Protein 2LQT (pdb70)

Foldseek 3Di:
DFDVVLVVVLVVVCVVPVRPCVVVVVSVVVRVLVVVVLVVQLVVVCVVPDDPSNDDPVRVVVVCVVVVHDSD

Nearest PDB structures (foldseek):
  2lqt-assembly1_A  TM=9.578E-01  e=5.337E-11  Homo sapiens
  8oip-assembly1_Ac  TM=4.099E-01  e=1.011E+00  Sus scrofa
  2lqt-assembly1_A  TM=9.333E-01  e=1.273E-10  Homo sapiens
  8oip-assembly1_Ac  TM=4.308E-01  e=1.292E+00  Sus scrofa
  2lqt-assembly1_A  TM=9.142E-01  e=9.156E-11  Homo sapiens

InterPro domains:
  IPR009069 Cysteine alpha-hairpin motif superfamily [SSF47072] (11-74)
  IPR048280 Cytochrome oxidase c subunit VIb-like [PF02297] (14-53)
  IPR051040 Cytochrome c oxidase-assembly factor COX23 [PTHR46811] (3-80)

GO terms:
  GO:0005739 mitochondrion (C, HTP)

Organism: Homo sapiens (NCBI:txid9606)

Structure (mmCIF, N/CA/C/O backbone):
data_2LQT
#
_entry.id   2LQT
#
loop_
_atom_site.group_PDB
_atom_site.id
_atom_site.type_symbol
_atom_site.label_atom_id
_atom_site.label_alt_id
_atom_site.label_comp_id
_atom_site.label_asym_id
_atom_site.label_entity_id
_atom_site.label_seq_id
_atom_site.pdbx_PDB_ins_code
_atom_site.Cartn_x
_atom_site.Cartn_y
_atom_site.Cartn_z
_atom_site.occupancy
_atom_site.B_iso_or_equiv
_atom_site.auth_seq_id
_atom_site.auth_comp_id
_atom_site.auth_asym_id
_atom_site.auth_atom_id
_atom_site.pdbx_PDB_model_num
ATOM 1 N N . ASN A 1 14 ? -1.827 -7.228 -2.579 0.49 5.62 14 ASN A N 1
ATOM 2 C CA . ASN A 1 14 ? -2.004 -6.092 -3.508 0.49 4.52 14 ASN A CA 1
ATOM 3 C C . ASN A 1 14 ? -0.834 -5.124 -3.344 0.49 3.46 14 ASN A C 1
ATOM 4 O O . ASN A 1 14 ? -0.518 -4.790 -2.204 0.49 3.59 14 ASN A O 1
ATOM 15 N N . PRO A 1 15 ? -0.155 -4.707 -4.429 0.49 2.56 15 PRO A N 1
ATOM 16 C CA . PRO A 1 15 ? 1.073 -3.913 -4.354 0.49 2.01 15 PRO A CA 1
ATOM 17 C C . PRO A 1 15 ? 0.820 -2.437 -3.999 0.49 2.07 15 PRO A C 1
ATOM 18 O O . PRO A 1 15 ? -0.315 -1.960 -4.030 0.49 2.68 15 PRO A O 1
ATOM 29 N N . CYS A 1 16 ? 1.893 -1.699 -3.689 1.00 1.71 16 CYS A N 1
ATOM 30 C CA . CYS A 1 16 ? 1.859 -0.257 -3.444 1.00 1.86 16 CYS A CA 1
ATOM 31 C C . CYS A 1 16 ? 2.745 0.501 -4.452 1.00 1.69 16 CYS A C 1
ATOM 32 O O . CYS A 1 16 ? 3.928 0.761 -4.200 1.00 1.55 16 CYS A O 1
ATOM 39 N N . LEU A 1 17 ? 2.181 0.837 -5.619 1.00 1.82 17 LEU A N 1
ATOM 40 C CA . LEU A 1 17 ? 2.938 1.332 -6.783 1.00 1.84 17 LEU A CA 1
ATOM 41 C C . LEU A 1 17 ? 3.677 2.661 -6.529 1.00 1.99 17 LEU A C 1
ATOM 42 O O . LEU A 1 17 ? 4.646 2.980 -7.222 1.00 1.97 17 LEU A O 1
ATOM 58 N N . SER A 1 18 ? 3.260 3.430 -5.524 1.00 2.25 18 SER A N 1
ATOM 59 C CA . SER A 1 18 ? 3.937 4.653 -5.071 1.00 2.51 18 SER A CA 1
ATOM 60 C C . SER A 1 18 ? 5.323 4.383 -4.493 1.00 2.11 18 SER A C 1
ATOM 61 O O . SER A 1 18 ? 6.285 5.081 -4.816 1.00 2.10 18 SER A O 1
ATOM 69 N N . GLU A 1 19 ? 5.431 3.364 -3.641 1.00 1.92 19 GLU A N 1
ATOM 70 C CA . GLU A 1 19 ? 6.709 2.935 -3.074 1.00 1.68 19 GLU A CA 1
ATOM 71 C C . GLU A 1 19 ? 7.474 2.061 -4.081 1.00 1.37 19 GLU A C 1
ATOM 72 O O . GLU A 1 19 ? 8.706 2.081 -4.087 1.00 1.31 19 GLU A O 1
ATOM 84 N N . SER A 1 20 ? 6.775 1.359 -4.988 1.00 1.30 20 SER A N 1
ATOM 85 C CA . SER A 1 20 ? 7.437 0.613 -6.079 1.00 1.25 20 SER A CA 1
ATOM 86 C C . SER A 1 20 ? 8.206 1.538 -7.034 1.00 1.31 20 SER A C 1
ATOM 87 O O . SER A 1 20 ? 9.408 1.350 -7.216 1.00 1.27 20 SER A O 1
ATOM 95 N N . ASP A 1 21 ? 7.568 2.577 -7.590 1.00 1.49 21 ASP A N 1
ATOM 96 C CA . ASP A 1 21 ? 8.239 3.498 -8.523 1.00 1.62 21 ASP A CA 1
ATOM 97 C C . ASP A 1 21 ? 9.392 4.246 -7.837 1.00 1.53 21 ASP A C 1
ATOM 98 O O . ASP A 1 21 ? 10.512 4.268 -8.348 1.00 1.56 21 ASP A O 1
ATOM 107 N N . ALA A 1 22 ? 9.153 4.799 -6.644 1.00 1.45 22 ALA A N 1
ATOM 108 C CA . ALA A 1 22 ? 10.158 5.580 -5.929 1.00 1.41 22 ALA A CA 1
ATOM 109 C C . ALA A 1 22 ? 11.340 4.722 -5.421 1.00 1.27 22 ALA A C 1
ATOM 110 O O . ALA A 1 22 ? 12.487 5.172 -5.471 1.00 1.32 22 ALA A O 1
ATOM 117 N N . SER A 1 23 ? 11.107 3.465 -5.010 1.00 1.11 23 SER A N 1
ATOM 118 C CA . SER A 1 23 ? 12.200 2.524 -4.705 1.00 0.96 23 SER A CA 1
ATOM 119 C C . SER A 1 23 ? 13.013 2.176 -5.950 1.00 1.06 23 SER A C 1
ATOM 120 O O . SER A 1 23 ? 14.240 2.221 -5.888 1.00 1.09 23 SER A O 1
ATOM 128 N N . THR A 1 24 ? 12.375 1.920 -7.099 1.00 1.17 24 THR A N 1
ATOM 129 C CA . THR A 1 24 ? 13.096 1.682 -8.363 1.00 1.31 24 THR A CA 1
ATOM 130 C C . THR A 1 24 ? 13.944 2.894 -8.758 1.00 1.49 24 THR A C 1
ATOM 131 O O . THR A 1 24 ? 15.117 2.734 -9.091 1.00 1.55 24 THR A O 1
ATOM 142 N N . ARG A 1 25 ? 13.407 4.117 -8.628 1.00 1.61 25 ARG A N 1
ATOM 143 C CA . ARG A 1 25 ? 14.145 5.377 -8.839 1.00 1.80 25 ARG A CA 1
ATOM 144 C C . ARG A 1 25 ? 15.350 5.496 -7.893 1.00 1.70 25 ARG A C 1
ATOM 145 O O . ARG A 1 25 ? 16.443 5.850 -8.356 1.00 1.82 25 ARG A O 1
ATOM 166 N N . CYS A 1 26 ? 15.191 5.186 -6.599 1.00 1.52 26 CYS A N 1
ATOM 167 C CA . CYS A 1 26 ? 16.297 5.163 -5.630 1.00 1.47 26 CYS A CA 1
ATOM 168 C C . CYS A 1 26 ? 17.393 4.175 -6.056 1.00 1.45 26 CYS A C 1
ATOM 169 O O . CYS A 1 26 ? 18.569 4.522 -6.139 1.00 1.62 26 CYS A O 1
ATOM 176 N N . LEU A 1 27 ? 17.010 2.935 -6.335 1.00 1.31 27 LEU A N 1
ATOM 177 C CA . LEU A 1 27 ? 17.934 1.829 -6.596 1.00 1.29 27 LEU A CA 1
ATOM 178 C C . LEU A 1 27 ? 18.726 2.017 -7.891 1.00 1.47 27 LEU A C 1
ATOM 179 O O . LEU A 1 27 ? 19.933 1.772 -7.930 1.00 1.59 27 LEU A O 1
ATOM 195 N N . ASP A 1 28 ? 18.041 2.528 -8.905 1.00 1.57 28 ASP A N 1
ATOM 196 C CA . ASP A 1 28 ? 18.628 3.060 -10.134 1.00 1.82 28 ASP A CA 1
ATOM 197 C C . ASP A 1 28 ? 19.633 4.199 -9.863 1.00 1.89 28 ASP A C 1
ATOM 198 O O . ASP A 1 28 ? 20.727 4.165 -10.426 1.00 1.97 28 ASP A O 1
ATOM 207 N N . GLU A 1 29 ? 19.318 5.174 -8.995 1.00 1.91 29 GLU A N 1
ATOM 208 C CA . GLU A 1 29 ? 20.266 6.240 -8.609 1.00 2.03 29 GLU A CA 1
ATOM 209 C C . GLU A 1 29 ? 21.541 5.711 -7.932 1.00 2.01 29 GLU A C 1
ATOM 210 O O . GLU A 1 29 ? 22.627 6.236 -8.196 1.00 2.15 29 GLU A O 1
ATOM 222 N N . ASN A 1 30 ? 21.425 4.708 -7.053 1.00 1.86 30 ASN A N 1
ATOM 223 C CA . ASN A 1 30 ? 22.507 4.264 -6.176 1.00 1.86 30 ASN A CA 1
ATOM 224 C C . ASN A 1 30 ? 22.689 2.728 -6.122 1.00 1.76 30 ASN A C 1
ATOM 225 O O . ASN A 1 30 ? 22.083 2.054 -5.290 1.00 1.98 30 ASN A O 1
ATOM 236 N N . ASN A 1 31 ? 23.582 2.189 -6.959 1.00 1.52 31 ASN A N 1
ATOM 237 C CA . ASN A 1 31 ? 24.222 0.856 -6.873 1.00 1.47 31 ASN A CA 1
ATOM 238 C C . ASN A 1 31 ? 23.285 -0.362 -6.669 1.00 1.50 31 ASN A C 1
ATOM 239 O O . ASN A 1 31 ? 23.717 -1.389 -6.125 1.00 1.59 31 ASN A O 1
ATOM 250 N N . TYR A 1 32 ? 22.003 -0.261 -7.049 1.00 1.53 32 TYR A N 1
ATOM 251 C CA . TYR A 1 32 ? 20.948 -1.200 -6.664 1.00 1.53 32 TYR A CA 1
ATOM 252 C C . TYR A 1 32 ? 20.948 -1.478 -5.144 1.00 1.42 32 TYR A C 1
ATOM 253 O O . TYR A 1 32 ? 20.870 -2.622 -4.694 1.00 1.53 32 TYR A O 1
ATOM 271 N N . ASP A 1 33 ? 21.060 -0.423 -4.330 1.00 1.30 33 ASP A N 1
ATOM 272 C CA . ASP A 1 33 ? 21.200 -0.498 -2.869 1.00 1.24 33 ASP A CA 1
ATOM 273 C C . ASP A 1 33 ? 19.841 -0.683 -2.152 1.00 1.05 33 ASP A C 1
ATOM 274 O O . ASP A 1 33 ? 19.383 0.113 -1.322 1.00 0.92 33 ASP A O 1
ATOM 283 N N . ARG A 1 34 ? 19.186 -1.784 -2.531 1.00 1.14 34 ARG A N 1
ATOM 284 C CA . ARG A 1 34 ? 17.902 -2.312 -2.038 1.00 1.10 34 ARG A CA 1
ATOM 285 C C . ARG A 1 34 ? 17.793 -2.444 -0.515 1.00 1.15 34 ARG A C 1
ATOM 286 O O . ARG A 1 34 ? 16.682 -2.412 0.005 1.00 1.22 34 ARG A O 1
ATOM 307 N N . GLU A 1 35 ? 18.916 -2.531 0.196 1.00 1.21 35 GLU A N 1
ATOM 308 C CA . GLU A 1 35 ? 18.963 -2.488 1.666 1.00 1.32 35 GLU A CA 1
ATOM 309 C C . GLU A 1 35 ? 19.038 -1.050 2.222 1.00 1.28 35 GLU A C 1
ATOM 310 O O . GLU A 1 35 ? 18.435 -0.754 3.253 1.00 1.33 35 GLU A O 1
ATOM 322 N N . ARG A 1 36 ? 19.707 -0.107 1.543 1.00 1.29 36 ARG A N 1
ATOM 323 C CA . ARG A 1 36 ? 19.720 1.316 1.954 1.00 1.29 36 ARG A CA 1
ATOM 324 C C . ARG A 1 36 ? 18.451 2.073 1.557 1.00 1.24 36 ARG A C 1
ATOM 325 O O . ARG A 1 36 ? 18.217 3.155 2.100 1.00 1.71 36 ARG A O 1
ATOM 346 N N . CYS A 1 37 ? 17.623 1.502 0.679 1.00 0.87 37 CYS A N 1
ATOM 347 C CA . CYS A 1 37 ? 16.218 1.902 0.477 1.00 0.72 37 CYS A CA 1
ATOM 348 C C . CYS A 1 37 ? 15.176 0.868 0.996 1.00 0.69 37 CYS A C 1
ATOM 349 O O . CYS A 1 37 ? 14.024 0.876 0.559 1.00 0.78 37 CYS A O 1
ATOM 356 N N . SER A 1 38 ? 15.531 0.022 1.980 1.00 0.76 38 SER A N 1
ATOM 357 C CA . SER A 1 38 ? 14.613 -0.910 2.677 1.00 0.83 38 SER A CA 1
ATOM 358 C C . SER A 1 38 ? 13.329 -0.277 3.232 1.00 0.80 38 SER A C 1
ATOM 359 O O . SER A 1 38 ? 12.298 -0.952 3.302 1.00 0.80 38 SER A O 1
ATOM 367 N N . THR A 1 39 ? 13.369 1.005 3.610 1.00 0.85 39 THR A N 1
ATOM 368 C CA . THR A 1 39 ? 12.228 1.751 4.174 1.00 0.89 39 THR A CA 1
ATOM 369 C C . THR A 1 39 ? 11.032 1.794 3.212 1.00 0.80 39 THR A C 1
ATOM 370 O O . THR A 1 39 ? 9.883 1.727 3.638 1.00 0.84 39 THR A O 1
ATOM 381 N N . TYR A 1 40 ? 11.289 1.834 1.904 1.00 0.75 40 TYR A N 1
ATOM 382 C CA . TYR A 1 40 ? 10.255 1.834 0.867 1.00 0.74 40 TYR A CA 1
ATOM 383 C C . TYR A 1 40 ? 9.524 0.481 0.831 1.00 0.74 40 TYR A C 1
ATOM 384 O O . TYR A 1 40 ? 8.295 0.433 0.838 1.00 0.84 40 TYR A O 1
ATOM 402 N N . PHE A 1 41 ? 10.271 -0.629 0.873 1.00 0.67 41 PHE A N 1
ATOM 403 C CA . PHE A 1 41 ? 9.698 -1.979 0.930 1.00 0.74 41 PHE A CA 1
ATOM 404 C C . PHE A 1 41 ? 8.941 -2.229 2.247 1.00 0.83 41 PHE A C 1
ATOM 405 O O . PHE A 1 41 ? 7.901 -2.887 2.242 1.00 0.95 41 PHE A O 1
ATOM 422 N N . LEU A 1 42 ? 9.382 -1.617 3.352 1.00 0.84 42 LEU A N 1
ATOM 423 C CA . LEU A 1 42 ? 8.635 -1.580 4.615 1.00 0.95 42 LEU A CA 1
ATOM 424 C C . LEU A 1 42 ? 7.289 -0.851 4.479 1.00 1.00 42 LEU A C 1
ATOM 425 O O . LEU A 1 42 ? 6.250 -1.436 4.784 1.00 1.10 42 LEU A O 1
ATOM 441 N N . ARG A 1 43 ? 7.269 0.371 3.940 1.00 0.96 43 ARG A N 1
ATOM 442 C CA . ARG A 1 43 ? 6.018 1.105 3.660 1.00 1.03 43 ARG A CA 1
ATOM 443 C C . ARG A 1 43 ? 5.117 0.384 2.661 1.00 1.10 43 ARG A C 1
ATOM 444 O O . ARG A 1 43 ? 3.893 0.465 2.758 1.00 1.20 43 ARG A O 1
ATOM 465 N N . TYR A 1 44 ? 5.709 -0.400 1.766 1.00 1.05 44 TYR A N 1
ATOM 466 C CA . TYR A 1 44 ? 4.966 -1.259 0.838 1.00 1.13 44 TYR A CA 1
ATOM 467 C C . TYR A 1 44 ? 4.294 -2.415 1.596 1.00 1.24 44 TYR A C 1
ATOM 468 O O . TYR A 1 44 ? 3.093 -2.613 1.426 1.00 1.38 44 TYR A O 1
ATOM 486 N N . LYS A 1 45 ? 4.985 -3.100 2.522 1.00 1.20 45 LYS A N 1
ATOM 487 C CA . LYS A 1 45 ? 4.364 -4.105 3.411 1.00 1.28 45 LYS A CA 1
ATOM 488 C C . LYS A 1 45 ? 3.313 -3.522 4.364 1.00 1.38 45 LYS A C 1
ATOM 489 O O . LYS A 1 45 ? 2.301 -4.182 4.597 1.00 1.53 45 LYS A O 1
ATOM 508 N N . ASN A 1 46 ? 3.494 -2.296 4.861 1.00 1.36 46 ASN A N 1
ATOM 509 C CA . ASN A 1 46 ? 2.475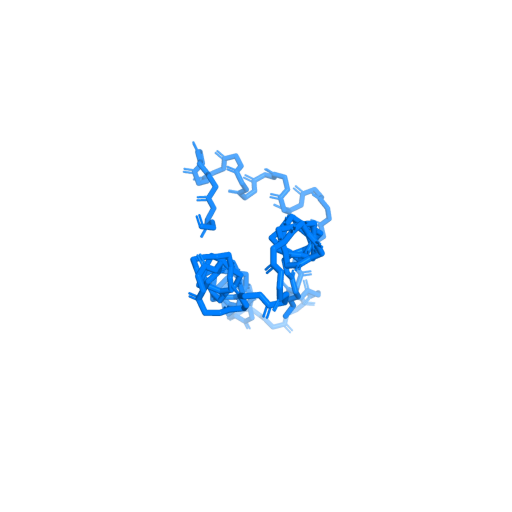 -1.596 5.657 1.00 1.43 46 ASN A CA 1
ATOM 510 C C . ASN A 1 46 ? 1.214 -1.325 4.812 1.00 1.49 46 ASN A C 1
ATOM 511 O O . ASN A 1 46 ? 0.099 -1.607 5.246 1.00 1.55 46 ASN A O 1
ATOM 522 N N . CYS A 1 47 ? 1.389 -0.854 3.573 1.00 1.49 47 CYS A N 1
ATOM 523 C CA . CYS A 1 47 ? 0.317 -0.629 2.607 1.00 1.54 47 CYS A CA 1
ATOM 524 C C . CYS A 1 47 ? -0.426 -1.933 2.268 1.00 1.52 47 CYS A C 1
ATOM 525 O O . CYS A 1 47 ? -1.657 -1.971 2.319 1.00 1.71 47 CYS A O 1
ATOM 532 N N . ARG A 1 48 ? 0.311 -3.029 2.020 1.00 1.37 48 ARG A N 1
ATOM 533 C CA . ARG A 1 48 ? -0.260 -4.371 1.821 1.00 1.37 48 ARG A CA 1
ATOM 534 C C . ARG A 1 48 ? -1.102 -4.808 3.018 1.00 1.22 48 ARG A C 1
ATOM 535 O O . ARG A 1 48 ? -2.248 -5.209 2.813 1.00 1.12 48 ARG A O 1
ATOM 556 N N . ARG A 1 49 ? -0.567 -4.670 4.241 1.00 1.24 49 ARG A N 1
ATOM 557 C CA . ARG A 1 49 ? -1.238 -5.026 5.505 1.00 1.17 49 ARG A CA 1
ATOM 558 C C . ARG A 1 49 ? -2.512 -4.219 5.730 1.00 0.99 49 ARG A C 1
ATOM 559 O O . ARG A 1 49 ? -3.533 -4.811 6.080 1.00 0.86 49 ARG A O 1
ATOM 580 N N . PHE A 1 50 ? -2.482 -2.911 5.480 1.00 1.00 50 PHE A N 1
ATOM 581 C CA . PHE A 1 50 ? -3.655 -2.044 5.592 1.00 0.83 50 PHE A CA 1
ATOM 582 C C . PHE A 1 50 ? -4.780 -2.492 4.665 1.00 0.68 50 PHE A C 1
ATOM 583 O O . PHE A 1 50 ? -5.897 -2.764 5.103 1.00 0.54 50 PHE A O 1
ATOM 600 N N . TRP A 1 51 ? -4.480 -2.622 3.376 1.00 0.78 51 TRP A N 1
ATOM 601 C CA . TRP A 1 51 ? -5.503 -3.000 2.406 1.00 0.73 51 TRP A CA 1
ATOM 602 C C . TRP A 1 51 ? -5.986 -4.454 2.601 1.00 0.73 51 TRP A C 1
ATOM 603 O O . TRP A 1 51 ? -7.183 -4.702 2.475 1.00 0.62 51 TRP A O 1
ATOM 624 N N . ASN A 1 52 ? -5.137 -5.378 3.072 1.00 0.86 52 ASN A N 1
ATOM 625 C CA . ASN A 1 52 ? -5.538 -6.703 3.564 1.00 0.90 52 ASN A CA 1
ATOM 626 C C . ASN A 1 52 ? -6.445 -6.633 4.819 1.00 0.80 52 ASN A C 1
ATOM 627 O O . ASN A 1 52 ? -7.350 -7.455 4.990 1.00 0.82 52 ASN A O 1
ATOM 638 N N . SER A 1 53 ? -6.251 -5.634 5.686 1.00 0.74 53 SER A N 1
ATOM 639 C CA . SER A 1 53 ? -7.123 -5.358 6.838 1.00 0.73 53 SER A CA 1
ATOM 640 C C . SER A 1 53 ? -8.516 -4.928 6.377 1.00 0.56 53 SER A C 1
ATOM 641 O O . SER A 1 53 ? -9.511 -5.482 6.846 1.00 0.56 53 SER A O 1
ATOM 649 N N . ILE A 1 54 ? -8.595 -4.014 5.399 1.00 0.45 54 ILE A N 1
ATOM 650 C CA . ILE A 1 54 ? -9.850 -3.540 4.791 1.00 0.37 54 ILE A CA 1
ATOM 651 C C . ILE A 1 54 ? -10.585 -4.684 4.082 1.00 0.36 54 ILE A C 1
ATOM 652 O O . ILE A 1 54 ? -11.790 -4.855 4.274 1.00 0.41 54 ILE A O 1
ATOM 668 N N . VAL A 1 55 ? -9.857 -5.516 3.332 1.00 0.39 55 VAL A N 1
ATOM 669 C CA . VAL A 1 55 ? -10.374 -6.750 2.717 1.00 0.43 55 VAL A CA 1
ATOM 670 C C . VAL A 1 55 ? -11.023 -7.645 3.768 1.00 0.48 55 VAL A C 1
ATOM 671 O O . VAL A 1 55 ? -12.187 -8.008 3.613 1.00 0.53 55 VAL A O 1
ATOM 684 N N . MET A 1 56 ? -10.343 -7.927 4.884 1.00 0.56 56 MET A N 1
ATOM 685 C CA . MET A 1 56 ? -10.924 -8.733 5.967 1.00 0.69 56 MET A CA 1
ATOM 686 C C . MET A 1 56 ? -12.115 -8.058 6.675 1.00 0.72 56 MET A C 1
ATOM 687 O O . MET A 1 56 ? -13.069 -8.746 7.052 1.00 0.83 56 MET A O 1
ATOM 701 N N . GLN A 1 57 ? -12.118 -6.727 6.804 1.00 0.67 57 GLN A N 1
ATOM 702 C CA . GLN A 1 57 ? -13.233 -5.963 7.389 1.00 0.77 57 GLN A CA 1
ATOM 703 C C . GLN A 1 57 ? -14.445 -5.880 6.442 1.00 0.77 57 GLN A C 1
ATOM 704 O O . GLN A 1 57 ? -15.563 -5.655 6.906 1.00 0.98 57 GLN A O 1
ATOM 718 N N . ARG A 1 58 ? -14.258 -6.090 5.131 1.00 0.64 58 ARG A N 1
ATOM 719 C CA . ARG A 1 58 ? -15.338 -6.259 4.138 1.00 0.72 58 ARG A CA 1
ATOM 720 C C . ARG A 1 58 ? -15.791 -7.711 3.989 1.00 0.76 58 ARG A C 1
ATOM 721 O O . ARG A 1 58 ? -16.977 -7.984 3.780 1.00 0.88 58 ARG A O 1
ATOM 742 N N . ARG A 1 59 ? -14.872 -8.664 4.148 1.00 0.72 59 ARG A N 1
ATOM 743 C CA . ARG A 1 59 ? -15.126 -10.103 3.964 1.00 0.82 59 ARG A CA 1
ATOM 744 C C . ARG A 1 59 ? -16.003 -10.712 5.061 1.00 1.00 59 ARG A C 1
ATOM 745 O O . ARG A 1 59 ? -16.655 -11.720 4.813 1.00 1.09 59 ARG A O 1
ATOM 766 N N . LYS A 1 60 ? -16.153 -10.034 6.207 1.00 1.10 60 LYS A N 1
ATOM 767 C CA . LYS A 1 60 ? -17.114 -10.397 7.269 1.00 1.34 60 LYS A CA 1
ATOM 768 C C . LYS A 1 60 ? -18.583 -10.476 6.827 1.00 1.47 60 LYS A C 1
ATOM 769 O O . LYS A 1 60 ? -19.369 -11.141 7.501 1.00 1.67 60 LYS A O 1
ATOM 788 N N . ASN A 1 61 ? -18.965 -9.817 5.728 1.00 1.41 61 ASN A N 1
ATOM 789 C CA . ASN A 1 61 ? -20.269 -10.007 5.075 1.00 1.55 61 ASN A CA 1
ATOM 790 C C . ASN A 1 61 ? -20.216 -10.951 3.845 1.00 1.44 61 ASN A C 1
ATOM 791 O O . ASN A 1 61 ? -21.198 -11.633 3.543 1.00 1.46 61 ASN A O 1
ATOM 802 N N . GLY A 1 62 ? -19.065 -11.068 3.174 1.00 1.39 62 GLY A N 1
ATOM 803 C CA . GLY A 1 62 ? -18.793 -12.082 2.140 1.00 1.39 62 GLY A CA 1
ATOM 804 C C . GLY A 1 62 ? -19.486 -11.873 0.783 1.00 1.47 62 GLY A C 1
ATOM 805 O O . GLY A 1 62 ? -19.658 -12.837 0.034 1.00 1.56 62 GLY A O 1
ATOM 809 N N . VAL A 1 63 ? -19.931 -10.649 0.476 1.00 1.53 63 VAL A N 1
ATOM 810 C CA . VAL A 1 63 ? -20.950 -10.374 -0.553 1.00 1.76 63 VAL A CA 1
ATOM 811 C C . VAL A 1 63 ? -20.490 -9.468 -1.708 1.00 1.73 63 VAL A C 1
ATOM 812 O O . VAL A 1 63 ? -20.937 -9.680 -2.839 1.00 1.98 63 VAL A O 1
ATOM 825 N N . LYS A 1 64 ? -19.580 -8.512 -1.478 1.00 1.60 64 LYS A N 1
ATOM 826 C CA . LYS A 1 64 ? -18.999 -7.619 -2.509 1.00 1.67 64 LYS A CA 1
ATOM 827 C C . LYS A 1 64 ? -17.594 -8.057 -2.954 1.00 1.51 64 LYS A C 1
ATOM 828 O O . LYS A 1 64 ? -16.975 -8.863 -2.257 1.00 1.32 64 LYS A O 1
ATOM 847 N N . PRO A 1 65 ? -17.035 -7.513 -4.053 1.00 1.66 65 PRO A N 1
ATOM 848 C CA . PRO A 1 65 ? -15.586 -7.523 -4.256 1.00 1.58 65 PRO A CA 1
ATOM 849 C C . PRO A 1 65 ? -14.882 -6.803 -3.090 1.00 1.39 65 PRO A C 1
ATOM 850 O O . PRO A 1 65 ? -15.146 -5.631 -2.810 1.00 1.47 65 PRO A O 1
ATOM 861 N N . PHE A 1 66 ? -14.032 -7.542 -2.374 1.00 1.19 66 PHE A N 1
ATOM 862 C CA . PHE A 1 66 ? -13.428 -7.139 -1.100 1.00 0.93 66 PHE A CA 1
ATOM 863 C C . PHE A 1 66 ? -12.285 -6.137 -1.251 1.00 0.89 66 PHE A C 1
ATOM 864 O O . PHE A 1 66 ? -12.207 -5.181 -0.480 1.00 0.80 66 PHE A O 1
ATOM 881 N N . MET A 1 67 ? -11.407 -6.368 -2.231 1.00 1.04 67 MET A N 1
ATOM 882 C CA . MET A 1 67 ? -10.361 -5.428 -2.640 1.00 1.24 67 MET A CA 1
ATOM 883 C C . MET A 1 67 ? -11.011 -4.107 -3.086 1.00 1.41 67 MET A C 1
ATOM 884 O O . MET A 1 67 ? -11.724 -4.098 -4.097 1.00 1.58 67 MET A O 1
ATOM 898 N N . PRO A 1 68 ? -10.820 -3.002 -2.340 1.00 1.40 68 PRO A N 1
ATOM 899 C CA . PRO A 1 68 ? -11.616 -1.791 -2.503 1.00 1.51 68 PRO A CA 1
ATOM 900 C C . PRO A 1 68 ? -11.381 -1.124 -3.859 1.00 1.76 68 PRO A C 1
ATOM 901 O O . PRO A 1 68 ? -10.247 -0.997 -4.329 1.00 1.88 68 PRO A O 1
ATOM 912 N N . THR A 1 69 ? -12.470 -0.673 -4.474 1.00 1.86 69 THR A N 1
ATOM 913 C CA . THR A 1 69 ? -12.468 0.067 -5.735 1.00 2.10 69 THR A CA 1
ATOM 914 C C . THR A 1 69 ? -12.064 1.527 -5.529 1.00 2.07 69 THR A C 1
ATOM 915 O O . THR A 1 69 ? -11.994 2.008 -4.400 1.00 1.87 69 THR A O 1
ATOM 926 N N . ALA A 1 70 ? -11.793 2.253 -6.610 1.00 2.25 70 ALA A N 1
ATOM 927 C CA . ALA A 1 70 ? -11.167 3.581 -6.570 1.00 2.27 70 ALA A CA 1
ATOM 928 C C . ALA A 1 70 ? -11.867 4.603 -5.644 1.00 2.21 70 ALA A C 1
ATOM 929 O O . ALA A 1 70 ? -11.181 5.314 -4.902 1.00 2.14 70 ALA A O 1
ATOM 936 N N . ALA A 1 71 ? -13.206 4.642 -5.627 1.00 2.25 71 ALA A N 1
ATOM 937 C CA . ALA A 1 71 ? -13.977 5.519 -4.738 1.00 2.23 71 ALA A CA 1
ATOM 938 C C . ALA A 1 71 ? -13.999 5.033 -3.274 1.00 2.00 71 ALA A C 1
ATOM 939 O O . ALA A 1 71 ? -14.054 5.853 -2.358 1.00 1.92 71 ALA A O 1
ATOM 946 N N . GLU A 1 72 ? -13.885 3.720 -3.032 1.00 1.92 72 GLU A N 1
ATOM 947 C CA . GLU A 1 72 ? -13.694 3.155 -1.702 1.00 1.75 72 GLU A CA 1
ATOM 948 C C . GLU A 1 72 ? -12.298 3.515 -1.196 1.00 1.63 72 GLU A C 1
ATOM 949 O O . GLU A 1 72 ? -12.171 4.074 -0.112 1.00 1.52 72 GLU A O 1
ATOM 961 N N . ARG A 1 73 ? -11.246 3.279 -1.995 1.00 1.67 73 ARG A N 1
ATOM 962 C CA . ARG A 1 73 ? -9.876 3.688 -1.650 1.00 1.59 73 ARG A CA 1
ATOM 963 C C . ARG A 1 73 ? -9.808 5.180 -1.313 1.00 1.56 73 ARG A C 1
ATOM 964 O O . ARG A 1 73 ? -9.215 5.538 -0.299 1.00 1.38 73 ARG A O 1
ATOM 985 N N . ASP A 1 74 ? -10.487 6.031 -2.084 1.00 1.72 74 ASP A N 1
ATOM 986 C CA . ASP A 1 74 ? -10.603 7.466 -1.806 1.00 1.71 74 ASP A CA 1
ATOM 987 C C . ASP A 1 74 ? -11.284 7.781 -0.457 1.00 1.58 74 ASP A C 1
ATOM 988 O O . ASP A 1 74 ? -10.687 8.470 0.377 1.00 1.48 74 ASP A O 1
ATOM 997 N N . GLU A 1 75 ? -12.506 7.286 -0.220 1.00 1.62 75 GLU A N 1
ATOM 998 C CA . GLU A 1 75 ? -13.271 7.575 1.008 1.00 1.54 75 GLU A CA 1
ATOM 999 C C . GLU A 1 75 ? -12.645 6.953 2.269 1.00 1.28 75 GLU A C 1
ATOM 1000 O O . GLU A 1 75 ? -12.739 7.517 3.365 1.00 1.25 75 GLU A O 1
ATOM 1012 N N . ILE A 1 76 ? -11.949 5.826 2.114 1.00 1.11 76 ILE A N 1
ATOM 1013 C CA . ILE A 1 76 ? -11.216 5.141 3.182 1.00 0.89 76 ILE A CA 1
ATOM 1014 C C . ILE A 1 76 ? -9.933 5.904 3.519 1.00 0.83 76 ILE A C 1
ATOM 1015 O O . ILE A 1 76 ? -9.693 6.183 4.690 1.00 0.77 76 ILE A O 1
ATOM 1031 N N . LEU A 1 77 ? -9.147 6.342 2.529 1.00 0.92 77 LEU A N 1
ATOM 1032 C CA . LEU A 1 77 ? -8.008 7.241 2.769 1.00 0.92 77 LEU A CA 1
ATOM 1033 C C . LEU A 1 77 ? -8.444 8.552 3.439 1.00 0.93 77 LEU A C 1
ATOM 1034 O O . LEU A 1 77 ? -7.734 9.073 4.306 1.00 0.89 77 LEU A O 1
ATOM 1050 N N . ARG A 1 78 ? -9.635 9.057 3.088 1.00 1.03 78 ARG A N 1
ATOM 1051 C CA . ARG A 1 78 ? -10.259 10.211 3.762 1.00 1.10 78 ARG A CA 1
ATOM 1052 C C . ARG A 1 78 ? -10.604 9.904 5.220 1.00 1.06 78 ARG A C 1
ATOM 1053 O O . ARG A 1 78 ? -10.354 10.757 6.069 1.00 1.14 78 ARG A O 1
ATOM 1074 N N . ALA A 1 79 ? -11.087 8.691 5.502 1.00 0.99 79 ALA A N 1
ATOM 1075 C CA . ALA A 1 79 ? -11.434 8.207 6.846 1.00 1.00 79 ALA A CA 1
ATOM 1076 C C . ALA A 1 79 ? -10.229 7.773 7.719 1.00 0.85 79 ALA A C 1
ATOM 1077 O O . ALA A 1 79 ? -10.355 7.697 8.946 1.00 0.97 79 ALA A O 1
ATOM 1084 N N . VAL A 1 80 ? -9.055 7.518 7.129 1.00 0.73 80 VAL A N 1
ATOM 1085 C CA . VAL A 1 80 ? -7.763 7.439 7.840 1.00 0.72 80 VAL A CA 1
ATOM 1086 C C . VAL A 1 80 ? -7.232 8.846 8.120 1.00 0.80 80 VAL A C 1
ATOM 1087 O O . VAL A 1 80 ? -6.688 9.110 9.195 1.00 0.88 80 VAL A O 1
ATOM 1100 N N . GLY A 1 81 ? -7.379 9.756 7.153 1.00 0.85 81 GLY A N 1
ATOM 1101 C CA . GLY A 1 81 ? -6.919 11.147 7.244 1.00 1.00 81 GLY A CA 1
ATOM 1102 C C . GLY A 1 81 ? -5.398 11.294 7.145 1.00 1.16 81 GLY A C 1
ATOM 1103 O O . GLY A 1 81 ? -4.852 12.350 7.455 1.00 1.44 81 GLY A O 1
ATOM 1107 N N . ASN A 1 82 ? -4.721 10.216 6.750 1.00 1.10 82 ASN A N 1
ATOM 1108 C CA . ASN A 1 82 ? -3.285 10.116 6.531 1.00 1.26 82 ASN A CA 1
ATOM 1109 C C . ASN A 1 82 ? -2.980 8.943 5.568 1.00 1.21 82 ASN A C 1
ATOM 1110 O O . ASN A 1 82 ? -3.863 8.151 5.236 1.00 1.08 82 ASN A O 1
ATOM 1121 N N . MET A 1 83 ? -1.725 8.806 5.144 1.00 1.35 83 MET A N 1
ATOM 1122 C CA . MET A 1 83 ? -1.217 7.683 4.365 1.00 1.28 83 MET A CA 1
ATOM 1123 C C . MET A 1 83 ? -1.100 6.426 5.257 1.00 1.20 83 MET A C 1
ATOM 1124 O O . MET A 1 83 ? -0.498 6.504 6.336 1.00 1.34 83 MET A O 1
ATOM 1138 N N . PRO A 1 84 ? -1.590 5.246 4.828 1.00 1.07 84 PRO A N 1
ATOM 1139 C CA . PRO A 1 84 ? -1.410 4.002 5.574 1.00 1.09 84 PRO A CA 1
ATOM 1140 C C . PRO A 1 84 ? -0.014 3.387 5.387 1.00 1.16 84 PRO A C 1
ATOM 1141 O O . PRO A 1 84 ? 0.289 2.358 5.995 1.00 1.26 84 PRO A O 1
ATOM 1152 N N . TYR A 1 85 ? 0.822 4.016 4.551 1.00 1.16 85 TYR A N 1
ATOM 1153 C CA . TYR A 1 85 ? 2.157 3.567 4.149 1.00 1.28 85 TYR A CA 1
ATOM 1154 C C . TYR A 1 85 ? 3.193 3.909 5.229 1.00 1.71 85 TYR A C 1
ATOM 1155 O O . TYR A 1 85 ? 3.425 5.116 5.475 1.00 1.95 85 TYR A O 1
ATOM 1173 N N . ASN A 1 14 ? -4.267 -3.542 -2.673 0.49 2.51 14 ASN A N 2
ATOM 1174 C CA . ASN A 1 14 ? -3.619 -2.945 -3.864 0.49 2.08 14 ASN A CA 2
ATOM 1175 C C . ASN A 1 14 ? -2.132 -2.727 -3.586 0.49 1.77 14 ASN A C 2
ATOM 1176 O O . ASN A 1 14 ? -1.800 -2.331 -2.467 0.49 1.91 14 ASN A O 2
ATOM 1187 N N . PRO A 1 15 ? -1.223 -2.985 -4.547 0.49 1.51 15 PRO A N 2
ATOM 1188 C CA . PRO A 1 15 ? 0.220 -2.832 -4.353 0.49 1.43 15 PRO A CA 2
ATOM 1189 C C . PRO A 1 15 ? 0.692 -1.378 -4.540 0.49 1.33 15 PRO A C 2
ATOM 1190 O O . PRO A 1 15 ? 0.048 -0.578 -5.219 0.49 1.43 15 PRO A O 2
ATOM 1201 N N . CYS A 1 16 ? 1.854 -1.030 -3.980 1.00 1.23 16 CYS A N 2
ATOM 1202 C CA . CYS A 1 16 ? 2.421 0.321 -4.072 1.00 1.16 16 CYS A CA 2
ATOM 1203 C C . CYS A 1 16 ? 3.472 0.427 -5.193 1.00 1.19 16 CYS A C 2
ATOM 1204 O O . CYS A 1 16 ? 4.673 0.557 -4.943 1.00 1.08 16 CYS A O 2
ATOM 1211 N N . LEU A 1 17 ? 3.026 0.329 -6.451 1.00 1.44 17 LEU A N 2
ATOM 1212 C CA . LEU A 1 17 ? 3.907 0.295 -7.630 1.00 1.59 17 LEU A CA 2
ATOM 1213 C C . LEU A 1 17 ? 4.584 1.643 -7.921 1.00 1.55 17 LEU A C 2
ATOM 1214 O O . LEU A 1 17 ? 5.735 1.676 -8.353 1.00 1.50 17 LEU A O 2
ATOM 1230 N N . SER A 1 18 ? 3.921 2.764 -7.652 1.00 1.68 18 SER A N 2
ATOM 1231 C CA . SER A 1 18 ? 4.524 4.103 -7.772 1.00 1.82 18 SER A CA 2
ATOM 1232 C C . SER A 1 18 ? 5.612 4.343 -6.715 1.00 1.52 18 SER A C 2
ATOM 1233 O O . SER A 1 18 ? 6.682 4.868 -7.029 1.00 1.49 18 SER A O 2
ATOM 1241 N N . GLU A 1 19 ? 5.386 3.885 -5.479 1.00 1.39 19 GLU A N 2
ATOM 1242 C CA . GLU A 1 19 ? 6.386 3.861 -4.404 1.00 1.25 19 GLU A CA 2
ATOM 1243 C C . GLU A 1 19 ? 7.525 2.880 -4.738 1.00 0.92 19 GLU A C 2
ATOM 1244 O O . GLU A 1 19 ? 8.684 3.116 -4.400 1.00 0.91 19 GLU A O 2
ATOM 1256 N N . SER A 1 20 ? 7.206 1.807 -5.473 1.00 0.80 20 SER A N 2
ATOM 1257 C CA . SER A 1 20 ? 8.203 0.834 -5.960 1.00 0.73 20 SER A CA 2
ATOM 1258 C C . SER A 1 20 ? 9.095 1.435 -7.066 1.00 0.79 20 SER A C 2
ATOM 1259 O O . SER A 1 20 ? 10.310 1.215 -7.083 1.00 0.77 20 SER A O 2
ATOM 1267 N N . ASP A 1 21 ? 8.552 2.307 -7.921 1.00 0.93 21 ASP A N 2
ATOM 1268 C CA . ASP A 1 21 ? 9.352 3.146 -8.825 1.00 0.98 21 ASP A CA 2
ATOM 1269 C C . ASP A 1 21 ? 10.168 4.204 -8.062 1.00 0.97 21 ASP A C 2
ATOM 1270 O O . ASP A 1 21 ? 11.324 4.422 -8.413 1.00 1.01 21 ASP A O 2
ATOM 1279 N N . ALA A 1 22 ? 9.653 4.803 -6.981 1.00 1.05 22 ALA A N 2
ATOM 1280 C CA . ALA A 1 22 ? 10.432 5.729 -6.151 1.00 1.17 22 ALA A CA 2
ATOM 1281 C C . ALA A 1 22 ? 11.624 5.019 -5.469 1.00 1.05 22 ALA A C 2
ATOM 1282 O O . ALA A 1 22 ? 12.733 5.563 -5.426 1.00 1.19 22 ALA A O 2
ATOM 1289 N N . SER A 1 23 ? 11.435 3.764 -5.043 1.00 0.85 23 SER A N 2
ATOM 1290 C CA . SER A 1 23 ? 12.524 2.876 -4.615 1.00 0.78 23 SER A CA 2
ATOM 1291 C C . SER A 1 23 ? 13.499 2.583 -5.759 1.00 0.84 23 SER A C 2
ATOM 1292 O O . SER A 1 23 ? 14.709 2.689 -5.588 1.00 0.96 23 SER A O 2
ATOM 1300 N N . THR A 1 24 ? 12.994 2.307 -6.964 1.00 0.86 24 THR A N 2
ATOM 1301 C CA . THR A 1 24 ? 13.832 2.087 -8.159 1.00 1.03 24 THR A CA 2
ATOM 1302 C C . THR A 1 24 ? 14.682 3.326 -8.484 1.00 1.22 24 THR A C 2
ATOM 1303 O O . THR A 1 24 ? 15.868 3.195 -8.780 1.00 1.36 24 THR A O 2
ATOM 1314 N N . ARG A 1 25 ? 14.128 4.537 -8.328 1.00 1.27 25 ARG A N 2
ATOM 1315 C CA . ARG A 1 25 ? 14.858 5.815 -8.414 1.00 1.48 25 ARG A CA 2
ATOM 1316 C C . ARG A 1 25 ? 15.916 5.958 -7.307 1.00 1.50 25 ARG A C 2
ATOM 1317 O O . ARG A 1 25 ? 17.029 6.379 -7.625 1.00 1.65 25 ARG A O 2
ATOM 1338 N N . CYS A 1 26 ? 15.635 5.558 -6.058 1.00 1.36 26 CYS A N 2
ATOM 1339 C CA . CYS A 1 26 ? 16.656 5.477 -4.997 1.00 1.36 26 CYS A CA 2
ATOM 1340 C C . CYS A 1 26 ? 17.800 4.513 -5.366 1.00 1.36 26 CYS A C 2
ATOM 1341 O O . CYS A 1 26 ? 18.976 4.835 -5.232 1.00 1.51 26 CYS A O 2
ATOM 1348 N N . LEU A 1 27 ? 17.472 3.323 -5.852 1.00 1.24 27 LEU A N 2
ATOM 1349 C CA . LEU A 1 27 ? 18.437 2.283 -6.215 1.00 1.30 27 LEU A CA 2
ATOM 1350 C C . LEU A 1 27 ? 19.335 2.701 -7.389 1.00 1.56 27 LEU A C 2
ATOM 1351 O O . LEU A 1 27 ? 20.540 2.456 -7.374 1.00 1.76 27 LEU A O 2
ATOM 1367 N N . ASP A 1 28 ? 18.746 3.391 -8.357 1.00 1.58 28 ASP A N 2
ATOM 1368 C CA . ASP A 1 28 ? 19.434 4.091 -9.453 1.00 1.81 28 ASP A CA 2
ATOM 1369 C C . ASP A 1 28 ? 20.252 5.325 -8.999 1.00 1.99 28 ASP A C 2
ATOM 1370 O O . ASP A 1 28 ? 21.257 5.660 -9.628 1.00 2.27 28 ASP A O 2
ATOM 1379 N N . GLU A 1 29 ? 19.887 5.988 -7.897 1.00 1.88 29 GLU A N 2
ATOM 1380 C CA . GLU A 1 29 ? 20.723 6.976 -7.212 1.00 1.99 29 GLU A CA 2
ATOM 1381 C C . GLU A 1 29 ? 21.990 6.365 -6.586 1.00 1.94 29 GLU A C 2
ATOM 1382 O O . GLU A 1 29 ? 23.089 6.870 -6.820 1.00 2.07 29 GLU A O 2
ATOM 1394 N N . ASN A 1 30 ? 21.860 5.299 -5.790 1.00 1.76 30 ASN A N 2
ATOM 1395 C CA . ASN A 1 30 ? 22.919 4.745 -4.940 1.00 1.72 30 ASN A CA 2
ATOM 1396 C C . ASN A 1 30 ? 23.185 3.249 -5.226 1.00 1.66 30 ASN A C 2
ATOM 1397 O O . ASN A 1 30 ? 22.717 2.382 -4.489 1.00 1.67 30 ASN A O 2
ATOM 1408 N N . ASN A 1 31 ? 23.921 2.955 -6.307 1.00 1.77 31 ASN A N 2
ATOM 1409 C CA . ASN A 1 31 ? 24.509 1.656 -6.693 1.00 1.86 31 ASN A CA 2
ATOM 1410 C C . ASN A 1 31 ? 23.696 0.399 -6.294 1.00 1.71 31 ASN A C 2
ATOM 1411 O O . ASN A 1 31 ? 24.224 -0.530 -5.673 1.00 1.73 31 ASN A O 2
ATOM 1422 N N . TYR A 1 32 ? 22.397 0.387 -6.613 1.00 1.64 32 TYR A N 2
ATOM 1423 C CA . TYR A 1 32 ? 21.445 -0.684 -6.306 1.00 1.55 32 TYR A CA 2
ATOM 1424 C C . TYR A 1 32 ? 21.362 -1.070 -4.810 1.00 1.37 32 TYR A C 2
ATOM 1425 O O . TYR A 1 32 ? 21.240 -2.244 -4.461 1.00 1.51 32 TYR A O 2
ATOM 1443 N N . ASP A 1 33 ? 21.399 -0.097 -3.895 1.00 1.18 33 ASP A N 2
ATOM 1444 C CA . ASP A 1 33 ? 21.401 -0.323 -2.442 1.00 1.08 33 ASP A CA 2
ATOM 1445 C C . ASP A 1 33 ? 19.998 -0.619 -1.866 1.00 0.91 33 ASP A C 2
ATOM 1446 O O . ASP A 1 33 ? 19.429 0.108 -1.047 1.00 0.79 33 ASP A O 2
ATOM 1455 N N . ARG A 1 34 ? 19.448 -1.741 -2.332 1.00 1.02 34 ARG A N 2
ATOM 1456 C CA . ARG A 1 34 ? 18.182 -2.371 -1.910 1.00 1.01 34 ARG A CA 2
ATOM 1457 C C . ARG A 1 34 ? 18.073 -2.638 -0.397 1.00 1.04 34 ARG A C 2
ATOM 1458 O O . ARG A 1 34 ? 16.964 -2.819 0.108 1.00 1.05 34 ARG A O 2
ATOM 1479 N N . GLU A 1 35 ? 19.189 -2.630 0.332 1.00 1.13 35 GLU A N 2
ATOM 1480 C CA . GLU A 1 35 ? 19.224 -2.705 1.801 1.00 1.25 35 GLU A CA 2
ATOM 1481 C C . GLU A 1 35 ? 19.080 -1.323 2.474 1.00 1.19 35 GLU A C 2
ATOM 1482 O O . GLU A 1 35 ? 18.198 -1.162 3.321 1.00 1.31 35 GLU A O 2
ATOM 1494 N N . ARG A 1 36 ? 19.827 -0.283 2.058 1.00 1.09 36 ARG A N 2
ATOM 1495 C CA . ARG A 1 36 ? 19.625 1.096 2.574 1.00 1.10 36 ARG A CA 2
ATOM 1496 C C . ARG A 1 36 ? 18.232 1.656 2.250 1.00 0.97 36 ARG A C 2
ATOM 1497 O O . ARG A 1 36 ? 17.628 2.315 3.098 1.00 1.21 36 ARG A O 2
ATOM 1518 N N . CYS A 1 37 ? 17.694 1.346 1.069 1.00 0.73 37 CYS A N 2
ATOM 1519 C CA . CYS A 1 37 ? 16.322 1.690 0.661 1.00 0.62 37 CYS A CA 2
ATOM 1520 C C . CYS A 1 37 ? 15.297 0.555 0.887 1.00 0.55 37 CYS A C 2
ATOM 1521 O O . CYS A 1 37 ? 14.222 0.556 0.288 1.00 0.50 37 CYS A O 2
ATOM 1528 N N . SER A 1 38 ? 15.566 -0.382 1.811 1.00 0.69 38 SER A N 2
ATOM 1529 C CA . SER A 1 38 ? 14.554 -1.353 2.276 1.00 0.74 38 SER A CA 2
ATOM 1530 C C . SER A 1 38 ? 13.317 -0.697 2.903 1.00 0.74 38 SER A C 2
ATOM 1531 O O . SER A 1 38 ? 12.250 -1.302 2.908 1.00 0.75 38 SER A O 2
ATOM 1539 N N . THR A 1 39 ? 13.418 0.556 3.359 1.00 0.78 39 THR A N 2
ATOM 1540 C CA . THR A 1 39 ? 12.300 1.362 3.885 1.00 0.84 39 THR A CA 2
ATOM 1541 C C . THR A 1 39 ? 11.092 1.388 2.944 1.00 0.76 39 THR A C 2
ATOM 1542 O O . THR A 1 39 ? 9.958 1.223 3.383 1.00 0.81 39 THR A O 2
ATOM 1553 N N . TYR A 1 40 ? 11.333 1.495 1.637 1.00 0.71 40 TYR A N 2
ATOM 1554 C CA . TYR A 1 40 ? 10.290 1.490 0.605 1.00 0.69 40 TYR A CA 2
ATOM 1555 C C . TYR A 1 40 ? 9.597 0.122 0.491 1.00 0.65 40 TYR A C 2
ATOM 1556 O O . TYR A 1 40 ? 8.373 0.041 0.427 1.00 0.73 40 TYR A O 2
ATOM 1574 N N . PHE A 1 41 ? 10.369 -0.968 0.499 1.00 0.58 41 PHE A N 2
ATOM 1575 C CA . PHE A 1 41 ? 9.834 -2.333 0.381 1.00 0.61 41 PHE A CA 2
ATOM 1576 C C . PHE A 1 41 ? 9.110 -2.790 1.664 1.00 0.80 41 PHE A C 2
ATOM 1577 O O . PHE A 1 41 ? 8.102 -3.503 1.592 1.00 0.91 41 PHE A O 2
ATOM 1594 N N . LEU A 1 42 ? 9.539 -2.283 2.825 1.00 0.88 42 LEU A N 2
ATOM 1595 C CA . LEU A 1 42 ? 8.795 -2.336 4.086 1.00 1.02 42 LEU A CA 2
ATOM 1596 C C . LEU A 1 42 ? 7.481 -1.554 4.004 1.00 1.05 42 LEU A C 2
ATOM 1597 O O . LEU A 1 42 ? 6.422 -2.102 4.295 1.00 1.12 42 LEU A O 2
ATOM 1613 N N . ARG A 1 43 ? 7.497 -0.311 3.519 1.00 1.02 43 ARG A N 2
ATOM 1614 C CA . ARG A 1 43 ? 6.255 0.447 3.297 1.00 1.10 43 ARG A CA 2
ATOM 1615 C C . ARG A 1 43 ? 5.331 -0.227 2.284 1.00 1.13 43 ARG A C 2
ATOM 1616 O O . ARG A 1 43 ? 4.118 -0.128 2.421 1.00 1.25 43 ARG A O 2
ATOM 1637 N N . TYR A 1 44 ? 5.876 -1.005 1.354 1.00 1.06 44 TYR A N 2
ATOM 1638 C CA . TYR A 1 44 ? 5.084 -1.832 0.431 1.00 1.13 44 TYR A CA 2
ATOM 1639 C C . TYR A 1 44 ? 4.444 -3.038 1.151 1.00 1.21 44 TYR A C 2
ATOM 1640 O O . TYR A 1 44 ? 3.255 -3.295 0.941 1.00 1.33 44 TYR A O 2
ATOM 1658 N N . LYS A 1 45 ? 5.154 -3.717 2.072 1.00 1.18 45 LYS A N 2
ATOM 1659 C CA . LYS A 1 45 ? 4.526 -4.675 3.016 1.00 1.24 45 LYS A CA 2
ATOM 1660 C C . LYS A 1 45 ? 3.396 -4.001 3.811 1.00 1.20 45 LYS A C 2
ATOM 1661 O O . LYS A 1 45 ? 2.317 -4.573 3.948 1.00 1.25 45 LYS A O 2
ATOM 1680 N N . ASN A 1 46 ? 3.596 -2.760 4.257 1.00 1.16 46 ASN A N 2
ATOM 1681 C CA . ASN A 1 46 ? 2.582 -2.004 4.997 1.00 1.18 46 ASN A CA 2
ATOM 1682 C C . ASN A 1 46 ? 1.361 -1.662 4.115 1.00 1.21 46 ASN A C 2
ATOM 1683 O O . ASN A 1 46 ? 0.233 -1.774 4.591 1.00 1.25 46 ASN A O 2
ATOM 1694 N N . CYS A 1 47 ? 1.555 -1.339 2.825 1.00 1.22 47 CYS A N 2
ATOM 1695 C CA . CYS A 1 47 ? 0.464 -1.169 1.858 1.00 1.29 47 CYS A CA 2
ATOM 1696 C C . CYS A 1 47 ? -0.383 -2.442 1.758 1.00 1.39 47 CYS A C 2
ATOM 1697 O O . CYS A 1 47 ? -1.608 -2.394 1.881 1.00 1.60 47 CYS A O 2
ATOM 1704 N N . ARG A 1 48 ? 0.285 -3.587 1.566 1.00 1.29 48 ARG A N 2
ATOM 1705 C CA . ARG A 1 48 ? -0.349 -4.904 1.428 1.00 1.32 48 ARG A CA 2
ATOM 1706 C C . ARG A 1 48 ? -1.141 -5.260 2.679 1.00 1.20 48 ARG A C 2
ATOM 1707 O O . ARG A 1 48 ? -2.331 -5.524 2.568 1.00 1.11 48 ARG A O 2
ATOM 1728 N N . ARG A 1 49 ? -0.524 -5.176 3.862 1.00 1.20 49 ARG A N 2
ATOM 1729 C CA . ARG A 1 49 ? -1.161 -5.427 5.169 1.00 1.08 49 ARG A CA 2
ATOM 1730 C C . ARG A 1 49 ? -2.381 -4.537 5.397 1.00 0.89 49 ARG A C 2
ATOM 1731 O O . ARG A 1 49 ? -3.416 -5.052 5.820 1.00 0.77 49 ARG A O 2
ATOM 1752 N N . PHE A 1 50 ? -2.289 -3.238 5.102 1.00 0.91 50 PHE A N 2
ATOM 1753 C CA . PHE A 1 50 ? -3.413 -2.313 5.261 1.00 0.77 50 PHE A CA 2
ATOM 1754 C C . PHE A 1 50 ? -4.606 -2.743 4.414 1.00 0.68 50 PHE A C 2
ATOM 1755 O O . PHE A 1 50 ? -5.680 -3.027 4.938 1.00 0.55 50 PHE A O 2
ATOM 1772 N N . TRP A 1 51 ? -4.400 -2.839 3.103 1.00 0.76 51 TRP A N 2
ATOM 1773 C CA . TRP A 1 51 ? -5.489 -3.143 2.175 1.00 0.70 51 TRP A CA 2
ATOM 1774 C C . TRP A 1 51 ? -6.025 -4.578 2.336 1.00 0.63 51 TRP A C 2
ATOM 1775 O O . TRP A 1 51 ? -7.236 -4.778 2.275 1.00 0.53 51 TRP A O 2
ATOM 1796 N N . ASN A 1 52 ? -5.180 -5.550 2.695 1.00 0.71 52 ASN A N 2
ATOM 1797 C CA . ASN A 1 52 ? -5.596 -6.883 3.136 1.00 0.69 52 ASN A CA 2
ATOM 1798 C C . ASN A 1 52 ? -6.441 -6.837 4.427 1.00 0.59 52 ASN A C 2
ATOM 1799 O O . ASN A 1 52 ? -7.403 -7.592 4.564 1.00 0.58 52 ASN A O 2
ATOM 1810 N N . SER A 1 53 ? -6.153 -5.920 5.355 1.00 0.55 53 SER A N 2
ATOM 1811 C CA . SER A 1 53 ? -6.961 -5.725 6.566 1.00 0.49 53 SER A CA 2
ATOM 1812 C C . SER A 1 53 ? -8.294 -5.019 6.284 1.00 0.40 53 SER A C 2
ATOM 1813 O O . SER A 1 53 ? -9.303 -5.381 6.884 1.00 0.52 53 SER A O 2
ATOM 1821 N N . ILE A 1 54 ? -8.356 -4.099 5.310 1.00 0.36 54 ILE A N 2
ATOM 1822 C CA . ILE A 1 54 ? -9.623 -3.544 4.801 1.00 0.37 54 ILE A CA 2
ATOM 1823 C C . ILE A 1 54 ? -10.480 -4.656 4.185 1.00 0.38 54 ILE A C 2
ATOM 1824 O O . ILE A 1 54 ? -11.672 -4.752 4.477 1.00 0.46 54 ILE A O 2
ATOM 1840 N N . VAL A 1 55 ? -9.865 -5.560 3.416 1.00 0.40 55 VAL A N 2
ATOM 1841 C CA . VAL A 1 55 ? -10.520 -6.770 2.894 1.00 0.49 55 VAL A CA 2
ATOM 1842 C C . VAL A 1 55 ? -11.080 -7.630 4.032 1.00 0.58 55 VAL A C 2
ATOM 1843 O O . VAL A 1 55 ? -12.258 -7.978 3.984 1.00 0.65 55 VAL A O 2
ATOM 1856 N N . MET A 1 56 ? -10.315 -7.907 5.098 1.00 0.62 56 MET A N 2
ATOM 1857 C CA . MET A 1 56 ? -10.834 -8.630 6.275 1.00 0.77 56 MET A CA 2
ATOM 1858 C C . MET A 1 56 ? -12.003 -7.911 6.961 1.00 0.79 56 MET A C 2
ATOM 1859 O O . MET A 1 56 ? -12.942 -8.561 7.424 1.00 0.94 56 MET A O 2
ATOM 1873 N N . GLN A 1 57 ? -11.966 -6.580 7.044 1.00 0.70 57 GLN A N 2
ATOM 1874 C CA . GLN A 1 57 ? -13.004 -5.773 7.694 1.00 0.79 57 GLN A CA 2
ATOM 1875 C C . GLN A 1 57 ? -14.288 -5.667 6.856 1.00 0.83 57 GLN A C 2
ATOM 1876 O O . GLN A 1 57 ? -15.361 -5.565 7.439 1.00 0.92 57 GLN A O 2
ATOM 1890 N N . ARG A 1 58 ? -14.211 -5.758 5.520 1.00 0.82 58 ARG A N 2
ATOM 1891 C CA . ARG A 1 58 ? -15.379 -5.782 4.607 1.00 0.99 58 ARG A CA 2
ATOM 1892 C C . ARG A 1 58 ? -15.895 -7.202 4.327 1.00 1.07 58 ARG A C 2
ATOM 1893 O O . ARG A 1 58 ? -17.062 -7.401 3.990 1.00 1.23 58 ARG A O 2
ATOM 1914 N N . ARG A 1 59 ? -15.054 -8.217 4.546 1.00 1.04 59 ARG A N 2
ATOM 1915 C CA . ARG A 1 59 ? -15.403 -9.649 4.454 1.00 1.19 59 ARG A CA 2
ATOM 1916 C C . ARG A 1 59 ? -16.267 -10.147 5.615 1.00 1.42 59 ARG A C 2
ATOM 1917 O O . ARG A 1 59 ? -16.956 -11.157 5.447 1.00 1.50 59 ARG A O 2
ATOM 1938 N N . LYS A 1 60 ? -16.342 -9.414 6.736 1.00 1.51 60 LYS A N 2
ATOM 1939 C CA . LYS A 1 60 ? -17.224 -9.737 7.878 1.00 1.70 60 LYS A CA 2
ATOM 1940 C C . LYS A 1 60 ? -18.702 -9.910 7.495 1.00 1.75 60 LYS A C 2
ATOM 1941 O O . LYS A 1 60 ? -19.386 -10.706 8.132 1.00 1.86 60 LYS A O 2
ATOM 1960 N N . ASN A 1 61 ? -19.190 -9.235 6.445 1.00 1.69 61 ASN A N 2
ATOM 1961 C CA . ASN A 1 61 ? -20.555 -9.430 5.923 1.00 1.73 61 ASN A CA 2
ATOM 1962 C C . ASN A 1 61 ? -20.658 -10.352 4.686 1.00 1.64 61 ASN A C 2
ATOM 1963 O O . ASN A 1 61 ? -21.772 -10.696 4.301 1.00 1.76 61 ASN A O 2
ATOM 1974 N N . GLY A 1 62 ? -19.546 -10.758 4.061 1.00 1.50 62 GLY A N 2
ATOM 1975 C CA . GLY A 1 62 ? -19.492 -11.860 3.078 1.00 1.43 62 GLY A CA 2
ATOM 1976 C C . GLY A 1 62 ? -20.101 -11.609 1.685 1.00 1.42 62 GLY A C 2
ATOM 1977 O O . GLY A 1 62 ? -20.141 -12.520 0.863 1.00 1.45 62 GLY A O 2
ATOM 1981 N N . VAL A 1 63 ? -20.569 -10.392 1.403 1.00 1.46 63 VAL A N 2
ATOM 1982 C CA . VAL A 1 63 ? -21.704 -10.146 0.475 1.00 1.58 63 VAL A CA 2
ATOM 1983 C C . VAL A 1 63 ? -21.351 -9.475 -0.869 1.00 1.46 63 VAL A C 2
ATOM 1984 O O . VAL A 1 63 ? -22.057 -9.649 -1.869 1.00 1.74 63 VAL A O 2
ATOM 1997 N N . LYS A 1 64 ? -20.252 -8.719 -0.920 1.00 1.28 64 LYS A N 2
ATOM 1998 C CA . LYS A 1 64 ? -19.806 -7.871 -2.043 1.00 1.30 64 LYS A CA 2
ATOM 1999 C C . LYS A 1 64 ? -18.338 -8.144 -2.416 1.00 1.12 64 LYS A C 2
ATOM 2000 O O . LYS A 1 64 ? -17.679 -8.884 -1.678 1.00 1.05 64 LYS A O 2
ATOM 2019 N N . PRO A 1 65 ? -17.782 -7.561 -3.496 1.00 1.18 65 PRO A N 2
ATOM 2020 C CA . PRO A 1 65 ? -16.336 -7.580 -3.704 1.00 1.11 65 PRO A CA 2
ATOM 2021 C C . PRO A 1 65 ? -15.602 -6.841 -2.572 1.00 0.93 65 PRO A C 2
ATOM 2022 O O . PRO A 1 65 ? -15.802 -5.646 -2.339 1.00 1.00 65 PRO A O 2
ATOM 2033 N N . PHE A 1 66 ? -14.770 -7.581 -1.838 1.00 0.83 66 PHE A N 2
ATOM 2034 C CA . PHE A 1 66 ? -14.099 -7.109 -0.621 1.00 0.71 66 PHE A CA 2
ATOM 2035 C C . PHE A 1 66 ? -12.943 -6.157 -0.910 1.00 0.62 66 PHE A C 2
ATOM 2036 O O . PHE A 1 66 ? -12.785 -5.158 -0.215 1.00 0.58 66 PHE A O 2
ATOM 2053 N N . MET A 1 67 ? -12.157 -6.471 -1.944 1.00 0.71 67 MET A N 2
ATOM 2054 C CA . MET A 1 67 ? -11.219 -5.537 -2.568 1.00 0.77 67 MET A CA 2
ATOM 2055 C C . MET A 1 67 ? -11.981 -4.280 -3.041 1.00 0.79 67 MET A C 2
ATOM 2056 O O . MET A 1 67 ? -12.769 -4.371 -3.992 1.00 0.89 67 MET A O 2
ATOM 2070 N N . PRO A 1 68 ? -11.793 -3.117 -2.390 1.00 0.75 68 PRO A N 2
ATOM 2071 C CA . PRO A 1 68 ? -12.659 -1.952 -2.567 1.00 0.79 68 PRO A CA 2
ATOM 2072 C C . PRO A 1 68 ? -12.517 -1.315 -3.955 1.00 0.95 68 PRO A C 2
ATOM 2073 O O . PRO A 1 68 ? -11.437 -1.337 -4.553 1.00 1.07 68 PRO A O 2
ATOM 2084 N N . THR A 1 69 ? -13.602 -0.736 -4.470 1.00 1.03 69 THR A N 2
ATOM 2085 C CA . THR A 1 69 ? -13.634 0.063 -5.707 1.00 1.20 69 THR A CA 2
ATOM 2086 C C . THR A 1 69 ? -13.145 1.490 -5.460 1.00 1.22 69 THR A C 2
ATOM 2087 O O . THR A 1 69 ? -12.999 1.922 -4.320 1.00 1.10 69 THR A O 2
ATOM 2098 N N . ALA A 1 70 ? -12.864 2.245 -6.518 1.00 1.39 70 ALA A N 2
ATOM 2099 C CA . ALA A 1 70 ? -12.147 3.524 -6.452 1.00 1.48 70 ALA A CA 2
ATOM 2100 C C . ALA A 1 70 ? -12.798 4.586 -5.532 1.00 1.47 70 ALA A C 2
ATOM 2101 O O . ALA A 1 70 ? -12.083 5.322 -4.848 1.00 1.44 70 ALA A O 2
ATOM 2108 N N . ALA A 1 71 ? -14.131 4.630 -5.443 1.00 1.50 71 ALA A N 2
ATOM 2109 C CA . ALA A 1 71 ? -14.854 5.522 -4.528 1.00 1.52 71 ALA A CA 2
ATOM 2110 C C . ALA A 1 71 ? -14.771 5.071 -3.051 1.00 1.36 71 ALA A C 2
ATOM 2111 O O . ALA A 1 71 ? -14.712 5.900 -2.136 1.00 1.37 71 ALA A O 2
ATOM 2118 N N . GLU A 1 72 ? -14.736 3.755 -2.819 1.00 1.23 72 GLU A N 2
ATOM 2119 C CA . GLU A 1 72 ? -14.556 3.127 -1.517 1.00 1.08 72 GLU A CA 2
ATOM 2120 C C . GLU A 1 72 ? -13.114 3.378 -1.062 1.00 0.99 72 GLU A C 2
ATOM 2121 O O . GLU A 1 72 ? -12.889 3.921 0.013 1.00 0.97 72 GLU A O 2
ATOM 2133 N N . ARG A 1 73 ? -12.129 3.110 -1.931 1.00 0.99 73 ARG A N 2
ATOM 2134 C CA . ARG A 1 73 ? -10.713 3.454 -1.720 1.00 0.97 73 ARG A CA 2
ATOM 2135 C C . ARG A 1 73 ? -10.523 4.930 -1.355 1.00 1.03 73 ARG A C 2
ATOM 2136 O O . ARG A 1 73 ? -9.799 5.223 -0.405 1.00 0.97 73 ARG A O 2
ATOM 2157 N N . ASP A 1 74 ? -11.205 5.842 -2.052 1.00 1.17 74 ASP A N 2
ATOM 2158 C CA . ASP A 1 74 ? -11.183 7.276 -1.744 1.00 1.26 74 ASP A CA 2
ATOM 2159 C C . ASP A 1 74 ? -11.704 7.588 -0.330 1.00 1.23 74 ASP A C 2
ATOM 2160 O O . ASP A 1 74 ? -10.979 8.212 0.453 1.00 1.23 74 ASP A O 2
ATOM 2169 N N . GLU A 1 75 ? -12.923 7.148 0.019 1.00 1.22 75 GLU A N 2
ATOM 2170 C CA . GLU A 1 75 ? -13.488 7.406 1.358 1.00 1.21 75 GLU A CA 2
ATOM 2171 C C . GLU A 1 75 ? -12.718 6.711 2.498 1.00 1.07 75 GLU A C 2
ATOM 2172 O O . GLU A 1 75 ? -12.677 7.224 3.618 1.00 1.08 75 GLU A O 2
ATOM 2184 N N . ILE A 1 76 ? -12.066 5.580 2.214 1.00 0.97 76 ILE A N 2
ATOM 2185 C CA . ILE A 1 76 ? -11.245 4.819 3.166 1.00 0.84 76 ILE A CA 2
ATOM 2186 C C . ILE A 1 76 ? -9.922 5.553 3.433 1.00 0.84 76 ILE A C 2
ATOM 2187 O O . ILE A 1 76 ? -9.565 5.778 4.590 1.00 0.81 76 ILE A O 2
ATOM 2203 N N . LEU A 1 77 ? -9.236 6.033 2.390 1.00 0.89 77 LEU A N 2
ATOM 2204 C CA . LEU A 1 77 ? -8.067 6.913 2.533 1.00 0.93 77 LEU A CA 2
ATOM 2205 C C . LEU A 1 77 ? -8.406 8.238 3.227 1.00 0.99 77 LEU A C 2
ATOM 2206 O O . LEU A 1 77 ? -7.572 8.796 3.940 1.00 1.04 77 LEU A O 2
ATOM 2222 N N . ARG A 1 78 ? -9.632 8.732 3.043 1.00 1.03 78 ARG A N 2
ATOM 2223 C CA . ARG A 1 78 ? -10.178 9.892 3.769 1.00 1.10 78 ARG A CA 2
ATOM 2224 C C . ARG A 1 78 ? -10.525 9.576 5.230 1.00 1.04 78 ARG A C 2
ATOM 2225 O O . ARG A 1 78 ? -10.371 10.452 6.078 1.00 1.07 78 ARG A O 2
ATOM 2246 N N . ALA A 1 79 ? -10.912 8.339 5.545 1.00 0.98 79 ALA A N 2
ATOM 2247 C CA . ALA A 1 79 ? -11.158 7.872 6.916 1.00 0.94 79 ALA A CA 2
ATOM 2248 C C . ALA A 1 79 ? -9.859 7.643 7.715 1.00 0.86 79 ALA A C 2
ATOM 2249 O O . ALA A 1 79 ? -9.819 7.879 8.928 1.00 0.93 79 ALA A O 2
ATOM 2256 N N . VAL A 1 80 ? -8.767 7.263 7.040 1.00 0.79 80 VAL A N 2
ATOM 2257 C CA . VAL A 1 80 ? -7.416 7.381 7.612 1.00 0.78 80 VAL A CA 2
ATOM 2258 C C . VAL A 1 80 ? -7.004 8.860 7.664 1.00 0.89 80 VAL A C 2
ATOM 2259 O O . VAL A 1 80 ? -6.411 9.315 8.641 1.00 0.95 80 VAL A O 2
ATOM 2272 N N . GLY A 1 81 ? -7.341 9.627 6.621 1.00 0.94 81 GLY A N 2
ATOM 2273 C CA . GLY A 1 81 ? -7.017 11.047 6.459 1.00 1.09 81 GLY A CA 2
ATOM 2274 C C . GLY A 1 81 ? -5.544 11.293 6.118 1.00 1.11 81 GLY A C 2
ATOM 2275 O O . GLY A 1 81 ? -5.097 12.442 6.081 1.00 1.23 81 GLY A O 2
ATOM 2279 N N . ASN A 1 82 ? -4.791 10.211 5.916 1.00 1.03 82 ASN A N 2
ATOM 2280 C CA . ASN A 1 82 ? -3.352 10.176 5.708 1.00 1.06 82 ASN A CA 2
ATOM 2281 C C . ASN A 1 82 ? -2.923 8.840 5.064 1.00 1.14 82 ASN A C 2
ATOM 2282 O O . ASN A 1 82 ? -3.716 7.903 4.963 1.00 1.19 82 ASN A O 2
ATOM 2293 N N . MET A 1 83 ? -1.663 8.741 4.639 1.00 1.24 83 MET A N 2
ATOM 2294 C CA . MET A 1 83 ? -1.064 7.539 4.077 1.00 1.32 83 MET A CA 2
ATOM 2295 C C . MET A 1 83 ? -1.020 6.407 5.125 1.00 1.22 83 MET A C 2
ATOM 2296 O O . MET A 1 83 ? -0.466 6.616 6.208 1.00 1.29 83 MET A O 2
ATOM 2310 N N . PRO A 1 84 ? -1.512 5.187 4.828 1.00 1.17 84 PRO A N 2
ATOM 2311 C CA . PRO A 1 84 ? -1.320 4.036 5.713 1.00 1.18 84 PRO A CA 2
ATOM 2312 C C . PRO A 1 84 ? 0.126 3.497 5.684 1.00 1.27 84 PRO A C 2
ATOM 2313 O O . PRO A 1 84 ? 0.467 2.609 6.474 1.00 1.35 84 PRO A O 2
ATOM 2324 N N . TYR A 1 85 ? 0.963 4.043 4.787 1.00 1.32 85 TYR A N 2
ATOM 2325 C CA . TYR A 1 85 ? 2.374 3.695 4.568 1.00 1.49 85 TYR A CA 2
ATOM 2326 C C . TYR A 1 85 ? 3.330 4.875 4.815 1.00 1.42 85 TYR A C 2
ATOM 2327 O O . TYR A 1 85 ? 3.788 5.555 3.867 1.00 2.10 85 TYR A O 2
ATOM 2345 N N . ASN A 1 14 ? -3.156 -2.816 -3.205 0.49 2.25 14 ASN A N 3
ATOM 2346 C CA . ASN A 1 14 ? -2.665 -1.792 -4.148 0.49 1.89 14 ASN A CA 3
ATOM 2347 C C . ASN A 1 14 ? -1.178 -2.011 -4.417 0.49 1.73 14 ASN A C 3
ATOM 2348 O O . ASN A 1 14 ? -0.423 -2.085 -3.451 0.49 1.99 14 ASN A O 3
ATOM 2359 N N . PRO A 1 15 ? -0.732 -2.104 -5.683 0.49 1.80 15 PRO A N 3
ATOM 2360 C CA . PRO A 1 15 ? 0.685 -2.030 -6.039 0.49 2.00 15 PRO A CA 3
ATOM 2361 C C . PRO A 1 15 ? 1.151 -0.563 -6.038 0.49 1.82 15 PRO A C 3
ATOM 2362 O O . PRO A 1 15 ? 0.538 0.280 -6.693 0.49 1.99 15 PRO A O 3
ATOM 2373 N N . CYS A 1 16 ? 2.239 -0.232 -5.334 1.00 1.59 16 CYS A N 3
ATOM 2374 C CA . CYS A 1 16 ? 2.698 1.153 -5.171 1.00 1.44 16 CYS A CA 3
ATOM 2375 C C . CYS A 1 16 ? 3.845 1.506 -6.142 1.00 1.35 16 CYS A C 3
ATOM 2376 O O . CYS A 1 16 ? 5.030 1.410 -5.806 1.00 1.18 16 CYS A O 3
ATOM 2383 N N . LEU A 1 17 ? 3.495 1.896 -7.375 1.00 1.58 17 LEU A N 3
ATOM 2384 C CA . LEU A 1 17 ? 4.446 2.090 -8.481 1.00 1.59 17 LEU A CA 3
ATOM 2385 C C . LEU A 1 17 ? 5.376 3.298 -8.295 1.00 1.50 17 LEU A C 3
ATOM 2386 O O . LEU A 1 17 ? 6.530 3.226 -8.716 1.00 1.42 17 LEU A O 3
ATOM 2402 N N . SER A 1 18 ? 4.918 4.369 -7.644 1.00 1.57 18 SER A N 3
ATOM 2403 C CA . SER A 1 18 ? 5.749 5.545 -7.328 1.00 1.58 18 SER A CA 3
ATOM 2404 C C . SER A 1 18 ? 6.751 5.240 -6.224 1.00 1.24 18 SER A C 3
ATOM 2405 O O . SER A 1 18 ? 7.928 5.563 -6.338 1.00 1.23 18 SER A O 3
ATOM 2413 N N . GLU A 1 19 ? 6.300 4.567 -5.162 1.00 1.10 19 GLU A N 3
ATOM 2414 C CA . GLU A 1 19 ? 7.166 4.101 -4.074 1.00 0.89 19 GLU A CA 3
ATOM 2415 C C . GLU A 1 19 ? 8.220 3.120 -4.612 1.00 0.74 19 GLU A C 3
ATOM 2416 O O . GLU A 1 19 ? 9.391 3.163 -4.226 1.00 0.70 19 GLU A O 3
ATOM 2428 N N . SER A 1 20 ? 7.802 2.294 -5.578 1.00 0.81 20 SER A N 3
ATOM 2429 C CA . SER A 1 20 ? 8.700 1.374 -6.293 1.00 0.85 20 SER A CA 3
ATOM 2430 C C . SER A 1 20 ? 9.715 2.124 -7.146 1.00 0.96 20 SER A C 3
ATOM 2431 O O . SER A 1 20 ? 10.902 1.826 -7.086 1.00 1.01 20 SER A O 3
ATOM 2439 N N . ASP A 1 21 ? 9.268 3.116 -7.919 1.00 1.05 21 ASP A N 3
ATOM 2440 C CA . ASP A 1 21 ? 10.145 3.921 -8.764 1.00 1.17 21 ASP A CA 3
ATOM 2441 C C . ASP A 1 21 ? 11.148 4.715 -7.929 1.00 1.10 21 ASP A C 3
ATOM 2442 O O . ASP A 1 21 ? 12.325 4.725 -8.263 1.00 1.18 21 ASP A O 3
ATOM 2451 N N . ALA A 1 22 ? 10.723 5.300 -6.809 1.00 1.01 22 ALA A N 3
ATOM 2452 C CA . ALA A 1 22 ? 11.583 6.044 -5.896 1.00 1.01 22 ALA A CA 3
ATOM 2453 C C . ALA A 1 22 ? 12.626 5.147 -5.198 1.00 0.93 22 ALA A C 3
ATOM 2454 O O . ALA A 1 22 ? 13.786 5.554 -5.053 1.00 1.06 22 ALA A O 3
ATOM 2461 N N . SER A 1 23 ? 12.248 3.916 -4.829 1.00 0.78 23 SER A N 3
ATOM 2462 C CA . SER A 1 23 ? 13.201 2.855 -4.458 1.00 0.73 23 SER A CA 3
ATOM 2463 C C . SER A 1 23 ? 14.190 2.555 -5.592 1.00 0.89 23 SER A C 3
ATOM 2464 O O . SER A 1 23 ? 15.401 2.619 -5.400 1.00 0.99 23 SER A O 3
ATOM 2472 N N . THR A 1 24 ? 13.709 2.319 -6.813 1.00 0.97 24 THR A N 3
ATOM 2473 C CA . THR A 1 24 ? 14.553 2.021 -7.981 1.00 1.17 24 THR A CA 3
ATOM 2474 C C . THR A 1 24 ? 15.475 3.191 -8.357 1.00 1.25 24 THR A C 3
ATOM 2475 O O . THR A 1 24 ? 16.621 2.948 -8.745 1.00 1.33 24 THR A O 3
ATOM 2486 N N . ARG A 1 25 ? 15.048 4.449 -8.150 1.00 1.27 25 ARG A N 3
ATOM 2487 C CA . ARG A 1 25 ? 15.890 5.653 -8.259 1.00 1.41 25 ARG A CA 3
ATOM 2488 C C . ARG A 1 25 ? 16.967 5.680 -7.174 1.00 1.34 25 ARG A C 3
ATOM 2489 O O . ARG A 1 25 ? 18.116 5.970 -7.501 1.00 1.45 25 ARG A O 3
ATOM 2510 N N . CYS A 1 26 ? 16.629 5.348 -5.922 1.00 1.19 26 CYS A N 3
ATOM 2511 C CA . CYS A 1 26 ? 17.609 5.181 -4.839 1.00 1.15 26 CYS A CA 3
ATOM 2512 C C . CYS A 1 26 ? 18.659 4.120 -5.205 1.00 1.15 26 CYS A C 3
ATOM 2513 O O . CYS A 1 26 ? 19.858 4.342 -5.083 1.00 1.26 26 CYS A O 3
ATOM 2520 N N . LEU A 1 27 ? 18.224 2.973 -5.708 1.00 1.08 27 LEU A N 3
ATOM 2521 C CA . LEU A 1 27 ? 19.072 1.839 -6.083 1.00 1.11 27 LEU A CA 3
ATOM 2522 C C . LEU A 1 27 ? 19.990 2.131 -7.279 1.00 1.32 27 LEU A C 3
ATOM 2523 O O . LEU A 1 27 ? 21.143 1.701 -7.319 1.00 1.43 27 LEU A O 3
ATOM 2539 N N . ASP A 1 28 ? 19.502 2.929 -8.216 1.00 1.41 28 ASP A N 3
ATOM 2540 C CA . ASP A 1 28 ? 20.313 3.525 -9.289 1.00 1.61 28 ASP A CA 3
ATOM 2541 C C . ASP A 1 28 ? 21.340 4.540 -8.734 1.00 1.68 28 ASP A C 3
ATOM 2542 O O . ASP A 1 28 ? 22.496 4.561 -9.163 1.00 1.85 28 ASP A O 3
ATOM 2551 N N . GLU A 1 29 ? 20.956 5.337 -7.731 1.00 1.58 29 GLU A N 3
ATOM 2552 C CA . GLU A 1 29 ? 21.815 6.311 -7.036 1.00 1.67 29 GLU A CA 3
ATOM 2553 C C . GLU A 1 29 ? 22.982 5.654 -6.286 1.00 1.65 29 GLU A C 3
ATOM 2554 O O . GLU A 1 29 ? 24.117 6.111 -6.428 1.00 1.80 29 GLU A O 3
ATOM 2566 N N . ASN A 1 30 ? 22.711 4.606 -5.500 1.00 1.49 30 ASN A N 3
ATOM 2567 C CA . ASN A 1 30 ? 23.638 3.980 -4.563 1.00 1.48 30 ASN A CA 3
ATOM 2568 C C . ASN A 1 30 ? 23.775 2.453 -4.789 1.00 1.40 30 ASN A C 3
ATOM 2569 O O . ASN A 1 30 ? 23.349 1.657 -3.950 1.00 1.49 30 ASN A O 3
ATOM 2580 N N . ASN A 1 31 ? 24.314 2.048 -5.948 1.00 1.36 31 ASN A N 3
ATOM 2581 C CA . ASN A 1 31 ? 24.690 0.672 -6.336 1.00 1.36 31 ASN A CA 3
ATOM 2582 C C . ASN A 1 31 ? 23.803 -0.455 -5.762 1.00 1.29 31 ASN A C 3
ATOM 2583 O O . ASN A 1 31 ? 24.277 -1.378 -5.093 1.00 1.34 31 ASN A O 3
ATOM 2594 N N . TYR A 1 32 ? 22.500 -0.374 -6.017 1.00 1.25 32 TYR A N 3
ATOM 2595 C CA . TYR A 1 32 ? 21.488 -1.376 -5.680 1.00 1.16 32 TYR A CA 3
ATOM 2596 C C . TYR A 1 32 ? 21.350 -1.716 -4.178 1.00 1.04 32 TYR A C 3
ATOM 2597 O O . TYR A 1 32 ? 21.027 -2.849 -3.824 1.00 1.22 32 TYR A O 3
ATOM 2615 N N . ASP A 1 33 ? 21.566 -0.757 -3.268 1.00 0.93 33 ASP A N 3
ATOM 2616 C CA . ASP A 1 33 ? 21.490 -0.955 -1.809 1.00 0.94 33 ASP A CA 3
ATOM 2617 C C . ASP A 1 33 ? 20.034 -1.033 -1.284 1.00 0.79 33 ASP A C 3
ATOM 2618 O O . ASP A 1 33 ? 19.513 -0.183 -0.553 1.00 0.76 33 ASP A O 3
ATOM 2627 N N . ARG A 1 34 ? 19.377 -2.116 -1.706 1.00 0.81 34 ARG A N 3
ATOM 2628 C CA . ARG A 1 34 ? 18.031 -2.581 -1.318 1.00 0.80 34 ARG A CA 3
ATOM 2629 C C . ARG A 1 34 ? 17.805 -2.659 0.195 1.00 0.89 34 ARG A C 3
ATOM 2630 O O . ARG A 1 34 ? 16.659 -2.608 0.632 1.00 0.94 34 ARG A O 3
ATOM 2651 N N . GLU A 1 35 ? 18.877 -2.749 0.980 1.00 1.03 35 GLU A N 3
ATOM 2652 C CA . GLU A 1 35 ? 18.857 -2.693 2.446 1.00 1.18 35 GLU A CA 3
ATOM 2653 C C . GLU A 1 35 ? 18.774 -1.239 2.938 1.00 1.14 35 GLU A C 3
ATOM 2654 O O . GLU A 1 35 ? 17.847 -0.896 3.675 1.00 1.29 35 GLU A O 3
ATOM 2666 N N . ARG A 1 36 ? 19.645 -0.338 2.452 1.00 1.08 36 ARG A N 3
ATOM 2667 C CA . ARG A 1 36 ? 19.578 1.108 2.760 1.00 1.11 36 ARG A CA 3
ATOM 2668 C C . ARG A 1 36 ? 18.309 1.802 2.251 1.00 0.98 36 ARG A C 3
ATOM 2669 O O . ARG A 1 36 ? 17.973 2.862 2.779 1.00 1.30 36 ARG A O 3
ATOM 2690 N N . CYS A 1 37 ? 17.591 1.213 1.291 1.00 0.76 37 CYS A N 3
ATOM 2691 C CA . CYS A 1 37 ? 16.231 1.635 0.904 1.00 0.69 37 CYS A CA 3
ATOM 2692 C C . CYS A 1 37 ? 15.109 0.604 1.201 1.00 0.66 37 CYS A C 3
ATOM 2693 O O . CYS A 1 37 ? 14.029 0.682 0.611 1.00 0.69 37 CYS A O 3
ATOM 2700 N N . SER A 1 38 ? 15.305 -0.327 2.151 1.00 0.73 38 SER A N 3
ATOM 2701 C CA . SER A 1 38 ? 14.291 -1.332 2.545 1.00 0.74 38 SER A CA 3
ATOM 2702 C C . SER A 1 38 ? 12.947 -0.723 2.974 1.00 0.80 38 SER A C 3
ATOM 2703 O O . SER A 1 38 ? 11.895 -1.298 2.686 1.00 0.86 38 SER A O 3
ATOM 2711 N N . THR A 1 39 ? 12.941 0.478 3.568 1.00 0.92 39 THR A N 3
ATOM 2712 C CA . THR A 1 39 ? 11.706 1.161 3.997 1.00 1.08 39 THR A CA 3
ATOM 2713 C C . THR A 1 39 ? 10.750 1.441 2.828 1.00 0.83 39 THR A C 3
ATOM 2714 O O . THR A 1 39 ? 9.540 1.455 3.024 1.00 0.86 39 THR A O 3
ATOM 2725 N N . TYR A 1 40 ? 11.233 1.565 1.588 1.00 0.71 40 TYR A N 3
ATOM 2726 C CA . TYR A 1 40 ? 10.362 1.719 0.415 1.00 0.60 40 TYR A CA 3
ATOM 2727 C C . TYR A 1 40 ? 9.623 0.413 0.078 1.00 0.62 40 TYR A C 3
ATOM 2728 O O . TYR A 1 40 ? 8.412 0.413 -0.148 1.00 0.72 40 TYR A O 3
ATOM 2746 N N . PHE A 1 41 ? 10.334 -0.717 0.107 1.00 0.62 41 PHE A N 3
ATOM 2747 C CA . PHE A 1 41 ? 9.728 -2.042 -0.098 1.00 0.76 41 PHE A CA 3
ATOM 2748 C C . PHE A 1 41 ? 8.764 -2.418 1.037 1.00 0.90 41 PHE A C 3
ATOM 2749 O O . PHE A 1 41 ? 7.717 -3.013 0.779 1.00 1.04 41 PHE A O 3
ATOM 2766 N N . LEU A 1 42 ? 9.050 -1.962 2.260 1.00 0.93 42 LEU A N 3
ATOM 2767 C CA . LEU A 1 42 ? 8.126 -1.980 3.397 1.00 1.07 42 LEU A CA 3
ATOM 2768 C C . LEU A 1 42 ? 6.871 -1.146 3.146 1.00 1.08 42 LEU A C 3
ATOM 2769 O O . LEU A 1 42 ? 5.765 -1.651 3.313 1.00 1.15 42 LEU A O 3
ATOM 2785 N N . ARG A 1 43 ? 7.003 0.097 2.681 1.00 1.02 43 ARG A N 3
ATOM 2786 C CA . ARG A 1 43 ? 5.843 0.931 2.335 1.00 1.06 43 ARG A CA 3
ATOM 2787 C C . ARG A 1 43 ? 5.019 0.318 1.209 1.00 1.07 43 ARG A C 3
ATOM 2788 O O . ARG A 1 43 ? 3.797 0.426 1.228 1.00 1.15 43 ARG A O 3
ATOM 2809 N N . TYR A 1 44 ? 5.657 -0.417 0.301 1.00 1.03 44 TYR A N 3
ATOM 2810 C CA . TYR A 1 44 ? 4.947 -1.184 -0.730 1.00 1.07 44 TYR A CA 3
ATOM 2811 C C . TYR A 1 44 ? 4.209 -2.386 -0.118 1.00 1.13 44 TYR A C 3
ATOM 2812 O O . TYR A 1 44 ? 3.055 -2.646 -0.454 1.00 1.23 44 TYR A O 3
ATOM 2830 N N . LYS A 1 45 ? 4.814 -3.063 0.865 1.00 1.10 45 LYS A N 3
ATOM 2831 C CA . LYS A 1 45 ? 4.151 -4.110 1.654 1.00 1.17 45 LYS A CA 3
ATOM 2832 C C . LYS A 1 45 ? 2.971 -3.562 2.463 1.00 1.28 45 LYS A C 3
ATOM 2833 O O . LYS A 1 45 ? 1.931 -4.209 2.522 1.00 1.40 45 LYS A O 3
ATOM 2852 N N . ASN A 1 46 ? 3.054 -2.327 2.966 1.00 1.31 46 ASN A N 3
ATOM 2853 C CA . ASN A 1 46 ? 1.937 -1.630 3.614 1.00 1.44 46 ASN A CA 3
ATOM 2854 C C . ASN A 1 46 ? 0.783 -1.386 2.617 1.00 1.54 46 ASN A C 3
ATOM 2855 O O . ASN A 1 46 ? -0.385 -1.514 2.986 1.00 1.65 46 ASN A O 3
ATOM 2866 N N . CYS A 1 47 ? 1.084 -1.123 1.338 1.00 1.56 47 CYS A N 3
ATOM 2867 C CA . CYS A 1 47 ? 0.076 -0.987 0.280 1.00 1.67 47 CYS A CA 3
ATOM 2868 C C . CYS A 1 47 ? -0.681 -2.286 -0.055 1.00 1.76 47 CYS A C 3
ATOM 2869 O O . CYS A 1 47 ? -1.796 -2.240 -0.587 1.00 2.29 47 CYS A O 3
ATOM 2876 N N . ARG A 1 48 ? -0.108 -3.442 0.289 1.00 1.36 48 ARG A N 3
ATOM 2877 C CA . ARG A 1 48 ? -0.815 -4.732 0.346 1.00 1.28 48 ARG A CA 3
ATOM 2878 C C . ARG A 1 48 ? -1.509 -4.941 1.689 1.00 1.08 48 ARG A C 3
ATOM 2879 O O . ARG A 1 48 ? -2.722 -5.151 1.697 1.00 0.97 48 ARG A O 3
ATOM 2900 N N . ARG A 1 49 ? -0.784 -4.841 2.810 1.00 1.08 49 ARG A N 3
ATOM 2901 C CA . ARG A 1 49 ? -1.272 -5.158 4.166 1.00 0.97 49 ARG A CA 3
ATOM 2902 C C . ARG A 1 49 ? -2.470 -4.313 4.583 1.00 0.85 49 ARG A C 3
ATOM 2903 O O . ARG A 1 49 ? -3.415 -4.879 5.137 1.00 0.74 49 ARG A O 3
ATOM 2924 N N . PHE A 1 50 ? -2.498 -3.012 4.275 1.00 0.89 50 PHE A N 3
ATOM 2925 C CA . PHE A 1 50 ? -3.657 -2.186 4.629 1.00 0.78 50 PHE A CA 3
ATOM 2926 C C . PHE A 1 50 ? -4.912 -2.695 3.932 1.00 0.69 50 PHE A C 3
ATOM 2927 O O . PHE A 1 50 ? -5.920 -3.014 4.558 1.00 0.57 50 PHE A O 3
ATOM 2944 N N . TRP A 1 51 ? -4.819 -2.841 2.614 1.00 0.79 51 TRP A N 3
ATOM 2945 C CA . TRP A 1 51 ? -5.981 -3.195 1.808 1.00 0.74 51 TRP A CA 3
ATOM 2946 C C . TRP A 1 51 ? -6.398 -4.666 2.005 1.00 0.72 51 TRP A C 3
ATOM 2947 O O . TRP A 1 51 ? -7.591 -4.957 2.020 1.00 0.66 51 TRP A O 3
ATOM 2968 N N . ASN A 1 52 ? -5.462 -5.564 2.333 1.00 0.75 52 ASN A N 3
ATOM 2969 C CA . ASN A 1 52 ? -5.751 -6.906 2.846 1.00 0.72 52 ASN A CA 3
ATOM 2970 C C . ASN A 1 52 ? -6.471 -6.885 4.207 1.00 0.60 52 ASN A C 3
ATOM 2971 O O . ASN A 1 52 ? -7.352 -7.713 4.445 1.00 0.59 52 ASN A O 3
ATOM 2982 N N . SER A 1 53 ? -6.133 -5.934 5.081 1.00 0.55 53 SER A N 3
ATOM 2983 C CA . SER A 1 53 ? -6.830 -5.736 6.355 1.00 0.47 53 SER A CA 3
ATOM 2984 C C . SER A 1 53 ? -8.264 -5.238 6.134 1.00 0.39 53 SER A C 3
ATOM 2985 O O . SER A 1 53 ? -9.180 -5.726 6.797 1.00 0.41 53 SER A O 3
ATOM 2993 N N . ILE A 1 54 ? -8.502 -4.352 5.156 1.00 0.42 54 ILE A N 3
ATOM 2994 C CA . ILE A 1 54 ? -9.859 -3.935 4.754 1.00 0.43 54 ILE A CA 3
ATOM 2995 C C . ILE A 1 54 ? -10.663 -5.126 4.208 1.00 0.50 54 ILE A C 3
ATOM 2996 O O . ILE A 1 54 ? -11.807 -5.330 4.612 1.00 0.55 54 ILE A O 3
ATOM 3012 N N . VAL A 1 55 ? -10.047 -5.973 3.376 1.00 0.56 55 VAL A N 3
ATOM 3013 C CA . VAL A 1 55 ? -10.651 -7.222 2.878 1.00 0.66 55 VAL A CA 3
ATOM 3014 C C . VAL A 1 55 ? -11.089 -8.125 4.035 1.00 0.64 55 VAL A C 3
ATOM 3015 O O . VAL A 1 55 ? -12.255 -8.511 4.082 1.00 0.71 55 VAL A O 3
ATOM 3028 N N . MET A 1 56 ? -10.226 -8.385 5.024 1.00 0.60 56 MET A N 3
ATOM 3029 C CA . MET A 1 56 ? -10.588 -9.179 6.215 1.00 0.64 56 MET A CA 3
ATOM 3030 C C . MET A 1 56 ? -11.706 -8.534 7.056 1.00 0.67 56 MET A C 3
ATOM 3031 O O . MET A 1 56 ? -12.585 -9.227 7.573 1.00 0.81 56 MET A O 3
ATOM 3045 N N . GLN A 1 57 ? -11.715 -7.202 7.154 1.00 0.56 57 GLN A N 3
ATOM 3046 C CA . GLN A 1 57 ? -12.736 -6.417 7.864 1.00 0.61 57 GLN A CA 3
ATOM 3047 C C . GLN A 1 57 ? -14.067 -6.329 7.095 1.00 0.67 57 GLN A C 3
ATOM 3048 O O . GLN A 1 57 ? -15.096 -6.028 7.699 1.00 0.83 57 GLN A O 3
ATOM 3062 N N . ARG A 1 58 ? -14.082 -6.609 5.787 1.00 0.68 58 ARG A N 3
ATOM 3063 C CA . ARG A 1 58 ? -15.300 -6.779 4.969 1.00 0.78 58 ARG A CA 3
ATOM 3064 C C . ARG A 1 58 ? -15.776 -8.232 4.873 1.00 0.87 58 ARG A C 3
ATOM 3065 O O . ARG A 1 58 ? -16.973 -8.498 4.755 1.00 0.94 58 ARG A O 3
ATOM 3086 N N . ARG A 1 59 ? -14.852 -9.189 4.957 1.00 0.91 59 ARG A N 3
ATOM 3087 C CA . ARG A 1 59 ? -15.139 -10.627 4.808 1.00 1.00 59 ARG A CA 3
ATOM 3088 C C . ARG A 1 59 ? -15.837 -11.241 6.026 1.00 1.11 59 ARG A C 3
ATOM 3089 O O . ARG A 1 59 ? -16.567 -12.220 5.858 1.00 1.22 59 ARG A O 3
ATOM 3110 N N . LYS A 1 60 ? -15.762 -10.594 7.198 1.00 1.12 60 LYS A N 3
ATOM 3111 C CA . LYS A 1 60 ? -16.516 -10.964 8.417 1.00 1.29 60 LYS A CA 3
ATOM 3112 C C . LYS A 1 60 ? -18.044 -11.037 8.247 1.00 1.46 60 LYS A C 3
ATOM 3113 O O . LYS A 1 60 ? -18.688 -11.791 8.972 1.00 1.62 60 LYS A O 3
ATOM 3132 N N . ASN A 1 61 ? -18.630 -10.283 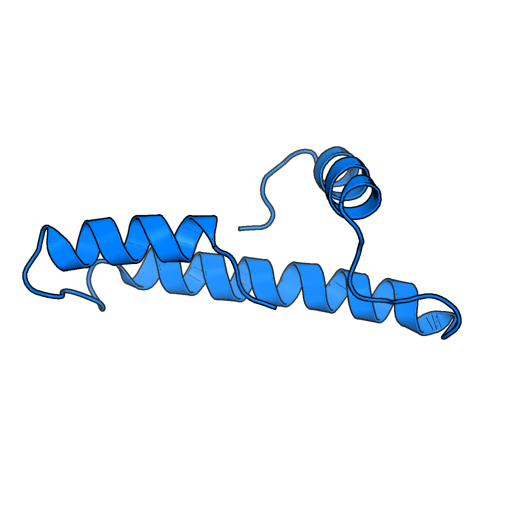7.304 1.00 1.47 61 ASN A N 3
ATOM 3133 C CA . ASN A 1 61 ? -20.053 -10.380 6.949 1.00 1.65 61 ASN A CA 3
ATOM 3134 C C . ASN A 1 61 ? -20.309 -11.133 5.623 1.00 1.52 61 ASN A C 3
ATOM 3135 O O . ASN A 1 61 ? -21.447 -11.502 5.346 1.00 1.59 61 ASN A O 3
ATOM 3146 N N . GLY A 1 62 ? -19.280 -11.388 4.805 1.00 1.39 62 GLY A N 3
ATOM 3147 C CA . GLY A 1 62 ? -19.328 -12.351 3.688 1.00 1.36 62 GLY A CA 3
ATOM 3148 C C . GLY A 1 62 ? -20.124 -11.930 2.439 1.00 1.50 62 GLY A C 3
ATOM 3149 O O . GLY A 1 62 ? -20.375 -12.747 1.553 1.00 1.54 62 GLY A O 3
ATOM 3153 N N . VAL A 1 63 ? -20.571 -10.676 2.372 1.00 1.65 63 VAL A N 3
ATOM 3154 C CA . VAL A 1 63 ? -21.790 -10.273 1.632 1.00 1.93 63 VAL A CA 3
ATOM 3155 C C . VAL A 1 63 ? -21.554 -9.356 0.417 1.00 1.91 63 VAL A C 3
ATOM 3156 O O . VAL A 1 63 ? -22.429 -9.239 -0.447 1.00 2.39 63 VAL A O 3
ATOM 3169 N N . LYS A 1 64 ? -20.380 -8.720 0.336 1.00 1.53 64 LYS A N 3
ATOM 3170 C CA . LYS A 1 64 ? -20.054 -7.574 -0.536 1.00 1.60 64 LYS A CA 3
ATOM 3171 C C . LYS A 1 64 ? -18.721 -7.752 -1.283 1.00 1.52 64 LYS A C 3
ATOM 3172 O O . LYS A 1 64 ? -17.980 -8.682 -0.952 1.00 1.38 64 LYS A O 3
ATOM 3191 N N . PRO A 1 65 ? -18.346 -6.854 -2.218 1.00 1.67 65 PRO A N 3
ATOM 3192 C CA . PRO A 1 65 ? -16.952 -6.731 -2.640 1.00 1.61 65 PRO A CA 3
ATOM 3193 C C . PRO A 1 65 ? -16.041 -6.351 -1.458 1.00 1.42 65 PRO A C 3
ATOM 3194 O O . PRO A 1 65 ? -16.078 -5.238 -0.923 1.00 1.44 65 PRO A O 3
ATOM 3205 N N . PHE A 1 66 ? -15.236 -7.319 -1.026 1.00 1.31 66 PHE A N 3
ATOM 3206 C CA . PHE A 1 66 ? -14.232 -7.187 0.028 1.00 1.05 66 PHE A CA 3
ATOM 3207 C C . PHE A 1 66 ? -13.070 -6.286 -0.390 1.00 0.90 66 PHE A C 3
ATOM 3208 O O . PHE A 1 66 ? -12.667 -5.418 0.375 1.00 0.86 66 PHE A O 3
ATOM 3225 N N . MET A 1 67 ? -12.567 -6.458 -1.612 1.00 0.95 67 MET A N 3
ATOM 3226 C CA . MET A 1 67 ? -11.738 -5.464 -2.300 1.00 0.92 67 MET A CA 3
ATOM 3227 C C . MET A 1 67 ? -12.592 -4.222 -2.638 1.00 0.93 67 MET A C 3
ATOM 3228 O O . MET A 1 67 ? -13.475 -4.309 -3.500 1.00 1.02 67 MET A O 3
ATOM 3242 N N . PRO A 1 68 ? -12.368 -3.065 -1.983 1.00 0.86 68 PRO A N 3
ATOM 3243 C CA . PRO A 1 68 ? -13.207 -1.878 -2.146 1.00 0.80 68 PRO A CA 3
ATOM 3244 C C . PRO A 1 68 ? -13.039 -1.222 -3.523 1.00 0.85 68 PRO A C 3
ATOM 3245 O O . PRO A 1 68 ? -11.943 -1.181 -4.086 1.00 0.95 68 PRO A O 3
ATOM 3256 N N . THR A 1 69 ? -14.127 -0.660 -4.048 1.00 0.87 69 THR A N 3
ATOM 3257 C CA . THR A 1 69 ? -14.165 0.098 -5.308 1.00 0.97 69 THR A CA 3
ATOM 3258 C C . THR A 1 69 ? -13.620 1.517 -5.135 1.00 0.98 69 THR A C 3
ATOM 3259 O O . THR A 1 69 ? -13.404 1.976 -4.016 1.00 0.89 69 THR A O 3
ATOM 3270 N N . ALA A 1 70 ? -13.373 2.230 -6.229 1.00 1.12 70 ALA A N 3
ATOM 3271 C CA . ALA A 1 70 ? -12.634 3.497 -6.235 1.00 1.21 70 ALA A CA 3
ATOM 3272 C C . ALA A 1 70 ? -13.182 4.561 -5.261 1.00 1.21 70 ALA A C 3
ATOM 3273 O O . ALA A 1 70 ? -12.414 5.138 -4.486 1.00 1.22 70 ALA A O 3
ATOM 3280 N N . ALA A 1 71 ? -14.500 4.785 -5.230 1.00 1.25 71 ALA A N 3
ATOM 3281 C CA . ALA A 1 71 ? -15.113 5.748 -4.307 1.00 1.33 71 ALA A CA 3
ATOM 3282 C C . ALA A 1 71 ? -15.126 5.262 -2.839 1.00 1.15 71 ALA A C 3
ATOM 3283 O O . ALA A 1 71 ? -15.191 6.066 -1.903 1.00 1.11 71 ALA A O 3
ATOM 3290 N N . GLU A 1 72 ? -15.065 3.945 -2.620 1.00 1.04 72 GLU A N 3
ATOM 3291 C CA . GLU A 1 72 ? -14.904 3.335 -1.308 1.00 0.91 72 GLU A CA 3
ATOM 3292 C C . GLU A 1 72 ? -13.467 3.534 -0.836 1.00 0.79 72 GLU A C 3
ATOM 3293 O O . GLU A 1 72 ? -13.263 4.078 0.243 1.00 0.76 72 GLU A O 3
ATOM 3305 N N . ARG A 1 73 ? -12.469 3.215 -1.676 1.00 0.78 73 ARG A N 3
ATOM 3306 C CA . ARG A 1 73 ? -11.059 3.538 -1.399 1.00 0.75 73 ARG A CA 3
ATOM 3307 C C . ARG A 1 73 ? -10.883 5.015 -1.052 1.00 0.79 73 ARG A C 3
ATOM 3308 O O . ARG A 1 73 ? -10.153 5.324 -0.119 1.00 0.74 73 ARG A O 3
ATOM 3329 N N . ASP A 1 74 ? -11.601 5.903 -1.741 1.00 0.90 74 ASP A N 3
ATOM 3330 C CA . ASP A 1 74 ? -11.622 7.335 -1.444 1.00 0.97 74 ASP A CA 3
ATOM 3331 C C . ASP A 1 74 ? -12.196 7.642 -0.044 1.00 0.92 74 ASP A C 3
ATOM 3332 O O . ASP A 1 74 ? -11.494 8.250 0.765 1.00 0.91 74 ASP A O 3
ATOM 3341 N N . GLU A 1 75 ? -13.410 7.183 0.305 1.00 0.93 75 GLU A N 3
ATOM 3342 C CA . GLU A 1 75 ? -13.960 7.445 1.652 1.00 0.94 75 GLU A CA 3
ATOM 3343 C C . GLU A 1 75 ? -13.156 6.777 2.787 1.00 0.82 75 GLU A C 3
ATOM 3344 O O . GLU A 1 75 ? -13.146 7.275 3.916 1.00 0.83 75 GLU A O 3
ATOM 3356 N N . ILE A 1 76 ? -12.469 5.668 2.499 1.00 0.72 76 ILE A N 3
ATOM 3357 C CA . ILE A 1 76 ? -11.627 4.912 3.437 1.00 0.61 76 ILE A CA 3
ATOM 3358 C C . ILE A 1 76 ? -10.302 5.650 3.675 1.00 0.60 76 ILE A C 3
ATOM 3359 O O . ILE A 1 76 ? -9.959 5.947 4.816 1.00 0.61 76 ILE A O 3
ATOM 3375 N N . LEU A 1 77 ? -9.593 6.050 2.614 1.00 0.66 77 LEU A N 3
ATOM 3376 C CA . LEU A 1 77 ? -8.386 6.884 2.716 1.00 0.73 77 LEU A CA 3
ATOM 3377 C C . LEU A 1 77 ? -8.663 8.230 3.388 1.00 0.81 77 LEU A C 3
ATOM 3378 O O . LEU A 1 77 ? -7.808 8.775 4.089 1.00 0.87 77 LEU A O 3
ATOM 3394 N N . ARG A 1 78 ? -9.866 8.769 3.197 1.00 0.86 78 ARG A N 3
ATOM 3395 C CA . ARG A 1 78 ? -10.331 9.998 3.850 1.00 0.99 78 ARG A CA 3
ATOM 3396 C C . ARG A 1 78 ? -10.755 9.760 5.305 1.00 0.92 78 ARG A C 3
ATOM 3397 O O . ARG A 1 78 ? -10.539 10.641 6.141 1.00 1.00 78 ARG A O 3
ATOM 3418 N N . ALA A 1 79 ? -11.246 8.566 5.643 1.00 0.84 79 ALA A N 3
ATOM 3419 C CA . ALA A 1 79 ? -11.508 8.162 7.031 1.00 0.87 79 ALA A CA 3
ATOM 3420 C C . ALA A 1 79 ? -10.220 7.940 7.847 1.00 0.82 79 ALA A C 3
ATOM 3421 O O . ALA A 1 79 ? -10.184 8.281 9.035 1.00 0.99 79 ALA A O 3
ATOM 3428 N N . VAL A 1 80 ? -9.145 7.445 7.216 1.00 0.69 80 VAL A N 3
ATOM 3429 C CA . VAL A 1 80 ? -7.787 7.466 7.788 1.00 0.71 80 VAL A CA 3
ATOM 3430 C C . VAL A 1 80 ? -7.307 8.917 7.850 1.00 0.78 80 VAL A C 3
ATOM 3431 O O . VAL A 1 80 ? -6.803 9.370 8.875 1.00 0.85 80 VAL A O 3
ATOM 3444 N N . GLY A 1 81 ? -7.526 9.663 6.763 1.00 0.83 81 GLY A N 3
ATOM 3445 C CA . GLY A 1 81 ? -7.165 11.070 6.599 1.00 0.97 81 GLY A CA 3
ATOM 3446 C C . GLY A 1 81 ? -5.715 11.298 6.165 1.00 1.04 81 GLY A C 3
ATOM 3447 O O . GLY A 1 81 ? -5.261 12.436 6.035 1.00 1.20 81 GLY A O 3
ATOM 3451 N N . ASN A 1 82 ? -4.995 10.206 5.927 1.00 0.97 82 ASN A N 3
ATOM 3452 C CA . ASN A 1 82 ? -3.605 10.171 5.495 1.00 1.03 82 ASN A CA 3
ATOM 3453 C C . ASN A 1 82 ? -3.337 8.842 4.769 1.00 1.01 82 ASN A C 3
ATOM 3454 O O . ASN A 1 82 ? -4.103 7.887 4.903 1.00 1.04 82 ASN A O 3
ATOM 3465 N N . MET A 1 83 ? -2.240 8.763 4.020 1.00 1.11 83 MET A N 3
ATOM 3466 C CA . MET A 1 83 ? -1.809 7.565 3.322 1.00 1.10 83 MET A CA 3
ATOM 3467 C C . MET A 1 83 ? -1.478 6.468 4.356 1.00 1.04 83 MET A C 3
ATOM 3468 O O . MET A 1 83 ? -0.560 6.661 5.164 1.00 1.21 83 MET A O 3
ATOM 3482 N N . PRO A 1 84 ? -2.154 5.300 4.342 1.00 0.92 84 PRO A N 3
ATOM 3483 C CA . PRO A 1 84 ? -1.928 4.233 5.320 1.00 0.90 84 PRO A CA 3
ATOM 3484 C C . PRO A 1 84 ? -0.608 3.489 5.087 1.00 1.06 84 PRO A C 3
ATOM 3485 O O . PRO A 1 84 ? -0.260 2.567 5.832 1.00 1.13 84 PRO A O 3
ATOM 3496 N N . TYR A 1 85 ? 0.118 3.899 4.043 1.00 1.17 85 TYR A N 3
ATOM 3497 C CA . TYR A 1 85 ? 1.398 3.346 3.615 1.00 1.36 85 TYR A CA 3
ATOM 3498 C C . TYR A 1 85 ? 2.522 3.947 4.456 1.00 1.51 85 TYR A C 3
ATOM 3499 O O . TYR A 1 85 ? 3.202 3.176 5.166 1.00 2.68 85 TYR A O 3
ATOM 3517 N N . ASN A 1 14 ? -4.448 -3.207 -3.034 0.49 2.42 14 ASN A N 4
ATOM 3518 C CA . ASN A 1 14 ? -3.733 -2.116 -3.733 0.49 2.04 14 ASN A CA 4
ATOM 3519 C C . ASN A 1 14 ? -2.334 -1.946 -3.146 0.49 1.95 14 ASN A C 4
ATOM 3520 O O . ASN A 1 14 ? -2.220 -1.512 -2.002 0.49 2.20 14 ASN A O 4
ATOM 3531 N N . PRO A 1 15 ? -1.273 -2.290 -3.900 0.49 1.77 15 PRO A N 4
ATOM 3532 C CA . PRO A 1 15 ? 0.117 -1.997 -3.541 0.49 1.86 15 PRO A CA 4
ATOM 3533 C C . PRO A 1 15 ? 0.443 -0.506 -3.736 0.49 1.81 15 PRO A C 4
ATOM 3534 O O . PRO A 1 15 ? -0.321 0.220 -4.373 0.49 1.95 15 PRO A O 4
ATOM 3545 N N . CYS A 1 16 ? 1.597 -0.045 -3.242 1.00 1.67 16 CYS A N 4
ATOM 3546 C CA . CYS A 1 16 ? 1.978 1.370 -3.322 1.00 1.60 16 CYS A CA 4
ATOM 3547 C C . CYS A 1 16 ? 2.867 1.696 -4.536 1.00 1.54 16 CYS A C 4
ATOM 3548 O O . CYS A 1 16 ? 4.088 1.795 -4.423 1.00 1.35 16 CYS A O 4
ATOM 3555 N N . LEU A 1 17 ? 2.245 1.888 -5.706 1.00 1.80 17 LEU A N 4
ATOM 3556 C CA . LEU A 1 17 ? 2.920 2.084 -7.001 1.00 1.85 17 LEU A CA 4
ATOM 3557 C C . LEU A 1 17 ? 3.757 3.379 -7.070 1.00 1.78 17 LEU A C 4
ATOM 3558 O O . LEU A 1 17 ? 4.752 3.427 -7.798 1.00 1.77 17 LEU A O 4
ATOM 3574 N N . SER A 1 18 ? 3.406 4.405 -6.291 1.00 1.79 18 SER A N 4
ATOM 3575 C CA . SER A 1 18 ? 4.196 5.643 -6.167 1.00 1.75 18 SER A CA 4
ATOM 3576 C C . SER A 1 18 ? 5.497 5.418 -5.391 1.00 1.46 18 SER A C 4
ATOM 3577 O O . SER A 1 18 ? 6.552 5.928 -5.771 1.00 1.44 18 SER A O 4
ATOM 3585 N N . GLU A 1 19 ? 5.427 4.626 -4.318 1.00 1.32 19 GLU A N 4
ATOM 3586 C CA . GLU A 1 19 ? 6.591 4.200 -3.532 1.00 1.12 19 GLU A CA 4
ATOM 3587 C C . GLU A 1 19 ? 7.476 3.255 -4.354 1.00 0.99 19 GLU A C 4
ATOM 3588 O O . GLU A 1 19 ? 8.703 3.315 -4.266 1.00 0.93 19 GLU A O 4
ATOM 3600 N N . SER A 1 20 ? 6.848 2.438 -5.210 1.00 1.07 20 SER A N 4
ATOM 3601 C CA . SER A 1 20 ? 7.561 1.542 -6.134 1.00 1.16 20 SER A CA 4
ATOM 3602 C C . SER A 1 20 ? 8.396 2.314 -7.155 1.00 1.27 20 SER A C 4
ATOM 3603 O O . SER A 1 20 ? 9.517 1.903 -7.457 1.00 1.29 20 SER A O 4
ATOM 3611 N N . ASP A 1 21 ? 7.903 3.448 -7.663 1.00 1.39 21 ASP A N 4
ATOM 3612 C CA . ASP A 1 21 ? 8.668 4.298 -8.582 1.00 1.47 21 ASP A CA 4
ATOM 3613 C C . ASP A 1 21 ? 9.919 4.874 -7.905 1.00 1.21 21 ASP A C 4
ATOM 3614 O O . ASP A 1 21 ? 11.017 4.749 -8.441 1.00 1.22 21 ASP A O 4
ATOM 3623 N N . ALA A 1 22 ? 9.791 5.429 -6.697 1.00 1.07 22 ALA A N 4
ATOM 3624 C CA . ALA A 1 22 ? 10.916 6.032 -5.976 1.00 0.94 22 ALA A CA 4
ATOM 3625 C C . ALA A 1 22 ? 11.928 4.986 -5.455 1.00 0.85 22 ALA A C 4
ATOM 3626 O O . ALA A 1 22 ? 13.139 5.170 -5.604 1.00 0.91 22 ALA A O 4
ATOM 3633 N N . SER A 1 23 ? 11.444 3.833 -4.969 1.00 0.85 23 SER A N 4
ATOM 3634 C CA . SER A 1 23 ? 12.242 2.609 -4.755 1.00 0.92 23 SER A CA 4
ATOM 3635 C C . SER A 1 23 ? 13.073 2.271 -5.998 1.00 1.01 23 SER A C 4
ATOM 3636 O O . SER A 1 23 ? 14.293 2.099 -5.926 1.00 1.05 23 SER A O 4
ATOM 3644 N N . THR A 1 24 ? 12.422 2.265 -7.165 1.00 1.15 24 THR A N 4
ATOM 3645 C CA . THR A 1 24 ? 13.075 2.010 -8.453 1.00 1.35 24 THR A CA 4
ATOM 3646 C C . THR A 1 24 ? 14.088 3.101 -8.804 1.00 1.41 24 THR A C 4
ATOM 3647 O O . THR A 1 24 ? 15.140 2.766 -9.335 1.00 1.57 24 THR A O 4
ATOM 3658 N N . ARG A 1 25 ? 13.869 4.380 -8.452 1.00 1.30 25 ARG A N 4
ATOM 3659 C CA . ARG A 1 25 ? 14.864 5.452 -8.679 1.00 1.33 25 ARG A CA 4
ATOM 3660 C C . ARG A 1 25 ? 16.108 5.299 -7.802 1.00 1.22 25 ARG A C 4
ATOM 3661 O O . ARG A 1 25 ? 17.212 5.517 -8.309 1.00 1.36 25 ARG A O 4
ATOM 3682 N N . CYS A 1 26 ? 15.965 4.836 -6.555 1.00 1.06 26 CYS A N 4
ATOM 3683 C CA . CYS A 1 26 ? 17.113 4.422 -5.735 1.00 1.14 26 CYS A CA 4
ATOM 3684 C C . CYS A 1 26 ? 17.885 3.260 -6.387 1.00 1.37 26 CYS A C 4
ATOM 3685 O O . CYS A 1 26 ? 19.096 3.334 -6.579 1.00 1.64 26 CYS A O 4
ATOM 3692 N N . LEU A 1 27 ? 17.186 2.193 -6.767 1.00 1.38 27 LEU A N 4
ATOM 3693 C CA . LEU A 1 27 ? 17.750 0.970 -7.368 1.00 1.74 27 LEU A CA 4
ATOM 3694 C C . LEU A 1 27 ? 18.341 1.152 -8.778 1.00 2.13 27 LEU A C 4
ATOM 3695 O O . LEU A 1 27 ? 19.212 0.407 -9.233 1.00 2.72 27 LEU A O 4
ATOM 3711 N N . ASP A 1 28 ? 17.877 2.191 -9.444 1.00 1.88 28 ASP A N 4
ATOM 3712 C CA . ASP A 1 28 ? 18.457 2.794 -10.642 1.00 2.12 28 ASP A CA 4
ATOM 3713 C C . ASP A 1 28 ? 19.712 3.647 -10.338 1.00 2.09 28 ASP A C 4
ATOM 3714 O O . ASP A 1 28 ? 20.656 3.629 -11.127 1.00 2.38 28 ASP A O 4
ATOM 3723 N N . GLU A 1 29 ? 19.784 4.364 -9.213 1.00 1.83 29 GLU A N 4
ATOM 3724 C CA . GLU A 1 29 ? 20.983 5.093 -8.766 1.00 1.96 29 GLU A CA 4
ATOM 3725 C C . GLU A 1 29 ? 22.156 4.212 -8.300 1.00 2.20 29 GLU A C 4
ATOM 3726 O O . GLU A 1 29 ? 23.314 4.581 -8.516 1.00 2.30 29 GLU A O 4
ATOM 3738 N N . ASN A 1 30 ? 21.882 3.089 -7.627 1.00 2.33 30 ASN A N 4
ATOM 3739 C CA . ASN A 1 30 ? 22.875 2.212 -6.998 1.00 2.71 30 ASN A CA 4
ATOM 3740 C C . ASN A 1 30 ? 22.584 0.715 -7.219 1.00 2.89 30 ASN A C 4
ATOM 3741 O O . ASN A 1 30 ? 21.424 0.331 -7.342 1.00 3.82 30 ASN A O 4
ATOM 3752 N N . ASN A 1 31 ? 23.613 -0.135 -7.158 1.00 2.45 31 ASN A N 4
ATOM 3753 C CA . ASN A 1 31 ? 23.586 -1.576 -7.454 1.00 2.75 31 ASN A CA 4
ATOM 3754 C C . ASN A 1 31 ? 22.672 -2.406 -6.511 1.00 2.42 31 ASN A C 4
ATOM 3755 O O . ASN A 1 31 ? 23.129 -3.053 -5.564 1.00 2.26 31 ASN A O 4
ATOM 3766 N N . TYR A 1 32 ? 21.362 -2.369 -6.767 1.00 2.43 32 TYR A N 4
ATOM 3767 C CA . TYR A 1 32 ? 20.270 -2.931 -5.963 1.00 2.14 32 TYR A CA 4
ATOM 3768 C C . TYR A 1 32 ? 20.406 -2.729 -4.440 1.00 1.71 32 TYR A C 4
ATOM 3769 O O . TYR A 1 32 ? 20.225 -3.659 -3.651 1.00 1.78 32 TYR A O 4
ATOM 3787 N N . ASP A 1 33 ? 20.737 -1.515 -3.985 1.00 1.43 33 ASP A N 4
ATOM 3788 C CA . ASP A 1 33 ? 20.960 -1.225 -2.558 1.00 1.17 33 ASP A CA 4
ATOM 3789 C C . ASP A 1 33 ? 19.652 -1.013 -1.769 1.00 0.88 33 ASP A C 4
ATOM 3790 O O . ASP A 1 33 ? 19.449 -0.027 -1.057 1.00 0.75 33 ASP A O 4
ATOM 3799 N N . ARG A 1 34 ? 18.747 -1.994 -1.861 1.00 1.06 34 ARG A N 4
ATOM 3800 C CA . ARG A 1 34 ? 17.521 -2.092 -1.053 1.00 1.14 34 ARG A CA 4
ATOM 3801 C C . ARG A 1 34 ? 17.800 -2.377 0.436 1.00 0.98 34 ARG A C 4
ATOM 3802 O O . ARG A 1 34 ? 16.863 -2.582 1.203 1.00 1.05 34 ARG A O 4
ATOM 3823 N N . GLU A 1 35 ? 19.068 -2.369 0.853 1.00 1.00 35 GLU A N 4
ATOM 3824 C CA . GLU A 1 35 ? 19.523 -2.404 2.256 1.00 1.17 35 GLU A CA 4
ATOM 3825 C C . GLU A 1 35 ? 19.661 -0.978 2.830 1.00 1.27 35 GLU A C 4
ATOM 3826 O O . GLU A 1 35 ? 19.256 -0.726 3.967 1.00 1.59 35 GLU A O 4
ATOM 3838 N N . ARG A 1 36 ? 20.128 -0.007 2.025 1.00 1.17 36 ARG A N 4
ATOM 3839 C CA . ARG A 1 36 ? 19.991 1.441 2.314 1.00 1.25 36 ARG A CA 4
ATOM 3840 C C . ARG A 1 36 ? 18.566 1.942 2.042 1.00 1.08 36 ARG A C 4
ATOM 3841 O O . ARG A 1 36 ? 18.038 2.750 2.808 1.00 1.30 36 ARG A O 4
ATOM 3862 N N . CYS A 1 37 ? 17.919 1.409 1.005 1.00 0.79 37 CYS A N 4
ATOM 3863 C CA . CYS A 1 37 ? 16.550 1.740 0.592 1.00 0.68 37 CYS A CA 4
ATOM 3864 C C . CYS A 1 37 ? 15.487 0.719 1.061 1.00 0.67 37 CYS A C 4
ATOM 3865 O O . CYS A 1 37 ? 14.469 0.539 0.392 1.00 0.58 37 CYS A O 4
ATOM 3872 N N . SER A 1 38 ? 15.675 0.049 2.209 1.00 0.87 38 SER A N 4
ATOM 3873 C CA . SER A 1 38 ? 14.647 -0.848 2.776 1.00 0.92 38 SER A CA 4
ATOM 3874 C C . SER A 1 38 ? 13.382 -0.097 3.192 1.00 0.90 38 SER A C 4
ATOM 3875 O O . SER A 1 38 ? 12.293 -0.658 3.124 1.00 0.89 38 SER A O 4
ATOM 3883 N N . THR A 1 39 ? 13.499 1.178 3.575 1.00 0.95 39 THR A N 4
ATOM 3884 C CA . THR A 1 39 ? 12.372 2.027 3.997 1.00 0.97 39 THR A CA 4
ATOM 3885 C C . THR A 1 39 ? 11.221 2.068 2.981 1.00 0.85 39 THR A C 4
ATOM 3886 O O . THR A 1 39 ? 10.054 2.075 3.366 1.00 0.90 39 THR A O 4
ATOM 3897 N N . TYR A 1 40 ? 11.524 2.008 1.683 1.00 0.72 40 TYR A N 4
ATOM 3898 C CA . TYR A 1 40 ? 10.520 1.956 0.617 1.00 0.63 40 TYR A CA 4
ATOM 3899 C C . TYR A 1 40 ? 9.778 0.615 0.604 1.00 0.61 40 TYR A C 4
ATOM 3900 O O . TYR A 1 40 ? 8.549 0.594 0.604 1.00 0.69 40 TYR A O 4
ATOM 3918 N N . PHE A 1 41 ? 10.515 -0.502 0.671 1.00 0.58 41 PHE A N 4
ATOM 3919 C CA . PHE A 1 41 ? 9.935 -1.839 0.830 1.00 0.70 41 PHE A CA 4
ATOM 3920 C C . PHE A 1 41 ? 9.087 -1.928 2.109 1.00 0.84 41 PHE A C 4
ATOM 3921 O O . PHE A 1 41 ? 8.005 -2.510 2.083 1.00 0.94 41 PHE A O 4
ATOM 3938 N N . LEU A 1 42 ? 9.506 -1.276 3.198 1.00 0.90 42 LEU A N 4
ATOM 3939 C CA . LEU A 1 42 ? 8.743 -1.188 4.440 1.00 1.03 42 LEU A CA 4
ATOM 3940 C C . LEU A 1 42 ? 7.434 -0.411 4.271 1.00 1.03 42 LEU A C 4
ATOM 3941 O O . LEU A 1 42 ? 6.377 -0.968 4.550 1.00 1.09 42 LEU A O 4
ATOM 3957 N N . ARG A 1 43 ? 7.451 0.817 3.740 1.00 1.00 43 ARG A N 4
ATOM 3958 C CA . ARG A 1 43 ? 6.215 1.589 3.483 1.00 1.04 43 ARG A CA 4
ATOM 3959 C C . ARG A 1 43 ? 5.315 0.919 2.439 1.00 1.03 43 ARG A C 4
ATOM 3960 O O . ARG A 1 43 ? 4.094 1.062 2.493 1.00 1.11 43 ARG A O 4
ATOM 3981 N N . TYR A 1 44 ? 5.889 0.101 1.557 1.00 0.98 44 TYR A N 4
ATOM 3982 C CA . TYR A 1 44 ? 5.141 -0.734 0.605 1.00 1.01 44 TYR A CA 4
ATOM 3983 C C . TYR A 1 44 ? 4.501 -1.945 1.305 1.00 1.07 44 TYR A C 4
ATOM 3984 O O . TYR A 1 44 ? 3.324 -2.225 1.085 1.00 1.15 44 TYR A O 4
ATOM 4002 N N . LYS A 1 45 ? 5.211 -2.614 2.222 1.00 1.07 45 LYS A N 4
ATOM 4003 C CA . LYS A 1 45 ? 4.679 -3.710 3.045 1.00 1.13 45 LYS A CA 4
ATOM 4004 C C . LYS A 1 45 ? 3.633 -3.224 4.058 1.00 1.24 45 LYS A C 4
ATOM 4005 O O . LYS A 1 45 ? 2.627 -3.900 4.240 1.00 1.35 45 LYS A O 4
ATOM 4024 N N . ASN A 1 46 ? 3.786 -2.026 4.629 1.00 1.25 46 ASN A N 4
ATOM 4025 C CA . ASN A 1 46 ? 2.752 -1.366 5.440 1.00 1.32 46 ASN A CA 4
ATOM 4026 C C . ASN A 1 46 ? 1.489 -1.108 4.604 1.00 1.36 46 ASN A C 4
ATOM 4027 O O . ASN A 1 46 ? 0.380 -1.392 5.048 1.00 1.42 46 ASN A O 4
ATOM 4038 N N . CYS A 1 47 ? 1.660 -0.625 3.370 1.00 1.37 47 CYS A N 4
ATOM 4039 C CA . CYS A 1 47 ? 0.580 -0.352 2.427 1.00 1.42 47 CYS A CA 4
ATOM 4040 C C . CYS A 1 47 ? -0.174 -1.638 2.059 1.00 1.40 47 CYS A C 4
ATOM 4041 O O . CYS A 1 47 ? -1.397 -1.701 2.199 1.00 1.64 47 CYS A O 4
ATOM 4048 N N . ARG A 1 48 ? 0.560 -2.708 1.725 1.00 1.25 48 ARG A N 4
ATOM 4049 C CA . ARG A 1 48 ? 0.019 -4.061 1.528 1.00 1.29 48 ARG A CA 4
ATOM 4050 C C . ARG A 1 48 ? -0.744 -4.549 2.759 1.00 1.16 48 ARG A C 4
ATOM 4051 O O . ARG A 1 48 ? -1.903 -4.933 2.627 1.00 1.10 48 ARG A O 4
ATOM 4072 N N . ARG A 1 49 ? -0.126 -4.515 3.945 1.00 1.16 49 ARG A N 4
ATOM 4073 C CA . ARG A 1 49 ? -0.687 -5.020 5.211 1.00 1.10 49 ARG A CA 4
ATOM 4074 C C . ARG A 1 49 ? -1.960 -4.279 5.617 1.00 1.04 49 ARG A C 4
ATOM 4075 O O . ARG A 1 49 ? -2.948 -4.941 5.931 1.00 0.90 49 ARG A O 4
ATOM 4096 N N . PHE A 1 50 ? -1.974 -2.949 5.515 1.00 1.14 50 PHE A N 4
ATOM 4097 C CA . PHE A 1 50 ? -3.165 -2.123 5.728 1.00 1.04 50 PHE A CA 4
ATOM 4098 C C . PHE A 1 50 ? -4.307 -2.535 4.807 1.00 0.94 50 PHE A C 4
ATOM 4099 O O . PHE A 1 50 ? -5.387 -2.903 5.264 1.00 0.81 50 PHE A O 4
ATOM 4116 N N . TRP A 1 51 ? -4.064 -2.505 3.498 1.00 1.03 51 TRP A N 4
ATOM 4117 C CA . TRP A 1 51 ? -5.122 -2.797 2.531 1.00 0.99 51 TRP A CA 4
ATOM 4118 C C . TRP A 1 51 ? -5.592 -4.266 2.612 1.00 0.92 51 TRP A C 4
ATOM 4119 O O . TRP A 1 51 ? -6.780 -4.528 2.438 1.00 0.83 51 TRP A O 4
ATOM 4140 N N . ASN A 1 52 ? -4.733 -5.210 3.021 1.00 0.97 52 ASN A N 4
ATOM 4141 C CA . ASN A 1 52 ? -5.108 -6.588 3.362 1.00 0.89 52 ASN A CA 4
ATOM 4142 C C . ASN A 1 52 ? -5.953 -6.681 4.659 1.00 0.81 52 ASN A C 4
ATOM 4143 O O . ASN A 1 52 ? -6.876 -7.501 4.735 1.00 0.76 52 ASN A O 4
ATOM 4154 N N . SER A 1 53 ? -5.717 -5.814 5.652 1.00 0.79 53 SER A N 4
ATOM 4155 C CA . SER A 1 53 ? -6.606 -5.661 6.813 1.00 0.69 53 SER A CA 4
ATOM 4156 C C . SER A 1 53 ? -7.971 -5.100 6.410 1.00 0.59 53 SER A C 4
ATOM 4157 O O . SER A 1 53 ? -8.990 -5.639 6.834 1.00 0.51 53 SER A O 4
ATOM 4165 N N . ILE A 1 54 ? -8.030 -4.096 5.525 1.00 0.65 54 ILE A N 4
ATOM 4166 C CA . ILE A 1 54 ? -9.298 -3.563 5.001 1.00 0.65 54 ILE A CA 4
ATOM 4167 C C . ILE A 1 54 ? -10.082 -4.666 4.282 1.00 0.64 54 ILE A C 4
ATOM 4168 O O . ILE A 1 54 ? -11.274 -4.836 4.533 1.00 0.64 54 ILE A O 4
ATOM 4184 N N . VAL A 1 55 ? -9.406 -5.490 3.480 1.00 0.67 55 VAL A N 4
ATOM 4185 C CA . VAL A 1 55 ? -9.983 -6.697 2.871 1.00 0.68 55 VAL A CA 4
ATOM 4186 C C . VAL A 1 55 ? -10.575 -7.635 3.928 1.00 0.63 55 VAL A C 4
ATOM 4187 O O . VAL A 1 55 ? -11.743 -7.996 3.803 1.00 0.64 55 VAL A O 4
ATOM 4200 N N . MET A 1 56 ? -9.862 -7.955 5.015 1.00 0.63 56 MET A N 4
ATOM 4201 C CA . MET A 1 56 ? -10.422 -8.780 6.108 1.00 0.64 56 MET A CA 4
ATOM 4202 C C . MET A 1 56 ? -11.631 -8.149 6.828 1.00 0.63 56 MET A C 4
ATOM 4203 O O . MET A 1 56 ? -12.562 -8.863 7.210 1.00 0.72 56 MET A O 4
ATOM 4217 N N . GLN A 1 57 ? -11.665 -6.821 6.974 1.00 0.57 57 GLN A N 4
ATOM 4218 C CA . GLN A 1 57 ? -12.789 -6.094 7.589 1.00 0.60 57 GLN A CA 4
ATOM 4219 C C . GLN A 1 57 ? -13.985 -5.910 6.633 1.00 0.68 57 GLN A C 4
ATOM 4220 O O . GLN A 1 57 ? -15.112 -5.701 7.088 1.00 0.85 57 GLN A O 4
ATOM 4234 N N . ARG A 1 58 ? -13.773 -6.023 5.315 1.00 0.67 58 ARG A N 4
ATOM 4235 C CA . ARG A 1 58 ? -14.829 -6.036 4.279 1.00 0.88 58 ARG A CA 4
ATOM 4236 C C . ARG A 1 58 ? -15.342 -7.444 3.977 1.00 0.93 58 ARG A C 4
ATOM 4237 O O . ARG A 1 58 ? -16.533 -7.624 3.705 1.00 1.12 58 ARG A O 4
ATOM 4258 N N . ARG A 1 59 ? -14.486 -8.459 4.116 1.00 0.81 59 ARG A N 4
ATOM 4259 C CA . ARG A 1 59 ? -14.799 -9.881 3.879 1.00 0.89 59 ARG A CA 4
ATOM 4260 C C . ARG A 1 59 ? -15.821 -10.459 4.860 1.00 1.11 59 ARG A C 4
ATOM 4261 O O . ARG A 1 59 ? -16.486 -11.432 4.510 1.00 1.26 59 ARG A O 4
ATOM 4282 N N . LYS A 1 60 ? -16.085 -9.797 5.996 1.00 1.24 60 LYS A N 4
ATOM 4283 C CA . LYS A 1 60 ? -17.216 -10.117 6.897 1.00 1.64 60 LYS A CA 4
ATOM 4284 C C . LYS A 1 60 ? -18.593 -10.199 6.212 1.00 1.87 60 LYS A C 4
ATOM 4285 O O . LYS A 1 60 ? -19.489 -10.875 6.717 1.00 2.17 60 LYS A O 4
ATOM 4304 N N . ASN A 1 61 ? -18.758 -9.512 5.075 1.00 1.83 61 ASN A N 4
ATOM 4305 C CA . ASN A 1 61 ? -19.976 -9.526 4.264 1.00 2.17 61 ASN A CA 4
ATOM 4306 C C . ASN A 1 61 ? -20.054 -10.732 3.295 1.00 1.83 61 ASN A C 4
ATOM 4307 O O . ASN A 1 61 ? -21.144 -11.106 2.875 1.00 2.00 61 ASN A O 4
ATOM 4318 N N . GLY A 1 62 ? -18.916 -11.314 2.897 1.00 1.45 62 GLY A N 4
ATOM 4319 C CA . GLY A 1 62 ? -18.839 -12.543 2.086 1.00 1.25 62 GLY A CA 4
ATOM 4320 C C . GLY A 1 62 ? -19.314 -12.429 0.627 1.00 1.49 62 GLY A C 4
ATOM 4321 O O . GLY A 1 62 ? -19.599 -13.447 0.002 1.00 1.51 62 GLY A O 4
ATOM 4325 N N . VAL A 1 63 ? -19.462 -11.209 0.094 1.00 1.79 63 VAL A N 4
ATOM 4326 C CA . VAL A 1 63 ? -20.255 -10.938 -1.123 1.00 2.29 63 VAL A CA 4
ATOM 4327 C C . VAL A 1 63 ? -19.585 -9.987 -2.128 1.00 2.32 63 VAL A C 4
ATOM 4328 O O . VAL A 1 63 ? -19.294 -10.382 -3.258 1.00 3.06 63 VAL A O 4
ATOM 4341 N N . LYS A 1 64 ? -19.324 -8.738 -1.727 1.00 1.78 64 LYS A N 4
ATOM 4342 C CA . LYS A 1 64 ? -18.707 -7.687 -2.556 1.00 1.81 64 LYS A CA 4
ATOM 4343 C C . LYS A 1 64 ? -17.274 -8.038 -2.996 1.00 1.69 64 LYS A C 4
ATOM 4344 O O . LYS A 1 64 ? -16.641 -8.887 -2.360 1.00 1.52 64 LYS A O 4
ATOM 4363 N N . PRO A 1 65 ? -16.706 -7.353 -4.007 1.00 1.82 65 PRO A N 4
ATOM 4364 C CA . PRO A 1 65 ? -15.254 -7.286 -4.145 1.00 1.73 65 PRO A CA 4
ATOM 4365 C C . PRO A 1 65 ? -14.664 -6.668 -2.869 1.00 1.43 65 PRO A C 4
ATOM 4366 O O . PRO A 1 65 ? -14.983 -5.535 -2.499 1.00 1.40 65 PRO A O 4
ATOM 4377 N N . PHE A 1 66 ? -13.852 -7.444 -2.156 1.00 1.23 66 PHE A N 4
ATOM 4378 C CA . PHE A 1 66 ? -13.270 -7.073 -0.868 1.00 0.96 66 PHE A CA 4
ATOM 4379 C C . PHE A 1 66 ? -12.159 -6.042 -1.027 1.00 0.94 66 PHE A C 4
ATOM 4380 O O . PHE A 1 66 ? -12.112 -5.075 -0.270 1.00 0.84 66 PHE A O 4
ATOM 4397 N N . MET A 1 67 ? -11.308 -6.231 -2.038 1.00 1.11 67 MET A N 4
ATOM 4398 C CA . MET A 1 67 ? -10.392 -5.209 -2.552 1.00 1.20 67 MET A CA 4
ATOM 4399 C C . MET A 1 67 ? -11.197 -3.987 -3.032 1.00 1.25 67 MET A C 4
ATOM 4400 O O . MET A 1 67 ? -11.873 -4.073 -4.065 1.00 1.45 67 MET A O 4
ATOM 4414 N N . PRO A 1 68 ? -11.159 -2.848 -2.315 1.00 1.10 68 PRO A N 4
ATOM 4415 C CA . PRO A 1 68 ? -12.081 -1.741 -2.550 1.00 1.12 68 PRO A CA 4
ATOM 4416 C C . PRO A 1 68 ? -11.846 -1.063 -3.902 1.00 1.36 68 PRO A C 4
ATOM 4417 O O . PRO A 1 68 ? -10.708 -0.783 -4.282 1.00 1.48 68 PRO A O 4
ATOM 4428 N N . THR A 1 69 ? -12.932 -0.770 -4.615 1.00 1.54 69 THR A N 4
ATOM 4429 C CA . THR A 1 69 ? -12.919 -0.023 -5.877 1.00 1.79 69 THR A CA 4
ATOM 4430 C C . THR A 1 69 ? -12.579 1.452 -5.636 1.00 1.70 69 THR A C 4
ATOM 4431 O O . THR A 1 69 ? -12.569 1.913 -4.496 1.00 1.47 69 THR A O 4
ATOM 4442 N N . ALA A 1 70 ? -12.285 2.210 -6.689 1.00 1.90 70 ALA A N 4
ATOM 4443 C CA . ALA A 1 70 ? -11.652 3.537 -6.595 1.00 1.91 70 ALA A CA 4
ATOM 4444 C C . ALA A 1 70 ? -12.313 4.522 -5.594 1.00 1.87 70 ALA A C 4
ATOM 4445 O O . ALA A 1 70 ? -11.614 5.124 -4.769 1.00 1.81 70 ALA A O 4
ATOM 4452 N N . ALA A 1 71 ? -13.648 4.637 -5.592 1.00 1.92 71 ALA A N 4
ATOM 4453 C CA . ALA A 1 71 ? -14.399 5.509 -4.678 1.00 1.92 71 ALA A CA 4
ATOM 4454 C C . ALA A 1 71 ? -14.591 4.920 -3.266 1.00 1.64 71 ALA A C 4
ATOM 4455 O O . ALA A 1 71 ? -14.823 5.657 -2.304 1.00 1.49 71 ALA A O 4
ATOM 4462 N N . GLU A 1 72 ? -14.495 3.597 -3.122 1.00 1.58 72 GLU A N 4
ATOM 4463 C CA . GLU A 1 72 ? -14.472 2.892 -1.846 1.00 1.38 72 GLU A CA 4
ATOM 4464 C C . GLU A 1 72 ? -13.118 3.156 -1.186 1.00 1.14 72 GLU A C 4
ATOM 4465 O O . GLU A 1 72 ? -13.056 3.704 -0.092 1.00 1.05 72 GLU A O 4
ATOM 4477 N N . ARG A 1 73 ? -12.024 2.900 -1.916 1.00 1.14 73 ARG A N 4
ATOM 4478 C CA . ARG A 1 73 ? -10.646 3.253 -1.552 1.00 1.06 73 ARG A CA 4
ATOM 4479 C C . ARG A 1 73 ? -10.540 4.731 -1.159 1.00 1.06 73 ARG A C 4
ATOM 4480 O O . ARG A 1 73 ? -9.894 5.049 -0.162 1.00 0.95 73 ARG A O 4
ATOM 4501 N N . ASP A 1 74 ? -11.231 5.617 -1.879 1.00 1.20 74 ASP A N 4
ATOM 4502 C CA . ASP A 1 74 ? -11.273 7.046 -1.562 1.00 1.25 74 ASP A CA 4
ATOM 4503 C C . ASP A 1 74 ? -12.017 7.367 -0.250 1.00 1.14 74 ASP A C 4
ATOM 4504 O O . ASP A 1 74 ? -11.464 8.072 0.599 1.00 1.04 74 ASP A O 4
ATOM 4513 N N . GLU A 1 75 ? -13.234 6.838 -0.040 1.00 1.22 75 GLU A N 4
ATOM 4514 C CA . GLU A 1 75 ? -13.974 7.039 1.220 1.00 1.25 75 GLU A CA 4
ATOM 4515 C C . GLU A 1 75 ? -13.285 6.393 2.434 1.00 1.07 75 GLU A C 4
ATOM 4516 O O . GLU A 1 75 ? -13.440 6.873 3.558 1.00 1.12 75 GLU A O 4
ATOM 4528 N N . ILE A 1 76 ? -12.502 5.332 2.208 1.00 0.93 76 ILE A N 4
ATOM 4529 C CA . ILE A 1 76 ? -11.725 4.625 3.230 1.00 0.77 76 ILE A CA 4
ATOM 4530 C C . ILE A 1 76 ? -10.498 5.457 3.625 1.00 0.69 76 ILE A C 4
ATOM 4531 O O . ILE A 1 76 ? -10.271 5.680 4.813 1.00 0.74 76 ILE A O 4
ATOM 4547 N N . LEU A 1 77 ? -9.753 6.010 2.661 1.00 0.67 77 LEU A N 4
ATOM 4548 C CA . LEU A 1 77 ? -8.688 6.986 2.939 1.00 0.69 77 LEU A CA 4
ATOM 4549 C C . LEU A 1 77 ? -9.224 8.225 3.668 1.00 0.81 77 LEU A C 4
ATOM 4550 O O . LEU A 1 77 ? -8.569 8.744 4.576 1.00 0.92 77 LEU A O 4
ATOM 4566 N N . ARG A 1 78 ? -10.440 8.664 3.321 1.00 0.87 78 ARG A N 4
ATOM 4567 C CA . ARG A 1 78 ? -11.161 9.742 4.025 1.00 1.05 78 ARG A CA 4
ATOM 4568 C C . ARG A 1 78 ? -11.567 9.323 5.445 1.00 1.16 78 ARG A C 4
ATOM 4569 O O . ARG A 1 78 ? -11.477 10.129 6.367 1.00 1.29 78 ARG A O 4
ATOM 4590 N N . ALA A 1 79 ? -11.915 8.052 5.653 1.00 1.12 79 ALA A N 4
ATOM 4591 C CA . ALA A 1 79 ? -12.213 7.493 6.974 1.00 1.26 79 ALA A CA 4
ATOM 4592 C C . ALA A 1 79 ? -10.968 7.350 7.871 1.00 1.22 79 ALA A C 4
ATOM 4593 O O . ALA A 1 79 ? -11.095 7.484 9.092 1.00 1.43 79 ALA A O 4
ATOM 4600 N N . VAL A 1 80 ? -9.773 7.125 7.308 1.00 1.05 80 VAL A N 4
ATOM 4601 C CA . VAL A 1 80 ? -8.505 7.178 8.058 1.00 1.16 80 VAL A CA 4
ATOM 4602 C C . VAL A 1 80 ? -8.119 8.633 8.350 1.00 1.24 80 VAL A C 4
ATOM 4603 O O . VAL A 1 80 ? -7.682 8.939 9.459 1.00 1.43 80 VAL A O 4
ATOM 4616 N N . GLY A 1 81 ? -8.281 9.522 7.363 1.00 1.12 81 GLY A N 4
ATOM 4617 C CA . GLY A 1 81 ? -7.894 10.936 7.411 1.00 1.15 81 GLY A CA 4
ATOM 4618 C C . GLY A 1 81 ? -6.394 11.174 7.199 1.00 1.21 81 GLY A C 4
ATOM 4619 O O . GLY A 1 81 ? -5.941 12.321 7.137 1.00 1.23 81 GLY A O 4
ATOM 4623 N N . ASN A 1 82 ? -5.624 10.091 7.072 1.00 1.31 82 ASN A N 4
ATOM 4624 C CA . ASN A 1 82 ? -4.171 10.088 6.973 1.00 1.51 82 ASN A CA 4
ATOM 4625 C C . ASN A 1 82 ? -3.667 8.924 6.093 1.00 1.46 82 ASN A C 4
ATOM 4626 O O . ASN A 1 82 ? -4.407 7.986 5.801 1.00 1.37 82 ASN A O 4
ATOM 4637 N N . MET A 1 83 ? -2.389 8.967 5.710 1.00 1.58 83 MET A N 4
ATOM 4638 C CA . MET A 1 83 ? -1.704 7.947 4.933 1.00 1.49 83 MET A CA 4
ATOM 4639 C C . MET A 1 83 ? -1.383 6.749 5.844 1.00 1.42 83 MET A C 4
ATOM 4640 O O . MET A 1 83 ? -0.596 6.917 6.777 1.00 1.46 83 MET A O 4
ATOM 4654 N N . PRO A 1 84 ? -1.909 5.533 5.602 1.00 1.36 84 PRO A N 4
ATOM 4655 C CA . PRO A 1 84 ? -1.645 4.388 6.480 1.00 1.36 84 PRO A CA 4
ATOM 4656 C C . PRO A 1 84 ? -0.257 3.763 6.270 1.00 1.37 84 PRO A C 4
ATOM 4657 O O . PRO A 1 84 ? 0.118 2.815 6.969 1.00 1.42 84 PRO A O 4
ATOM 4668 N N . TYR A 1 85 ? 0.488 4.296 5.295 1.00 1.36 85 TYR A N 4
ATOM 4669 C CA . TYR A 1 85 ? 1.748 3.762 4.764 1.00 1.35 85 TYR A CA 4
ATOM 4670 C C . TYR A 1 85 ? 2.945 4.185 5.616 1.00 1.73 85 TYR A C 4
ATOM 4671 O O . TYR A 1 85 ? 3.077 5.400 5.893 1.00 2.18 85 TYR A O 4
ATOM 4689 N N . ASN A 1 14 ? -2.698 -3.606 -1.878 0.49 2.95 14 ASN A N 5
ATOM 4690 C CA . ASN A 1 14 ? -2.220 -3.233 -3.220 0.49 2.43 14 ASN A CA 5
ATOM 4691 C C . ASN A 1 14 ? -0.698 -3.312 -3.259 0.49 2.19 14 ASN A C 5
ATOM 4692 O O . ASN A 1 14 ? -0.074 -3.113 -2.217 0.49 2.50 14 ASN A O 5
ATOM 4703 N N . PRO A 1 15 ? -0.072 -3.504 -4.432 0.49 1.75 15 PRO A N 5
ATOM 4704 C CA . PRO A 1 15 ? 1.270 -2.979 -4.678 0.49 1.50 15 PRO A CA 5
ATOM 4705 C C . PRO A 1 15 ? 1.249 -1.437 -4.628 0.49 1.30 15 PRO A C 5
ATOM 4706 O O . PRO A 1 15 ? 0.207 -0.821 -4.863 0.49 1.57 15 PRO A O 5
ATOM 4717 N N . CYS A 1 16 ? 2.392 -0.804 -4.356 1.00 1.14 16 CYS A N 5
ATOM 4718 C CA . CYS A 1 16 ? 2.516 0.659 -4.291 1.00 1.04 16 CYS A CA 5
ATOM 4719 C C . CYS A 1 16 ? 3.518 1.203 -5.328 1.00 0.95 16 CYS A C 5
ATOM 4720 O O . CYS A 1 16 ? 4.739 1.079 -5.172 1.00 0.85 16 CYS A O 5
ATOM 4727 N N . LEU A 1 17 ? 2.997 1.781 -6.414 1.00 1.25 17 LEU A N 5
ATOM 4728 C CA . LEU A 1 17 ? 3.757 2.115 -7.627 1.00 1.34 17 LEU A CA 5
ATOM 4729 C C . LEU A 1 17 ? 4.664 3.351 -7.468 1.00 1.29 17 LEU A C 5
ATOM 4730 O O . LEU A 1 17 ? 5.694 3.447 -8.137 1.00 1.29 17 LEU A O 5
ATOM 4746 N N . SER A 1 18 ? 4.341 4.281 -6.569 1.00 1.36 18 SER A N 5
ATOM 4747 C CA . SER A 1 18 ? 5.182 5.450 -6.262 1.00 1.44 18 SER A CA 5
ATOM 4748 C C . SER A 1 18 ? 6.375 5.073 -5.388 1.00 1.21 18 SER A C 5
ATOM 4749 O O . SER A 1 18 ? 7.503 5.472 -5.685 1.00 1.21 18 SER A O 5
ATOM 4757 N N . GLU A 1 19 ? 6.149 4.268 -4.342 1.00 1.10 19 GLU A N 5
ATOM 4758 C CA . GLU A 1 19 ? 7.246 3.712 -3.535 1.00 0.99 19 GLU A CA 5
ATOM 4759 C C . GLU A 1 19 ? 8.128 2.800 -4.402 1.00 0.72 19 GLU A C 5
ATOM 4760 O O . GLU A 1 19 ? 9.355 2.802 -4.269 1.00 0.70 19 GLU A O 5
ATOM 4772 N N . SER A 1 20 ? 7.509 2.067 -5.339 1.00 0.68 20 SER A N 5
ATOM 4773 C CA . SER A 1 20 ? 8.234 1.171 -6.259 1.00 0.72 20 SER A CA 5
ATOM 4774 C C . SER A 1 20 ? 9.134 1.932 -7.230 1.00 0.77 20 SER A C 5
ATOM 4775 O O . SER A 1 20 ? 10.302 1.586 -7.382 1.00 0.78 20 SER A O 5
ATOM 4783 N N . ASP A 1 21 ? 8.633 3.000 -7.853 1.00 0.87 21 ASP A N 5
ATOM 4784 C CA . ASP A 1 21 ? 9.421 3.851 -8.749 1.00 0.96 21 ASP A CA 5
ATOM 4785 C C . ASP A 1 21 ? 10.606 4.500 -8.019 1.00 0.87 21 ASP A C 5
ATOM 4786 O O . ASP A 1 21 ? 11.749 4.375 -8.459 1.00 0.91 21 ASP A O 5
ATOM 4795 N N . ALA A 1 22 ? 10.367 5.139 -6.871 1.00 0.84 22 ALA A N 5
ATOM 4796 C CA . ALA A 1 22 ? 11.409 5.875 -6.160 1.00 0.87 22 ALA A CA 5
ATOM 4797 C C . ALA A 1 22 ? 12.463 4.956 -5.502 1.00 0.77 22 ALA A C 5
ATOM 4798 O O . ALA A 1 22 ? 13.649 5.304 -5.487 1.00 0.85 22 ALA A O 5
ATOM 4805 N N . SER A 1 23 ? 12.085 3.756 -5.040 1.00 0.64 23 SER A N 5
ATOM 4806 C CA . SER A 1 23 ? 13.056 2.703 -4.677 1.00 0.60 23 SER A CA 5
ATOM 4807 C C . SER A 1 23 ? 13.835 2.147 -5.871 1.00 0.65 23 SER A C 5
ATOM 4808 O O . SER A 1 23 ? 15.055 2.039 -5.777 1.00 0.71 23 SER A O 5
ATOM 4816 N N . THR A 1 24 ? 13.186 1.869 -7.008 1.00 0.76 24 THR A N 5
ATOM 4817 C CA . THR A 1 24 ? 13.870 1.417 -8.241 1.00 0.97 24 THR A CA 5
ATOM 4818 C C . THR A 1 24 ? 14.908 2.452 -8.688 1.00 1.09 24 THR A C 5
ATOM 4819 O O . THR A 1 24 ? 16.054 2.107 -8.982 1.00 1.21 24 THR A O 5
ATOM 4830 N N . ARG A 1 25 ? 14.537 3.740 -8.645 1.00 1.12 25 ARG A N 5
ATOM 4831 C CA . ARG A 1 25 ? 15.413 4.885 -8.928 1.00 1.28 25 ARG A CA 5
ATOM 4832 C C . ARG A 1 25 ? 16.569 4.997 -7.934 1.00 1.22 25 ARG A C 5
ATOM 4833 O O . ARG A 1 25 ? 17.692 5.193 -8.388 1.00 1.37 25 ARG A O 5
ATOM 4854 N N . CYS A 1 26 ? 16.337 4.793 -6.630 1.00 1.04 26 CYS A N 5
ATOM 4855 C CA . CYS A 1 26 ? 17.406 4.704 -5.621 1.00 1.01 26 CYS A CA 5
ATOM 4856 C C . CYS A 1 26 ? 18.396 3.568 -5.930 1.00 0.99 26 CYS A C 5
ATOM 4857 O O . CYS A 1 26 ? 19.611 3.758 -5.937 1.00 1.10 26 CYS A O 5
ATOM 4864 N N . LEU A 1 27 ? 17.890 2.370 -6.194 1.00 0.90 27 LEU A N 5
ATOM 4865 C CA . LEU A 1 27 ? 18.714 1.177 -6.412 1.00 0.97 27 LEU A CA 5
ATOM 4866 C C . LEU A 1 27 ? 19.516 1.243 -7.722 1.00 1.22 27 LEU A C 5
ATOM 4867 O O . LEU A 1 27 ? 20.617 0.703 -7.812 1.00 1.41 27 LEU A O 5
ATOM 4883 N N . ASP A 1 28 ? 18.987 1.968 -8.695 1.00 1.25 28 ASP A N 5
ATOM 4884 C CA . ASP A 1 28 ? 19.668 2.407 -9.929 1.00 1.48 28 ASP A CA 5
ATOM 4885 C C . ASP A 1 28 ? 20.644 3.598 -9.740 1.00 1.53 28 ASP A C 5
ATOM 4886 O O . ASP A 1 28 ? 21.645 3.694 -10.453 1.00 1.70 28 ASP A O 5
ATOM 4895 N N . GLU A 1 29 ? 20.402 4.492 -8.777 1.00 1.45 29 GLU A N 5
ATOM 4896 C CA . GLU A 1 29 ? 21.276 5.622 -8.406 1.00 1.56 29 GLU A CA 5
ATOM 4897 C C . GLU A 1 29 ? 22.584 5.147 -7.756 1.00 1.53 29 GLU A C 5
ATOM 4898 O O . GLU A 1 29 ? 23.674 5.503 -8.210 1.00 1.76 29 GLU A O 5
ATOM 4910 N N . ASN A 1 30 ? 22.478 4.346 -6.692 1.00 1.33 30 ASN A N 5
ATOM 4911 C CA . ASN A 1 30 ? 23.558 4.020 -5.756 1.00 1.37 30 ASN A CA 5
ATOM 4912 C C . ASN A 1 30 ? 23.815 2.498 -5.659 1.00 1.31 30 ASN A C 5
ATOM 4913 O O . ASN A 1 30 ? 23.846 1.930 -4.565 1.00 1.57 30 ASN A O 5
ATOM 4924 N N . ASN A 1 31 ? 23.929 1.820 -6.802 1.00 1.30 31 ASN A N 5
ATOM 4925 C CA . ASN A 1 31 ? 24.390 0.434 -6.944 1.00 1.37 31 ASN A CA 5
ATOM 4926 C C . ASN A 1 31 ? 23.730 -0.588 -5.990 1.00 1.24 31 ASN A C 5
ATOM 4927 O O . ASN A 1 31 ? 24.389 -1.224 -5.161 1.00 1.38 31 ASN A O 5
ATOM 4938 N N . TYR A 1 32 ? 22.411 -0.737 -6.115 1.00 1.19 32 TYR A N 5
ATOM 4939 C CA . TYR A 1 32 ? 21.589 -1.737 -5.426 1.00 1.23 32 TYR A CA 5
ATOM 4940 C C . TYR A 1 32 ? 21.599 -1.669 -3.878 1.00 1.16 32 TYR A C 5
ATOM 4941 O O . TYR A 1 32 ? 21.706 -2.688 -3.196 1.00 1.46 32 TYR A O 5
ATOM 4959 N N . ASP A 1 33 ? 21.457 -0.473 -3.291 1.00 0.97 33 ASP A N 5
ATOM 4960 C CA . ASP A 1 33 ? 21.556 -0.236 -1.833 1.00 1.11 33 ASP A CA 5
ATOM 4961 C C . ASP A 1 33 ? 20.254 -0.543 -1.051 1.00 1.01 33 ASP A C 5
ATOM 4962 O O . ASP A 1 33 ? 19.655 0.293 -0.359 1.00 0.95 33 ASP A O 5
ATOM 4971 N N . ARG A 1 34 ? 19.789 -1.783 -1.220 1.00 1.11 34 ARG A N 5
ATOM 4972 C CA . ARG A 1 34 ? 18.478 -2.305 -0.792 1.00 1.04 34 ARG A CA 5
ATOM 4973 C C . ARG A 1 34 ? 18.205 -2.313 0.717 1.00 1.10 34 ARG A C 5
ATOM 4974 O O . ARG A 1 34 ? 17.049 -2.443 1.102 1.00 1.04 34 ARG A O 5
ATOM 4995 N N . GLU A 1 35 ? 19.226 -2.156 1.556 1.00 1.29 35 GLU A N 5
ATOM 4996 C CA . GLU A 1 35 ? 19.105 -2.061 3.028 1.00 1.44 35 GLU A CA 5
ATOM 4997 C C . GLU A 1 35 ? 19.007 -0.612 3.526 1.00 1.43 35 GLU A C 5
ATOM 4998 O O . GLU A 1 35 ? 18.527 -0.375 4.637 1.00 1.64 35 GLU A O 5
ATOM 5010 N N . ARG A 1 36 ? 19.440 0.367 2.718 1.00 1.32 36 ARG A N 5
ATOM 5011 C CA . ARG A 1 36 ? 19.269 1.807 2.996 1.00 1.34 36 ARG A CA 5
ATOM 5012 C C . ARG A 1 36 ? 17.969 2.330 2.382 1.00 1.20 36 ARG A C 5
ATOM 5013 O O . ARG A 1 36 ? 17.303 3.166 2.979 1.00 1.42 36 ARG A O 5
ATOM 5034 N N . CYS A 1 37 ? 17.560 1.774 1.238 1.00 0.94 37 CYS A N 5
ATOM 5035 C CA . CYS A 1 37 ? 16.261 2.046 0.604 1.00 0.80 37 CYS A CA 5
ATOM 5036 C C . CYS A 1 37 ? 15.183 0.975 0.902 1.00 0.76 37 CYS A C 5
ATOM 5037 O O . CYS A 1 37 ? 14.265 0.784 0.104 1.00 0.64 37 CYS A O 5
ATOM 5044 N N . SER A 1 38 ? 15.252 0.288 2.051 1.00 0.97 38 SER A N 5
ATOM 5045 C CA . SER A 1 38 ? 14.195 -0.646 2.492 1.00 0.99 38 SER A CA 5
ATOM 5046 C C . SER A 1 38 ? 12.980 0.068 3.100 1.00 1.00 38 SER A C 5
ATOM 5047 O O . SER A 1 38 ? 11.910 -0.525 3.199 1.00 1.00 38 SER A O 5
ATOM 5055 N N . THR A 1 39 ? 13.101 1.352 3.449 1.00 1.05 39 THR A N 5
ATOM 5056 C CA . THR A 1 39 ? 11.997 2.259 3.839 1.00 1.12 39 THR A CA 5
ATOM 5057 C C . THR A 1 39 ? 10.809 2.188 2.873 1.00 0.95 39 THR A C 5
ATOM 5058 O O . THR A 1 39 ? 9.680 1.901 3.262 1.00 0.83 39 THR A O 5
ATOM 5069 N N . TYR A 1 40 ? 11.088 2.336 1.582 1.00 0.96 40 TYR A N 5
ATOM 5070 C CA . TYR A 1 40 ? 10.132 2.178 0.485 1.00 0.80 40 TYR A CA 5
ATOM 5071 C C . TYR A 1 40 ? 9.493 0.781 0.458 1.00 0.68 40 TYR A C 5
ATOM 5072 O O . TYR A 1 40 ? 8.277 0.657 0.346 1.00 0.67 40 TYR A O 5
ATOM 5090 N N . PHE A 1 41 ? 10.301 -0.278 0.592 1.00 0.67 41 PHE A N 5
ATOM 5091 C CA . PHE A 1 41 ? 9.828 -1.668 0.586 1.00 0.64 41 PHE A CA 5
ATOM 5092 C C . PHE A 1 41 ? 8.996 -2.006 1.840 1.00 0.67 41 PHE A C 5
ATOM 5093 O O . PHE A 1 41 ? 8.083 -2.833 1.788 1.00 0.70 41 PHE A O 5
ATOM 5110 N N . LEU A 1 42 ? 9.246 -1.312 2.955 1.00 0.77 42 LEU A N 5
ATOM 5111 C CA . LEU A 1 42 ? 8.419 -1.339 4.161 1.00 0.82 42 LEU A CA 5
ATOM 5112 C C . LEU A 1 42 ? 7.064 -0.688 3.888 1.00 0.77 42 LEU A C 5
ATOM 5113 O O . LEU A 1 42 ? 6.041 -1.351 4.038 1.00 0.77 42 LEU A O 5
ATOM 5129 N N . ARG A 1 43 ? 7.035 0.540 3.359 1.00 0.79 43 ARG A N 5
ATOM 5130 C CA . ARG A 1 43 ? 5.788 1.207 2.933 1.00 0.83 43 ARG A CA 5
ATOM 5131 C C . ARG A 1 43 ? 5.028 0.416 1.865 1.00 0.79 43 ARG A C 5
ATOM 5132 O O . ARG A 1 43 ? 3.802 0.451 1.828 1.00 0.89 43 ARG A O 5
ATOM 5153 N N . TYR A 1 44 ? 5.733 -0.378 1.064 1.00 0.70 44 TYR A N 5
ATOM 5154 C CA . TYR A 1 44 ? 5.145 -1.269 0.062 1.00 0.74 44 TYR A CA 5
ATOM 5155 C C . TYR A 1 44 ? 4.498 -2.511 0.706 1.00 0.81 44 TYR A C 5
ATOM 5156 O O . TYR A 1 44 ? 3.360 -2.840 0.371 1.00 0.94 44 TYR A O 5
ATOM 5174 N N . LYS A 1 45 ? 5.125 -3.142 1.713 1.00 0.78 45 LYS A N 5
ATOM 5175 C CA . LYS A 1 45 ? 4.457 -4.189 2.514 1.00 0.85 45 LYS A CA 5
ATOM 5176 C C . LYS A 1 45 ? 3.301 -3.625 3.362 1.00 0.91 45 LYS A C 5
ATOM 5177 O O . LYS A 1 45 ? 2.263 -4.273 3.466 1.00 1.00 45 LYS A O 5
ATOM 5196 N N . ASN A 1 46 ? 3.400 -2.390 3.863 1.00 0.88 46 ASN A N 5
ATOM 5197 C CA . ASN A 1 46 ? 2.280 -1.690 4.514 1.00 0.95 46 ASN A CA 5
ATOM 5198 C C . ASN A 1 46 ? 1.102 -1.487 3.532 1.00 1.04 46 ASN A C 5
ATOM 5199 O O . ASN A 1 46 ? -0.059 -1.656 3.900 1.00 1.13 46 ASN A O 5
ATOM 5210 N N . CYS A 1 47 ? 1.392 -1.190 2.260 1.00 1.07 47 CYS A N 5
ATOM 5211 C CA . CYS A 1 47 ? 0.414 -1.018 1.177 1.00 1.17 47 CYS A CA 5
ATOM 5212 C C . CYS A 1 47 ? -0.331 -2.314 0.814 1.00 1.27 47 CYS A C 5
ATOM 5213 O O . CYS A 1 47 ? -1.508 -2.277 0.439 1.00 1.60 47 CYS A O 5
ATOM 5220 N N . ARG A 1 48 ? 0.310 -3.473 1.015 1.00 1.12 48 ARG A N 5
ATOM 5221 C CA . ARG A 1 48 ? -0.377 -4.774 1.068 1.00 1.15 48 ARG A CA 5
ATOM 5222 C C . ARG A 1 48 ? -1.205 -4.892 2.345 1.00 0.91 48 ARG A C 5
ATOM 5223 O O . ARG A 1 48 ? -2.427 -4.975 2.256 1.00 0.78 48 ARG A O 5
ATOM 5244 N N . ARG A 1 49 ? -0.572 -4.843 3.524 1.00 0.92 49 ARG A N 5
ATOM 5245 C CA . ARG A 1 49 ? -1.199 -5.140 4.826 1.00 0.83 49 ARG A CA 5
ATOM 5246 C C . ARG A 1 49 ? -2.447 -4.306 5.108 1.00 0.71 49 ARG A C 5
ATOM 5247 O O . ARG A 1 49 ? -3.437 -4.868 5.576 1.00 0.63 49 ARG A O 5
ATOM 5268 N N . PHE A 1 50 ? -2.422 -3.011 4.785 1.00 0.72 50 PHE A N 5
ATOM 5269 C CA . PHE A 1 50 ? -3.560 -2.111 4.965 1.00 0.62 50 PHE A CA 5
ATOM 5270 C C . PHE A 1 50 ? -4.761 -2.537 4.130 1.00 0.55 50 PHE A C 5
ATOM 5271 O O . PHE A 1 50 ? -5.857 -2.746 4.645 1.00 0.46 50 PHE A O 5
ATOM 5288 N N . TRP A 1 51 ? -4.553 -2.684 2.824 1.00 0.63 51 TRP A N 5
ATOM 5289 C CA . TRP A 1 51 ? -5.661 -2.990 1.919 1.00 0.59 51 TRP A CA 5
ATOM 5290 C C . TRP A 1 51 ? -6.147 -4.437 2.092 1.00 0.56 51 TRP A C 5
ATOM 5291 O O . TRP A 1 51 ? -7.350 -4.689 2.043 1.00 0.49 51 TRP A O 5
ATOM 5312 N N . ASN A 1 52 ? -5.254 -5.352 2.477 1.00 0.61 52 ASN A N 5
ATOM 5313 C CA . ASN A 1 52 ? -5.587 -6.684 2.961 1.00 0.61 52 ASN A CA 5
ATOM 5314 C C . ASN A 1 52 ? -6.399 -6.662 4.274 1.00 0.52 52 ASN A C 5
ATOM 5315 O O . ASN A 1 52 ? -7.308 -7.478 4.427 1.00 0.52 52 ASN A O 5
ATOM 5326 N N . SER A 1 53 ? -6.152 -5.718 5.191 1.00 0.50 53 SER A N 5
ATOM 5327 C CA . SER A 1 53 ? -7.006 -5.489 6.369 1.00 0.48 53 SER A CA 5
ATOM 5328 C C . SER A 1 53 ? -8.408 -5.017 5.965 1.00 0.42 53 SER A C 5
ATOM 5329 O O . SER A 1 53 ? -9.391 -5.590 6.436 1.00 0.45 53 SER A O 5
ATOM 5337 N N . ILE A 1 54 ? -8.530 -4.058 5.035 1.00 0.40 54 ILE A N 5
ATOM 5338 C CA . ILE A 1 54 ? -9.839 -3.597 4.532 1.00 0.40 54 ILE A CA 5
ATOM 5339 C C . ILE A 1 54 ? -10.631 -4.762 3.917 1.00 0.38 54 ILE A C 5
ATOM 5340 O O . ILE A 1 54 ? -11.824 -4.911 4.186 1.00 0.43 54 ILE A O 5
ATOM 5356 N N . VAL A 1 55 ? -9.952 -5.640 3.169 1.00 0.39 55 VAL A N 5
ATOM 5357 C CA . VAL A 1 55 ? -10.518 -6.888 2.637 1.00 0.43 55 VAL A CA 5
ATOM 5358 C C . VAL A 1 55 ? -11.014 -7.807 3.760 1.00 0.44 55 VAL A C 5
ATOM 5359 O O . VAL A 1 55 ? -12.168 -8.220 3.716 1.00 0.47 55 VAL A O 5
ATOM 5372 N N . MET A 1 56 ? -10.214 -8.076 4.800 1.00 0.46 56 MET A N 5
ATOM 5373 C CA . MET A 1 56 ? -10.621 -8.933 5.933 1.00 0.51 56 MET A CA 5
ATOM 5374 C C . MET A 1 56 ? -11.815 -8.368 6.718 1.00 0.52 56 MET A C 5
ATOM 5375 O O . MET A 1 56 ? -12.713 -9.125 7.100 1.00 0.60 56 MET A O 5
ATOM 5389 N N . GLN A 1 57 ? -11.874 -7.047 6.917 1.00 0.47 57 GLN A N 5
ATOM 5390 C CA . GLN A 1 57 ? -13.006 -6.395 7.582 1.00 0.52 57 GLN A CA 5
ATOM 5391 C C . GLN A 1 57 ? -14.270 -6.458 6.711 1.00 0.58 57 GLN A C 5
ATOM 5392 O O . GLN A 1 57 ? -15.340 -6.783 7.215 1.00 0.95 57 GLN A O 5
ATOM 5406 N N . ARG A 1 58 ? -14.170 -6.254 5.389 1.00 0.50 58 ARG A N 5
ATOM 5407 C CA . ARG A 1 58 ? -15.304 -6.384 4.450 1.00 0.57 58 ARG A CA 5
ATOM 5408 C C . ARG A 1 58 ? -15.757 -7.831 4.232 1.00 0.64 58 ARG A C 5
ATOM 5409 O O . ARG A 1 58 ? -16.948 -8.081 4.013 1.00 0.76 58 ARG A O 5
ATOM 5430 N N . ARG A 1 59 ? -14.845 -8.795 4.371 1.00 0.63 59 ARG A N 5
ATOM 5431 C CA . ARG A 1 59 ? -15.102 -10.243 4.255 1.00 0.74 59 ARG A CA 5
ATOM 5432 C C . ARG A 1 59 ? -15.986 -10.798 5.379 1.00 0.92 59 ARG A C 5
ATOM 5433 O O . ARG A 1 59 ? -16.659 -11.805 5.152 1.00 1.01 59 ARG A O 5
ATOM 5454 N N . LYS A 1 60 ? -16.135 -10.072 6.501 1.00 1.03 60 LYS A N 5
ATOM 5455 C CA . LYS A 1 60 ? -17.126 -10.362 7.563 1.00 1.30 60 LYS A CA 5
ATOM 5456 C C . LYS A 1 60 ? -18.539 -10.632 7.026 1.00 1.33 60 LYS A C 5
ATOM 5457 O O . LYS A 1 60 ? -19.264 -11.454 7.576 1.00 1.48 60 LYS A O 5
ATOM 5476 N N . ASN A 1 61 ? -18.927 -9.966 5.932 1.00 1.27 61 ASN A N 5
ATOM 5477 C CA . ASN A 1 61 ? -20.259 -10.097 5.343 1.00 1.39 61 ASN A CA 5
ATOM 5478 C C . ASN A 1 61 ? -20.404 -11.371 4.477 1.00 1.18 61 ASN A C 5
ATOM 5479 O O . ASN A 1 61 ? -21.497 -11.919 4.347 1.00 1.25 61 ASN A O 5
ATOM 5490 N N . GLY A 1 62 ? -19.303 -11.835 3.871 1.00 1.06 62 GLY A N 5
ATOM 5491 C CA . GLY A 1 62 ? -19.228 -13.055 3.050 1.00 1.10 62 GLY A CA 5
ATOM 5492 C C . GLY A 1 62 ? -19.898 -12.971 1.668 1.00 1.26 62 GLY A C 5
ATOM 5493 O O . GLY A 1 62 ? -20.165 -14.010 1.062 1.00 1.45 62 GLY A O 5
ATOM 5497 N N . VAL A 1 63 ? -20.204 -11.758 1.185 1.00 1.31 63 VAL A N 5
ATOM 5498 C CA . VAL A 1 63 ? -21.181 -11.522 0.106 1.00 1.58 63 VAL A CA 5
ATOM 5499 C C . VAL A 1 63 ? -20.723 -10.530 -0.981 1.00 1.49 63 VAL A C 5
ATOM 5500 O O . VAL A 1 63 ? -20.815 -10.852 -2.169 1.00 1.91 63 VAL A O 5
ATOM 5513 N N . LYS A 1 64 ? -20.220 -9.352 -0.584 1.00 1.25 64 LYS A N 5
ATOM 5514 C CA . LYS A 1 64 ? -19.777 -8.233 -1.445 1.00 1.20 64 LYS A CA 5
ATOM 5515 C C . LYS A 1 64 ? -18.414 -8.473 -2.118 1.00 1.14 64 LYS A C 5
ATOM 5516 O O . LYS A 1 64 ? -17.667 -9.336 -1.652 1.00 1.10 64 LYS A O 5
ATOM 5535 N N . PRO A 1 65 ? -18.025 -7.676 -3.135 1.00 1.17 65 PRO A N 5
ATOM 5536 C CA . PRO A 1 65 ? -16.615 -7.507 -3.460 1.00 1.10 65 PRO A CA 5
ATOM 5537 C C . PRO A 1 65 ? -15.896 -6.846 -2.278 1.00 0.96 65 PRO A C 5
ATOM 5538 O O . PRO A 1 65 ? -16.316 -5.808 -1.756 1.00 1.05 65 PRO A O 5
ATOM 5549 N N . PHE A 1 66 ? -14.820 -7.484 -1.834 1.00 0.83 66 PHE A N 5
ATOM 5550 C CA . PHE A 1 66 ? -14.033 -7.093 -0.668 1.00 0.69 66 PHE A CA 5
ATOM 5551 C C . PHE A 1 66 ? -13.025 -5.998 -1.013 1.00 0.64 66 PHE A C 5
ATOM 5552 O O . PHE A 1 66 ? -12.819 -5.065 -0.239 1.00 0.59 66 PHE A O 5
ATOM 5569 N N . MET A 1 67 ? -12.430 -6.113 -2.201 1.00 0.75 67 MET A N 5
ATOM 5570 C CA . MET A 1 67 ? -11.664 -5.055 -2.856 1.00 0.82 67 MET A CA 5
ATOM 5571 C C . MET A 1 67 ? -12.582 -3.855 -3.198 1.00 0.86 67 MET A C 5
ATOM 5572 O O . MET A 1 67 ? -13.482 -3.992 -4.035 1.00 0.94 67 MET A O 5
ATOM 5586 N N . PRO A 1 68 ? -12.387 -2.682 -2.562 1.00 0.83 68 PRO A N 5
ATOM 5587 C CA . PRO A 1 68 ? -13.347 -1.575 -2.579 1.00 0.85 68 PRO A CA 5
ATOM 5588 C C . PRO A 1 68 ? -13.413 -0.820 -3.914 1.00 0.98 68 PRO A C 5
ATOM 5589 O O . PRO A 1 68 ? -12.427 -0.723 -4.657 1.00 1.08 68 PRO A O 5
ATOM 5600 N N . THR A 1 69 ? -14.580 -0.233 -4.188 1.00 1.04 69 THR A N 5
ATOM 5601 C CA . THR A 1 69 ? -14.852 0.645 -5.335 1.00 1.19 69 THR A CA 5
ATOM 5602 C C . THR A 1 69 ? -14.366 2.073 -5.080 1.00 1.16 69 THR A C 5
ATOM 5603 O O . THR A 1 69 ? -14.082 2.443 -3.942 1.00 1.07 69 THR A O 5
ATOM 5614 N N . ALA A 1 70 ? -14.241 2.883 -6.131 1.00 1.26 70 ALA A N 5
ATOM 5615 C CA . ALA A 1 70 ? -13.557 4.185 -6.094 1.00 1.27 70 ALA A CA 5
ATOM 5616 C C . ALA A 1 70 ? -13.981 5.116 -4.934 1.00 1.20 70 ALA A C 5
ATOM 5617 O O . ALA A 1 70 ? -13.110 5.641 -4.235 1.00 1.12 70 ALA A O 5
ATOM 5624 N N . ALA A 1 71 ? -15.282 5.289 -4.674 1.00 1.28 71 ALA A N 5
ATOM 5625 C CA . ALA A 1 71 ? -15.759 6.160 -3.591 1.00 1.31 71 ALA A CA 5
ATOM 5626 C C . ALA A 1 71 ? -15.585 5.559 -2.182 1.00 1.17 71 ALA A C 5
ATOM 5627 O O . ALA A 1 71 ? -15.410 6.309 -1.219 1.00 1.14 71 ALA A O 5
ATOM 5634 N N . GLU A 1 72 ? -15.577 4.224 -2.068 1.00 1.10 72 GLU A N 5
ATOM 5635 C CA . GLU A 1 72 ? -15.255 3.485 -0.850 1.00 0.96 72 GLU A CA 5
ATOM 5636 C C . GLU A 1 72 ? -13.761 3.661 -0.559 1.00 0.81 72 GLU A C 5
ATOM 5637 O O . GLU A 1 72 ? -13.387 4.170 0.491 1.00 0.75 72 GLU A O 5
ATOM 5649 N N . ARG A 1 73 ? -12.901 3.340 -1.535 1.00 0.80 73 ARG A N 5
ATOM 5650 C CA . ARG A 1 73 ? -11.443 3.544 -1.492 1.00 0.77 73 ARG A CA 5
ATOM 5651 C C . ARG A 1 73 ? -11.086 4.971 -1.057 1.00 0.78 73 ARG A C 5
ATOM 5652 O O . ARG A 1 73 ? -10.230 5.154 -0.192 1.00 0.79 73 ARG A O 5
ATOM 5673 N N . ASP A 1 74 ? -11.778 5.964 -1.615 1.00 0.87 74 ASP A N 5
ATOM 5674 C CA . ASP A 1 74 ? -11.608 7.375 -1.270 1.00 0.97 74 ASP A CA 5
ATOM 5675 C C . ASP A 1 74 ? -12.021 7.683 0.179 1.00 0.97 74 ASP A C 5
ATOM 5676 O O . ASP A 1 74 ? -11.229 8.240 0.939 1.00 1.00 74 ASP A O 5
ATOM 5685 N N . GLU A 1 75 ? -13.225 7.289 0.611 1.00 0.98 75 GLU A N 5
ATOM 5686 C CA . GLU A 1 75 ? -13.665 7.549 1.990 1.00 1.03 75 GLU A CA 5
ATOM 5687 C C . GLU A 1 75 ? -12.858 6.779 3.050 1.00 0.91 75 GLU A C 5
ATOM 5688 O O . GLU A 1 75 ? -12.755 7.228 4.191 1.00 0.95 75 GLU A O 5
ATOM 5700 N N . ILE A 1 76 ? -12.256 5.650 2.671 1.00 0.77 76 ILE A N 5
ATOM 5701 C CA . ILE A 1 76 ? -11.374 4.832 3.510 1.00 0.69 76 ILE A CA 5
ATOM 5702 C C . ILE A 1 76 ? -10.002 5.507 3.658 1.00 0.74 76 ILE A C 5
ATOM 5703 O O . ILE A 1 76 ? -9.498 5.660 4.771 1.00 0.83 76 ILE A O 5
ATOM 5719 N N . LEU A 1 77 ? -9.417 6.016 2.568 1.00 0.75 77 LEU A N 5
ATOM 5720 C CA . LEU A 1 77 ? -8.224 6.870 2.651 1.00 0.82 77 LEU A CA 5
ATOM 5721 C C . LEU A 1 77 ? -8.470 8.137 3.479 1.00 0.92 77 LEU A C 5
ATOM 5722 O O . LEU A 1 77 ? -7.577 8.599 4.196 1.00 1.01 77 LEU A O 5
ATOM 5738 N N . ARG A 1 78 ? -9.685 8.681 3.424 1.00 0.95 78 ARG A N 5
ATOM 5739 C CA . ARG A 1 78 ? -10.119 9.795 4.282 1.00 1.09 78 ARG A CA 5
ATOM 5740 C C . ARG A 1 78 ? -10.335 9.366 5.741 1.00 1.11 78 ARG A C 5
ATOM 5741 O O . ARG A 1 78 ? -10.028 10.139 6.644 1.00 1.23 78 ARG A O 5
ATOM 5762 N N . ALA A 1 79 ? -10.731 8.116 5.992 1.00 1.06 79 ALA A N 5
ATOM 5763 C CA . ALA A 1 79 ? -10.786 7.515 7.330 1.00 1.15 79 ALA A CA 5
ATOM 5764 C C . ALA A 1 79 ? -9.398 7.223 7.938 1.00 1.16 79 ALA A C 5
ATOM 5765 O O . ALA A 1 79 ? -9.246 7.229 9.163 1.00 1.33 79 ALA A O 5
ATOM 5772 N N . VAL A 1 80 ? -8.357 7.030 7.116 1.00 1.06 80 VAL A N 5
ATOM 5773 C CA . VAL A 1 80 ? -6.957 7.125 7.566 1.00 1.09 80 VAL A CA 5
ATOM 5774 C C . VAL A 1 80 ? -6.623 8.585 7.884 1.00 1.08 80 VAL A C 5
ATOM 5775 O O . VAL A 1 80 ? -6.064 8.887 8.940 1.00 1.11 80 VAL A O 5
ATOM 5788 N N . GLY A 1 81 ? -6.973 9.492 6.967 1.00 1.07 81 GLY A N 5
ATOM 5789 C CA . GLY A 1 81 ? -6.661 10.922 7.057 1.00 1.12 81 GLY A CA 5
ATOM 5790 C C . GLY A 1 81 ? -5.215 11.252 6.669 1.00 1.14 81 GLY A C 5
ATOM 5791 O O . GLY A 1 81 ? -4.772 12.386 6.819 1.00 1.23 81 GLY A O 5
ATOM 5795 N N . ASN A 1 82 ? -4.480 10.256 6.174 1.00 1.10 82 ASN A N 5
ATOM 5796 C CA . ASN A 1 82 ? -3.105 10.352 5.686 1.00 1.12 82 ASN A CA 5
ATOM 5797 C C . ASN A 1 82 ? -2.847 9.218 4.665 1.00 1.10 82 ASN A C 5
ATOM 5798 O O . ASN A 1 82 ? -3.775 8.489 4.302 1.00 1.09 82 ASN A O 5
ATOM 5809 N N . MET A 1 83 ? -1.612 9.031 4.196 1.00 1.15 83 MET A N 5
ATOM 5810 C CA . MET A 1 83 ? -1.215 7.854 3.425 1.00 1.09 83 MET A CA 5
ATOM 5811 C C . MET A 1 83 ? -0.932 6.691 4.395 1.00 1.11 83 MET A C 5
ATOM 5812 O O . MET A 1 83 ? -0.023 6.820 5.225 1.00 1.35 83 MET A O 5
ATOM 5826 N N . PRO A 1 84 ? -1.642 5.544 4.323 1.00 0.92 84 PRO A N 5
ATOM 5827 C CA . PRO A 1 84 ? -1.447 4.446 5.272 1.00 0.92 84 PRO A CA 5
ATOM 5828 C C . PRO A 1 84 ? -0.143 3.678 5.042 1.00 1.02 84 PRO A C 5
ATOM 5829 O O . PRO A 1 84 ? 0.163 2.761 5.808 1.00 1.08 84 PRO A O 5
ATOM 5840 N N . TYR A 1 85 ? 0.605 4.056 4.003 1.00 1.10 85 TYR A N 5
ATOM 5841 C CA . TYR A 1 85 ? 1.848 3.426 3.551 1.00 1.32 85 TYR A CA 5
ATOM 5842 C C . TYR A 1 85 ? 3.062 3.984 4.309 1.00 1.50 85 TYR A C 5
ATOM 5843 O O . TYR A 1 85 ? 3.524 3.311 5.263 1.00 2.59 85 TYR A O 5
ATOM 5861 N N . ASN A 1 14 ? -4.055 -1.757 -5.088 0.49 3.07 14 ASN A N 6
ATOM 5862 C CA . ASN A 1 14 ? -3.036 -1.816 -6.159 0.49 2.73 14 ASN A CA 6
ATOM 5863 C C . ASN A 1 14 ? -1.628 -1.615 -5.598 0.49 2.47 14 ASN A C 6
ATOM 5864 O O . ASN A 1 14 ? -1.450 -0.765 -4.720 0.49 2.84 14 ASN A O 6
ATOM 5875 N N . PRO A 1 15 ? -0.608 -2.311 -6.140 0.49 2.04 15 PRO A N 6
ATOM 5876 C CA . PRO A 1 15 ? 0.792 -2.163 -5.743 0.49 1.75 15 PRO A CA 6
ATOM 5877 C C . PRO A 1 15 ? 1.355 -0.767 -6.053 0.49 1.81 15 PRO A C 6
ATOM 5878 O O . PRO A 1 15 ? 0.978 -0.134 -7.040 0.49 2.24 15 PRO A O 6
ATOM 5889 N N . CYS A 1 16 ? 2.288 -0.288 -5.231 1.00 1.50 16 CYS A N 6
ATOM 5890 C CA . CYS A 1 16 ? 2.791 1.091 -5.263 1.00 1.49 16 CYS A CA 6
ATOM 5891 C C . CYS A 1 16 ? 4.010 1.271 -6.191 1.00 1.37 16 CYS A C 6
ATOM 5892 O O . CYS A 1 16 ? 5.118 1.616 -5.764 1.00 1.22 16 CYS A O 6
ATOM 5899 N N . LEU A 1 17 ? 3.786 1.051 -7.491 1.00 1.60 17 LEU A N 6
ATOM 5900 C CA . LEU A 1 17 ? 4.780 1.175 -8.572 1.00 1.63 17 LEU A CA 6
ATOM 5901 C C . LEU A 1 17 ? 5.544 2.507 -8.540 1.00 1.57 17 LEU A C 6
ATOM 5902 O O . LEU A 1 17 ? 6.742 2.539 -8.799 1.00 1.47 17 LEU A O 6
ATOM 5918 N N . SER A 1 18 ? 4.874 3.593 -8.162 1.00 1.70 18 SER A N 6
ATOM 5919 C CA . SER A 1 18 ? 5.415 4.957 -8.114 1.00 1.76 18 SER A CA 6
ATOM 5920 C C . SER A 1 18 ? 6.538 5.124 -7.081 1.00 1.57 18 SER A C 6
ATOM 5921 O O . SER A 1 18 ? 7.525 5.818 -7.330 1.00 1.55 18 SER A O 6
ATOM 5929 N N . GLU A 1 19 ? 6.425 4.445 -5.938 1.00 1.53 19 GLU A N 6
ATOM 5930 C CA . GLU A 1 19 ? 7.483 4.386 -4.922 1.00 1.44 19 GLU A CA 6
ATOM 5931 C C . GLU A 1 19 ? 8.485 3.264 -5.232 1.00 1.13 19 GLU A C 6
ATOM 5932 O O . GLU A 1 19 ? 9.666 3.366 -4.894 1.00 1.04 19 GLU A O 6
ATOM 5944 N N . SER A 1 20 ? 8.037 2.229 -5.956 1.00 1.06 20 SER A N 6
ATOM 5945 C CA . SER A 1 20 ? 8.936 1.176 -6.467 1.00 0.98 20 SER A CA 6
ATOM 5946 C C . SER A 1 20 ? 9.930 1.720 -7.514 1.00 1.08 20 SER A C 6
ATOM 5947 O O . SER A 1 20 ? 11.092 1.312 -7.555 1.00 1.06 20 SER A O 6
ATOM 5955 N N . ASP A 1 21 ? 9.516 2.710 -8.307 1.00 1.22 21 ASP A N 6
ATOM 5956 C CA . ASP A 1 21 ? 10.354 3.503 -9.214 1.00 1.31 21 ASP A CA 6
ATOM 5957 C C . ASP A 1 21 ? 11.434 4.292 -8.452 1.00 1.28 21 ASP A C 6
ATOM 5958 O O . ASP A 1 21 ? 12.614 4.220 -8.799 1.00 1.33 21 ASP A O 6
ATOM 5967 N N . ALA A 1 22 ? 11.065 4.973 -7.360 1.00 1.23 22 ALA A N 6
ATOM 5968 C CA . ALA A 1 22 ? 12.010 5.722 -6.530 1.00 1.22 22 ALA A CA 6
ATOM 5969 C C . ALA A 1 22 ? 13.025 4.798 -5.816 1.00 1.08 22 ALA A C 6
ATOM 5970 O O . ALA A 1 22 ? 14.219 5.110 -5.776 1.00 1.16 22 ALA A O 6
ATOM 5977 N N . SER A 1 23 ? 12.576 3.628 -5.340 1.00 0.91 23 SER A N 6
ATOM 5978 C CA . SER A 1 23 ? 13.430 2.519 -4.871 1.00 0.79 23 SER A CA 6
ATOM 5979 C C . SER A 1 23 ? 14.407 2.030 -5.953 1.00 0.91 23 SER A C 6
ATOM 5980 O O . SER A 1 23 ? 15.616 1.978 -5.729 1.00 0.94 23 SER A O 6
ATOM 5988 N N . THR A 1 24 ? 13.910 1.740 -7.162 1.00 1.04 24 THR A N 6
ATOM 5989 C CA . THR A 1 24 ? 14.710 1.247 -8.305 1.00 1.25 24 THR A CA 6
ATOM 5990 C C . THR A 1 24 ? 15.821 2.242 -8.682 1.00 1.46 24 THR A C 6
ATOM 5991 O O . THR A 1 24 ? 16.977 1.853 -8.889 1.00 1.58 24 THR A O 6
ATOM 6002 N N . ARG A 1 25 ? 15.495 3.543 -8.683 1.00 1.53 25 ARG A N 6
ATOM 6003 C CA . ARG A 1 25 ? 16.432 4.651 -8.933 1.00 1.71 25 ARG A CA 6
ATOM 6004 C C . ARG A 1 25 ? 17.444 4.848 -7.795 1.00 1.54 25 ARG A C 6
ATOM 6005 O O . ARG A 1 25 ? 18.621 5.067 -8.089 1.00 1.66 25 ARG A O 6
ATOM 6026 N N . CYS A 1 26 ? 17.039 4.693 -6.529 1.00 1.30 26 CYS A N 6
ATOM 6027 C CA . CYS A 1 26 ? 17.973 4.649 -5.392 1.00 1.18 26 CYS A CA 6
ATOM 6028 C C . CYS A 1 26 ? 19.013 3.533 -5.571 1.00 1.19 26 CYS A C 6
ATOM 6029 O O . CYS A 1 26 ? 20.215 3.753 -5.452 1.00 1.27 26 CYS A O 6
ATOM 6036 N N . LEU A 1 27 ? 18.561 2.328 -5.899 1.00 1.17 27 LEU A N 6
ATOM 6037 C CA . LEU A 1 27 ? 19.414 1.151 -6.079 1.00 1.26 27 LEU A CA 6
ATOM 6038 C C . LEU A 1 27 ? 20.410 1.303 -7.233 1.00 1.52 27 LEU A C 6
ATOM 6039 O O . LEU A 1 27 ? 21.591 0.971 -7.085 1.00 1.69 27 LEU A O 6
ATOM 6055 N N . ASP A 1 28 ? 19.952 1.879 -8.343 1.00 1.61 28 ASP A N 6
ATOM 6056 C CA . ASP A 1 28 ? 20.829 2.308 -9.446 1.00 1.88 28 ASP A CA 6
ATOM 6057 C C . ASP A 1 28 ? 21.849 3.394 -9.028 1.00 1.92 28 ASP A C 6
ATOM 6058 O O . ASP A 1 28 ? 22.982 3.367 -9.503 1.00 2.10 28 ASP A O 6
ATOM 6067 N N . GLU A 1 29 ? 21.512 4.313 -8.113 1.00 1.79 29 GLU A N 6
ATOM 6068 C CA . GLU A 1 29 ? 22.450 5.298 -7.540 1.00 1.85 29 GLU A CA 6
ATOM 6069 C C . GLU A 1 29 ? 23.567 4.678 -6.671 1.00 1.81 29 GLU A C 6
ATOM 6070 O O . GLU A 1 29 ? 24.754 4.956 -6.877 1.00 1.99 29 GLU A O 6
ATOM 6082 N N . ASN A 1 30 ? 23.206 3.844 -5.691 1.00 1.62 30 ASN A N 6
ATOM 6083 C CA . ASN A 1 30 ? 24.072 3.440 -4.576 1.00 1.63 30 ASN A CA 6
ATOM 6084 C C . ASN A 1 30 ? 24.256 1.912 -4.457 1.00 1.75 30 ASN A C 6
ATOM 6085 O O . ASN A 1 30 ? 23.755 1.302 -3.515 1.00 1.84 30 ASN A O 6
ATOM 6096 N N . ASN A 1 31 ? 24.957 1.280 -5.404 1.00 1.88 31 ASN A N 6
ATOM 6097 C CA . ASN A 1 31 ? 25.452 -0.108 -5.322 1.00 2.10 31 ASN A CA 6
ATOM 6098 C C . ASN A 1 31 ? 24.427 -1.146 -4.788 1.00 1.97 31 ASN A C 6
ATOM 6099 O O . ASN A 1 31 ? 24.739 -2.004 -3.953 1.00 2.07 31 ASN A O 6
ATOM 6110 N N . TYR A 1 32 ? 23.174 -1.017 -5.238 1.00 1.82 32 TYR A N 6
ATOM 6111 C CA . TYR A 1 32 ? 22.021 -1.826 -4.828 1.00 1.68 32 TYR A CA 6
ATOM 6112 C C . TYR A 1 32 ? 21.766 -1.901 -3.301 1.00 1.54 32 TYR A C 6
ATOM 6113 O O . TYR A 1 32 ? 21.380 -2.943 -2.771 1.00 1.64 32 TYR A O 6
ATOM 6131 N N . ASP A 1 33 ? 21.959 -0.796 -2.572 1.00 1.44 33 ASP A N 6
ATOM 6132 C CA . ASP A 1 33 ? 21.819 -0.677 -1.108 1.00 1.42 33 ASP A CA 6
ATOM 6133 C C . ASP A 1 33 ? 20.343 -0.638 -0.655 1.00 1.25 33 ASP A C 6
ATOM 6134 O O . ASP A 1 33 ? 19.827 0.321 -0.070 1.00 1.18 33 ASP A O 6
ATOM 6143 N N . ARG A 1 34 ? 19.644 -1.735 -0.941 1.00 1.28 34 ARG A N 6
ATOM 6144 C CA . ARG A 1 34 ? 18.260 -2.017 -0.518 1.00 1.27 34 ARG A CA 6
ATOM 6145 C C . ARG A 1 34 ? 18.064 -2.122 0.993 1.00 1.34 34 ARG A C 6
ATOM 6146 O O . ARG A 1 34 ? 16.939 -2.330 1.427 1.00 1.27 34 ARG A O 6
ATOM 6167 N N . GLU A 1 35 ? 19.106 -1.967 1.809 1.00 1.54 35 GLU A N 6
ATOM 6168 C CA . GLU A 1 35 ? 18.962 -1.748 3.257 1.00 1.74 35 GLU A CA 6
ATOM 6169 C C . GLU A 1 35 ? 18.886 -0.249 3.608 1.00 1.67 35 GLU A C 6
ATOM 6170 O O . GLU A 1 35 ? 18.028 0.132 4.410 1.00 1.82 35 GLU A O 6
ATOM 6182 N N . ARG A 1 36 ? 19.632 0.631 2.917 1.00 1.52 36 ARG A N 6
ATOM 6183 C CA . ARG A 1 36 ? 19.369 2.090 2.923 1.00 1.47 36 ARG A CA 6
ATOM 6184 C C . ARG A 1 36 ? 18.027 2.462 2.281 1.00 1.26 36 ARG A C 6
ATOM 6185 O O . ARG A 1 36 ? 17.418 3.455 2.678 1.00 1.58 36 ARG A O 6
ATOM 6206 N N . CYS A 1 37 ? 17.541 1.662 1.329 1.00 0.91 37 CYS A N 6
ATOM 6207 C CA . CYS A 1 37 ? 16.246 1.865 0.659 1.00 0.70 37 CYS A CA 6
ATOM 6208 C C . CYS A 1 37 ? 15.182 0.773 0.941 1.00 0.65 37 CYS A C 6
ATOM 6209 O O . CYS A 1 37 ? 14.243 0.603 0.162 1.00 0.54 37 CYS A O 6
ATOM 6216 N N . SER A 1 38 ? 15.257 0.078 2.080 1.00 0.85 38 SER A N 6
ATOM 6217 C CA . SER A 1 38 ? 14.246 -0.898 2.544 1.00 0.85 38 SER A CA 6
ATOM 6218 C C . SER A 1 38 ? 12.918 -0.236 2.955 1.00 0.86 38 SER A C 6
ATOM 6219 O O . SER A 1 38 ? 11.847 -0.826 2.795 1.00 0.88 38 SER A O 6
ATOM 6227 N N . THR A 1 39 ? 12.965 1.018 3.425 1.00 0.93 39 THR A N 6
ATOM 6228 C CA . THR A 1 39 ? 11.791 1.842 3.792 1.00 0.99 39 THR A CA 6
ATOM 6229 C C . THR A 1 39 ? 10.773 1.967 2.653 1.00 0.88 39 THR A C 6
ATOM 6230 O O . THR A 1 39 ? 9.569 1.858 2.872 1.00 0.94 39 THR A O 6
ATOM 6241 N N . TYR A 1 40 ? 11.258 2.088 1.417 1.00 0.78 40 TYR A N 6
ATOM 6242 C CA . TYR A 1 40 ? 10.439 2.103 0.197 1.00 0.74 40 TYR A CA 6
ATOM 6243 C C . TYR A 1 40 ? 9.661 0.792 0.035 1.00 0.73 40 TYR A C 6
ATOM 6244 O O . TYR A 1 40 ? 8.458 0.804 -0.217 1.00 0.85 40 TYR A O 6
ATOM 6262 N N . PHE A 1 41 ? 10.340 -0.343 0.224 1.00 0.65 41 PHE A N 6
ATOM 6263 C CA . PHE A 1 41 ? 9.746 -1.674 0.108 1.00 0.71 41 PHE A CA 6
ATOM 6264 C C . PHE A 1 41 ? 8.704 -1.912 1.214 1.00 0.87 41 PHE A C 6
ATOM 6265 O O . PHE A 1 41 ? 7.635 -2.447 0.934 1.00 1.03 41 PHE A O 6
ATOM 6282 N N . LEU A 1 42 ? 8.931 -1.404 2.431 1.00 0.91 42 LEU A N 6
ATOM 6283 C CA . LEU A 1 42 ? 7.921 -1.409 3.495 1.00 1.11 42 LEU A CA 6
ATOM 6284 C C . LEU A 1 42 ? 6.700 -0.553 3.137 1.00 1.18 42 LEU A C 6
ATOM 6285 O O . LEU A 1 42 ? 5.577 -1.053 3.160 1.00 1.35 42 LEU A O 6
ATOM 6301 N N . ARG A 1 43 ? 6.896 0.703 2.728 1.00 1.08 43 ARG A N 6
ATOM 6302 C CA . ARG A 1 43 ? 5.801 1.591 2.292 1.00 1.18 43 ARG A CA 6
ATOM 6303 C C . ARG A 1 43 ? 5.031 1.002 1.101 1.00 1.24 43 ARG A C 6
ATOM 6304 O O . ARG A 1 43 ? 3.825 1.196 0.989 1.00 1.42 43 ARG A O 6
ATOM 6325 N N . TYR A 1 44 ? 5.702 0.188 0.286 1.00 1.14 44 TYR A N 6
ATOM 6326 C CA . TYR A 1 44 ? 5.104 -0.594 -0.808 1.00 1.21 44 TYR A CA 6
ATOM 6327 C C . TYR A 1 44 ? 4.329 -1.820 -0.291 1.00 1.31 44 TYR A C 6
ATOM 6328 O O . TYR A 1 44 ? 3.198 -2.046 -0.731 1.00 1.47 44 TYR A O 6
ATOM 6346 N N . LYS A 1 45 ? 4.849 -2.578 0.682 1.00 1.28 45 LYS A N 6
ATOM 6347 C CA . LYS A 1 45 ? 4.113 -3.672 1.342 1.00 1.43 45 LYS A CA 6
ATOM 6348 C C . LYS A 1 45 ? 2.869 -3.151 2.066 1.00 1.60 45 LYS A C 6
ATOM 6349 O O . LYS A 1 45 ? 1.823 -3.795 2.009 1.00 1.80 45 LYS A O 6
ATOM 6368 N N . ASN A 1 46 ? 2.924 -1.958 2.658 1.00 1.57 46 ASN A N 6
ATOM 6369 C CA . ASN A 1 46 ? 1.784 -1.335 3.337 1.00 1.69 46 ASN A CA 6
ATOM 6370 C C . ASN A 1 46 ? 0.622 -1.079 2.362 1.00 1.76 46 ASN A C 6
ATOM 6371 O O . ASN A 1 46 ? -0.534 -1.188 2.760 1.00 1.84 46 ASN A O 6
ATOM 6382 N N . CYS A 1 47 ? 0.901 -0.825 1.076 1.00 1.76 47 CYS A N 6
ATOM 6383 C CA . CYS A 1 47 ? -0.139 -0.655 0.062 1.00 1.81 47 CYS A CA 6
ATOM 6384 C C . CYS A 1 47 ? -0.929 -1.945 -0.197 1.00 1.83 47 CYS A C 6
ATOM 6385 O O . CYS A 1 47 ? -2.120 -1.884 -0.498 1.00 2.19 47 CYS A O 6
ATOM 6392 N N . ARG A 1 48 ? -0.301 -3.115 -0.026 1.00 1.52 48 ARG A N 6
ATOM 6393 C CA . ARG A 1 48 ? -1.009 -4.401 0.011 1.00 1.41 48 ARG A CA 6
ATOM 6394 C C . ARG A 1 48 ? -1.650 -4.611 1.377 1.00 1.23 48 ARG A C 6
ATOM 6395 O O . ARG A 1 48 ? -2.864 -4.746 1.463 1.00 1.11 48 ARG A O 6
ATOM 6416 N N . ARG A 1 49 ? -0.866 -4.565 2.458 1.00 1.26 49 ARG A N 6
ATOM 6417 C CA . ARG A 1 49 ? -1.293 -4.897 3.829 1.00 1.15 49 ARG A CA 6
ATOM 6418 C C . ARG A 1 49 ? -2.475 -4.060 4.327 1.00 0.99 49 ARG A C 6
ATOM 6419 O O . ARG A 1 49 ? -3.372 -4.625 4.952 1.00 0.82 49 ARG A O 6
ATOM 6440 N N . PHE A 1 50 ? -2.541 -2.763 4.019 1.00 1.04 50 PHE A N 6
ATOM 6441 C CA . PHE A 1 50 ? -3.693 -1.942 4.407 1.00 0.88 50 PHE A CA 6
ATOM 6442 C C . PHE A 1 50 ? -4.969 -2.430 3.725 1.00 0.77 50 PHE A C 6
ATOM 6443 O O . PHE A 1 50 ? -5.954 -2.785 4.374 1.00 0.63 50 PHE A O 6
ATOM 6460 N N . TRP A 1 51 ? -4.923 -2.501 2.396 1.00 0.84 51 TRP A N 6
ATOM 6461 C CA . TRP A 1 51 ? -6.109 -2.828 1.609 1.00 0.79 51 TRP A CA 6
ATOM 6462 C C . TRP A 1 51 ? -6.511 -4.310 1.756 1.00 0.78 51 TRP A C 6
ATOM 6463 O O . TRP A 1 51 ? -7.700 -4.602 1.836 1.00 0.68 51 TRP A O 6
ATOM 6484 N N . ASN A 1 52 ? -5.557 -5.223 1.976 1.00 0.87 52 ASN A N 6
ATOM 6485 C CA . ASN A 1 52 ? -5.783 -6.598 2.420 1.00 0.83 52 ASN A CA 6
ATOM 6486 C C . ASN A 1 52 ? -6.458 -6.669 3.801 1.00 0.70 52 ASN A C 6
ATOM 6487 O O . ASN A 1 52 ? -7.358 -7.483 4.000 1.00 0.66 52 ASN A O 6
ATOM 6498 N N . SER A 1 53 ? -6.080 -5.804 4.748 1.00 0.67 53 SER A N 6
ATOM 6499 C CA . SER A 1 53 ? -6.758 -5.744 6.050 1.00 0.61 53 SER A CA 6
ATOM 6500 C C . SER A 1 53 ? -8.210 -5.275 5.894 1.00 0.47 53 SER A C 6
ATOM 6501 O O . SER A 1 53 ? -9.109 -5.886 6.468 1.00 0.49 53 SER A O 6
ATOM 6509 N N . ILE A 1 54 ? -8.478 -4.276 5.040 1.00 0.42 54 ILE A N 6
ATOM 6510 C CA . ILE A 1 54 ? -9.849 -3.836 4.720 1.00 0.38 54 ILE A CA 6
ATOM 6511 C C . ILE A 1 54 ? -10.661 -4.968 4.062 1.00 0.39 54 ILE A C 6
ATOM 6512 O O . ILE A 1 54 ? -11.824 -5.180 4.409 1.00 0.41 54 ILE A O 6
ATOM 6528 N N . VAL A 1 55 ? -10.032 -5.745 3.178 1.00 0.44 55 VAL A N 6
ATOM 6529 C CA . VAL A 1 55 ? -10.608 -6.959 2.570 1.00 0.48 55 VAL A CA 6
ATOM 6530 C C . VAL A 1 55 ? -11.001 -7.983 3.637 1.00 0.48 55 VAL A C 6
ATOM 6531 O O . VAL A 1 55 ? -12.151 -8.420 3.650 1.00 0.50 55 VAL A O 6
ATOM 6544 N N . MET A 1 56 ? -10.116 -8.321 4.583 1.00 0.53 56 MET A N 6
ATOM 6545 C CA . MET A 1 56 ? -10.440 -9.256 5.673 1.00 0.63 56 MET A CA 6
ATOM 6546 C C . MET A 1 56 ? -11.565 -8.737 6.579 1.00 0.65 56 MET A C 6
ATOM 6547 O O . MET A 1 56 ? -12.457 -9.501 6.959 1.00 0.74 56 MET A O 6
ATOM 6561 N N . GLN A 1 57 ? -11.579 -7.437 6.885 1.00 0.62 57 GLN A N 6
ATOM 6562 C CA . GLN A 1 57 ? -12.634 -6.835 7.705 1.00 0.75 57 GLN A CA 6
ATOM 6563 C C . GLN A 1 57 ? -13.984 -6.789 6.975 1.00 0.82 57 GLN A C 6
ATOM 6564 O O . GLN A 1 57 ? -15.022 -6.930 7.616 1.00 1.14 57 GLN A O 6
ATOM 6578 N N . ARG A 1 58 ? -14.011 -6.679 5.643 1.00 0.62 58 ARG A N 6
ATOM 6579 C CA . ARG A 1 58 ? -15.224 -6.795 4.803 1.00 0.67 58 ARG A CA 6
ATOM 6580 C C . ARG A 1 58 ? -15.653 -8.236 4.548 1.00 0.67 58 ARG A C 6
ATOM 6581 O O . ARG A 1 58 ? -16.844 -8.511 4.385 1.00 0.73 58 ARG A O 6
ATOM 6602 N N . ARG A 1 59 ? -14.712 -9.177 4.596 1.00 0.67 59 ARG A N 6
ATOM 6603 C CA . ARG A 1 59 ? -14.967 -10.619 4.462 1.00 0.77 59 ARG A CA 6
ATOM 6604 C C . ARG A 1 59 ? -15.714 -11.210 5.660 1.00 0.88 59 ARG A C 6
ATOM 6605 O O . ARG A 1 59 ? -16.354 -12.251 5.505 1.00 0.99 59 ARG A O 6
ATOM 6626 N N . LYS A 1 60 ? -15.770 -10.506 6.802 1.00 0.90 60 LYS A N 6
ATOM 6627 C CA . LYS A 1 60 ? -16.554 -10.904 7.989 1.00 1.07 60 LYS A CA 6
ATOM 6628 C C . LYS A 1 60 ? -18.026 -11.217 7.697 1.00 1.18 60 LYS A C 6
ATOM 6629 O O . LYS A 1 60 ? -18.589 -12.072 8.379 1.00 1.32 60 LYS A O 6
ATOM 6648 N N . ASN A 1 61 ? -18.635 -10.569 6.694 1.00 1.18 61 ASN A N 6
ATOM 6649 C CA . ASN A 1 61 ? -20.024 -10.820 6.281 1.00 1.34 61 ASN A CA 6
ATOM 6650 C C . ASN A 1 61 ? -20.172 -11.706 5.023 1.00 1.22 61 ASN A C 6
ATOM 6651 O O . ASN A 1 61 ? -21.260 -12.225 4.769 1.00 1.33 61 ASN A O 6
ATOM 6662 N N . GLY A 1 62 ? -19.094 -11.920 4.260 1.00 1.07 62 GLY A N 6
ATOM 6663 C CA . GLY A 1 62 ? -19.008 -12.928 3.195 1.00 1.03 62 GLY A CA 6
ATOM 6664 C C . GLY A 1 62 ? -19.821 -12.652 1.922 1.00 1.15 62 GLY A C 6
ATOM 6665 O O . GLY A 1 62 ? -20.125 -13.599 1.196 1.00 1.29 62 GLY A O 6
ATOM 6669 N N . VAL A 1 63 ? -20.224 -11.403 1.655 1.00 1.19 63 VAL A N 6
ATOM 6670 C CA . VAL A 1 63 ? -21.261 -11.068 0.661 1.00 1.36 63 VAL A CA 6
ATOM 6671 C C . VAL A 1 63 ? -20.828 -10.056 -0.411 1.00 1.31 63 VAL A C 6
ATOM 6672 O O . VAL A 1 63 ? -21.130 -10.257 -1.591 1.00 1.56 63 VAL A O 6
ATOM 6685 N N . LYS A 1 64 ? -20.122 -8.978 -0.052 1.00 1.25 64 LYS A N 6
ATOM 6686 C CA . LYS A 1 64 ? -19.732 -7.914 -1.005 1.00 1.24 64 LYS A CA 6
ATOM 6687 C C . LYS A 1 64 ? -18.452 -8.241 -1.788 1.00 1.15 64 LYS A C 6
ATOM 6688 O O . LYS A 1 64 ? -17.692 -9.108 -1.349 1.00 1.09 64 LYS A O 6
ATOM 6707 N N . PRO A 1 65 ? -18.137 -7.522 -2.884 1.00 1.20 65 PRO A N 6
ATOM 6708 C CA . PRO A 1 65 ? -16.748 -7.390 -3.313 1.00 1.14 65 PRO A CA 6
ATOM 6709 C C . PRO A 1 65 ? -15.954 -6.761 -2.158 1.00 0.99 65 PRO A C 6
ATOM 6710 O O . PRO A 1 65 ? -16.221 -5.636 -1.732 1.00 1.00 65 PRO A O 6
ATOM 6721 N N . PHE A 1 66 ? -15.036 -7.541 -1.593 1.00 0.93 66 PHE A N 6
ATOM 6722 C CA . PHE A 1 66 ? -14.276 -7.183 -0.396 1.00 0.82 66 PHE A CA 6
ATOM 6723 C C . PHE A 1 66 ? -13.257 -6.081 -0.680 1.00 0.79 66 PHE A C 6
ATOM 6724 O O . PHE A 1 66 ? -13.096 -5.167 0.126 1.00 0.78 66 PHE A O 6
ATOM 6741 N N . MET A 1 67 ? -12.609 -6.166 -1.845 1.00 0.85 67 MET A N 6
ATOM 6742 C CA . MET A 1 67 ? -11.839 -5.077 -2.449 1.00 0.90 67 MET A CA 6
ATOM 6743 C C . MET A 1 67 ? -12.740 -3.837 -2.644 1.00 0.99 67 MET A C 6
ATOM 6744 O O . MET A 1 67 ? -13.648 -3.870 -3.482 1.00 1.11 67 MET A O 6
ATOM 6758 N N . PRO A 1 68 ? -12.527 -2.744 -1.887 1.00 0.96 68 PRO A N 6
ATOM 6759 C CA . PRO A 1 68 ? -13.489 -1.645 -1.782 1.00 1.08 68 PRO A CA 6
ATOM 6760 C C . PRO A 1 68 ? -13.643 -0.839 -3.081 1.00 1.29 68 PRO A C 6
ATOM 6761 O O . PRO A 1 68 ? -12.669 -0.583 -3.791 1.00 1.36 68 PRO A O 6
ATOM 6772 N N . THR A 1 69 ? -14.872 -0.396 -3.354 1.00 1.44 69 THR A N 6
ATOM 6773 C CA . THR A 1 69 ? -15.240 0.476 -4.479 1.00 1.66 69 THR A CA 6
ATOM 6774 C C . THR A 1 69 ? -14.825 1.927 -4.236 1.00 1.68 69 THR A C 6
ATOM 6775 O O . THR A 1 69 ? -14.420 2.289 -3.133 1.00 1.52 69 THR A O 6
ATOM 6786 N N . ALA A 1 70 ? -14.919 2.789 -5.247 1.00 1.92 70 ALA A N 6
ATOM 6787 C CA . ALA A 1 70 ? -14.335 4.136 -5.208 1.00 1.97 70 ALA A CA 6
ATOM 6788 C C . ALA A 1 70 ? -14.849 5.007 -4.045 1.00 1.96 70 ALA A C 6
ATOM 6789 O O . ALA A 1 70 ? -14.041 5.658 -3.380 1.00 1.88 70 ALA A O 6
ATOM 6796 N N . ALA A 1 71 ? -16.155 4.987 -3.747 1.00 2.06 71 ALA A N 6
ATO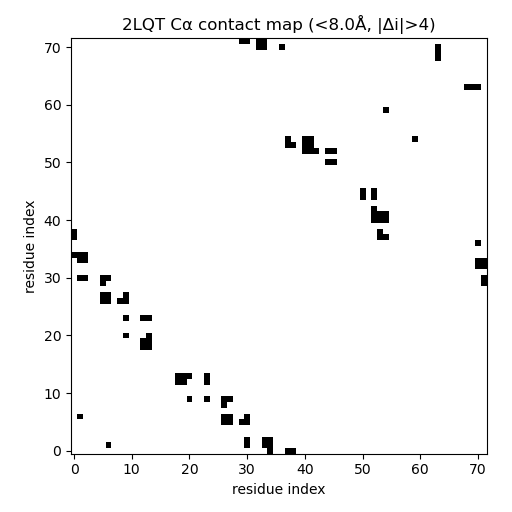M 6797 C CA . ALA A 1 71 ? -16.717 5.734 -2.617 1.00 2.09 71 ALA A CA 6
ATOM 6798 C C . ALA A 1 71 ? -16.336 5.139 -1.244 1.00 1.87 71 ALA A C 6
ATOM 6799 O O . ALA A 1 71 ? -16.214 5.892 -0.275 1.00 1.85 71 ALA A O 6
ATOM 6806 N N . GLU A 1 72 ? -16.096 3.822 -1.162 1.00 1.71 72 GLU A N 6
ATOM 6807 C CA . GLU A 1 72 ? -15.546 3.152 0.011 1.00 1.48 72 GLU A CA 6
ATOM 6808 C C . GLU A 1 72 ? -14.082 3.546 0.197 1.00 1.27 72 GLU A C 6
ATOM 6809 O O . GLU A 1 72 ? -13.728 4.063 1.250 1.00 1.19 72 GLU A O 6
ATOM 6821 N N . ARG A 1 73 ? -13.241 3.377 -0.835 1.00 1.23 73 ARG A N 6
ATOM 6822 C CA . ARG A 1 73 ? -11.830 3.798 -0.817 1.00 1.12 73 ARG A CA 6
ATOM 6823 C C . ARG A 1 73 ? -11.689 5.254 -0.379 1.00 1.17 73 ARG A C 6
ATOM 6824 O O . ARG A 1 73 ? -10.855 5.551 0.469 1.00 1.06 73 ARG A O 6
ATOM 6845 N N . ASP A 1 74 ? -12.564 6.122 -0.880 1.00 1.36 74 ASP A N 6
ATOM 6846 C CA . ASP A 1 74 ? -12.676 7.525 -0.485 1.00 1.47 74 ASP A CA 6
ATOM 6847 C C . ASP A 1 74 ? -13.021 7.712 1.005 1.00 1.41 74 ASP A C 6
ATOM 6848 O O . ASP A 1 74 ? -12.252 8.341 1.730 1.00 1.34 74 ASP A O 6
ATOM 6857 N N . GLU A 1 75 ? -14.131 7.152 1.504 1.00 1.47 75 GLU A N 6
ATOM 6858 C CA . GLU A 1 75 ? -14.527 7.337 2.913 1.00 1.47 75 GLU A CA 6
ATOM 6859 C C . GLU A 1 75 ? -13.556 6.669 3.910 1.00 1.29 75 GLU A C 6
ATOM 6860 O O . GLU A 1 75 ? -13.414 7.116 5.050 1.00 1.30 75 GLU A O 6
ATOM 6872 N N . ILE A 1 76 ? -12.846 5.627 3.473 1.00 1.14 76 ILE A N 6
ATOM 6873 C CA . ILE A 1 76 ? -11.831 4.905 4.248 1.00 0.95 76 ILE A CA 6
ATOM 6874 C C . ILE A 1 76 ? -10.524 5.704 4.305 1.00 0.83 76 ILE A C 6
ATOM 6875 O O . ILE A 1 76 ? -9.984 5.914 5.388 1.00 0.78 76 ILE A O 6
ATOM 6891 N N . LEU A 1 77 ? -10.029 6.216 3.174 1.00 0.83 77 LEU A N 6
ATOM 6892 C CA . LEU A 1 77 ? -8.852 7.095 3.146 1.00 0.77 77 LEU A CA 6
ATOM 6893 C C . LEU A 1 77 ? -9.100 8.405 3.903 1.00 0.81 77 LEU A C 6
ATOM 6894 O O . LEU A 1 77 ? -8.189 8.917 4.560 1.00 0.78 77 LEU A O 6
ATOM 6910 N N . ARG A 1 78 ? -10.331 8.922 3.860 1.00 0.92 78 ARG A N 6
ATOM 6911 C CA . ARG A 1 78 ? -10.769 10.065 4.682 1.00 1.01 78 ARG A CA 6
ATOM 6912 C C . ARG A 1 78 ? -10.822 9.705 6.168 1.00 1.03 78 ARG A C 6
ATOM 6913 O O . ARG A 1 78 ? -10.423 10.517 7.000 1.00 1.10 78 ARG A O 6
ATOM 6934 N N . ALA A 1 79 ? -11.226 8.478 6.505 1.00 1.01 79 ALA A N 6
ATOM 6935 C CA . ALA A 1 79 ? -11.192 7.977 7.884 1.00 1.07 79 ALA A CA 6
ATOM 6936 C C . ALA A 1 79 ? -9.770 7.715 8.425 1.00 0.97 79 ALA A C 6
ATOM 6937 O O . ALA A 1 79 ? -9.538 7.874 9.624 1.00 1.10 79 ALA A O 6
ATOM 6944 N N . VAL A 1 80 ? -8.788 7.404 7.569 1.00 0.81 80 VAL A N 6
ATOM 6945 C CA . VAL A 1 80 ? -7.361 7.446 7.933 1.00 0.79 80 VAL A CA 6
ATOM 6946 C C . VAL A 1 80 ? -6.920 8.903 8.105 1.00 0.86 80 VAL A C 6
ATOM 6947 O O . VAL A 1 80 ? -6.228 9.243 9.068 1.00 0.95 80 VAL A O 6
ATOM 6960 N N . GLY A 1 81 ? -7.337 9.769 7.176 1.00 0.84 81 GLY A N 6
ATOM 6961 C CA . GLY A 1 81 ? -7.031 11.201 7.135 1.00 0.91 81 GLY A CA 6
ATOM 6962 C C . GLY A 1 81 ? -5.632 11.512 6.592 1.00 0.91 81 GLY A C 6
ATOM 6963 O O . GLY A 1 81 ? -5.140 12.637 6.711 1.00 1.02 81 GLY A O 6
ATOM 6967 N N . ASN A 1 82 ? -4.972 10.484 6.058 1.00 0.89 82 ASN A N 6
ATOM 6968 C CA . ASN A 1 82 ? -3.607 10.490 5.539 1.00 0.96 82 ASN A CA 6
ATOM 6969 C C . ASN A 1 82 ? -3.419 9.335 4.529 1.00 0.97 82 ASN A C 6
ATOM 6970 O O . ASN A 1 82 ? -4.341 8.552 4.280 1.00 0.99 82 ASN A O 6
ATOM 6981 N N . MET A 1 83 ? -2.221 9.202 3.965 1.00 1.03 83 MET A N 6
ATOM 6982 C CA . MET A 1 83 ? -1.775 8.074 3.160 1.00 1.06 83 MET A CA 6
ATOM 6983 C C . MET A 1 83 ? -1.468 6.867 4.074 1.00 1.08 83 MET A C 6
ATOM 6984 O O . MET A 1 83 ? -0.647 7.003 4.990 1.00 1.21 83 MET A O 6
ATOM 6998 N N . PRO A 1 84 ? -2.052 5.670 3.840 1.00 1.04 84 PRO A N 6
ATOM 6999 C CA . PRO A 1 84 ? -1.800 4.489 4.669 1.00 1.11 84 PRO A CA 6
ATOM 7000 C C . PRO A 1 84 ? -0.430 3.846 4.402 1.00 1.26 84 PRO A C 6
ATOM 7001 O O . PRO A 1 84 ? -0.098 2.826 5.006 1.00 1.43 84 PRO A O 6
ATOM 7012 N N . TYR A 1 85 ? 0.342 4.434 3.484 1.00 1.27 85 TYR A N 6
ATOM 7013 C CA . TYR A 1 85 ? 1.646 3.949 3.023 1.00 1.46 85 TYR A CA 6
ATOM 7014 C C . TYR A 1 85 ? 2.780 4.326 4.002 1.00 1.42 85 TYR A C 6
ATOM 7015 O O . TYR A 1 85 ? 3.159 5.522 4.061 1.00 1.96 85 TYR A O 6
ATOM 7033 N N . ASN A 1 14 ? -3.076 -1.743 -3.704 0.49 2.48 14 ASN A N 7
ATOM 7034 C CA . ASN A 1 14 ? -2.462 -2.205 -4.973 0.49 2.03 14 ASN A CA 7
ATOM 7035 C C . ASN A 1 14 ? -0.948 -2.342 -4.784 0.49 1.93 14 ASN A C 7
ATOM 7036 O O . ASN A 1 14 ? -0.436 -1.790 -3.816 0.49 2.13 14 ASN A O 7
ATOM 7047 N N . PRO A 1 15 ? -0.183 -3.024 -5.661 0.49 1.78 15 PRO A N 7
ATOM 7048 C CA . PRO A 1 15 ? 1.273 -2.848 -5.723 0.49 1.84 15 PRO A CA 7
ATOM 7049 C C . PRO A 1 15 ? 1.649 -1.379 -5.992 0.49 1.85 15 PRO A C 7
ATOM 7050 O O . PRO A 1 15 ? 0.926 -0.658 -6.680 0.49 1.97 15 PRO A O 7
ATOM 7061 N N . CYS A 1 16 ? 2.784 -0.939 -5.445 1.00 1.79 16 CYS A N 7
ATOM 7062 C CA . CYS A 1 16 ? 3.165 0.479 -5.322 1.00 1.65 16 CYS A CA 7
ATOM 7063 C C . CYS A 1 16 ? 4.359 0.886 -6.217 1.00 1.55 16 CYS A C 7
ATOM 7064 O O . CYS A 1 16 ? 5.500 1.047 -5.762 1.00 1.34 16 CYS A O 7
ATOM 7071 N N . LEU A 1 17 ? 4.093 1.077 -7.514 1.00 1.75 17 LEU A N 7
ATOM 7072 C CA . LEU A 1 17 ? 5.104 1.388 -8.540 1.00 1.77 17 LEU A CA 7
ATOM 7073 C C . LEU A 1 17 ? 5.786 2.753 -8.334 1.00 1.59 17 LEU A C 7
ATOM 7074 O O . LEU A 1 17 ? 6.936 2.926 -8.740 1.00 1.57 17 LEU A O 7
ATOM 7090 N N . SER A 1 18 ? 5.114 3.703 -7.680 1.00 1.53 18 SER A N 7
ATOM 7091 C CA . SER A 1 18 ? 5.603 5.078 -7.492 1.00 1.46 18 SER A CA 7
ATOM 7092 C C . SER A 1 18 ? 6.563 5.220 -6.307 1.00 1.18 18 SER A C 7
ATOM 7093 O O . SER A 1 18 ? 7.619 5.832 -6.455 1.00 1.18 18 SER A O 7
ATOM 7101 N N . GLU A 1 19 ? 6.280 4.606 -5.157 1.00 1.11 19 GLU A N 7
ATOM 7102 C CA . GLU A 1 19 ? 7.295 4.455 -4.103 1.00 1.04 19 GLU A CA 7
ATOM 7103 C C . GLU A 1 19 ? 8.386 3.463 -4.547 1.00 0.95 19 GLU A C 7
ATOM 7104 O O . GLU A 1 19 ? 9.545 3.612 -4.157 1.00 0.98 19 GLU A O 7
ATOM 7116 N N . SER A 1 20 ? 8.068 2.525 -5.456 1.00 1.02 20 SER A N 7
ATOM 7117 C CA . SER A 1 20 ? 9.128 1.732 -6.108 1.00 1.25 20 SER A CA 7
ATOM 7118 C C . SER A 1 20 ? 10.058 2.603 -6.965 1.00 1.44 20 SER A C 7
ATOM 7119 O O . SER A 1 20 ? 11.272 2.418 -6.886 1.00 1.61 20 SER A O 7
ATOM 7127 N N . ASP A 1 21 ? 9.542 3.608 -7.688 1.00 1.49 21 ASP A N 7
ATOM 7128 C CA . ASP A 1 21 ? 10.373 4.586 -8.412 1.00 1.72 21 ASP A CA 7
ATOM 7129 C C . ASP A 1 21 ? 11.292 5.350 -7.451 1.00 1.66 21 ASP A C 7
ATOM 7130 O O . ASP A 1 21 ? 12.487 5.440 -7.713 1.00 1.83 21 ASP A O 7
ATOM 7139 N N . ALA A 1 22 ? 10.792 5.801 -6.295 1.00 1.48 22 ALA A N 7
ATOM 7140 C CA . ALA A 1 22 ? 11.614 6.462 -5.273 1.00 1.51 22 ALA A CA 7
ATOM 7141 C C . ALA A 1 22 ? 12.704 5.534 -4.683 1.00 1.40 22 ALA A C 7
ATOM 7142 O O . ALA A 1 22 ? 13.828 5.980 -4.415 1.00 1.64 22 ALA A O 7
ATOM 7149 N N . SER A 1 23 ? 12.418 4.230 -4.559 1.00 1.12 23 SER A N 7
ATOM 7150 C CA . SER A 1 23 ? 13.434 3.210 -4.251 1.00 1.09 23 SER A CA 7
ATOM 7151 C C . SER A 1 23 ? 14.491 3.092 -5.357 1.00 1.42 23 SER A C 7
ATOM 7152 O O . SER A 1 23 ? 15.677 2.977 -5.058 1.00 1.45 23 SER A O 7
ATOM 7160 N N . THR A 1 24 ? 14.099 3.205 -6.631 1.00 1.75 24 THR A N 7
ATOM 7161 C CA . THR A 1 24 ? 15.041 3.255 -7.761 1.00 2.21 24 THR A CA 7
ATOM 7162 C C . THR A 1 24 ? 15.888 4.525 -7.730 1.00 2.44 24 THR A C 7
ATOM 7163 O O . THR A 1 24 ? 17.090 4.438 -7.965 1.00 2.67 24 THR A O 7
ATOM 7174 N N . ARG A 1 25 ? 15.324 5.683 -7.344 1.00 2.43 25 ARG A N 7
ATOM 7175 C CA . ARG A 1 25 ? 16.098 6.919 -7.109 1.00 2.72 25 ARG A CA 7
ATOM 7176 C C . ARG A 1 25 ? 17.170 6.692 -6.037 1.00 2.51 25 ARG A C 7
ATOM 7177 O O . ARG A 1 25 ? 18.327 7.032 -6.286 1.00 2.67 25 ARG A O 7
ATOM 7198 N N . CYS A 1 26 ? 16.808 6.051 -4.914 1.00 2.15 26 CYS A N 7
ATOM 7199 C CA . CYS A 1 26 ? 17.755 5.632 -3.868 1.00 1.98 26 CYS A CA 7
ATOM 7200 C C . CYS A 1 26 ? 18.859 4.722 -4.422 1.00 1.93 26 CYS A C 7
ATOM 7201 O O . CYS A 1 26 ? 20.045 4.974 -4.227 1.00 2.08 26 CYS A O 7
ATOM 7208 N N . LEU A 1 27 ? 18.490 3.653 -5.119 1.00 1.80 27 LEU A N 7
ATOM 7209 C CA . LEU A 1 27 ? 19.437 2.659 -5.625 1.00 1.87 27 LEU A CA 7
ATOM 7210 C C . LEU A 1 27 ? 20.409 3.256 -6.647 1.00 2.34 27 LEU A C 7
ATOM 7211 O O . LEU A 1 27 ? 21.619 3.091 -6.513 1.00 2.66 27 LEU A O 7
ATOM 7227 N N . ASP A 1 28 ? 19.884 4.012 -7.602 1.00 2.41 28 ASP A N 7
ATOM 7228 C CA . ASP A 1 28 ? 20.661 4.781 -8.578 1.00 2.72 28 ASP A CA 7
ATOM 7229 C C . ASP A 1 28 ? 21.540 5.876 -7.921 1.00 2.83 28 ASP A C 7
ATOM 7230 O O . ASP A 1 28 ? 22.619 6.164 -8.439 1.00 3.07 28 ASP A O 7
ATOM 7239 N N . GLU A 1 29 ? 21.153 6.449 -6.773 1.00 2.69 29 GLU A N 7
ATOM 7240 C CA . GLU A 1 29 ? 22.003 7.325 -5.941 1.00 2.81 29 GLU A CA 7
ATOM 7241 C C . GLU A 1 29 ? 23.221 6.610 -5.335 1.00 2.69 29 GLU A C 7
ATOM 7242 O O . GLU A 1 29 ? 24.364 7.034 -5.538 1.00 2.76 29 GLU A O 7
ATOM 7254 N N . ASN A 1 30 ? 22.977 5.550 -4.558 1.00 2.52 30 ASN A N 7
ATOM 7255 C CA . ASN A 1 30 ? 23.941 4.903 -3.669 1.00 2.44 30 ASN A CA 7
ATOM 7256 C C . ASN A 1 30 ? 24.313 3.486 -4.155 1.00 2.29 30 ASN A C 7
ATOM 7257 O O . ASN A 1 30 ? 24.251 2.514 -3.396 1.00 2.31 30 ASN A O 7
ATOM 7268 N N . ASN A 1 31 ? 24.703 3.378 -5.430 1.00 2.38 31 ASN A N 7
ATOM 7269 C CA . ASN A 1 31 ? 25.408 2.226 -6.019 1.00 2.49 31 ASN A CA 7
ATOM 7270 C C . ASN A 1 31 ? 24.652 0.878 -5.903 1.00 2.25 31 ASN A C 7
ATOM 7271 O O . ASN A 1 31 ? 25.255 -0.178 -5.686 1.00 2.25 31 ASN A O 7
ATOM 7282 N N . TYR A 1 32 ? 23.325 0.928 -6.037 1.00 2.22 32 TYR A N 7
ATOM 7283 C CA . TYR A 1 32 ? 22.354 -0.168 -5.924 1.00 2.08 32 TYR A CA 7
ATOM 7284 C C . TYR A 1 32 ? 22.398 -0.913 -4.570 1.00 1.74 32 TYR A C 7
ATOM 7285 O O . TYR A 1 32 ? 23.043 -1.955 -4.426 1.00 2.46 32 TYR A O 7
ATOM 7303 N N . ASP A 1 33 ? 21.681 -0.372 -3.572 1.00 1.00 33 ASP A N 7
ATOM 7304 C CA . ASP A 1 33 ? 21.687 -0.820 -2.166 1.00 0.92 33 ASP A CA 7
ATOM 7305 C C . ASP A 1 33 ? 20.286 -1.234 -1.656 1.00 0.88 33 ASP A C 7
ATOM 7306 O O . ASP A 1 33 ? 19.680 -0.595 -0.787 1.00 0.91 33 ASP A O 7
ATOM 7315 N N . ARG A 1 34 ? 19.746 -2.327 -2.211 1.00 1.02 34 ARG A N 7
ATOM 7316 C CA . ARG A 1 34 ? 18.452 -2.917 -1.831 1.00 1.11 34 ARG A CA 7
ATOM 7317 C C . ARG A 1 34 ? 18.422 -3.419 -0.375 1.00 1.37 34 ARG A C 7
ATOM 7318 O O . ARG A 1 34 ? 17.338 -3.601 0.180 1.00 1.37 34 ARG A O 7
ATOM 7339 N N . GLU A 1 35 ? 19.577 -3.571 0.276 1.00 1.63 35 GLU A N 7
ATOM 7340 C CA . GLU A 1 35 ? 19.654 -3.843 1.720 1.00 1.94 35 GLU A CA 7
ATOM 7341 C C . GLU A 1 35 ? 19.392 -2.591 2.577 1.00 1.93 35 GLU A C 7
ATOM 7342 O O . GLU A 1 35 ? 18.717 -2.709 3.603 1.00 2.27 35 GLU A O 7
ATOM 7354 N N . ARG A 1 36 ? 19.850 -1.396 2.162 1.00 1.68 36 ARG A N 7
ATOM 7355 C CA . ARG A 1 36 ? 19.530 -0.110 2.824 1.00 1.80 36 ARG A CA 7
ATOM 7356 C C . ARG A 1 36 ? 18.119 0.391 2.520 1.00 1.74 36 ARG A C 7
ATOM 7357 O O . ARG A 1 36 ? 17.455 0.896 3.423 1.00 2.13 36 ARG A O 7
ATOM 7378 N N . CYS A 1 37 ? 17.646 0.243 1.282 1.00 1.31 37 CYS A N 7
ATOM 7379 C CA . CYS A 1 37 ? 16.322 0.727 0.856 1.00 1.11 37 CYS A CA 7
ATOM 7380 C C . CYS A 1 37 ? 15.212 -0.352 0.897 1.00 1.06 37 CYS A C 7
ATOM 7381 O O . CYS A 1 37 ? 14.185 -0.234 0.224 1.00 0.87 37 CYS A O 7
ATOM 7388 N N . SER A 1 38 ? 15.361 -1.369 1.759 1.00 1.32 38 SER A N 7
ATOM 7389 C CA . SER A 1 38 ? 14.300 -2.335 2.113 1.00 1.42 38 SER A CA 7
ATOM 7390 C C . SER A 1 38 ? 13.076 -1.692 2.794 1.00 1.45 38 SER A C 7
ATOM 7391 O O . SER A 1 38 ? 11.994 -2.276 2.813 1.00 1.45 38 SER A O 7
ATOM 7399 N N . THR A 1 39 ? 13.219 -0.466 3.304 1.00 1.49 39 THR A N 7
ATOM 7400 C CA . THR A 1 39 ? 12.143 0.391 3.837 1.00 1.51 39 THR A CA 7
ATOM 7401 C C . THR A 1 39 ? 11.048 0.670 2.800 1.00 1.28 39 THR A C 7
ATOM 7402 O O . THR A 1 39 ? 9.855 0.588 3.088 1.00 1.29 39 THR A O 7
ATOM 7413 N N . TYR A 1 40 ? 11.452 0.904 1.552 1.00 1.11 40 TYR A N 7
ATOM 7414 C CA . TYR A 1 40 ? 10.549 1.094 0.412 1.00 0.94 40 TYR A CA 7
ATOM 7415 C C . TYR A 1 40 ? 9.802 -0.203 0.058 1.00 0.94 40 TYR A C 7
ATOM 7416 O O . TYR A 1 40 ? 8.597 -0.177 -0.190 1.00 0.99 40 TYR A O 7
ATOM 7434 N N . PHE A 1 41 ? 10.486 -1.350 0.114 1.00 0.95 41 PHE A N 7
ATOM 7435 C CA . PHE A 1 41 ? 9.872 -2.675 -0.048 1.00 1.02 41 PHE A CA 7
ATOM 7436 C C . PHE A 1 41 ? 8.865 -2.983 1.078 1.00 1.15 41 PHE A C 7
ATOM 7437 O O . PHE A 1 41 ? 7.798 -3.538 0.820 1.00 1.23 41 PHE A O 7
ATOM 7454 N N . LEU A 1 42 ? 9.132 -2.522 2.306 1.00 1.22 42 LEU A N 7
ATOM 7455 C CA . LEU A 1 42 ? 8.160 -2.537 3.403 1.00 1.37 42 LEU A CA 7
ATOM 7456 C C . LEU A 1 42 ? 6.925 -1.684 3.082 1.00 1.38 42 LEU A C 7
ATOM 7457 O O . LEU A 1 42 ? 5.810 -2.196 3.165 1.00 1.49 42 LEU A O 7
ATOM 7473 N N . ARG A 1 43 ? 7.082 -0.440 2.616 1.00 1.32 43 ARG A N 7
ATOM 7474 C CA . ARG A 1 43 ? 5.923 0.365 2.179 1.00 1.40 43 ARG A CA 7
ATOM 7475 C C . ARG A 1 43 ? 5.172 -0.268 1.009 1.00 1.44 43 ARG A C 7
ATOM 7476 O O . ARG A 1 43 ? 3.952 -0.160 0.949 1.00 1.56 43 ARG A O 7
ATOM 7497 N N . TYR A 1 44 ? 5.861 -1.016 0.152 1.00 1.36 44 TYR A N 7
ATOM 7498 C CA . TYR A 1 44 ? 5.234 -1.755 -0.951 1.00 1.42 44 TYR A CA 7
ATOM 7499 C C . TYR A 1 44 ? 4.388 -2.930 -0.429 1.00 1.55 44 TYR A C 7
ATOM 7500 O O . TYR A 1 44 ? 3.250 -3.103 -0.866 1.00 1.69 44 TYR A O 7
ATOM 7518 N N . LYS A 1 45 ? 4.872 -3.666 0.585 1.00 1.52 45 LYS A N 7
ATOM 7519 C CA . LYS A 1 45 ? 4.055 -4.640 1.331 1.00 1.62 45 LYS A CA 7
ATOM 7520 C C . LYS A 1 45 ? 2.885 -3.980 2.062 1.00 1.75 45 LYS A C 7
ATOM 7521 O O . LYS A 1 45 ? 1.788 -4.529 2.018 1.00 1.92 45 LYS A O 7
ATOM 7540 N N . ASN A 1 46 ? 3.060 -2.796 2.659 1.00 1.69 46 ASN A N 7
ATOM 7541 C CA . ASN A 1 46 ? 1.973 -2.069 3.337 1.00 1.78 46 ASN A CA 7
ATOM 7542 C C . ASN A 1 46 ? 0.824 -1.770 2.357 1.00 1.86 46 ASN A C 7
ATOM 7543 O O . ASN A 1 46 ? -0.345 -1.897 2.718 1.00 1.96 46 ASN A O 7
ATOM 7554 N N . CYS A 1 47 ? 1.132 -1.460 1.093 1.00 1.87 47 CYS A N 7
ATOM 7555 C CA . CYS A 1 47 ? 0.128 -1.201 0.064 1.00 1.91 47 CYS A CA 7
ATOM 7556 C C . CYS A 1 47 ? -0.742 -2.413 -0.320 1.00 2.03 47 CYS A C 7
ATOM 7557 O O . CYS A 1 47 ? -1.839 -2.232 -0.853 1.00 2.52 47 CYS A O 7
ATOM 7564 N N . ARG A 1 48 ? -0.282 -3.638 -0.042 1.00 1.72 48 ARG A N 7
ATOM 7565 C CA . ARG A 1 48 ? -1.104 -4.862 -0.081 1.00 1.67 48 ARG A CA 7
ATOM 7566 C C . ARG A 1 48 ? -1.759 -5.130 1.275 1.00 1.49 48 ARG A C 7
ATOM 7567 O O . ARG A 1 48 ? -2.977 -5.255 1.371 1.00 1.29 48 ARG A O 7
ATOM 7588 N N . ARG A 1 49 ? -0.951 -5.154 2.339 1.00 1.56 49 ARG A N 7
ATOM 7589 C CA . ARG A 1 49 ? -1.324 -5.515 3.716 1.00 1.44 49 ARG A CA 7
ATOM 7590 C C . ARG A 1 49 ? -2.442 -4.634 4.288 1.00 1.19 49 ARG A C 7
ATOM 7591 O O . ARG A 1 49 ? -3.337 -5.174 4.944 1.00 1.00 49 ARG A O 7
ATOM 7612 N N . PHE A 1 50 ? -2.456 -3.330 3.986 1.00 1.22 50 PHE A N 7
ATOM 7613 C CA . PHE A 1 50 ? -3.538 -2.431 4.405 1.00 1.04 50 PHE A CA 7
ATOM 7614 C C . PHE A 1 50 ? -4.872 -2.849 3.792 1.00 0.84 50 PHE A C 7
ATOM 7615 O O . PHE A 1 50 ? -5.848 -3.123 4.490 1.00 0.66 50 PHE A O 7
ATOM 7632 N N . TRP A 1 51 ? -4.899 -2.945 2.464 1.00 0.94 51 TRP A N 7
ATOM 7633 C CA . TRP A 1 51 ? -6.128 -3.246 1.735 1.00 0.86 51 TRP A CA 7
ATOM 7634 C C . TRP A 1 51 ? -6.599 -4.695 1.957 1.00 0.84 51 TRP A C 7
ATOM 7635 O O . TRP A 1 51 ? -7.801 -4.922 2.059 1.00 0.75 51 TRP A O 7
ATOM 7656 N N . ASN A 1 52 ? -5.686 -5.646 2.187 1.00 0.94 52 ASN A N 7
ATOM 7657 C CA . ASN A 1 52 ? -5.995 -6.984 2.680 1.00 0.91 52 ASN A CA 7
ATOM 7658 C C . ASN A 1 52 ? -6.654 -6.949 4.076 1.00 0.73 52 ASN A C 7
ATOM 7659 O O . ASN A 1 52 ? -7.635 -7.659 4.300 1.00 0.70 52 ASN A O 7
ATOM 7670 N N . SER A 1 53 ? -6.201 -6.081 4.994 1.00 0.67 53 SER A N 7
ATOM 7671 C CA . SER A 1 53 ? -6.908 -5.855 6.268 1.00 0.55 53 SER A CA 7
ATOM 7672 C C . SER A 1 53 ? -8.312 -5.268 6.081 1.00 0.41 53 SER A C 7
ATOM 7673 O O . SER A 1 53 ? -9.254 -5.753 6.705 1.00 0.39 53 SER A O 7
ATOM 7681 N N . ILE A 1 54 ? -8.499 -4.292 5.185 1.00 0.39 54 ILE A N 7
ATOM 7682 C CA . ILE A 1 54 ? -9.834 -3.742 4.874 1.00 0.36 54 ILE A CA 7
ATOM 7683 C C . ILE A 1 54 ? -10.765 -4.841 4.339 1.00 0.49 54 ILE A C 7
ATOM 7684 O O . ILE A 1 54 ? -11.918 -4.948 4.758 1.00 0.58 54 ILE A O 7
ATOM 7700 N N . VAL A 1 55 ? -10.256 -5.722 3.479 1.00 0.60 55 VAL A N 7
ATOM 7701 C CA . VAL A 1 55 ? -10.996 -6.877 2.955 1.00 0.79 55 VAL A CA 7
ATOM 7702 C C . VAL A 1 55 ? -11.375 -7.859 4.059 1.00 0.73 55 VAL A C 7
ATOM 7703 O O . VAL A 1 55 ? -12.528 -8.276 4.100 1.00 0.80 55 VAL A O 7
ATOM 7716 N N . MET A 1 56 ? -10.493 -8.162 5.016 1.00 0.64 56 MET A N 7
ATOM 7717 C CA . MET A 1 56 ? -10.853 -8.968 6.197 1.00 0.65 56 MET A CA 7
ATOM 7718 C C . MET A 1 56 ? -11.909 -8.285 7.085 1.00 0.67 56 MET A C 7
ATOM 7719 O O . MET A 1 56 ? -12.796 -8.950 7.629 1.00 0.84 56 MET A O 7
ATOM 7733 N N . GLN A 1 57 ? -11.873 -6.954 7.164 1.00 0.54 57 GLN A N 7
ATOM 7734 C CA . GLN A 1 57 ? -12.882 -6.124 7.831 1.00 0.60 57 GLN A CA 7
ATOM 7735 C C . GLN A 1 57 ? -14.180 -5.943 7.019 1.00 0.68 57 GLN A C 7
ATOM 7736 O O . GLN A 1 57 ? -15.202 -5.557 7.593 1.00 0.95 57 GLN A O 7
ATOM 7750 N N . ARG A 1 58 ? -14.208 -6.279 5.723 1.00 0.61 58 ARG A N 7
ATOM 7751 C CA . ARG A 1 58 ? -15.451 -6.505 4.954 1.00 0.77 58 ARG A CA 7
ATOM 7752 C C . ARG A 1 58 ? -15.933 -7.965 4.971 1.00 0.96 58 ARG A C 7
ATOM 7753 O O . ARG A 1 58 ? -17.130 -8.228 4.845 1.00 1.03 58 ARG A O 7
ATOM 7774 N N . ARG A 1 59 ? -15.019 -8.923 5.149 1.00 1.05 59 ARG A N 7
ATOM 7775 C CA . ARG A 1 59 ? -15.299 -10.371 5.125 1.00 1.24 59 ARG A CA 7
ATOM 7776 C C . ARG A 1 59 ? -15.973 -10.868 6.402 1.00 1.38 59 ARG A C 7
ATOM 7777 O O . ARG A 1 59 ? -16.815 -11.764 6.324 1.00 1.62 59 ARG A O 7
ATOM 7798 N N . LYS A 1 60 ? -15.716 -10.226 7.545 1.00 1.33 60 LYS A N 7
ATOM 7799 C CA . LYS A 1 60 ? -16.320 -10.566 8.846 1.00 1.59 60 LYS A CA 7
ATOM 7800 C C . LYS A 1 60 ? -17.859 -10.575 8.882 1.00 1.96 60 LYS A C 7
ATOM 7801 O O . LYS A 1 60 ? -18.411 -11.384 9.631 1.00 2.14 60 LYS A O 7
ATOM 7820 N N . ASN A 1 61 ? -18.556 -9.759 8.073 1.00 2.13 61 ASN A N 7
ATOM 7821 C CA . ASN A 1 61 ? -20.024 -9.822 7.932 1.00 2.50 61 ASN A CA 7
ATOM 7822 C C . ASN A 1 61 ? -20.515 -10.700 6.755 1.00 2.53 61 ASN A C 7
ATOM 7823 O O . ASN A 1 61 ? -21.696 -11.054 6.714 1.00 2.80 61 ASN A O 7
ATOM 7834 N N . GLY A 1 62 ? -19.643 -11.079 5.810 1.00 2.32 62 GLY A N 7
ATOM 7835 C CA . GLY A 1 62 ? -19.968 -11.995 4.700 1.00 2.42 62 GLY A CA 7
ATOM 7836 C C . GLY A 1 62 ? -20.942 -11.428 3.652 1.00 2.83 62 GLY A C 7
ATOM 7837 O O . GLY A 1 62 ? -21.661 -12.185 3.000 1.00 3.22 62 GLY A O 7
ATOM 7841 N N . VAL A 1 63 ? -21.033 -10.099 3.536 1.00 2.86 63 VAL A N 7
ATOM 7842 C CA . VAL A 1 63 ? -22.277 -9.391 3.144 1.00 3.51 63 VAL A CA 7
ATOM 7843 C C . VAL A 1 63 ? -22.249 -8.675 1.778 1.00 3.39 63 VAL A C 7
ATOM 7844 O O . VAL A 1 63 ? -23.300 -8.408 1.186 1.00 4.20 63 VAL A O 7
ATOM 7857 N N . LYS A 1 64 ? -21.051 -8.362 1.277 1.00 2.52 64 LYS A N 7
ATOM 7858 C CA . LYS A 1 64 ? -20.765 -7.519 0.106 1.00 2.36 64 LYS A CA 7
ATOM 7859 C C . LYS A 1 64 ? -19.621 -8.077 -0.750 1.00 2.28 64 LYS A C 7
ATOM 7860 O O . LYS A 1 64 ? -18.904 -8.957 -0.268 1.00 2.26 64 LYS A O 7
ATOM 7879 N N . PRO A 1 65 ? -19.374 -7.542 -1.960 1.00 2.30 65 PRO A N 7
ATOM 7880 C CA . PRO A 1 65 ? -18.051 -7.626 -2.578 1.00 2.22 65 PRO A CA 7
ATOM 7881 C C . PRO A 1 65 ? -16.999 -6.971 -1.664 1.00 1.84 65 PRO A C 7
ATOM 7882 O O . PRO A 1 65 ? -17.082 -5.777 -1.369 1.00 1.66 65 PRO A O 7
ATOM 7893 N N . PHE A 1 66 ? -16.042 -7.760 -1.164 1.00 1.77 66 PHE A N 7
ATOM 7894 C CA . PHE A 1 66 ? -15.116 -7.332 -0.103 1.00 1.54 66 PHE A CA 7
ATOM 7895 C C . PHE A 1 66 ? -14.028 -6.372 -0.577 1.00 1.44 66 PHE A C 7
ATOM 7896 O O . PHE A 1 66 ? -13.779 -5.369 0.086 1.00 1.30 66 PHE A O 7
ATOM 7913 N N . MET A 1 67 ? -13.379 -6.675 -1.706 1.00 1.53 67 MET A N 7
ATOM 7914 C CA . MET A 1 67 ? -12.462 -5.743 -2.374 1.00 1.48 67 MET A CA 7
ATOM 7915 C C . MET A 1 67 ? -13.200 -4.429 -2.711 1.00 1.37 67 MET A C 7
ATOM 7916 O O . MET A 1 67 ? -14.110 -4.454 -3.550 1.00 1.45 67 MET A O 7
ATOM 7930 N N . PRO A 1 68 ? -12.843 -3.294 -2.077 1.00 1.19 68 PRO A N 7
ATOM 7931 C CA . PRO A 1 68 ? -13.665 -2.083 -2.075 1.00 1.13 68 PRO A CA 7
ATOM 7932 C C . PRO A 1 68 ? -13.750 -1.407 -3.449 1.00 1.27 68 PRO A C 7
ATOM 7933 O O . PRO A 1 68 ? -12.787 -1.379 -4.225 1.00 1.36 68 PRO A O 7
ATOM 7944 N N . THR A 1 69 ? -14.918 -0.843 -3.764 1.00 1.33 69 THR A N 7
ATOM 7945 C CA . THR A 1 69 ? -15.157 -0.093 -5.001 1.00 1.44 69 THR A CA 7
ATOM 7946 C C . THR A 1 69 ? -14.538 1.303 -4.925 1.00 1.29 69 THR A C 7
ATOM 7947 O O . THR A 1 69 ? -14.122 1.748 -3.860 1.00 1.11 69 THR A O 7
ATOM 7958 N N . ALA A 1 70 ? -14.461 2.013 -6.045 1.00 1.41 70 ALA A N 7
ATOM 7959 C CA . ALA A 1 70 ? -13.774 3.308 -6.127 1.00 1.41 70 ALA A CA 7
ATOM 7960 C C . ALA A 1 70 ? -14.275 4.352 -5.102 1.00 1.33 70 ALA A C 7
ATOM 7961 O O . ALA A 1 70 ? -13.458 5.054 -4.504 1.00 1.27 70 ALA A O 7
ATOM 7968 N N . ALA A 1 71 ? -15.584 4.420 -4.832 1.00 1.35 71 ALA A N 7
ATOM 7969 C CA . ALA A 1 71 ? -16.146 5.318 -3.817 1.00 1.31 71 ALA A CA 7
ATOM 7970 C C . ALA A 1 71 ? -15.886 4.841 -2.372 1.00 1.16 71 ALA A C 7
ATOM 7971 O O . ALA A 1 71 ? -15.715 5.667 -1.471 1.00 1.09 71 ALA A O 7
ATOM 7978 N N . GLU A 1 72 ? -15.804 3.527 -2.136 1.00 1.12 72 GLU A N 7
ATOM 7979 C CA . GLU A 1 72 ? -15.395 2.957 -0.856 1.00 0.98 72 GLU A CA 7
ATOM 7980 C C . GLU A 1 72 ? -13.925 3.293 -0.615 1.00 0.86 72 GLU A C 7
ATOM 7981 O O . GLU A 1 72 ? -13.596 3.905 0.396 1.00 0.78 72 GLU A O 7
ATOM 7993 N N . ARG A 1 73 ? -13.047 2.990 -1.583 1.00 0.89 73 ARG A N 7
ATOM 7994 C CA . ARG A 1 73 ? -11.629 3.373 -1.546 1.00 0.86 73 ARG A CA 7
ATOM 7995 C C . ARG A 1 73 ? -11.435 4.877 -1.336 1.00 0.90 73 ARG A C 7
ATOM 7996 O O . ARG A 1 73 ? -10.555 5.250 -0.565 1.00 0.87 73 ARG A O 7
ATOM 8017 N N . ASP A 1 74 ? -12.282 5.723 -1.933 1.00 1.01 74 ASP A N 7
ATOM 8018 C CA . ASP A 1 74 ? -12.274 7.169 -1.688 1.00 1.06 74 ASP A CA 7
ATOM 8019 C C . ASP A 1 74 ? -12.557 7.472 -0.214 1.00 0.95 74 ASP A C 7
ATOM 8020 O O . ASP A 1 74 ? -11.714 8.087 0.438 1.00 0.98 74 ASP A O 7
ATOM 8029 N N . GLU A 1 75 ? -13.681 7.001 0.340 1.00 0.91 75 GLU A N 7
ATOM 8030 C CA . GLU A 1 75 ? -14.017 7.266 1.745 1.00 0.91 75 GLU A CA 7
ATOM 8031 C C . GLU A 1 75 ? -13.077 6.594 2.764 1.00 0.83 75 GLU A C 7
ATOM 8032 O O . GLU A 1 75 ? -12.964 7.042 3.904 1.00 0.87 75 GLU A O 7
ATOM 8044 N N . ILE A 1 76 ? -12.371 5.535 2.372 1.00 0.76 76 ILE A N 7
ATOM 8045 C CA . ILE A 1 76 ? -11.389 4.836 3.210 1.00 0.73 76 ILE A CA 7
ATOM 8046 C C . ILE A 1 76 ? -10.056 5.601 3.216 1.00 0.85 76 ILE A C 7
ATOM 8047 O O . ILE A 1 76 ? -9.494 5.864 4.279 1.00 0.97 76 ILE A O 7
ATOM 8063 N N . LEU A 1 77 ? -9.581 6.061 2.056 1.00 0.88 77 LEU A N 7
ATOM 8064 C CA . LEU A 1 77 ? -8.442 6.982 1.978 1.00 1.04 77 LEU A CA 7
ATOM 8065 C C . LEU A 1 77 ? -8.736 8.319 2.672 1.00 1.12 77 LEU A C 7
ATOM 8066 O O . LEU A 1 77 ? -7.848 8.886 3.306 1.00 1.26 77 LEU A O 7
ATOM 8082 N N . ARG A 1 78 ? -9.991 8.781 2.629 1.00 1.05 78 ARG A N 7
ATOM 8083 C CA . ARG A 1 78 ? -10.479 9.938 3.407 1.00 1.12 78 ARG A CA 7
ATOM 8084 C C . ARG A 1 78 ? -10.513 9.650 4.907 1.00 1.16 78 ARG A C 7
ATOM 8085 O O . ARG A 1 78 ? -10.171 10.529 5.695 1.00 1.30 78 ARG A O 7
ATOM 8106 N N . ALA A 1 79 ? -10.842 8.421 5.304 1.00 1.08 79 ALA A N 7
ATOM 8107 C CA . ALA A 1 79 ? -10.817 7.989 6.703 1.00 1.17 79 ALA A CA 7
ATOM 8108 C C . ALA A 1 79 ? -9.396 7.880 7.277 1.00 1.27 79 ALA A C 7
ATOM 8109 O O . ALA A 1 79 ? -9.192 8.143 8.467 1.00 1.44 79 ALA A O 7
ATOM 8116 N N . VAL A 1 80 ? -8.403 7.549 6.446 1.00 1.23 80 VAL A N 7
ATOM 8117 C CA . VAL A 1 80 ? -6.979 7.701 6.785 1.00 1.41 80 VAL A CA 7
ATOM 8118 C C . VAL A 1 80 ? -6.601 9.188 6.762 1.00 1.59 80 VAL A C 7
ATOM 8119 O O . VAL A 1 80 ? -5.890 9.663 7.647 1.00 1.79 80 VAL A O 7
ATOM 8132 N N . GLY A 1 81 ? -7.094 9.931 5.769 1.00 1.54 81 GLY A N 7
ATOM 8133 C CA . GLY A 1 81 ? -6.864 11.363 5.548 1.00 1.73 81 GLY A CA 7
ATOM 8134 C C . GLY A 1 81 ? -5.496 11.671 4.929 1.00 1.93 81 GLY A C 7
ATOM 8135 O O . GLY A 1 81 ? -5.159 12.835 4.715 1.00 2.18 81 GLY A O 7
ATOM 8139 N N . ASN A 1 82 ? -4.733 10.613 4.647 1.00 1.85 82 ASN A N 7
ATOM 8140 C CA . ASN A 1 82 ? -3.339 10.580 4.221 1.00 1.90 82 ASN A CA 7
ATOM 8141 C C . ASN A 1 82 ? -3.089 9.267 3.431 1.00 1.77 82 ASN A C 7
ATOM 8142 O O . ASN A 1 82 ? -4.017 8.481 3.216 1.00 1.77 82 ASN A O 7
ATOM 8153 N N . MET A 1 83 ? -1.856 9.001 3.000 1.00 1.73 83 MET A N 7
ATOM 8154 C CA . MET A 1 83 ? -1.444 7.760 2.351 1.00 1.67 83 MET A CA 7
ATOM 8155 C C . MET A 1 83 ? -1.288 6.651 3.410 1.00 1.60 83 MET A C 7
ATOM 8156 O O . MET A 1 83 ? -0.497 6.835 4.341 1.00 1.70 83 MET A O 7
ATOM 8170 N N . PRO A 1 84 ? -1.969 5.491 3.297 1.00 1.45 84 PRO A N 7
ATOM 8171 C CA . PRO A 1 84 ? -1.870 4.427 4.297 1.00 1.38 84 PRO A CA 7
ATOM 8172 C C . PRO A 1 84 ? -0.532 3.682 4.250 1.00 1.39 84 PRO A C 7
ATOM 8173 O O . PRO A 1 84 ? -0.256 2.854 5.119 1.00 1.35 84 PRO A O 7
ATOM 8184 N N . TYR A 1 85 ? 0.293 3.979 3.243 1.00 1.52 85 TYR A N 7
ATOM 8185 C CA . TYR A 1 85 ? 1.548 3.271 2.960 1.00 1.69 85 TYR A CA 7
ATOM 8186 C C . TYR A 1 85 ? 2.631 3.588 4.010 1.00 1.81 85 TYR A C 7
ATOM 8187 O O . TYR A 1 85 ? 3.117 2.687 4.728 1.00 3.05 85 TYR A O 7
ATOM 8205 N N . ASN A 1 14 ? -3.672 -3.896 -3.238 0.49 2.56 14 ASN A N 8
ATOM 8206 C CA . ASN A 1 14 ? -3.073 -2.758 -3.966 0.49 1.90 14 ASN A CA 8
ATOM 8207 C C . ASN A 1 14 ? -1.560 -2.728 -3.773 0.49 1.64 14 ASN A C 8
ATOM 8208 O O . ASN A 1 14 ? -1.112 -2.619 -2.630 0.49 1.88 14 ASN A O 8
ATOM 8219 N N . PRO A 1 15 ? -0.761 -2.799 -4.853 0.49 1.38 15 PRO A N 8
ATOM 8220 C CA . PRO A 1 15 ? 0.656 -2.421 -4.853 0.49 1.30 15 PRO A CA 8
ATOM 8221 C C . PRO A 1 15 ? 0.872 -0.900 -4.696 0.49 1.23 15 PRO A C 8
ATOM 8222 O O . PRO A 1 15 ? -0.073 -0.114 -4.739 0.49 1.61 15 PRO A O 8
ATOM 8233 N N . CYS A 1 16 ? 2.135 -0.475 -4.555 1.00 1.12 16 CYS A N 8
ATOM 8234 C CA . CYS A 1 16 ? 2.555 0.934 -4.589 1.00 1.08 16 CYS A CA 8
ATOM 8235 C C . CYS A 1 16 ? 3.613 1.169 -5.686 1.00 1.02 16 CYS A C 8
ATOM 8236 O O . CYS A 1 16 ? 4.817 1.052 -5.449 1.00 0.94 16 CYS A O 8
ATOM 8243 N N . LEU A 1 17 ? 3.156 1.471 -6.909 1.00 1.18 17 LEU A N 8
ATOM 8244 C CA . LEU A 1 17 ? 3.984 1.574 -8.121 1.00 1.19 17 LEU A CA 8
ATOM 8245 C C . LEU A 1 17 ? 4.997 2.724 -8.056 1.00 1.15 17 LEU A C 8
ATOM 8246 O O . LEU A 1 17 ? 6.123 2.558 -8.527 1.00 1.12 17 LEU A O 8
ATOM 8262 N N . SER A 1 18 ? 4.618 3.862 -7.471 1.00 1.26 18 SER A N 8
ATOM 8263 C CA . SER A 1 18 ? 5.497 5.033 -7.339 1.00 1.37 18 SER A CA 8
ATOM 8264 C C . SER A 1 18 ? 6.555 4.862 -6.262 1.00 1.12 18 SER A C 8
ATOM 8265 O O . SER A 1 18 ? 7.719 5.128 -6.529 1.00 1.17 18 SER A O 8
ATOM 8273 N N . GLU A 1 19 ? 6.199 4.375 -5.069 1.00 1.01 19 GLU A N 8
ATOM 8274 C CA . GLU A 1 19 ? 7.199 4.049 -4.044 1.00 0.88 19 GLU A CA 8
ATOM 8275 C C . GLU A 1 19 ? 8.125 2.925 -4.535 1.00 0.70 19 GLU A C 8
ATOM 8276 O O . GLU A 1 19 ? 9.329 2.928 -4.266 1.00 0.67 19 GLU A O 8
ATOM 8288 N N . SER A 1 20 ? 7.582 2.016 -5.356 1.00 0.68 20 SER A N 8
ATOM 8289 C CA . SER A 1 20 ? 8.398 1.003 -6.035 1.00 0.67 20 SER A CA 8
ATOM 8290 C C . SER A 1 20 ? 9.391 1.655 -7.010 1.00 0.74 20 SER A C 8
ATOM 8291 O O . SER A 1 20 ? 10.590 1.414 -6.899 1.00 0.82 20 SER A O 8
ATOM 8299 N N . ASP A 1 21 ? 8.946 2.560 -7.885 1.00 0.85 21 ASP A N 8
ATOM 8300 C CA . ASP A 1 21 ? 9.805 3.295 -8.825 1.00 0.96 21 ASP A CA 8
ATOM 8301 C C . ASP A 1 21 ? 10.817 4.227 -8.127 1.00 0.89 21 ASP A C 8
ATOM 8302 O O . ASP A 1 21 ? 11.962 4.339 -8.560 1.00 0.94 21 ASP A O 8
ATOM 8311 N N . ALA A 1 22 ? 10.448 4.841 -7.005 1.00 0.85 22 ALA A N 8
ATOM 8312 C CA . ALA A 1 22 ? 11.344 5.659 -6.192 1.00 0.85 22 ALA A CA 8
ATOM 8313 C C . ALA A 1 22 ? 12.458 4.814 -5.537 1.00 0.76 22 ALA A C 8
ATOM 8314 O O . ALA A 1 22 ? 13.621 5.234 -5.514 1.00 0.84 22 ALA A O 8
ATOM 8321 N N . SER A 1 23 ? 12.137 3.586 -5.103 1.00 0.65 23 SER A N 8
ATOM 8322 C CA . SER A 1 23 ? 13.147 2.590 -4.710 1.00 0.62 23 SER A CA 8
ATOM 8323 C C . SER A 1 23 ? 14.016 2.137 -5.895 1.00 0.68 23 SER A C 8
ATOM 8324 O O . SER A 1 23 ? 15.233 2.055 -5.751 1.00 0.73 23 SER A O 8
ATOM 8332 N N . THR A 1 24 ? 13.433 1.930 -7.085 1.00 0.76 24 THR A N 8
ATOM 8333 C CA . THR A 1 24 ? 14.149 1.577 -8.329 1.00 0.93 24 THR A CA 8
ATOM 8334 C C . THR A 1 24 ? 15.184 2.645 -8.685 1.00 1.06 24 THR A C 8
ATOM 8335 O O . THR A 1 24 ? 16.324 2.314 -9.019 1.00 1.16 24 THR A O 8
ATOM 8346 N N . ARG A 1 25 ? 14.812 3.921 -8.529 1.00 1.09 25 ARG A N 8
ATOM 8347 C CA . ARG A 1 25 ? 15.652 5.106 -8.758 1.00 1.22 25 ARG A CA 8
ATOM 8348 C C . ARG A 1 25 ? 16.711 5.323 -7.681 1.00 1.14 25 ARG A C 8
ATOM 8349 O O . ARG A 1 25 ? 17.827 5.706 -8.027 1.00 1.24 25 ARG A O 8
ATOM 8370 N N . CYS A 1 26 ? 16.407 5.012 -6.416 1.00 0.99 26 CYS A N 8
ATOM 8371 C CA . CYS A 1 26 ? 17.403 4.925 -5.339 1.00 0.95 26 CYS A CA 8
ATOM 8372 C C . CYS A 1 26 ? 18.476 3.886 -5.690 1.00 0.95 26 CYS A C 8
ATOM 8373 O O . CYS A 1 26 ? 19.669 4.172 -5.712 1.00 1.06 26 CYS A O 8
ATOM 8380 N N . LEU A 1 27 ? 18.049 2.671 -6.018 1.00 0.89 27 LEU A N 8
ATOM 8381 C CA . LEU A 1 27 ? 18.925 1.561 -6.380 1.00 0.95 27 LEU A CA 8
ATOM 8382 C C . LEU A 1 27 ? 19.825 1.894 -7.576 1.00 1.16 27 LEU A C 8
ATOM 8383 O O . LEU A 1 27 ? 21.025 1.613 -7.540 1.00 1.33 27 LEU A O 8
ATOM 8399 N N . ASP A 1 28 ? 19.250 2.530 -8.591 1.00 1.18 28 ASP A N 8
ATOM 8400 C CA . ASP A 1 28 ? 19.939 3.117 -9.752 1.00 1.35 28 ASP A CA 8
ATOM 8401 C C . ASP A 1 28 ? 20.905 4.270 -9.391 1.00 1.40 28 ASP A C 8
ATOM 8402 O O . ASP A 1 28 ? 21.935 4.424 -10.048 1.00 1.55 28 ASP A O 8
ATOM 8411 N N . GLU A 1 29 ? 20.639 5.059 -8.347 1.00 1.32 29 GLU A N 8
ATOM 8412 C CA . GLU A 1 29 ? 21.560 6.061 -7.799 1.00 1.40 29 GLU A CA 8
ATOM 8413 C C . GLU A 1 29 ? 22.801 5.464 -7.113 1.00 1.38 29 GLU A C 8
ATOM 8414 O O . GLU A 1 29 ? 23.915 5.944 -7.335 1.00 1.50 29 GLU A O 8
ATOM 8426 N N . ASN A 1 30 ? 22.627 4.472 -6.234 1.00 1.26 30 ASN A N 8
ATOM 8427 C CA . ASN A 1 30 ? 23.622 4.112 -5.216 1.00 1.32 30 ASN A CA 8
ATOM 8428 C C . ASN A 1 30 ? 24.001 2.612 -5.198 1.00 1.37 30 ASN A C 8
ATOM 8429 O O . ASN A 1 30 ? 23.865 1.957 -4.163 1.00 1.64 30 ASN A O 8
ATOM 8440 N N . ASN A 1 31 ? 24.457 2.042 -6.319 1.00 1.31 31 ASN A N 8
ATOM 8441 C CA . ASN A 1 31 ? 24.967 0.657 -6.415 1.00 1.39 31 ASN A CA 8
ATOM 8442 C C . ASN A 1 31 ? 24.058 -0.407 -5.740 1.00 1.35 31 ASN A C 8
ATOM 8443 O O . ASN A 1 31 ? 24.522 -1.236 -4.951 1.00 1.45 31 ASN A O 8
ATOM 8454 N N . TYR A 1 32 ? 22.750 -0.346 -6.014 1.00 1.30 32 TYR A N 8
ATOM 8455 C CA . TYR A 1 32 ? 21.723 -1.253 -5.482 1.00 1.27 32 TYR A CA 8
ATOM 8456 C C . TYR A 1 32 ? 21.647 -1.315 -3.940 1.00 1.24 32 TYR A C 8
ATOM 8457 O O . TYR A 1 32 ? 21.845 -2.364 -3.329 1.00 1.54 32 TYR A O 8
ATOM 8475 N N . ASP A 1 33 ? 21.350 -0.191 -3.276 1.00 1.11 33 ASP A N 8
ATOM 8476 C CA . ASP A 1 33 ? 21.300 -0.108 -1.805 1.00 1.19 33 ASP A CA 8
ATOM 8477 C C . ASP A 1 33 ? 19.935 -0.542 -1.228 1.00 0.92 33 ASP A C 8
ATOM 8478 O O . ASP A 1 33 ? 19.215 0.223 -0.579 1.00 0.88 33 ASP A O 8
ATOM 8487 N N . ARG A 1 34 ? 19.570 -1.800 -1.500 1.00 0.91 34 ARG A N 8
ATOM 8488 C CA . ARG A 1 34 ? 18.360 -2.491 -1.033 1.00 0.86 34 ARG A CA 8
ATOM 8489 C C . ARG A 1 34 ? 18.209 -2.539 0.502 1.00 0.93 34 ARG A C 8
ATOM 8490 O O . ARG A 1 34 ? 17.098 -2.761 0.983 1.00 0.91 34 ARG A O 8
ATOM 8511 N N . GLU A 1 35 ? 19.274 -2.264 1.260 1.00 1.12 35 GLU A N 8
ATOM 8512 C CA . GLU A 1 35 ? 19.249 -2.062 2.720 1.00 1.30 35 GLU A CA 8
ATOM 8513 C C . GLU A 1 35 ? 18.814 -0.635 3.108 1.00 1.29 35 GLU A C 8
ATOM 8514 O O . GLU A 1 35 ? 17.810 -0.478 3.811 1.00 1.40 35 GLU A O 8
ATOM 8526 N N . ARG A 1 36 ? 19.479 0.428 2.618 1.00 1.31 36 ARG A N 8
ATOM 8527 C CA . ARG A 1 36 ? 19.065 1.822 2.928 1.00 1.38 36 ARG A CA 8
ATOM 8528 C C . ARG A 1 36 ? 17.676 2.152 2.391 1.00 1.21 36 ARG A C 8
ATOM 8529 O O . ARG A 1 36 ? 16.931 2.871 3.052 1.00 1.43 36 ARG A O 8
ATOM 8550 N N . CYS A 1 37 ? 17.312 1.594 1.240 1.00 0.90 37 CYS A N 8
ATOM 8551 C CA . CYS A 1 37 ? 15.979 1.725 0.651 1.00 0.73 37 CYS A CA 8
ATOM 8552 C C . CYS A 1 37 ? 15.046 0.539 0.980 1.00 0.61 37 CYS A C 8
ATOM 8553 O O . CYS A 1 37 ? 14.013 0.372 0.333 1.00 0.55 37 CYS A O 8
ATOM 8560 N N . SER A 1 38 ? 15.345 -0.253 2.022 1.00 0.70 38 SER A N 8
ATOM 8561 C CA . SER A 1 38 ? 14.431 -1.294 2.533 1.00 0.71 38 SER A CA 8
ATOM 8562 C C . SER A 1 38 ? 13.137 -0.703 3.117 1.00 0.75 38 SER A C 8
ATOM 8563 O O . SER A 1 38 ? 12.088 -1.339 3.044 1.00 0.75 38 SER A O 8
ATOM 8571 N N . THR A 1 39 ? 13.171 0.553 3.589 1.00 0.82 39 THR A N 8
ATOM 8572 C CA . THR A 1 39 ? 11.990 1.338 4.007 1.00 0.90 39 THR A CA 8
ATOM 8573 C C . THR A 1 39 ? 10.888 1.363 2.951 1.00 0.81 39 THR A C 8
ATOM 8574 O O . THR A 1 39 ? 9.720 1.172 3.274 1.00 0.86 39 THR A O 8
ATOM 8585 N N . TYR A 1 40 ? 11.260 1.554 1.687 1.00 0.71 40 TYR A N 8
ATOM 8586 C CA . TYR A 1 40 ? 10.335 1.580 0.550 1.00 0.64 40 TYR A CA 8
ATOM 8587 C C . TYR A 1 40 ? 9.627 0.226 0.385 1.00 0.58 40 TYR A C 8
ATOM 8588 O O . TYR A 1 40 ? 8.403 0.173 0.259 1.00 0.64 40 TYR A O 8
ATOM 8606 N N . PHE A 1 41 ? 10.374 -0.881 0.453 1.00 0.54 41 PHE A N 8
ATOM 8607 C CA . PHE A 1 41 ? 9.816 -2.232 0.340 1.00 0.57 41 PHE A CA 8
ATOM 8608 C C . PHE A 1 41 ? 8.936 -2.601 1.543 1.00 0.68 41 PHE A C 8
ATOM 8609 O O . PHE A 1 41 ? 7.854 -3.160 1.355 1.00 0.71 41 PHE A O 8
ATOM 8626 N N . LEU A 1 42 ? 9.317 -2.198 2.759 1.00 0.80 42 LEU A N 8
ATOM 8627 C CA . LEU A 1 42 ? 8.454 -2.307 3.940 1.00 0.95 42 LEU A CA 8
ATOM 8628 C C . LEU A 1 42 ? 7.162 -1.508 3.776 1.00 0.96 42 LEU A C 8
ATOM 8629 O O . LEU A 1 42 ? 6.073 -2.036 3.991 1.00 1.00 42 LEU A O 8
ATOM 8645 N N . ARG A 1 43 ? 7.240 -0.260 3.322 1.00 0.93 43 ARG A N 8
ATOM 8646 C CA . ARG A 1 43 ? 6.037 0.551 3.112 1.00 0.98 43 ARG A CA 8
ATOM 8647 C C . ARG A 1 43 ? 5.194 0.060 1.941 1.00 0.88 43 ARG A C 8
ATOM 8648 O O . ARG A 1 43 ? 3.980 0.226 1.974 1.00 0.93 43 ARG A O 8
ATOM 8669 N N . TYR A 1 44 ? 5.791 -0.664 0.998 1.00 0.79 44 TYR A N 8
ATOM 8670 C CA . TYR A 1 44 ? 5.043 -1.395 -0.035 1.00 0.79 44 TYR A CA 8
ATOM 8671 C C . TYR A 1 44 ? 4.286 -2.582 0.588 1.00 0.84 44 TYR A C 8
ATOM 8672 O O . TYR A 1 44 ? 3.092 -2.756 0.327 1.00 0.90 44 TYR A O 8
ATOM 8690 N N . LYS A 1 45 ? 4.921 -3.347 1.490 1.00 0.85 45 LYS A N 8
ATOM 8691 C CA . LYS A 1 45 ? 4.226 -4.366 2.298 1.00 0.92 45 LYS A CA 8
ATOM 8692 C C . LYS A 1 45 ? 3.134 -3.761 3.189 1.00 0.97 45 LYS A C 8
ATOM 8693 O O . LYS A 1 45 ? 2.111 -4.418 3.375 1.00 1.06 45 LYS A O 8
ATOM 8712 N N . ASN A 1 46 ? 3.288 -2.515 3.652 1.00 0.96 46 ASN A N 8
ATOM 8713 C CA . ASN A 1 46 ? 2.252 -1.773 4.385 1.00 1.01 46 ASN A CA 8
ATOM 8714 C C . ASN A 1 46 ? 1.088 -1.349 3.462 1.00 1.01 46 ASN A C 8
ATOM 8715 O O . ASN A 1 46 ? -0.062 -1.525 3.857 1.00 1.10 46 ASN A O 8
ATOM 8726 N N . CYS A 1 47 ? 1.338 -0.892 2.220 1.00 0.98 47 CYS A N 8
ATOM 8727 C CA . CYS A 1 47 ? 0.282 -0.670 1.218 1.00 1.04 47 CYS A CA 8
ATOM 8728 C C . CYS A 1 47 ? -0.583 -1.923 1.032 1.00 1.07 47 CYS A C 8
ATOM 8729 O O . CYS A 1 47 ? -1.813 -1.863 1.089 1.00 1.26 47 CYS A O 8
ATOM 8736 N N . ARG A 1 48 ? 0.079 -3.074 0.854 1.00 0.96 48 ARG A N 8
ATOM 8737 C CA . ARG A 1 48 ? -0.572 -4.374 0.672 1.00 0.98 48 ARG A CA 8
ATOM 8738 C C . ARG A 1 48 ? -1.334 -4.781 1.934 1.00 0.89 48 ARG A C 8
ATOM 8739 O O . ARG A 1 48 ? -2.529 -5.040 1.843 1.00 0.83 48 ARG A O 8
ATOM 8760 N N . ARG A 1 49 ? -0.695 -4.746 3.111 1.00 0.90 49 ARG A N 8
ATOM 8761 C CA . ARG A 1 49 ? -1.294 -5.109 4.410 1.00 0.85 49 ARG A CA 8
ATOM 8762 C C . ARG A 1 49 ? -2.513 -4.255 4.750 1.00 0.75 49 ARG A C 8
ATOM 8763 O O . ARG A 1 49 ? -3.509 -4.820 5.188 1.00 0.70 49 ARG A O 8
ATOM 8784 N N . PHE A 1 50 ? -2.479 -2.941 4.515 1.00 0.75 50 PHE A N 8
ATOM 8785 C CA . PHE A 1 50 ? -3.632 -2.075 4.773 1.00 0.67 50 PHE A CA 8
ATOM 8786 C C . PHE A 1 50 ? -4.850 -2.523 3.970 1.00 0.60 50 PHE A C 8
ATOM 8787 O O . PHE A 1 50 ? -5.896 -2.857 4.526 1.00 0.52 50 PHE A O 8
ATOM 8804 N N . TRP A 1 51 ? -4.696 -2.582 2.648 1.00 0.66 51 TRP A N 8
ATOM 8805 C CA . TRP A 1 51 ? -5.817 -2.920 1.773 1.00 0.62 51 TRP A CA 8
ATOM 8806 C C . TRP A 1 51 ? -6.250 -4.393 1.913 1.00 0.61 51 TRP A C 8
ATOM 8807 O O . TRP A 1 51 ? -7.446 -4.667 1.878 1.00 0.56 51 TRP A O 8
ATOM 8828 N N . ASN A 1 52 ? -5.335 -5.323 2.214 1.00 0.68 52 ASN A N 8
ATOM 8829 C CA . ASN A 1 52 ? -5.651 -6.694 2.617 1.00 0.69 52 ASN A CA 8
ATOM 8830 C C . ASN A 1 52 ? -6.403 -6.763 3.968 1.00 0.61 52 ASN A C 8
ATOM 8831 O O . ASN A 1 52 ? -7.286 -7.603 4.138 1.00 0.59 52 ASN A O 8
ATOM 8842 N N . SER A 1 53 ? -6.120 -5.861 4.912 1.00 0.58 53 SER A N 8
ATOM 8843 C CA . SER A 1 53 ? -6.872 -5.734 6.165 1.00 0.52 53 SER A CA 8
ATOM 8844 C C . SER A 1 53 ? -8.289 -5.193 5.926 1.00 0.42 53 SER A C 8
ATOM 8845 O O . SER A 1 53 ? -9.235 -5.738 6.491 1.00 0.40 53 SER A O 8
ATOM 8853 N N . ILE A 1 54 ? -8.486 -4.222 5.021 1.00 0.40 54 ILE A N 8
ATOM 8854 C CA . ILE A 1 54 ? -9.830 -3.774 4.601 1.00 0.37 54 ILE A CA 8
ATOM 8855 C C . ILE A 1 54 ? -10.608 -4.936 3.959 1.00 0.38 54 ILE A C 8
ATOM 8856 O O . ILE A 1 54 ? -11.760 -5.193 4.317 1.00 0.40 54 ILE A O 8
ATOM 8872 N N . VAL A 1 55 ? -9.948 -5.704 3.088 1.00 0.42 55 VAL A N 8
ATOM 8873 C CA . VAL A 1 55 ? -10.492 -6.938 2.502 1.00 0.46 55 VAL A CA 8
ATOM 8874 C C . VAL A 1 55 ? -10.929 -7.919 3.590 1.00 0.45 55 VAL A C 8
ATOM 8875 O O . VAL A 1 55 ? -12.060 -8.388 3.534 1.00 0.49 55 VAL A O 8
ATOM 8888 N N . MET A 1 56 ? -10.131 -8.166 4.635 1.00 0.46 56 MET A N 8
ATOM 8889 C CA . MET A 1 56 ? -10.535 -9.019 5.769 1.00 0.51 56 MET A CA 8
ATOM 8890 C C . MET A 1 56 ? -11.690 -8.434 6.603 1.00 0.51 56 MET A C 8
ATOM 8891 O O . MET A 1 56 ? -12.574 -9.184 7.034 1.00 0.59 56 MET A O 8
ATOM 8905 N N . GLN A 1 57 ? -11.734 -7.110 6.778 1.00 0.45 57 GLN A N 8
ATOM 8906 C CA . GLN A 1 57 ? -12.810 -6.383 7.473 1.00 0.49 57 GLN A CA 8
ATOM 8907 C C . GLN A 1 57 ? -14.102 -6.281 6.655 1.00 0.52 57 GLN A C 8
ATOM 8908 O O . GLN A 1 57 ? -15.152 -5.934 7.197 1.00 0.70 57 GLN A O 8
ATOM 8922 N N . ARG A 1 58 ? -14.056 -6.618 5.364 1.00 0.53 58 ARG A N 8
ATOM 8923 C CA . ARG A 1 58 ? -15.241 -6.849 4.526 1.00 0.62 58 ARG A CA 8
ATOM 8924 C C . ARG A 1 58 ? -15.587 -8.333 4.365 1.00 0.67 58 ARG A C 8
ATOM 8925 O O . ARG A 1 58 ? -16.758 -8.717 4.381 1.00 0.82 58 ARG A O 8
ATOM 8946 N N . ARG A 1 59 ? -14.569 -9.191 4.306 1.00 0.65 59 ARG A N 8
ATOM 8947 C CA . ARG A 1 59 ? -14.696 -10.652 4.132 1.00 0.75 59 ARG A CA 8
ATOM 8948 C C . ARG A 1 59 ? -15.348 -11.339 5.326 1.00 0.89 59 ARG A C 8
ATOM 8949 O O . ARG A 1 59 ? -16.075 -12.314 5.128 1.00 0.95 59 ARG A O 8
ATOM 8970 N N . LYS A 1 60 ? -15.225 -10.764 6.527 1.00 1.01 60 LYS A N 8
ATOM 8971 C CA . LYS A 1 60 ? -15.968 -11.183 7.727 1.00 1.20 60 LYS A CA 8
ATOM 8972 C C . LYS A 1 60 ? -17.484 -11.294 7.521 1.00 1.25 60 LYS A C 8
ATOM 8973 O O . LYS A 1 60 ? -18.124 -12.099 8.200 1.00 1.38 60 LYS A O 8
ATOM 8992 N N . ASN A 1 61 ? -18.051 -10.524 6.586 1.00 1.21 61 ASN A N 8
ATOM 8993 C CA . ASN A 1 61 ? -19.480 -10.521 6.283 1.00 1.32 61 ASN A CA 8
ATOM 8994 C C . ASN A 1 61 ? -19.894 -11.405 5.086 1.00 1.19 61 ASN A C 8
ATOM 8995 O O . ASN A 1 61 ? -21.082 -11.675 4.931 1.00 1.31 61 ASN A O 8
ATOM 9006 N N . GLY A 1 62 ? -18.962 -11.865 4.240 1.00 1.05 62 GLY A N 8
ATOM 9007 C CA . GLY A 1 62 ? -19.233 -12.851 3.173 1.00 1.07 62 GLY A CA 8
ATOM 9008 C C . GLY A 1 62 ? -20.226 -12.410 2.079 1.00 1.30 62 GLY A C 8
ATOM 9009 O O . GLY A 1 62 ? -20.895 -13.253 1.477 1.00 1.65 62 GLY A O 8
ATOM 9013 N N . VAL A 1 63 ? -20.383 -11.094 1.868 1.00 1.26 63 VAL A N 8
ATOM 9014 C CA . VAL A 1 63 ? -21.570 -10.501 1.219 1.00 1.58 63 VAL A CA 8
ATOM 9015 C C . VAL A 1 63 ? -21.291 -9.477 0.112 1.00 1.61 63 VAL A C 8
ATOM 9016 O O . VAL A 1 63 ? -21.988 -9.467 -0.903 1.00 1.90 63 VAL A O 8
ATOM 9029 N N . LYS A 1 64 ? -20.286 -8.618 0.273 1.00 1.48 64 LYS A N 8
ATOM 9030 C CA . LYS A 1 64 ? -20.027 -7.426 -0.560 1.00 1.61 64 LYS A CA 8
ATOM 9031 C C . LYS A 1 64 ? -18.686 -7.524 -1.298 1.00 1.58 64 LYS A C 8
ATOM 9032 O O . LYS A 1 64 ? -17.893 -8.389 -0.926 1.00 1.46 64 LYS A O 8
ATOM 9051 N N . PRO A 1 65 ? -18.367 -6.631 -2.254 1.00 1.74 65 PRO A N 8
ATOM 9052 C CA . PRO A 1 65 ? -16.998 -6.481 -2.735 1.00 1.67 65 PRO A CA 8
ATOM 9053 C C . PRO A 1 65 ? -16.027 -6.158 -1.586 1.00 1.39 65 PRO A C 8
ATOM 9054 O O . PRO A 1 65 ? -16.012 -5.058 -1.022 1.00 1.42 65 PRO A O 8
ATOM 9065 N N . PHE A 1 66 ? -15.225 -7.160 -1.227 1.00 1.22 66 PHE A N 8
ATOM 9066 C CA . PHE A 1 66 ? -14.163 -7.074 -0.229 1.00 0.87 66 PHE A CA 8
ATOM 9067 C C . PHE A 1 66 ? -13.054 -6.125 -0.662 1.00 0.72 66 PHE A C 8
ATOM 9068 O O . PHE A 1 66 ? -12.628 -5.292 0.130 1.00 0.68 66 PHE A O 8
ATOM 9085 N N . MET A 1 67 ? -12.617 -6.226 -1.917 1.00 0.84 67 MET A N 8
ATOM 9086 C CA . MET A 1 67 ? -11.882 -5.157 -2.588 1.00 0.91 67 MET A CA 8
ATOM 9087 C C . MET A 1 67 ? -12.809 -3.948 -2.829 1.00 0.98 67 MET A C 8
ATOM 9088 O O . MET A 1 67 ? -13.702 -4.037 -3.681 1.00 1.07 67 MET A O 8
ATOM 9102 N N . PRO A 1 68 ? -12.630 -2.827 -2.103 1.00 0.95 68 PRO A N 8
ATOM 9103 C CA . PRO A 1 68 ? -13.464 -1.635 -2.251 1.00 0.90 68 PRO A CA 8
ATOM 9104 C C . PRO A 1 68 ? -13.360 -1.008 -3.647 1.00 0.92 68 PRO A C 8
ATOM 9105 O O . PRO A 1 68 ? -12.310 -1.039 -4.296 1.00 0.98 68 PRO A O 8
ATOM 9116 N N . THR A 1 69 ? -14.451 -0.386 -4.092 1.00 0.95 69 THR A N 8
ATOM 9117 C CA . THR A 1 69 ? -14.507 0.381 -5.338 1.00 0.99 69 THR A CA 8
ATOM 9118 C C . THR A 1 69 ? -13.996 1.810 -5.158 1.00 0.97 69 THR A C 8
ATOM 9119 O O . THR A 1 69 ? -13.823 2.275 -4.033 1.00 0.92 69 THR A O 8
ATOM 9130 N N . ALA A 1 70 ? -13.708 2.511 -6.250 1.00 1.05 70 ALA A N 8
ATOM 9131 C CA . ALA A 1 70 ? -12.948 3.770 -6.239 1.00 1.11 70 ALA A CA 8
ATOM 9132 C C . ALA A 1 70 ? -13.463 4.849 -5.253 1.00 1.12 70 ALA A C 8
ATOM 9133 O O . ALA A 1 70 ? -12.666 5.427 -4.506 1.00 1.10 70 ALA A O 8
ATOM 9140 N N . ALA A 1 71 ? -14.779 5.072 -5.178 1.00 1.19 71 ALA A N 8
ATOM 9141 C CA . ALA A 1 71 ? -15.398 6.014 -4.237 1.00 1.27 71 ALA A CA 8
ATOM 9142 C C . ALA A 1 71 ? -15.383 5.518 -2.773 1.00 1.14 71 ALA A C 8
ATOM 9143 O O . ALA A 1 71 ? -15.299 6.326 -1.838 1.00 1.14 71 ALA A O 8
ATOM 9150 N N . GLU A 1 72 ? -15.420 4.197 -2.564 1.00 1.06 72 GLU A N 8
ATOM 9151 C CA . GLU A 1 72 ? -15.221 3.569 -1.263 1.00 0.99 72 GLU A CA 8
ATOM 9152 C C . GLU A 1 72 ? -13.765 3.784 -0.831 1.00 0.85 72 GLU A C 8
ATOM 9153 O O . GLU A 1 72 ? -13.518 4.306 0.250 1.00 0.81 72 GLU A O 8
ATOM 9165 N N . ARG A 1 73 ? -12.791 3.491 -1.708 1.00 0.81 73 ARG A N 8
ATOM 9166 C CA . ARG A 1 73 ? -11.362 3.750 -1.452 1.00 0.74 73 ARG A CA 8
ATOM 9167 C C . ARG A 1 73 ? -11.095 5.214 -1.113 1.00 0.77 73 ARG A C 8
ATOM 9168 O O . ARG A 1 73 ? -10.333 5.482 -0.189 1.00 0.72 73 ARG A O 8
ATOM 9189 N N . ASP A 1 74 ? -11.775 6.144 -1.780 1.00 0.88 74 ASP A N 8
ATOM 9190 C CA . ASP A 1 74 ? -11.721 7.571 -1.459 1.00 0.96 74 ASP A CA 8
ATOM 9191 C C . ASP A 1 74 ? -12.235 7.882 -0.041 1.00 0.94 74 ASP A C 8
ATOM 9192 O O . ASP A 1 74 ? -11.507 8.505 0.741 1.00 0.93 74 ASP A O 8
ATOM 9201 N N . GLU A 1 75 ? -13.448 7.437 0.320 1.00 0.97 75 GLU A N 8
ATOM 9202 C CA . GLU A 1 75 ? -13.973 7.668 1.679 1.00 0.97 75 GLU A CA 8
ATOM 9203 C C . GLU A 1 75 ? -13.179 6.936 2.782 1.00 0.85 75 GLU A C 8
ATOM 9204 O O . GLU A 1 75 ? -13.113 7.412 3.917 1.00 0.86 75 GLU A O 8
ATOM 9216 N N . ILE A 1 76 ? -12.530 5.817 2.452 1.00 0.75 76 ILE A N 8
ATOM 9217 C CA . ILE A 1 76 ? -11.677 5.029 3.353 1.00 0.64 76 ILE A CA 8
ATOM 9218 C C . ILE A 1 76 ? -10.330 5.730 3.575 1.00 0.62 76 ILE A C 8
ATOM 9219 O O . ILE A 1 76 ? -9.899 5.900 4.714 1.00 0.64 76 ILE A O 8
ATOM 9235 N N . LEU A 1 77 ? -9.692 6.239 2.520 1.00 0.65 77 LEU A N 8
ATOM 9236 C CA . LEU A 1 77 ? -8.497 7.083 2.639 1.00 0.68 77 LEU A CA 8
ATOM 9237 C C . LEU A 1 77 ? -8.784 8.373 3.416 1.00 0.75 77 LEU A C 8
ATOM 9238 O O . LEU A 1 77 ? -7.943 8.840 4.189 1.00 0.79 77 LEU A O 8
ATOM 9254 N N . ARG A 1 78 ? -9.993 8.920 3.269 1.00 0.80 78 ARG A N 8
ATOM 9255 C CA . ARG A 1 78 ? -10.506 10.015 4.105 1.00 0.89 78 ARG A CA 8
ATOM 9256 C C . ARG A 1 78 ? -10.739 9.577 5.555 1.00 0.89 78 ARG A C 8
ATOM 9257 O O . ARG A 1 78 ? -10.471 10.352 6.469 1.00 0.97 78 ARG A O 8
ATOM 9278 N N . ALA A 1 79 ? -11.162 8.333 5.784 1.00 0.83 79 ALA A N 8
ATOM 9279 C CA . ALA A 1 79 ? -11.317 7.754 7.122 1.00 0.85 79 ALA A CA 8
ATOM 9280 C C . ALA A 1 79 ? -9.974 7.475 7.828 1.00 0.82 79 ALA A C 8
ATOM 9281 O O . ALA A 1 79 ? -9.929 7.534 9.060 1.00 0.92 79 ALA A O 8
ATOM 9288 N N . VAL A 1 80 ? -8.877 7.240 7.092 1.00 0.74 80 VAL A N 8
ATOM 9289 C CA . VAL A 1 80 ? -7.507 7.226 7.642 1.00 0.77 80 VAL A CA 8
ATOM 9290 C C . VAL A 1 80 ? -7.019 8.658 7.871 1.00 0.86 80 VAL A C 8
ATOM 9291 O O . VAL A 1 80 ? -6.351 8.946 8.868 1.00 0.97 80 VAL A O 8
ATOM 9304 N N . GLY A 1 81 ? -7.354 9.577 6.959 1.00 0.86 81 GLY A N 8
ATOM 9305 C CA . GLY A 1 81 ? -7.036 11.007 7.058 1.00 0.93 81 GLY A CA 8
ATOM 9306 C C . GLY A 1 81 ? -5.556 11.325 6.813 1.00 0.99 81 GLY A C 8
ATOM 9307 O O . GLY A 1 81 ? -5.104 12.442 7.072 1.00 1.15 81 GLY A O 8
ATOM 9311 N N . ASN A 1 82 ? -4.812 10.324 6.347 1.00 0.93 82 ASN A N 8
ATOM 9312 C CA . ASN A 1 82 ? -3.403 10.350 5.965 1.00 0.97 82 ASN A CA 8
ATOM 9313 C C . ASN A 1 82 ? -3.145 9.179 4.992 1.00 0.93 82 ASN A C 8
ATOM 9314 O O . ASN A 1 82 ? -3.977 8.278 4.870 1.00 0.91 82 ASN A O 8
ATOM 9325 N N . MET A 1 83 ? -1.992 9.147 4.321 1.00 0.96 83 MET A N 8
ATOM 9326 C CA . MET A 1 83 ? -1.543 7.990 3.548 1.00 0.93 83 MET A CA 8
ATOM 9327 C C . MET A 1 83 ? -1.407 6.782 4.495 1.00 0.91 83 MET A C 8
ATOM 9328 O O . MET A 1 83 ? -0.688 6.892 5.493 1.00 1.01 83 MET A O 8
ATOM 9342 N N . PRO A 1 84 ? -2.048 5.623 4.233 1.00 0.84 84 PRO A N 8
ATOM 9343 C CA . PRO A 1 84 ? -1.980 4.466 5.127 1.00 0.88 84 PRO A CA 8
ATOM 9344 C C . PRO A 1 84 ? -0.595 3.803 5.122 1.00 0.94 84 PRO A C 8
ATOM 9345 O O . PRO A 1 84 ? -0.349 2.882 5.906 1.00 1.04 84 PRO A O 8
ATOM 9356 N N . TYR A 1 85 ? 0.311 4.297 4.269 1.00 0.96 85 TYR A N 8
ATOM 9357 C CA . TYR A 1 85 ? 1.710 3.878 4.149 1.00 1.11 85 TYR A CA 8
ATOM 9358 C C . TYR A 1 85 ? 2.695 5.026 4.373 1.00 1.28 85 TYR A C 8
ATOM 9359 O O . TYR A 1 85 ? 2.489 6.166 3.898 1.00 2.38 85 TYR A O 8
ATOM 9377 N N . ASN A 1 14 ? -4.318 -3.323 -2.265 0.49 2.57 14 ASN A N 9
ATOM 9378 C CA . ASN A 1 14 ? -3.544 -2.580 -3.280 0.49 2.16 14 ASN A CA 9
ATOM 9379 C C . ASN A 1 14 ? -2.046 -2.747 -3.054 0.49 1.92 14 ASN A C 9
ATOM 9380 O O . ASN A 1 14 ? -1.569 -2.391 -1.976 0.49 2.02 14 ASN A O 9
ATOM 9391 N N . PRO A 1 15 ? -1.293 -3.213 -4.066 0.49 1.73 15 PRO A N 9
ATOM 9392 C CA . PRO A 1 15 ? 0.166 -3.122 -4.087 0.49 1.63 15 PRO A CA 9
ATOM 9393 C C . PRO A 1 15 ? 0.626 -1.656 -4.148 0.49 1.58 15 PRO A C 9
ATOM 9394 O O . PRO A 1 15 ? -0.069 -0.785 -4.678 0.49 1.69 15 PRO A O 9
ATOM 9405 N N . CYS A 1 16 ? 1.806 -1.364 -3.601 1.00 1.54 16 CYS A N 9
ATOM 9406 C CA . CYS A 1 16 ? 2.271 0.009 -3.377 1.00 1.62 16 CYS A CA 9
ATOM 9407 C C . CYS A 1 16 ? 3.186 0.524 -4.506 1.00 1.46 16 CYS A C 9
ATOM 9408 O O . CYS A 1 16 ? 4.402 0.672 -4.340 1.00 1.29 16 CYS A O 9
ATOM 9415 N N . LEU A 1 17 ? 2.602 0.748 -5.688 1.00 1.61 17 LEU A N 9
ATOM 9416 C CA . LEU A 1 17 ? 3.337 1.105 -6.909 1.00 1.59 17 LEU A CA 9
ATOM 9417 C C . LEU A 1 17 ? 4.085 2.442 -6.794 1.00 1.63 17 LEU A C 9
ATOM 9418 O O . LEU A 1 17 ? 5.216 2.522 -7.266 1.00 1.60 17 LEU A O 9
ATOM 9434 N N . SER A 1 18 ? 3.526 3.456 -6.130 1.00 1.73 18 SER A N 9
ATOM 9435 C CA . SER A 1 18 ? 4.181 4.764 -5.947 1.00 1.79 18 SER A CA 9
ATOM 9436 C C . SER A 1 18 ? 5.352 4.689 -4.974 1.00 1.71 18 SER A C 9
ATOM 9437 O O . SER A 1 18 ? 6.427 5.217 -5.266 1.00 1.70 18 SER A O 9
ATOM 9445 N N . GLU A 1 19 ? 5.175 3.984 -3.854 1.00 1.69 19 GLU A N 9
ATOM 9446 C CA . GLU A 1 19 ? 6.255 3.713 -2.895 1.00 1.66 19 GLU A CA 9
ATOM 9447 C C . GLU A 1 19 ? 7.365 2.880 -3.568 1.00 1.41 19 GLU A C 9
ATOM 9448 O O . GLU A 1 19 ? 8.553 3.075 -3.309 1.00 1.43 19 GLU A O 9
ATOM 9460 N N . SER A 1 20 ? 6.977 2.019 -4.519 1.00 1.24 20 SER A N 9
ATOM 9461 C CA . SER A 1 20 ? 7.911 1.224 -5.339 1.00 1.12 20 SER A CA 9
ATOM 9462 C C . SER A 1 20 ? 8.607 2.044 -6.439 1.00 1.25 20 SER A C 9
ATOM 9463 O O . SER A 1 20 ? 9.761 1.782 -6.773 1.00 1.17 20 SER A O 9
ATOM 9471 N N . ASP A 1 21 ? 7.973 3.092 -6.965 1.00 1.50 21 ASP A N 9
ATOM 9472 C CA . ASP A 1 21 ? 8.597 4.053 -7.883 1.00 1.69 21 ASP A CA 9
ATOM 9473 C C . ASP A 1 21 ? 9.577 4.989 -7.145 1.00 1.77 21 ASP A C 9
ATOM 9474 O O . ASP A 1 21 ? 10.613 5.354 -7.710 1.00 1.95 21 ASP A O 9
ATOM 9483 N N . ALA A 1 22 ? 9.319 5.324 -5.876 1.00 1.71 22 ALA A N 9
ATOM 9484 C CA . ALA A 1 22 ? 10.265 6.036 -5.016 1.00 1.76 22 ALA A CA 9
ATOM 9485 C C . ALA A 1 22 ? 11.447 5.127 -4.614 1.00 1.51 22 ALA A C 9
ATOM 9486 O O . ALA A 1 22 ? 12.602 5.547 -4.680 1.00 1.52 22 ALA A O 9
ATOM 9493 N N . SER A 1 23 ? 11.178 3.848 -4.321 1.00 1.30 23 SER A N 9
ATOM 9494 C CA . SER A 1 23 ? 12.202 2.800 -4.173 1.00 1.12 23 SER A CA 9
ATOM 9495 C C . SER A 1 23 ? 13.073 2.703 -5.434 1.00 1.21 23 SER A C 9
ATOM 9496 O O . SER A 1 23 ? 14.297 2.773 -5.353 1.00 1.26 23 SER A O 9
ATOM 9504 N N . THR A 1 24 ? 12.453 2.680 -6.622 1.00 1.38 24 THR A N 9
ATOM 9505 C CA . THR A 1 24 ? 13.145 2.694 -7.925 1.00 1.67 24 THR A CA 9
ATOM 9506 C C . THR A 1 24 ? 14.037 3.929 -8.085 1.00 1.90 24 THR A C 9
ATOM 9507 O O . THR A 1 24 ? 15.181 3.804 -8.519 1.00 2.02 24 THR A O 9
ATOM 9518 N N . ARG A 1 25 ? 13.572 5.117 -7.674 1.00 1.99 25 ARG A N 9
ATOM 9519 C CA . ARG A 1 25 ? 14.372 6.357 -7.707 1.00 2.18 25 ARG A CA 9
ATOM 9520 C C . ARG A 1 25 ? 15.561 6.333 -6.743 1.00 2.03 25 ARG A C 9
ATOM 9521 O O . ARG A 1 25 ? 16.643 6.774 -7.138 1.00 2.17 25 ARG A O 9
ATOM 9542 N N . CYS A 1 26 ? 15.406 5.762 -5.545 1.00 1.74 26 CYS A N 9
ATOM 9543 C CA . CYS A 1 26 ? 16.531 5.471 -4.649 1.00 1.53 26 CYS A CA 9
ATOM 9544 C C . CYS A 1 26 ? 17.547 4.524 -5.308 1.00 1.49 26 CYS A C 9
ATOM 9545 O O . CYS A 1 26 ? 18.749 4.760 -5.281 1.00 1.55 26 CYS A O 9
ATOM 9552 N N . LEU A 1 27 ? 17.074 3.453 -5.932 1.00 1.48 27 LEU A N 9
ATOM 9553 C CA . LEU A 1 27 ? 17.905 2.432 -6.570 1.00 1.59 27 LEU A CA 9
ATOM 9554 C C . LEU A 1 27 ? 18.701 2.974 -7.765 1.00 1.93 27 LEU A C 9
ATOM 9555 O O . LEU A 1 27 ? 19.896 2.700 -7.899 1.00 2.09 27 LEU A O 9
ATOM 9571 N N . ASP A 1 28 ? 18.066 3.814 -8.570 1.00 2.08 28 ASP A N 9
ATOM 9572 C CA . ASP A 1 28 ? 18.704 4.639 -9.610 1.00 2.41 28 ASP A CA 9
ATOM 9573 C C . ASP A 1 28 ? 19.713 5.665 -9.033 1.00 2.40 28 ASP A C 9
ATOM 9574 O O . ASP A 1 28 ? 20.759 5.917 -9.636 1.00 2.61 28 ASP A O 9
ATOM 9583 N N . GLU A 1 29 ? 19.473 6.209 -7.833 1.00 2.18 29 GLU A N 9
ATOM 9584 C CA . GLU A 1 29 ? 20.443 7.014 -7.077 1.00 2.14 29 GLU A CA 9
ATOM 9585 C C . GLU A 1 29 ? 21.685 6.243 -6.589 1.00 1.98 29 GLU A C 9
ATOM 9586 O O . GLU A 1 29 ? 22.771 6.829 -6.575 1.00 2.22 29 GLU A O 9
ATOM 9598 N N . ASN A 1 30 ? 21.546 4.990 -6.141 1.00 1.67 30 ASN A N 9
ATOM 9599 C CA . ASN A 1 30 ? 22.601 4.207 -5.493 1.00 1.57 30 ASN A CA 9
ATOM 9600 C C . ASN A 1 30 ? 22.677 2.739 -5.984 1.00 1.72 30 ASN A C 9
ATOM 9601 O O . ASN A 1 30 ? 22.249 1.831 -5.273 1.00 1.84 30 ASN A O 9
ATOM 9612 N N . ASN A 1 31 ? 23.245 2.485 -7.171 1.00 1.88 31 ASN A N 9
ATOM 9613 C CA . ASN A 1 31 ? 23.731 1.162 -7.634 1.00 2.08 31 ASN A CA 9
ATOM 9614 C C . ASN A 1 31 ? 22.734 -0.025 -7.509 1.00 2.33 31 ASN A C 9
ATOM 9615 O O . ASN A 1 31 ? 23.143 -1.184 -7.371 1.00 2.71 31 ASN A O 9
ATOM 9626 N N . TYR A 1 32 ? 21.428 0.259 -7.536 1.00 2.24 32 TYR A N 9
ATOM 9627 C CA . TYR A 1 32 ? 20.332 -0.677 -7.254 1.00 2.35 32 TYR A CA 9
ATOM 9628 C C . TYR A 1 32 ? 20.449 -1.387 -5.881 1.00 2.18 32 TYR A C 9
ATOM 9629 O O . TYR A 1 32 ? 20.156 -2.575 -5.738 1.00 2.57 32 TYR A O 9
ATOM 9647 N N . ASP A 1 33 ? 20.879 -0.650 -4.848 1.00 1.72 33 ASP A N 9
ATOM 9648 C CA . ASP A 1 33 ? 21.075 -1.088 -3.456 1.00 1.73 33 ASP A CA 9
ATOM 9649 C C . ASP A 1 33 ? 19.733 -1.241 -2.709 1.00 1.53 33 ASP A C 9
ATOM 9650 O O . ASP A 1 33 ? 19.341 -0.503 -1.792 1.00 1.34 33 ASP A O 9
ATOM 9659 N N . ARG A 1 34 ? 19.018 -2.267 -3.165 1.00 1.68 34 ARG A N 9
ATOM 9660 C CA . ARG A 1 34 ? 17.753 -2.776 -2.622 1.00 1.63 34 ARG A CA 9
ATOM 9661 C C . ARG A 1 34 ? 17.787 -3.122 -1.128 1.00 1.68 34 ARG A C 9
ATOM 9662 O O . ARG A 1 34 ? 16.724 -3.271 -0.536 1.00 1.61 34 ARG A O 9
ATOM 9683 N N . GLU A 1 35 ? 18.964 -3.213 -0.509 1.00 1.86 35 GLU A N 9
ATOM 9684 C CA . GLU A 1 35 ? 19.140 -3.396 0.939 1.00 2.00 35 GLU A CA 9
ATOM 9685 C C . GLU A 1 35 ? 19.274 -2.063 1.697 1.00 1.89 35 GLU A C 9
ATOM 9686 O O . GLU A 1 35 ? 18.743 -1.937 2.806 1.00 1.91 35 GLU A O 9
ATOM 9698 N N . ARG A 1 36 ? 19.887 -1.028 1.100 1.00 1.84 36 ARG A N 9
ATOM 9699 C CA . ARG A 1 36 ? 19.825 0.357 1.618 1.00 1.77 36 ARG A CA 9
ATOM 9700 C C . ARG A 1 36 ? 18.428 0.964 1.520 1.00 1.44 36 ARG A C 9
ATOM 9701 O O . ARG A 1 36 ? 18.055 1.739 2.403 1.00 1.56 36 ARG A O 9
ATOM 9722 N N . CYS A 1 37 ? 17.647 0.573 0.509 1.00 1.17 37 CYS A N 9
ATOM 9723 C CA . CYS A 1 37 ? 16.233 0.967 0.381 1.00 0.90 37 CYS A CA 9
ATOM 9724 C C . CYS A 1 37 ? 15.208 -0.173 0.592 1.00 0.93 37 CYS A C 9
ATOM 9725 O O . CYS A 1 37 ? 14.049 -0.050 0.189 1.00 0.72 37 CYS A O 9
ATOM 9732 N N . SER A 1 38 ? 15.576 -1.245 1.305 1.00 1.33 38 SER A N 9
ATOM 9733 C CA . SER A 1 38 ? 14.650 -2.300 1.777 1.00 1.47 38 SER A CA 9
ATOM 9734 C C . SER A 1 38 ? 13.538 -1.738 2.677 1.00 1.49 38 SER A C 9
ATOM 9735 O O . SER A 1 38 ? 12.437 -2.285 2.717 1.00 1.45 38 SER A O 9
ATOM 9743 N N . THR A 1 39 ? 13.769 -0.602 3.344 1.00 1.61 39 THR A N 9
ATOM 9744 C CA . THR A 1 39 ? 12.752 0.076 4.166 1.00 1.84 39 THR A CA 9
ATOM 9745 C C . THR A 1 39 ? 11.544 0.562 3.347 1.00 1.49 39 THR A C 9
ATOM 9746 O O . THR A 1 39 ? 10.418 0.531 3.833 1.00 1.51 39 THR A O 9
ATOM 9757 N N . TYR A 1 40 ? 11.736 0.914 2.070 1.00 1.22 40 TYR A N 9
ATOM 9758 C CA . TYR A 1 40 ? 10.633 1.246 1.148 1.00 1.05 40 TYR A CA 9
ATOM 9759 C C . TYR A 1 40 ? 9.794 -0.001 0.839 1.00 0.85 40 TYR A C 9
ATOM 9760 O O . TYR A 1 40 ? 8.567 0.044 0.859 1.00 0.92 40 TYR A O 9
ATOM 9778 N N . PHE A 1 41 ? 10.460 -1.137 0.617 1.00 0.70 41 PHE A N 9
ATOM 9779 C CA . PHE A 1 41 ? 9.802 -2.429 0.399 1.00 0.66 41 PHE A CA 9
ATOM 9780 C C . PHE A 1 41 ? 9.065 -2.930 1.664 1.00 0.89 41 PHE A C 9
ATOM 9781 O O . PHE A 1 41 ? 7.984 -3.512 1.573 1.00 0.89 41 PHE A O 9
ATOM 9798 N N . LEU A 1 42 ? 9.563 -2.585 2.856 1.00 1.11 42 LEU A N 9
ATOM 9799 C CA . LEU A 1 42 ? 8.830 -2.749 4.115 1.00 1.33 42 LEU A CA 9
ATOM 9800 C C . LEU A 1 42 ? 7.583 -1.863 4.155 1.00 1.32 42 LEU A C 9
ATOM 9801 O O . LEU A 1 42 ? 6.499 -2.368 4.441 1.00 1.36 42 LEU A O 9
ATOM 9817 N N . ARG A 1 43 ? 7.672 -0.582 3.775 1.00 1.32 43 ARG A N 9
ATOM 9818 C CA . ARG A 1 43 ? 6.475 0.270 3.637 1.00 1.39 43 ARG A CA 9
ATOM 9819 C C . ARG A 1 43 ? 5.495 -0.267 2.595 1.00 1.32 43 ARG A C 9
ATOM 9820 O O . ARG A 1 43 ? 4.294 -0.188 2.818 1.00 1.51 43 ARG A O 9
ATOM 9841 N N . TYR A 1 44 ? 5.975 -0.955 1.562 1.00 1.12 44 TYR A N 9
ATOM 9842 C CA . TYR A 1 44 ? 5.121 -1.665 0.593 1.00 1.10 44 TYR A CA 9
ATOM 9843 C C . TYR A 1 44 ? 4.371 -2.842 1.245 1.00 1.14 44 TYR A C 9
ATOM 9844 O O . TYR A 1 44 ? 3.153 -2.964 1.075 1.00 1.22 44 TYR A O 9
ATOM 9862 N N . LYS A 1 45 ? 5.042 -3.653 2.077 1.00 1.12 45 LYS A N 9
ATOM 9863 C CA . LYS A 1 45 ? 4.374 -4.682 2.901 1.00 1.18 45 LYS A CA 9
ATOM 9864 C C . LYS A 1 45 ? 3.443 -4.076 3.972 1.00 1.33 45 LYS A C 9
ATOM 9865 O O . LYS A 1 45 ? 2.416 -4.684 4.283 1.00 1.49 45 LYS A O 9
ATOM 9884 N N . ASN A 1 46 ? 3.708 -2.856 4.455 1.00 1.32 46 ASN A N 9
ATOM 9885 C CA . ASN A 1 46 ? 2.813 -2.122 5.361 1.00 1.47 46 ASN A CA 9
ATOM 9886 C C . ASN A 1 46 ? 1.539 -1.635 4.637 1.00 1.50 46 ASN A C 9
ATOM 9887 O O . ASN A 1 46 ? 0.450 -1.765 5.203 1.00 1.63 46 ASN A O 9
ATOM 9898 N N . CYS A 1 47 ? 1.626 -1.154 3.384 1.00 1.44 47 CYS A N 9
ATOM 9899 C CA . CYS A 1 47 ? 0.453 -0.884 2.546 1.00 1.55 47 CYS A CA 9
ATOM 9900 C C . CYS A 1 47 ? -0.418 -2.136 2.420 1.00 1.67 47 CYS A C 9
ATOM 9901 O O . CYS A 1 47 ? -1.638 -2.091 2.590 1.00 1.93 47 CYS A O 9
ATOM 9908 N N . ARG A 1 48 ? 0.236 -3.271 2.149 1.00 1.50 48 ARG A N 9
ATOM 9909 C CA . ARG A 1 48 ? -0.424 -4.556 1.910 1.00 1.44 48 ARG A CA 9
ATOM 9910 C C . ARG A 1 48 ? -1.191 -5.028 3.142 1.00 1.36 48 ARG A C 9
ATOM 9911 O O . ARG A 1 48 ? -2.347 -5.415 3.004 1.00 1.31 48 ARG A O 9
ATOM 9932 N N . ARG A 1 49 ? -0.616 -4.885 4.346 1.00 1.37 49 ARG A N 9
ATOM 9933 C CA . ARG A 1 49 ? -1.293 -5.172 5.627 1.00 1.29 49 ARG A CA 9
ATOM 9934 C C . ARG A 1 49 ? -2.516 -4.279 5.870 1.00 1.11 49 ARG A C 9
ATOM 9935 O O . ARG A 1 49 ? -3.568 -4.796 6.253 1.00 0.99 49 ARG A O 9
ATOM 9956 N N . PHE A 1 50 ? -2.426 -2.973 5.601 1.00 1.11 50 PHE A N 9
ATOM 9957 C CA . PHE A 1 50 ? -3.565 -2.051 5.736 1.00 0.94 50 PHE A CA 9
ATOM 9958 C C . PHE A 1 50 ? -4.733 -2.483 4.851 1.00 0.83 50 PHE A C 9
ATOM 9959 O O . PHE A 1 50 ? -5.840 -2.750 5.319 1.00 0.70 50 PHE A O 9
ATOM 9976 N N . TRP A 1 51 ? -4.457 -2.619 3.558 1.00 0.91 51 TRP A N 9
ATOM 9977 C CA . TRP A 1 51 ? -5.480 -3.001 2.591 1.00 0.86 51 TRP A CA 9
ATOM 9978 C C . TRP A 1 51 ? -5.998 -4.440 2.810 1.00 0.87 51 TRP A C 9
ATOM 9979 O O . TRP A 1 51 ? -7.194 -4.660 2.647 1.00 0.73 51 TRP A O 9
ATOM 10000 N N . ASN A 1 52 ? -5.189 -5.384 3.316 1.00 1.04 52 ASN A N 9
ATOM 10001 C CA . ASN A 1 52 ? -5.667 -6.684 3.805 1.00 1.10 52 ASN A CA 9
ATOM 10002 C C . ASN A 1 52 ? -6.586 -6.563 5.032 1.00 1.01 52 ASN A C 9
ATOM 10003 O O . ASN A 1 52 ? -7.535 -7.332 5.173 1.00 1.03 52 ASN A O 9
ATOM 10014 N N . SER A 1 53 ? -6.340 -5.587 5.906 1.00 0.95 53 SER A N 9
ATOM 10015 C CA . SER A 1 53 ? -7.229 -5.297 7.035 1.00 0.93 53 SER A CA 9
ATOM 10016 C C . SER A 1 53 ? -8.583 -4.782 6.536 1.00 0.74 53 SER A C 9
ATOM 10017 O O . SER A 1 53 ? -9.616 -5.264 6.989 1.00 0.78 53 SER A O 9
ATOM 10025 N N . ILE A 1 54 ? -8.606 -3.894 5.532 1.00 0.58 54 ILE A N 9
ATOM 10026 C CA . ILE A 1 54 ? -9.854 -3.449 4.883 1.00 0.44 54 ILE A CA 9
ATOM 10027 C C . ILE A 1 54 ? -10.587 -4.629 4.221 1.00 0.43 54 ILE A C 9
ATOM 10028 O O . ILE A 1 54 ? -11.797 -4.785 4.396 1.00 0.45 54 ILE A O 9
ATOM 10044 N N . VAL A 1 55 ? -9.849 -5.515 3.544 1.00 0.50 55 VAL A N 9
ATOM 10045 C CA . VAL A 1 55 ? -10.378 -6.765 2.981 1.00 0.55 55 VAL A CA 9
ATOM 10046 C C . VAL A 1 55 ? -11.038 -7.620 4.061 1.00 0.61 55 VAL A C 9
ATOM 10047 O O . VAL A 1 55 ? -12.184 -8.011 3.875 1.00 0.58 55 VAL A O 9
ATOM 10060 N N . MET A 1 56 ? -10.402 -7.843 5.215 1.00 0.77 56 MET A N 9
ATOM 10061 C CA . MET A 1 56 ? -11.011 -8.607 6.316 1.00 0.91 56 MET A CA 9
ATOM 10062 C C . MET A 1 56 ? -12.217 -7.900 6.955 1.00 0.93 56 MET A C 9
ATOM 10063 O O . MET A 1 56 ? -13.211 -8.555 7.281 1.00 1.05 56 MET A O 9
ATOM 10077 N N . GLN A 1 57 ? -12.192 -6.567 7.047 1.00 0.84 57 GLN A N 9
ATOM 10078 C CA . GLN A 1 57 ? -13.320 -5.759 7.529 1.00 0.93 57 GLN A CA 9
ATOM 10079 C C . GLN A 1 57 ? -14.466 -5.652 6.499 1.00 0.91 57 GLN A C 9
ATOM 10080 O O . GLN A 1 57 ? -15.583 -5.270 6.856 1.00 1.25 57 GLN A O 9
ATOM 10094 N N . ARG A 1 58 ? -14.255 -6.043 5.237 1.00 0.64 58 ARG A N 9
ATOM 10095 C CA . ARG A 1 58 ? -15.343 -6.320 4.277 1.00 0.64 58 ARG A CA 9
ATOM 10096 C C . ARG A 1 58 ? -15.739 -7.801 4.208 1.00 0.66 58 ARG A C 9
ATOM 10097 O O . ARG A 1 58 ? -16.916 -8.136 4.059 1.00 0.74 58 ARG A O 9
ATOM 10118 N N . ARG A 1 59 ? -14.782 -8.705 4.423 1.00 0.66 59 ARG A N 9
ATOM 10119 C CA . ARG A 1 59 ? -14.979 -10.168 4.419 1.00 0.78 59 ARG A CA 9
ATOM 10120 C C . ARG A 1 59 ? -15.851 -10.653 5.579 1.00 0.97 59 ARG A C 9
ATOM 10121 O O . ARG A 1 59 ? -16.532 -11.665 5.409 1.00 1.08 59 ARG A O 9
ATOM 10142 N N . LYS A 1 60 ? -15.979 -9.867 6.661 1.00 1.08 60 LYS A N 9
ATOM 10143 C CA . LYS A 1 60 ? -16.954 -10.093 7.750 1.00 1.37 60 LYS A CA 9
ATOM 10144 C C . LYS A 1 60 ? -18.400 -10.274 7.262 1.00 1.42 60 LYS A C 9
ATOM 10145 O O . LYS A 1 60 ? -19.167 -10.964 7.928 1.00 1.63 60 LYS A O 9
ATOM 10164 N N . ASN A 1 61 ? -18.764 -9.688 6.112 1.00 1.29 61 ASN A N 9
ATOM 10165 C CA . ASN A 1 61 ? -20.094 -9.809 5.512 1.00 1.41 61 ASN A CA 9
ATOM 10166 C C . ASN A 1 61 ? -20.155 -10.718 4.264 1.00 1.34 61 ASN A C 9
ATOM 10167 O O . ASN A 1 61 ? -21.251 -11.029 3.805 1.00 1.52 61 ASN A O 9
ATOM 10178 N N . GLY A 1 62 ? -19.024 -11.157 3.695 1.00 1.14 62 GLY A N 9
ATOM 10179 C CA . GLY A 1 62 ? -18.987 -12.209 2.658 1.00 1.12 62 GLY A CA 9
ATOM 10180 C C . GLY A 1 62 ? -19.657 -11.878 1.308 1.00 1.23 62 GLY A C 9
ATOM 10181 O O . GLY A 1 62 ? -19.958 -12.784 0.528 1.00 1.34 62 GLY A O 9
ATOM 10185 N N . VAL A 1 63 ? -19.945 -10.600 1.042 1.00 1.29 63 VAL A N 9
ATOM 10186 C CA . VAL A 1 63 ? -21.022 -10.165 0.121 1.00 1.51 63 VAL A CA 9
ATOM 10187 C C . VAL A 1 63 ? -20.556 -9.500 -1.187 1.00 1.44 63 VAL A C 9
ATOM 10188 O O . VAL A 1 63 ? -21.295 -9.529 -2.174 1.00 1.65 63 VAL A O 9
ATOM 10201 N N . LYS A 1 64 ? -19.352 -8.918 -1.217 1.00 1.46 64 LYS A N 9
ATOM 10202 C CA . LYS A 1 64 ? -18.808 -8.092 -2.309 1.00 1.62 64 LYS A CA 9
ATOM 10203 C C . LYS A 1 64 ? -17.378 -8.481 -2.708 1.00 1.52 64 LYS A C 9
ATOM 10204 O O . LYS A 1 64 ? -16.723 -9.201 -1.950 1.00 1.33 64 LYS A O 9
ATOM 10223 N N . PRO A 1 65 ? -16.836 -7.961 -3.827 1.00 1.74 65 PRO A N 9
ATOM 10224 C CA . PRO A 1 65 ? -15.388 -7.842 -3.996 1.00 1.67 65 PRO A CA 9
ATOM 10225 C C . PRO A 1 65 ? -14.788 -7.005 -2.850 1.00 1.36 65 PRO A C 9
ATOM 10226 O O . PRO A 1 65 ? -15.128 -5.834 -2.671 1.00 1.41 65 PRO A O 9
ATOM 10237 N N . PHE A 1 66 ? -13.947 -7.640 -2.032 1.00 1.14 66 PHE A N 9
ATOM 10238 C CA . PHE A 1 66 ? -13.419 -7.087 -0.779 1.00 0.85 66 PHE A CA 9
ATOM 10239 C C . PHE A 1 66 ? -12.280 -6.089 -0.999 1.00 0.84 66 PHE A C 9
ATOM 10240 O O . PHE A 1 66 ? -12.252 -5.042 -0.354 1.00 0.75 66 PHE A O 9
ATOM 10257 N N . MET A 1 67 ? -11.356 -6.420 -1.908 1.00 1.09 67 MET A N 9
ATOM 10258 C CA . MET A 1 67 ? -10.335 -5.508 -2.425 1.00 1.28 67 MET A CA 9
ATOM 10259 C C . MET A 1 67 ? -11.022 -4.266 -3.025 1.00 1.41 67 MET A C 9
ATOM 10260 O O . MET A 1 67 ? -11.739 -4.399 -4.024 1.00 1.58 67 MET A O 9
ATOM 10274 N N . PRO A 1 68 ? -10.858 -3.076 -2.416 1.00 1.37 68 PRO A N 9
ATOM 10275 C CA . PRO A 1 68 ? -11.734 -1.935 -2.659 1.00 1.43 68 PRO A CA 9
ATOM 10276 C C . PRO A 1 68 ? -11.611 -1.359 -4.072 1.00 1.61 68 PRO A C 9
ATOM 10277 O O . PRO A 1 68 ? -10.512 -1.221 -4.623 1.00 1.68 68 PRO A O 9
ATOM 10288 N N . THR A 1 69 ? -12.762 -0.964 -4.617 1.00 1.69 69 THR A N 9
ATOM 10289 C CA . THR A 1 69 ? -12.913 -0.211 -5.864 1.00 1.80 69 THR A CA 9
ATOM 10290 C C . THR A 1 69 ? -12.473 1.243 -5.699 1.00 1.82 69 THR A C 9
ATOM 10291 O O . THR A 1 69 ? -12.282 1.723 -4.584 1.00 1.72 69 THR A O 9
ATOM 10302 N N . ALA A 1 70 ? -12.285 1.959 -6.805 1.00 1.96 70 ALA A N 9
ATOM 10303 C CA . ALA A 1 70 ? -11.674 3.295 -6.815 1.00 1.99 70 ALA A CA 9
ATOM 10304 C C . ALA A 1 70 ? -12.396 4.320 -5.911 1.00 1.94 70 ALA A C 9
ATOM 10305 O O . ALA A 1 70 ? -11.736 5.093 -5.211 1.00 1.86 70 ALA A O 9
ATOM 10312 N N . ALA A 1 71 ? -13.732 4.295 -5.864 1.00 2.01 71 ALA A N 9
ATOM 10313 C CA . ALA A 1 71 ? -14.526 5.145 -4.974 1.00 2.00 71 ALA A CA 9
ATOM 10314 C C . ALA A 1 71 ? -14.384 4.758 -3.485 1.00 1.85 71 ALA A C 9
ATOM 10315 O O . ALA A 1 71 ? -14.321 5.640 -2.627 1.00 1.89 71 ALA A O 9
ATOM 10322 N N . GLU A 1 72 ? -14.276 3.462 -3.169 1.00 1.71 72 GLU A N 9
ATOM 10323 C CA . GLU A 1 72 ? -14.025 2.960 -1.821 1.00 1.56 72 GLU A CA 9
ATOM 10324 C C . GLU A 1 72 ? -12.620 3.370 -1.384 1.00 1.46 72 GLU A C 9
ATOM 10325 O O . GLU A 1 72 ? -12.469 4.041 -0.369 1.00 1.41 72 GLU A O 9
ATOM 10337 N N . ARG A 1 73 ? -11.604 3.045 -2.197 1.00 1.46 73 ARG A N 9
ATOM 10338 C CA . ARG A 1 73 ? -10.204 3.453 -2.008 1.00 1.43 73 ARG A CA 9
ATOM 10339 C C . ARG A 1 73 ? -10.089 4.950 -1.709 1.00 1.48 73 ARG A C 9
ATOM 10340 O O . ARG A 1 73 ? -9.428 5.328 -0.745 1.00 1.35 73 ARG A O 9
ATOM 10361 N N . ASP A 1 74 ? -10.800 5.772 -2.481 1.00 1.65 74 ASP A N 9
ATOM 10362 C CA . ASP A 1 74 ? -10.854 7.223 -2.302 1.00 1.76 74 ASP A CA 9
ATOM 10363 C C . ASP A 1 74 ? -11.453 7.635 -0.944 1.00 1.71 74 ASP A C 9
ATOM 10364 O O . ASP A 1 74 ? -10.799 8.339 -0.171 1.00 1.68 74 ASP A O 9
ATOM 10373 N N . GLU A 1 75 ? -12.670 7.177 -0.619 1.00 1.73 75 GLU A N 9
ATOM 10374 C CA . GLU A 1 75 ? -13.335 7.578 0.631 1.00 1.74 75 GLU A CA 9
ATOM 10375 C C . GLU A 1 75 ? -12.646 7.016 1.883 1.00 1.53 75 GLU A C 9
ATOM 10376 O O . GLU A 1 75 ? -12.696 7.632 2.948 1.00 1.57 75 GLU A O 9
ATOM 10388 N N . ILE A 1 76 ? -11.973 5.871 1.754 1.00 1.32 76 ILE A N 9
ATOM 10389 C CA . ILE A 1 76 ? -11.214 5.216 2.820 1.00 1.11 76 ILE A CA 9
ATOM 10390 C C . ILE A 1 76 ? -9.909 5.971 3.084 1.00 1.07 76 ILE A C 9
ATOM 10391 O O . ILE A 1 76 ? -9.604 6.254 4.241 1.00 1.04 76 ILE A O 9
ATOM 10407 N N . LEU A 1 77 ? -9.174 6.381 2.043 1.00 1.11 77 LEU A N 9
ATOM 10408 C CA . LEU A 1 77 ? -8.007 7.261 2.192 1.00 1.12 77 LEU A CA 9
ATOM 10409 C C . LEU A 1 77 ? -8.376 8.613 2.810 1.00 1.23 77 LEU A C 9
ATOM 10410 O O . LEU A 1 77 ? -7.643 9.133 3.655 1.00 1.17 77 LEU A O 9
ATOM 10426 N N . ARG A 1 78 ? -9.546 9.146 2.440 1.00 1.42 78 ARG A N 9
ATOM 10427 C CA . ARG A 1 78 ? -10.106 10.362 3.057 1.00 1.59 78 ARG A CA 9
ATOM 10428 C C . ARG A 1 78 ? -10.474 10.137 4.525 1.00 1.57 78 ARG A C 9
ATOM 10429 O O . ARG A 1 78 ? -10.245 11.022 5.346 1.00 1.66 78 ARG A O 9
ATOM 10450 N N . ALA A 1 79 ? -10.980 8.954 4.872 1.00 1.48 79 ALA A N 9
ATOM 10451 C CA . ALA A 1 79 ? -11.296 8.589 6.253 1.00 1.50 79 ALA A CA 9
ATOM 10452 C C . ALA A 1 79 ? -10.038 8.398 7.122 1.00 1.39 79 ALA A C 9
ATOM 10453 O O . ALA A 1 79 ? -10.041 8.788 8.290 1.00 1.61 79 ALA A O 9
ATOM 10460 N N . VAL A 1 80 ? -8.930 7.891 6.560 1.00 1.11 80 VAL A N 9
ATOM 10461 C CA . VAL A 1 80 ? -7.626 7.871 7.251 1.00 0.98 80 VAL A CA 9
ATOM 10462 C C . VAL A 1 80 ? -7.121 9.303 7.443 1.00 1.05 80 VAL A C 9
ATOM 10463 O O . VAL A 1 80 ? -6.589 9.640 8.504 1.00 1.06 80 VAL A O 9
ATOM 10476 N N . GLY A 1 81 ? -7.315 10.146 6.424 1.00 1.12 81 GLY A N 9
ATOM 10477 C CA . GLY A 1 81 ? -6.933 11.563 6.424 1.00 1.20 81 GLY A CA 9
ATOM 10478 C C . GLY A 1 81 ? -5.434 11.780 6.209 1.00 1.15 81 GLY A C 9
ATOM 10479 O O . GLY A 1 81 ? -4.900 12.852 6.491 1.00 1.19 81 GLY A O 9
ATOM 10483 N N . ASN A 1 82 ? -4.751 10.718 5.789 1.00 1.10 82 ASN A N 9
ATOM 10484 C CA . ASN A 1 82 ? -3.318 10.624 5.551 1.00 1.06 82 ASN A CA 9
ATOM 10485 C C . ASN A 1 82 ? -3.047 9.389 4.663 1.00 1.01 82 ASN A C 9
ATOM 10486 O O . ASN A 1 82 ? -3.936 8.564 4.438 1.00 0.98 82 ASN A O 9
ATOM 10497 N N . MET A 1 83 ? -1.804 9.210 4.225 1.00 1.04 83 MET A N 9
ATOM 10498 C CA . MET A 1 83 ? -1.280 7.942 3.746 1.00 1.02 83 MET A CA 9
ATOM 10499 C C . MET A 1 83 ? -1.383 6.910 4.885 1.00 0.90 83 MET A C 9
ATOM 10500 O O . MET A 1 83 ? -0.932 7.210 5.996 1.00 1.03 83 MET A O 9
ATOM 10514 N N . PRO A 1 84 ? -1.926 5.695 4.662 1.00 0.82 84 PRO A N 9
ATOM 10515 C CA . PRO A 1 84 ? -1.960 4.670 5.700 1.00 0.89 84 PRO A CA 9
ATOM 10516 C C . PRO A 1 84 ? -0.558 4.115 6.003 1.00 1.20 84 PRO A C 9
ATOM 10517 O O . PRO A 1 84 ? -0.359 3.491 7.049 1.00 1.57 84 PRO A O 9
ATOM 10528 N N . TYR A 1 85 ? 0.406 4.376 5.111 1.00 1.25 85 TYR A N 9
ATOM 10529 C CA . TYR A 1 85 ? 1.792 3.887 5.142 1.00 1.62 85 TYR A CA 9
ATOM 10530 C C . TYR A 1 85 ? 2.839 5.005 5.221 1.00 1.45 85 TYR A C 9
ATOM 10531 O O . TYR A 1 85 ? 4.049 4.677 5.209 1.00 2.07 85 TYR A O 9
ATOM 10549 N N . ASN A 1 14 ? -4.225 -1.933 -3.097 0.49 2.34 14 ASN A N 10
ATOM 10550 C CA . ASN A 1 14 ? -3.325 -1.328 -4.097 0.49 2.07 14 ASN A CA 10
ATOM 10551 C C . ASN A 1 14 ? -1.897 -1.270 -3.561 0.49 1.93 14 ASN A C 10
ATOM 10552 O O . ASN A 1 14 ? -1.702 -0.707 -2.482 0.49 2.15 14 ASN A O 10
ATOM 10563 N N . PRO A 1 15 ? -0.899 -1.817 -4.279 0.49 1.71 15 PRO A N 10
ATOM 10564 C CA . PRO A 1 15 ? 0.520 -1.593 -3.995 0.49 1.69 15 PRO A CA 10
ATOM 10565 C C . PRO A 1 15 ? 0.990 -0.155 -4.306 0.49 1.58 15 PRO A C 10
ATOM 10566 O O . PRO A 1 15 ? 0.279 0.644 -4.918 0.49 1.76 15 PRO A O 10
ATOM 10577 N N . CYS A 1 16 ? 2.217 0.175 -3.886 1.00 1.36 16 CYS A N 10
ATOM 10578 C CA . CYS A 1 16 ? 2.788 1.529 -3.956 1.00 1.31 16 CYS A CA 10
ATOM 10579 C C . CYS A 1 16 ? 3.921 1.643 -4.992 1.00 1.18 16 CYS A C 10
ATOM 10580 O O . CYS A 1 16 ? 5.118 1.657 -4.678 1.00 1.05 16 CYS A O 10
ATOM 10587 N N . LEU A 1 17 ? 3.509 1.730 -6.261 1.00 1.29 17 LEU A N 10
ATOM 10588 C CA . LEU A 1 17 ? 4.389 1.767 -7.433 1.00 1.25 17 LEU A CA 10
ATOM 10589 C C . LEU A 1 17 ? 5.353 2.966 -7.392 1.00 1.26 17 LEU A C 10
ATOM 10590 O O . LEU A 1 17 ? 6.491 2.846 -7.845 1.00 1.23 17 LEU A O 10
ATOM 10606 N N . SER A 1 18 ? 4.904 4.086 -6.816 1.00 1.35 18 SER A N 10
ATOM 10607 C CA . SER A 1 18 ? 5.620 5.362 -6.702 1.00 1.40 18 SER A CA 10
ATOM 10608 C C . SER A 1 18 ? 6.869 5.224 -5.833 1.00 1.27 18 SER A C 10
ATOM 10609 O O . SER A 1 18 ? 7.981 5.466 -6.300 1.00 1.25 18 SER A O 10
ATOM 10617 N N . GLU A 1 19 ? 6.691 4.774 -4.588 1.00 1.31 19 GLU A N 10
ATOM 10618 C CA . GLU A 1 19 ? 7.772 4.487 -3.645 1.00 1.24 19 GLU A CA 10
ATOM 10619 C C . GLU A 1 19 ? 8.641 3.338 -4.166 1.00 1.06 19 GLU A C 10
ATOM 10620 O O . GLU A 1 19 ? 9.859 3.369 -3.999 1.00 1.02 19 GLU A O 10
ATOM 10632 N N . SER A 1 20 ? 8.051 2.358 -4.864 1.00 1.04 20 SER A N 10
ATOM 10633 C CA . SER A 1 20 ? 8.862 1.282 -5.464 1.00 1.06 20 SER A CA 10
ATOM 10634 C C . SER A 1 20 ? 9.815 1.809 -6.555 1.00 1.08 20 SER A C 10
ATOM 10635 O O . SER A 1 20 ? 10.995 1.443 -6.592 1.00 1.14 20 SER A O 10
ATOM 10643 N N . ASP A 1 21 ? 9.349 2.719 -7.414 1.00 1.09 21 ASP A N 10
ATOM 10644 C CA . ASP A 1 21 ? 10.186 3.336 -8.450 1.00 1.17 21 ASP A CA 10
ATOM 10645 C C . ASP A 1 21 ? 11.197 4.342 -7.880 1.00 1.06 21 ASP A C 10
ATOM 10646 O O . ASP A 1 21 ? 12.334 4.383 -8.346 1.00 1.10 21 ASP A O 10
ATOM 10655 N N . ALA A 1 22 ? 10.841 5.089 -6.832 1.00 1.01 22 ALA A N 10
ATOM 10656 C CA . ALA A 1 22 ? 11.778 5.958 -6.117 1.00 1.03 22 ALA A CA 10
ATOM 10657 C C . ALA A 1 22 ? 12.892 5.140 -5.430 1.00 0.99 22 ALA A C 10
ATOM 10658 O O . ALA A 1 22 ? 14.061 5.533 -5.459 1.00 1.06 22 ALA A O 10
ATOM 10665 N N . SER A 1 23 ? 12.567 3.942 -4.927 1.00 0.92 23 SER A N 10
ATOM 10666 C CA . SER A 1 23 ? 13.575 2.946 -4.552 1.00 0.94 23 SER A CA 10
ATOM 10667 C C . SER A 1 23 ? 14.453 2.578 -5.749 1.00 0.99 23 SER A C 10
ATOM 10668 O O . SER A 1 23 ? 15.674 2.638 -5.636 1.00 1.07 23 SER A O 10
ATOM 10676 N N . THR A 1 24 ? 13.886 2.309 -6.933 1.00 1.03 24 THR A N 10
ATOM 10677 C CA . THR A 1 24 ? 14.701 2.100 -8.154 1.00 1.23 24 THR A CA 10
ATOM 10678 C C . THR A 1 24 ? 15.647 3.280 -8.458 1.00 1.32 24 THR A C 10
ATOM 10679 O O . THR A 1 24 ? 16.782 3.046 -8.881 1.00 1.40 24 THR A O 10
ATOM 10690 N N . ARG A 1 25 ? 15.262 4.536 -8.169 1.00 1.38 25 ARG A N 10
ATOM 10691 C CA . ARG A 1 25 ? 16.158 5.714 -8.276 1.00 1.51 25 ARG A CA 10
ATOM 10692 C C . ARG A 1 25 ? 17.279 5.735 -7.218 1.00 1.46 25 ARG A C 10
ATOM 10693 O O . ARG A 1 25 ? 18.416 6.095 -7.552 1.00 1.57 25 ARG A O 10
ATOM 10714 N N . CYS A 1 26 ? 16.999 5.325 -5.974 1.00 1.32 26 CYS A N 10
ATOM 10715 C CA . CYS A 1 26 ? 18.036 5.065 -4.956 1.00 1.26 26 CYS A CA 10
ATOM 10716 C C . CYS A 1 26 ? 19.005 3.963 -5.423 1.00 1.19 26 CYS A C 10
ATOM 10717 O O . CYS A 1 26 ? 20.221 4.072 -5.313 1.00 1.28 26 CYS A O 10
ATOM 10724 N N . LEU A 1 27 ? 18.472 2.888 -5.983 1.00 1.10 27 LEU A N 10
ATOM 10725 C CA . LEU A 1 27 ? 19.220 1.713 -6.420 1.00 1.08 27 LEU A CA 10
ATOM 10726 C C . LEU A 1 27 ? 20.124 2.006 -7.621 1.00 1.28 27 LEU A C 10
ATOM 10727 O O . LEU A 1 27 ? 21.260 1.534 -7.682 1.00 1.38 27 LEU A O 10
ATOM 10743 N N . ASP A 1 28 ? 19.631 2.824 -8.545 1.00 1.36 28 ASP A N 10
ATOM 10744 C CA . ASP A 1 28 ? 20.430 3.467 -9.603 1.00 1.57 28 ASP A CA 10
ATOM 10745 C C . ASP A 1 28 ? 21.551 4.354 -9.025 1.00 1.63 28 ASP A C 10
ATOM 10746 O O . ASP A 1 28 ? 22.694 4.226 -9.464 1.00 1.78 28 ASP A O 10
ATOM 10755 N N . GLU A 1 29 ? 21.288 5.177 -8.002 1.00 1.59 29 GLU A N 10
ATOM 10756 C CA . GLU A 1 29 ? 22.327 5.885 -7.244 1.00 1.73 29 GLU A CA 10
ATOM 10757 C C . GLU A 1 29 ? 23.442 4.975 -6.682 1.00 1.65 29 GLU A C 10
ATOM 10758 O O . GLU A 1 29 ? 24.626 5.260 -6.906 1.00 1.81 29 GLU A O 10
ATOM 10770 N N . ASN A 1 30 ? 23.088 3.895 -5.972 1.00 1.47 30 ASN A N 10
ATOM 10771 C CA . ASN A 1 30 ? 23.992 3.063 -5.170 1.00 1.54 30 ASN A CA 10
ATOM 10772 C C . ASN A 1 30 ? 23.874 1.546 -5.468 1.00 1.44 30 ASN A C 10
ATOM 10773 O O . ASN A 1 30 ? 23.231 0.814 -4.718 1.00 1.55 30 ASN A O 10
ATOM 10784 N N . ASN A 1 31 ? 24.502 1.062 -6.549 1.00 1.45 31 ASN A N 10
ATOM 10785 C CA . ASN A 1 31 ? 24.790 -0.362 -6.836 1.00 1.54 31 ASN A CA 10
ATOM 10786 C C . ASN A 1 31 ? 23.648 -1.377 -6.551 1.00 1.50 31 ASN A C 10
ATOM 10787 O O . ASN A 1 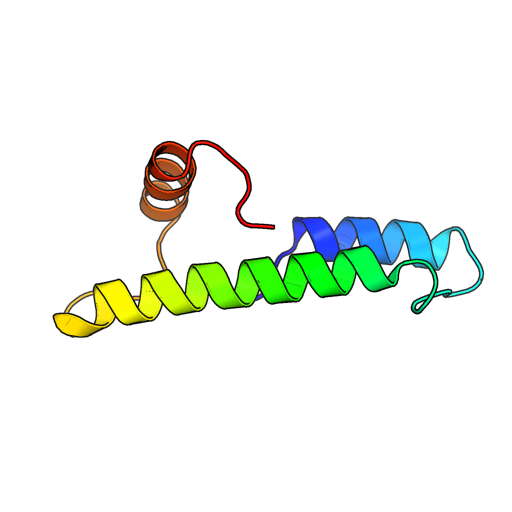31 ? 23.894 -2.495 -6.084 1.00 1.77 31 ASN A O 10
ATOM 10798 N N . TYR A 1 32 ? 22.394 -0.989 -6.801 1.00 1.34 32 TYR A N 10
ATOM 10799 C CA . TYR A 1 32 ? 21.172 -1.740 -6.478 1.00 1.35 32 TYR A CA 10
ATOM 10800 C C . TYR A 1 32 ? 21.069 -2.204 -5.005 1.00 1.34 32 TYR A C 10
ATOM 10801 O O . TYR A 1 32 ? 20.650 -3.321 -4.698 1.00 1.66 32 TYR A O 10
ATOM 10819 N N . ASP A 1 33 ? 21.452 -1.345 -4.060 1.00 1.18 33 ASP A N 10
ATOM 10820 C CA . ASP A 1 33 ? 21.471 -1.629 -2.623 1.00 1.33 33 ASP A CA 10
ATOM 10821 C C . ASP A 1 33 ? 20.077 -1.498 -1.983 1.00 1.06 33 ASP A C 10
ATOM 10822 O O . ASP A 1 33 ? 19.768 -0.619 -1.171 1.00 0.99 33 ASP A O 10
ATOM 10831 N N . ARG A 1 34 ? 19.213 -2.429 -2.383 1.00 1.08 34 ARG A N 10
ATOM 10832 C CA . ARG A 1 34 ? 17.878 -2.646 -1.800 1.00 0.97 34 ARG A CA 10
ATOM 10833 C C . ARG A 1 34 ? 17.887 -2.995 -0.306 1.00 1.04 34 ARG A C 10
ATOM 10834 O O . ARG A 1 34 ? 16.847 -2.872 0.337 1.00 0.93 34 ARG A O 10
ATOM 10855 N N . GLU A 1 35 ? 19.040 -3.326 0.277 1.00 1.36 35 GLU A N 10
ATOM 10856 C CA . GLU A 1 35 ? 19.194 -3.438 1.733 1.00 1.53 35 GLU A CA 10
ATOM 10857 C C . GLU A 1 35 ? 19.306 -2.054 2.394 1.00 1.51 35 GLU A C 10
ATOM 10858 O O . GLU A 1 35 ? 18.602 -1.793 3.373 1.00 1.55 35 GLU A O 10
ATOM 10870 N N . ARG A 1 36 ? 20.101 -1.125 1.834 1.00 1.53 36 ARG A N 10
ATOM 10871 C CA . ARG A 1 36 ? 20.113 0.291 2.267 1.00 1.59 36 ARG A CA 10
ATOM 10872 C C . ARG A 1 36 ? 18.744 0.950 2.085 1.00 1.37 36 ARG A C 10
ATOM 10873 O O . ARG A 1 36 ? 18.290 1.648 2.991 1.00 1.62 36 ARG A O 10
ATOM 10894 N N . CYS A 1 37 ? 18.074 0.706 0.955 1.00 1.01 37 CYS A N 10
ATOM 10895 C CA . CYS A 1 37 ? 16.758 1.280 0.620 1.00 0.80 37 CYS A CA 10
ATOM 10896 C C . CYS A 1 37 ? 15.565 0.324 0.865 1.00 0.65 37 CYS A C 10
ATOM 10897 O O . CYS A 1 37 ? 14.561 0.355 0.151 1.00 0.61 37 CYS A O 10
ATOM 10904 N N . SER A 1 38 ? 15.640 -0.505 1.914 1.00 0.72 38 SER A N 10
ATOM 10905 C CA . SER A 1 38 ? 14.530 -1.347 2.392 1.00 0.72 38 SER A CA 10
ATOM 10906 C C . SER A 1 38 ? 13.359 -0.545 2.988 1.00 0.73 38 SER A C 10
ATOM 10907 O O . SER A 1 38 ? 12.242 -1.060 3.017 1.00 0.73 38 SER A O 10
ATOM 10915 N N . THR A 1 39 ? 13.568 0.717 3.387 1.00 0.80 39 THR A N 10
ATOM 10916 C CA . THR A 1 39 ? 12.526 1.695 3.785 1.00 0.89 39 THR A CA 10
ATOM 10917 C C . THR A 1 39 ? 11.352 1.758 2.811 1.00 0.76 39 THR A C 10
ATOM 10918 O O . THR A 1 39 ? 10.190 1.625 3.195 1.00 0.76 39 THR A O 10
ATOM 10929 N N . TYR A 1 40 ? 11.658 1.910 1.526 1.00 0.71 40 TYR A N 10
ATOM 10930 C CA . TYR A 1 40 ? 10.669 1.999 0.453 1.00 0.67 40 TYR A CA 10
ATOM 10931 C C . TYR A 1 40 ? 9.868 0.690 0.313 1.00 0.61 40 TYR A C 10
ATOM 10932 O O . TYR A 1 40 ? 8.641 0.704 0.206 1.00 0.66 40 TYR A O 10
ATOM 10950 N N . PHE A 1 41 ? 10.547 -0.460 0.375 1.00 0.56 41 PHE A N 10
ATOM 10951 C CA . PHE A 1 41 ? 9.907 -1.778 0.300 1.00 0.58 41 PHE A CA 10
ATOM 10952 C C . PHE A 1 41 ? 9.093 -2.113 1.563 1.00 0.62 41 PHE A C 10
ATOM 10953 O O . PHE A 1 41 ? 8.081 -2.813 1.470 1.00 0.66 41 PHE A O 10
ATOM 10970 N N . LEU A 1 42 ? 9.451 -1.535 2.713 1.00 0.68 42 LEU A N 10
ATOM 10971 C CA . LEU A 1 42 ? 8.621 -1.528 3.922 1.00 0.75 42 LEU A CA 10
ATOM 10972 C C . LEU A 1 42 ? 7.348 -0.705 3.721 1.00 0.76 42 LEU A C 10
ATOM 10973 O O . LEU A 1 42 ? 6.256 -1.220 3.946 1.00 0.81 42 LEU A O 10
ATOM 10989 N N . ARG A 1 43 ? 7.438 0.520 3.197 1.00 0.75 43 ARG A N 10
ATOM 10990 C CA . ARG A 1 43 ? 6.233 1.308 2.875 1.00 0.79 43 ARG A CA 10
ATOM 10991 C C . ARG A 1 43 ? 5.361 0.619 1.828 1.00 0.77 43 ARG A C 10
ATOM 10992 O O . ARG A 1 43 ? 4.140 0.658 1.925 1.00 0.84 43 ARG A O 10
ATOM 11013 N N . TYR A 1 44 ? 5.964 -0.155 0.929 1.00 0.72 44 TYR A N 10
ATOM 11014 C CA . TYR A 1 44 ? 5.222 -0.994 -0.021 1.00 0.73 44 TYR A CA 10
ATOM 11015 C C . TYR A 1 44 ? 4.488 -2.147 0.695 1.00 0.78 44 TYR A C 10
ATOM 11016 O O . TYR A 1 44 ? 3.303 -2.384 0.449 1.00 0.85 44 TYR A O 10
ATOM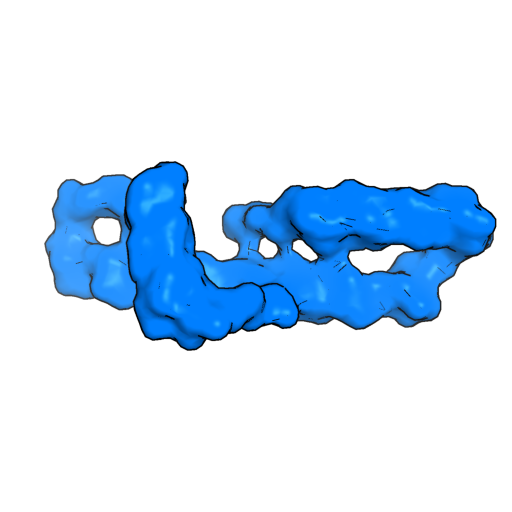 11034 N N . LYS A 1 45 ? 5.158 -2.810 1.648 1.00 0.78 45 LYS A N 10
ATOM 11035 C CA . LYS A 1 45 ? 4.589 -3.851 2.523 1.00 0.87 45 LYS A CA 10
ATOM 11036 C C . LYS A 1 45 ? 3.489 -3.307 3.451 1.00 0.92 45 LYS A C 10
ATOM 11037 O O . LYS A 1 45 ? 2.526 -4.024 3.724 1.00 1.06 45 LYS A O 10
ATOM 11056 N N . ASN A 1 46 ? 3.557 -2.028 3.839 1.00 0.88 46 ASN A N 10
ATOM 11057 C CA . ASN A 1 46 ? 2.484 -1.315 4.543 1.00 0.92 46 ASN A CA 10
ATOM 11058 C C . ASN A 1 46 ? 1.256 -1.117 3.641 1.00 0.95 46 ASN A C 10
ATOM 11059 O O . ASN A 1 46 ? 0.143 -1.420 4.069 1.00 1.04 46 ASN A O 10
ATOM 11070 N N . CYS A 1 47 ? 1.438 -0.679 2.385 1.00 0.94 47 CYS A N 10
ATOM 11071 C CA . CYS A 1 47 ? 0.332 -0.487 1.437 1.00 0.98 47 CYS A CA 10
ATOM 11072 C C . CYS A 1 47 ? -0.443 -1.796 1.227 1.00 1.04 47 CYS A C 10
ATOM 11073 O O . CYS A 1 47 ? -1.675 -1.816 1.287 1.00 1.25 47 CYS A O 10
ATOM 11080 N N . ARG A 1 48 ? 0.291 -2.909 1.083 1.00 0.93 48 ARG A N 10
ATOM 11081 C CA . ARG A 1 48 ? -0.264 -4.267 1.042 1.00 0.99 48 ARG A CA 10
ATOM 11082 C C . ARG A 1 48 ? -0.981 -4.638 2.344 1.00 0.90 48 ARG A C 10
ATOM 11083 O O . ARG A 1 48 ? -2.149 -5.005 2.288 1.00 0.86 48 ARG A O 10
ATOM 11104 N N . ARG A 1 49 ? -0.337 -4.508 3.514 1.00 0.90 49 ARG A N 10
ATOM 11105 C CA . ARG A 1 49 ? -0.916 -4.879 4.826 1.00 0.84 49 ARG A CA 10
ATOM 11106 C C . ARG A 1 49 ? -2.212 -4.120 5.123 1.00 0.71 49 ARG A C 10
ATOM 11107 O O . ARG A 1 49 ? -3.184 -4.736 5.569 1.00 0.63 49 ARG A O 10
ATOM 11128 N N . PHE A 1 50 ? -2.251 -2.819 4.831 1.00 0.71 50 PHE A N 10
ATOM 11129 C CA . PHE A 1 50 ? -3.443 -1.987 4.983 1.00 0.62 50 PHE A CA 10
ATOM 11130 C C . PHE A 1 50 ? -4.611 -2.552 4.175 1.00 0.58 50 PHE A C 10
ATOM 11131 O O . PHE A 1 50 ? -5.634 -2.942 4.736 1.00 0.51 50 PHE A O 10
ATOM 11148 N N . TRP A 1 51 ? -4.446 -2.656 2.858 1.00 0.65 51 TRP A N 10
ATOM 11149 C CA . TRP A 1 51 ? -5.538 -3.082 1.981 1.00 0.64 51 TRP A CA 10
ATOM 11150 C C . TRP A 1 51 ? -5.885 -4.584 2.131 1.00 0.67 51 TRP A C 10
ATOM 11151 O O . TRP A 1 51 ? -7.069 -4.918 2.108 1.00 0.65 51 TRP A O 10
ATOM 11172 N N . ASN A 1 52 ? -4.929 -5.472 2.454 1.00 0.73 52 ASN A N 10
ATOM 11173 C CA . ASN A 1 52 ? -5.179 -6.848 2.912 1.00 0.75 52 ASN A CA 10
ATOM 11174 C C . ASN A 1 52 ? -6.077 -6.881 4.173 1.00 0.63 52 ASN A C 10
ATOM 11175 O O . ASN A 1 52 ? -6.989 -7.715 4.279 1.00 0.63 52 ASN A O 10
ATOM 11186 N N . SER A 1 53 ? -5.845 -5.955 5.116 1.00 0.58 53 SER A N 10
ATOM 11187 C CA . SER A 1 53 ? -6.676 -5.796 6.316 1.00 0.52 53 SER A CA 10
ATOM 11188 C C . SER A 1 53 ? -8.079 -5.282 5.981 1.00 0.46 53 SER A C 10
ATOM 11189 O O . SER A 1 53 ? -9.049 -5.828 6.494 1.00 0.46 53 SER A O 10
ATOM 11197 N N . ILE A 1 54 ? -8.230 -4.307 5.073 1.00 0.45 54 ILE A N 10
ATOM 11198 C CA . ILE A 1 54 ? -9.554 -3.852 4.610 1.00 0.44 54 ILE A CA 10
ATOM 11199 C C . ILE A 1 54 ? -10.341 -5.016 3.989 1.00 0.43 54 ILE A C 10
ATOM 11200 O O . ILE A 1 54 ? -11.517 -5.197 4.306 1.00 0.44 54 ILE A O 10
ATOM 11216 N N . VAL A 1 55 ? -9.682 -5.868 3.199 1.00 0.48 55 VAL A N 10
ATOM 11217 C CA . VAL A 1 55 ? -10.273 -7.101 2.659 1.00 0.51 55 VAL A CA 10
ATOM 11218 C C . VAL A 1 55 ? -10.743 -8.033 3.782 1.00 0.51 55 VAL A C 10
ATOM 11219 O O . VAL A 1 55 ? -11.916 -8.396 3.775 1.00 0.51 55 VAL A O 10
ATOM 11232 N N . MET A 1 56 ? -9.923 -8.349 4.799 1.00 0.54 56 MET A N 10
ATOM 11233 C CA . MET A 1 56 ? -10.399 -9.123 5.974 1.00 0.56 56 MET A CA 10
ATOM 11234 C C . MET A 1 56 ? -11.626 -8.484 6.654 1.00 0.53 56 MET A C 10
ATOM 11235 O O . MET A 1 56 ? -12.585 -9.182 6.999 1.00 0.60 56 MET A O 10
ATOM 11249 N N . GLN A 1 57 ? -11.616 -7.162 6.839 1.00 0.48 57 GLN A N 10
ATOM 11250 C CA . GLN A 1 57 ? -12.669 -6.421 7.543 1.00 0.53 57 GLN A CA 10
ATOM 11251 C C . GLN A 1 57 ? -13.939 -6.228 6.704 1.00 0.56 57 GLN A C 10
ATOM 11252 O O . GLN A 1 57 ? -14.989 -5.922 7.263 1.00 0.75 57 GLN A O 10
ATOM 11266 N N . ARG A 1 58 ? -13.876 -6.427 5.382 1.00 0.50 58 ARG A N 10
ATOM 11267 C CA . ARG A 1 58 ? -15.032 -6.478 4.465 1.00 0.57 58 ARG A CA 10
ATOM 11268 C C . ARG A 1 58 ? -15.515 -7.895 4.171 1.00 0.61 58 ARG A C 10
ATOM 11269 O O . ARG A 1 58 ? -16.679 -8.097 3.826 1.00 0.79 58 ARG A O 10
ATOM 11290 N N . ARG A 1 59 ? -14.665 -8.899 4.385 1.00 0.58 59 ARG A N 10
ATOM 11291 C CA . ARG A 1 59 ? -15.009 -10.314 4.235 1.00 0.70 59 ARG A CA 10
ATOM 11292 C C . ARG A 1 59 ? -15.858 -10.848 5.386 1.00 0.86 59 ARG A C 10
ATOM 11293 O O . ARG A 1 59 ? -16.555 -11.841 5.197 1.00 0.97 59 ARG A O 10
ATOM 11314 N N . LYS A 1 60 ? -15.889 -10.159 6.535 1.00 0.91 60 LYS A N 10
ATOM 11315 C CA . LYS A 1 60 ? -16.699 -10.530 7.712 1.00 1.09 60 LYS A CA 10
ATOM 11316 C C . LYS A 1 60 ? -18.184 -10.767 7.395 1.00 1.16 60 LYS A C 10
ATOM 11317 O O . LYS A 1 60 ? -18.771 -11.696 7.945 1.00 1.24 60 LYS A O 10
ATOM 11336 N N . ASN A 1 61 ? -18.771 -10.025 6.443 1.00 1.15 61 ASN A N 10
ATOM 11337 C CA . ASN A 1 61 ? -20.165 -10.246 6.015 1.00 1.26 61 ASN A CA 10
ATOM 11338 C C . ASN A 1 61 ? -20.329 -11.175 4.787 1.00 1.16 61 ASN A C 10
ATOM 11339 O O . ASN A 1 61 ? -21.440 -11.617 4.491 1.00 1.24 61 ASN A O 10
ATOM 11350 N N . GLY A 1 62 ? -19.239 -11.500 4.082 1.00 1.05 62 GLY A N 10
ATOM 11351 C CA . GLY A 1 62 ? -19.201 -12.561 3.062 1.00 1.03 62 GLY A CA 10
ATOM 11352 C C . GLY A 1 62 ? -20.082 -12.335 1.826 1.00 1.17 62 GLY A C 10
ATOM 11353 O O . GLY A 1 62 ? -20.534 -13.311 1.233 1.00 1.39 62 GLY A O 10
ATOM 11357 N N . VAL A 1 63 ? -20.381 -11.076 1.480 1.00 1.17 63 VAL A N 10
ATOM 11358 C CA . VAL A 1 63 ? -21.466 -10.700 0.558 1.00 1.35 63 VAL A CA 10
ATOM 11359 C C . VAL A 1 63 ? -21.085 -9.592 -0.434 1.00 1.34 63 VAL A C 10
ATOM 11360 O O . VAL A 1 63 ? -21.297 -9.749 -1.633 1.00 1.52 63 VAL A O 10
ATOM 11373 N N . LYS A 1 64 ? -20.492 -8.491 0.037 1.00 1.47 64 LYS A N 10
ATOM 11374 C CA . LYS A 1 64 ? -20.015 -7.365 -0.788 1.00 1.51 64 LYS A CA 10
ATOM 11375 C C . LYS A 1 64 ? -18.726 -7.695 -1.556 1.00 1.41 64 LYS A C 10
ATOM 11376 O O . LYS A 1 64 ? -18.028 -8.644 -1.185 1.00 1.31 64 LYS A O 10
ATOM 11395 N N . PRO A 1 65 ? -18.329 -6.879 -2.552 1.00 1.48 65 PRO A N 10
ATOM 11396 C CA . PRO A 1 65 ? -16.944 -6.849 -3.014 1.00 1.38 65 PRO A CA 10
ATOM 11397 C C . PRO A 1 65 ? -15.992 -6.483 -1.866 1.00 1.14 65 PRO A C 10
ATOM 11398 O O . PRO A 1 65 ? -16.118 -5.423 -1.247 1.00 1.20 65 PRO A O 10
ATOM 11409 N N . PHE A 1 66 ? -15.046 -7.372 -1.570 1.00 0.95 66 PHE A N 10
ATOM 11410 C CA . PHE A 1 66 ? -14.081 -7.229 -0.477 1.00 0.74 66 PHE A CA 10
ATOM 11411 C C . PHE A 1 66 ? -12.971 -6.225 -0.807 1.00 0.66 66 PHE A C 10
ATOM 11412 O O . PHE A 1 66 ? -12.669 -5.350 0.002 1.00 0.64 66 PHE A O 10
ATOM 11429 N N . MET A 1 67 ? -12.408 -6.323 -2.013 1.00 0.73 67 MET A N 10
ATOM 11430 C CA . MET A 1 67 ? -11.669 -5.236 -2.651 1.00 0.78 67 MET A CA 10
ATOM 11431 C C . MET A 1 67 ? -12.645 -4.096 -3.015 1.00 0.87 67 MET A C 10
ATOM 11432 O O . MET A 1 67 ? -13.527 -4.298 -3.858 1.00 0.98 67 MET A O 10
ATOM 11446 N N . PRO A 1 68 ? -12.523 -2.905 -2.399 1.00 0.86 68 PRO A N 10
ATOM 11447 C CA . PRO A 1 68 ? -13.509 -1.833 -2.528 1.00 0.93 68 PRO A CA 10
ATOM 11448 C C . PRO A 1 68 ? -13.552 -1.212 -3.931 1.00 1.07 68 PRO A C 10
ATOM 11449 O O . PRO A 1 68 ? -12.543 -1.149 -4.638 1.00 1.17 68 PRO A O 10
ATOM 11460 N N . THR A 1 69 ? -14.715 -0.678 -4.311 1.00 1.12 69 THR A N 10
ATOM 11461 C CA . THR A 1 69 ? -14.873 0.201 -5.474 1.00 1.17 69 THR A CA 10
ATOM 11462 C C . THR A 1 69 ? -14.341 1.602 -5.171 1.00 1.11 69 THR A C 10
ATOM 11463 O O . THR A 1 69 ? -14.052 1.927 -4.023 1.00 1.04 69 THR A O 10
ATOM 11474 N N . ALA A 1 70 ? -14.178 2.449 -6.182 1.00 1.18 70 ALA A N 10
ATOM 11475 C CA . ALA A 1 70 ? -13.539 3.761 -6.030 1.00 1.22 70 ALA A CA 10
ATOM 11476 C C . ALA A 1 70 ? -14.254 4.704 -5.032 1.00 1.28 70 ALA A C 10
ATOM 11477 O O . ALA A 1 70 ? -13.594 5.467 -4.322 1.00 1.30 70 ALA A O 10
ATOM 11484 N N . ALA A 1 71 ? -15.584 4.652 -4.932 1.00 1.33 71 ALA A N 10
ATOM 11485 C CA . ALA A 1 71 ? -16.372 5.396 -3.944 1.00 1.43 71 ALA A CA 10
ATOM 11486 C C . ALA A 1 71 ? -16.162 4.877 -2.507 1.00 1.30 71 ALA A C 10
ATOM 11487 O O . ALA A 1 71 ? -16.062 5.670 -1.564 1.00 1.26 71 ALA A O 10
ATOM 11494 N N . GLU A 1 72 ? -16.030 3.555 -2.354 1.00 1.24 72 GLU A N 10
ATOM 11495 C CA . GLU A 1 72 ? -15.742 2.888 -1.092 1.00 1.18 72 GLU A CA 10
ATOM 11496 C C . GLU A 1 72 ? -14.308 3.218 -0.670 1.00 1.11 72 GLU A C 10
ATOM 11497 O O . GLU A 1 72 ? -14.102 3.738 0.423 1.00 1.11 72 GLU A O 10
ATOM 11509 N N . ARG A 1 73 ? -13.323 3.026 -1.563 1.00 1.07 73 ARG A N 10
ATOM 11510 C CA . ARG A 1 73 ? -11.916 3.428 -1.377 1.00 1.03 73 ARG A CA 10
ATOM 11511 C C . ARG A 1 73 ? -11.798 4.884 -0.925 1.00 1.09 73 ARG A C 10
ATOM 11512 O O . ARG A 1 73 ? -11.039 5.167 -0.001 1.00 1.06 73 ARG A O 10
ATOM 11533 N N . ASP A 1 74 ? -12.562 5.778 -1.551 1.00 1.15 74 ASP A N 10
ATOM 11534 C CA . ASP A 1 74 ? -12.614 7.197 -1.199 1.00 1.21 74 ASP A CA 10
ATOM 11535 C C . ASP A 1 74 ? -13.132 7.414 0.226 1.00 1.21 74 ASP A C 10
ATOM 11536 O O . ASP A 1 74 ? -12.443 8.048 1.023 1.00 1.22 74 ASP A O 10
ATOM 11545 N N . GLU A 1 75 ? -14.294 6.858 0.597 1.00 1.22 75 GLU A N 10
ATOM 11546 C CA . GLU A 1 75 ? -14.778 7.013 1.973 1.00 1.23 75 GLU A CA 10
ATOM 11547 C C . GLU A 1 75 ? -13.886 6.319 3.024 1.00 1.11 75 GLU A C 10
ATOM 11548 O O . GLU A 1 75 ? -13.789 6.809 4.149 1.00 1.10 75 GLU A O 10
ATOM 11560 N N . ILE A 1 76 ? -13.169 5.250 2.661 1.00 1.02 76 ILE A N 10
ATOM 11561 C CA . ILE A 1 76 ? -12.245 4.516 3.535 1.00 0.93 76 ILE A CA 10
ATOM 11562 C C . ILE A 1 76 ? -10.967 5.327 3.800 1.00 0.92 76 ILE A C 10
ATOM 11563 O O . ILE A 1 76 ? -10.568 5.504 4.956 1.00 0.95 76 ILE A O 10
ATOM 11579 N N . LEU A 1 77 ? -10.349 5.886 2.755 1.00 0.93 77 LEU A N 10
ATOM 11580 C CA . LEU A 1 77 ? -9.208 6.801 2.883 1.00 0.95 77 LEU A CA 10
ATOM 11581 C C . LEU A 1 77 ? -9.597 8.089 3.621 1.00 1.02 77 LEU A C 10
ATOM 11582 O O . LEU A 1 77 ? -8.839 8.573 4.459 1.00 1.09 77 LEU A O 10
ATOM 11598 N N . ARG A 1 78 ? -10.815 8.592 3.392 1.00 1.05 78 ARG A N 10
ATOM 11599 C CA . ARG A 1 78 ? -11.383 9.731 4.140 1.00 1.13 78 ARG A CA 10
ATOM 11600 C C . ARG A 1 78 ? -11.625 9.370 5.615 1.00 1.13 78 ARG A C 10
ATOM 11601 O O . ARG A 1 78 ? -11.418 10.209 6.491 1.00 1.20 78 ARG A O 10
ATOM 11622 N N . ALA A 1 79 ? -11.954 8.110 5.915 1.00 1.06 79 ALA A N 10
ATOM 11623 C CA . ALA A 1 79 ? -12.062 7.585 7.280 1.00 1.06 79 ALA A CA 10
ATOM 11624 C C . ALA A 1 79 ? -10.699 7.355 7.970 1.00 1.01 79 ALA A C 10
ATOM 11625 O O . ALA A 1 79 ? -10.621 7.463 9.193 1.00 1.09 79 ALA A O 10
ATOM 11632 N N . VAL A 1 80 ? -9.611 7.116 7.222 1.00 0.93 80 VAL A N 10
ATOM 11633 C CA . VAL A 1 80 ? -8.238 7.249 7.754 1.00 0.92 80 VAL A CA 10
ATOM 11634 C C . VAL A 1 80 ? -7.892 8.726 7.987 1.00 1.00 80 VAL A C 10
ATOM 11635 O O . VAL A 1 80 ? -7.292 9.077 9.003 1.00 1.05 80 VAL A O 10
ATOM 11648 N N . GLY A 1 81 ? -8.263 9.601 7.045 1.00 1.04 81 GLY A N 10
ATOM 11649 C CA . GLY A 1 81 ? -7.952 11.036 7.060 1.00 1.10 81 GLY A CA 10
ATOM 11650 C C . GLY A 1 81 ? -6.511 11.359 6.638 1.00 1.12 81 GLY A C 10
ATOM 11651 O O . GLY A 1 81 ? -6.054 12.501 6.748 1.00 1.18 81 GLY A O 10
ATOM 11655 N N . ASN A 1 82 ? -5.776 10.344 6.184 1.00 1.10 82 ASN A N 10
ATOM 11656 C CA . ASN A 1 82 ? -4.395 10.408 5.722 1.00 1.14 82 ASN A CA 10
ATOM 11657 C C . ASN A 1 82 ? -4.110 9.256 4.740 1.00 1.14 82 ASN A C 10
ATOM 11658 O O . ASN A 1 82 ? -4.826 8.256 4.704 1.00 1.03 82 ASN A O 10
ATOM 11669 N N . MET A 1 83 ? -3.032 9.375 3.972 1.00 1.34 83 MET A N 10
ATOM 11670 C CA . MET A 1 83 ? -2.497 8.307 3.136 1.00 1.38 83 MET A CA 10
ATOM 11671 C C . MET A 1 83 ? -1.787 7.258 4.022 1.00 1.22 83 MET A C 10
ATOM 11672 O O . MET A 1 83 ? -0.845 7.627 4.727 1.00 1.49 83 MET A O 10
ATOM 11686 N N . PRO A 1 84 ? -2.140 5.953 3.983 1.00 1.00 84 PRO A N 10
ATOM 11687 C CA . PRO A 1 84 ? -1.450 4.921 4.772 1.00 1.17 84 PRO A CA 10
ATOM 11688 C C . PRO A 1 84 ? -0.070 4.540 4.198 1.00 1.59 84 PRO A C 10
ATOM 11689 O O . PRO A 1 84 ? 0.630 3.677 4.737 1.00 1.92 84 PRO A O 10
ATOM 11700 N N . TYR A 1 85 ? 0.302 5.187 3.090 1.00 1.75 85 TYR A N 10
ATOM 11701 C CA . TYR A 1 85 ? 1.518 4.977 2.304 1.00 2.29 85 TYR A CA 10
ATOM 11702 C C . TYR A 1 85 ? 2.681 5.824 2.841 1.00 2.42 85 TYR A C 10
ATOM 11703 O O . TYR A 1 85 ? 2.539 7.063 2.976 1.00 3.33 85 TYR A O 10
ATOM 11721 N N . ASN A 1 14 ? -4.647 -2.494 -2.306 0.49 2.56 14 ASN A N 11
ATOM 11722 C CA . ASN A 1 14 ? -3.808 -1.684 -3.214 0.49 2.32 14 ASN A CA 11
ATOM 11723 C C . ASN A 1 14 ? -2.353 -1.745 -2.755 0.49 2.18 14 ASN A C 11
ATOM 11724 O O . ASN A 1 14 ? -2.047 -1.176 -1.709 0.49 2.32 14 ASN A O 11
ATOM 11735 N N . PRO A 1 15 ? -1.457 -2.435 -3.485 0.49 2.04 15 PRO A N 11
ATOM 11736 C CA . PRO A 1 15 ? -0.013 -2.389 -3.255 0.49 2.03 15 PRO A CA 11
ATOM 11737 C C . PRO A 1 15 ? 0.628 -1.149 -3.903 0.49 1.58 15 PRO A C 11
ATOM 11738 O O . PRO A 1 15 ? 0.194 -0.694 -4.965 0.49 1.51 15 PRO A O 11
ATOM 11749 N N . CYS A 1 16 ? 1.691 -0.623 -3.284 1.00 1.53 16 CYS A N 11
ATOM 11750 C CA . CYS A 1 16 ? 2.292 0.665 -3.646 1.00 1.24 16 CYS A CA 11
ATOM 11751 C C . CYS A 1 16 ? 3.357 0.557 -4.762 1.00 1.28 16 CYS A C 11
ATOM 11752 O O . CYS A 1 16 ? 4.561 0.723 -4.532 1.00 1.13 16 CYS A O 11
ATOM 11759 N N . LEU A 1 17 ? 2.902 0.318 -5.994 1.00 1.59 17 LEU A N 11
ATOM 11760 C CA . LEU A 1 17 ? 3.716 0.300 -7.221 1.00 1.72 17 LEU A CA 11
ATOM 11761 C C . LEU A 1 17 ? 4.541 1.589 -7.423 1.00 1.64 17 LEU A C 11
ATOM 11762 O O . LEU A 1 17 ? 5.633 1.526 -7.989 1.00 1.67 17 LEU A O 11
ATOM 11778 N N . SER A 1 18 ? 4.071 2.730 -6.911 1.00 1.59 18 SER A N 11
ATOM 11779 C CA . SER A 1 18 ? 4.764 4.028 -6.925 1.00 1.60 18 SER A CA 11
ATOM 11780 C C . SER A 1 18 ? 6.029 4.033 -6.069 1.00 1.39 18 SER A C 11
ATOM 11781 O O . SER A 1 18 ? 7.094 4.422 -6.550 1.00 1.47 18 SER A O 11
ATOM 11789 N N . GLU A 1 19 ? 5.931 3.549 -4.823 1.00 1.22 19 GLU A N 11
ATOM 11790 C CA . GLU A 1 19 ? 7.093 3.373 -3.945 1.00 1.06 19 GLU A CA 11
ATOM 11791 C C . GLU A 1 19 ? 8.014 2.280 -4.506 1.00 0.97 19 GLU A C 11
ATOM 11792 O O . GLU A 1 19 ? 9.230 2.422 -4.423 1.00 0.90 19 GLU A O 11
ATOM 11804 N N . SER A 1 20 ? 7.454 1.244 -5.148 1.00 1.08 20 SER A N 11
ATOM 11805 C CA . SER A 1 20 ? 8.247 0.179 -5.806 1.00 1.17 20 SER A CA 11
ATOM 11806 C C . SER A 1 20 ? 9.063 0.716 -7.001 1.00 1.29 20 SER A C 11
ATOM 11807 O O . SER A 1 20 ? 10.232 0.367 -7.192 1.00 1.30 20 SER A O 11
ATOM 11815 N N . ASP A 1 21 ? 8.491 1.653 -7.761 1.00 1.40 21 ASP A N 11
ATOM 11816 C CA . ASP A 1 21 ? 9.156 2.361 -8.858 1.00 1.55 21 ASP A CA 11
ATOM 11817 C C . ASP A 1 21 ? 10.223 3.346 -8.336 1.00 1.43 21 ASP A C 11
ATOM 11818 O O . ASP A 1 21 ? 11.350 3.339 -8.829 1.00 1.50 21 ASP A O 11
ATOM 11827 N N . ALA A 1 22 ? 9.921 4.136 -7.297 1.00 1.30 22 ALA A N 11
ATOM 11828 C CA . ALA A 1 22 ? 10.853 5.102 -6.693 1.00 1.27 22 ALA A CA 11
ATOM 11829 C C . ALA A 1 22 ? 12.052 4.423 -5.993 1.00 1.04 22 ALA A C 11
ATOM 11830 O O . ALA A 1 22 ? 13.192 4.879 -6.119 1.00 1.15 22 ALA A O 11
ATOM 11837 N N . SER A 1 23 ? 11.801 3.295 -5.325 1.00 0.79 23 SER A N 11
ATOM 11838 C CA . SER A 1 23 ? 12.792 2.305 -4.875 1.00 0.69 23 SER A CA 11
ATOM 11839 C C . SER A 1 23 ? 13.664 1.798 -6.029 1.00 0.80 23 SER A C 11
ATOM 11840 O O . SER A 1 23 ? 14.884 1.924 -5.986 1.00 0.79 23 SER A O 11
ATOM 11848 N N . THR A 1 24 ? 13.069 1.317 -7.123 1.00 1.04 24 THR A N 11
ATOM 11849 C CA . THR A 1 24 ? 13.818 0.817 -8.295 1.00 1.30 24 THR A CA 11
ATOM 11850 C C . THR A 1 24 ? 14.699 1.910 -8.940 1.00 1.45 24 THR A C 11
ATOM 11851 O O . THR A 1 24 ? 15.843 1.646 -9.328 1.00 1.53 24 THR A O 11
ATOM 11862 N N . ARG A 1 25 ? 14.222 3.165 -8.951 1.00 1.54 25 ARG A N 11
ATOM 11863 C CA . ARG A 1 25 ? 14.980 4.369 -9.349 1.00 1.73 25 ARG A CA 11
ATOM 11864 C C . ARG A 1 25 ? 16.127 4.695 -8.383 1.00 1.59 25 ARG A C 11
ATOM 11865 O O . ARG A 1 25 ? 17.236 4.977 -8.843 1.00 1.72 25 ARG A O 11
ATOM 11886 N N . CYS A 1 26 ? 15.907 4.582 -7.068 1.00 1.36 26 CYS A N 11
ATOM 11887 C CA . CYS A 1 26 ? 16.968 4.671 -6.055 1.00 1.27 26 CYS A CA 11
ATOM 11888 C C . CYS A 1 26 ? 18.060 3.623 -6.320 1.00 1.18 26 CYS A C 11
ATOM 11889 O O . CYS A 1 26 ? 19.245 3.930 -6.344 1.00 1.30 26 CYS A O 11
ATOM 11896 N N . LEU A 1 27 ? 17.670 2.380 -6.572 1.00 1.04 27 LEU A N 11
ATOM 11897 C CA . LEU A 1 27 ? 18.566 1.247 -6.807 1.00 1.04 27 LEU A CA 11
ATOM 11898 C C . LEU A 1 27 ? 19.414 1.385 -8.077 1.00 1.25 27 LEU A C 11
ATOM 11899 O O . LEU A 1 27 ? 20.593 1.025 -8.084 1.00 1.36 27 LEU A O 11
ATOM 11915 N N . ASP A 1 28 ? 18.833 1.961 -9.124 1.00 1.37 28 ASP A N 11
ATOM 11916 C CA . ASP A 1 28 ? 19.591 2.461 -10.288 1.00 1.56 28 ASP A CA 11
ATOM 11917 C C . ASP A 1 28 ? 20.565 3.614 -9.939 1.00 1.60 28 ASP A C 11
ATOM 11918 O O . ASP A 1 28 ? 21.673 3.651 -10.473 1.00 1.71 28 ASP A O 11
ATOM 11927 N N . GLU A 1 29 ? 20.198 4.527 -9.031 1.00 1.56 29 GLU A N 11
ATOM 11928 C CA . GLU A 1 29 ? 21.050 5.629 -8.542 1.00 1.65 29 GLU A CA 11
ATOM 11929 C C . GLU A 1 29 ? 22.227 5.238 -7.630 1.00 1.52 29 GLU A C 11
ATOM 11930 O O . GLU A 1 29 ? 23.208 5.985 -7.562 1.00 1.62 29 GLU A O 11
ATOM 11942 N N . ASN A 1 30 ? 22.106 4.150 -6.866 1.00 1.43 30 ASN A N 11
ATOM 11943 C CA . ASN A 1 30 ? 23.079 3.721 -5.867 1.00 1.40 30 ASN A CA 11
ATOM 11944 C C . ASN A 1 30 ? 23.239 2.184 -5.821 1.00 1.33 30 ASN A C 11
ATOM 11945 O O . ASN A 1 30 ? 22.821 1.529 -4.867 1.00 1.42 30 ASN A O 11
ATOM 11956 N N . ASN A 1 31 ? 23.855 1.599 -6.848 1.00 1.32 31 ASN A N 11
ATOM 11957 C CA . ASN A 1 31 ? 24.499 0.274 -6.826 1.00 1.32 31 ASN A CA 11
ATOM 11958 C C . ASN A 1 31 ? 23.615 -0.906 -6.334 1.00 1.27 31 ASN A C 11
ATOM 11959 O O . ASN A 1 31 ? 24.122 -1.871 -5.750 1.00 1.36 31 ASN A O 11
ATOM 11970 N N . TYR A 1 32 ? 22.296 -0.830 -6.552 1.00 1.22 32 TYR A N 11
ATOM 11971 C CA . TYR A 1 32 ? 21.259 -1.745 -6.038 1.00 1.16 32 TYR A CA 11
ATOM 11972 C C . TYR A 1 32 ? 21.212 -1.892 -4.496 1.00 1.05 32 TYR A C 11
ATOM 11973 O O . TYR A 1 32 ? 20.951 -2.966 -3.950 1.00 1.23 32 TYR A O 11
ATOM 11991 N N . ASP A 1 33 ? 21.437 -0.787 -3.778 1.00 0.90 33 ASP A N 11
ATOM 11992 C CA . ASP A 1 33 ? 21.452 -0.683 -2.313 1.00 0.91 33 ASP A CA 11
ATOM 11993 C C . ASP A 1 33 ? 20.046 -0.658 -1.687 1.00 0.84 33 ASP A C 11
ATOM 11994 O O . ASP A 1 33 ? 19.578 0.304 -1.067 1.00 0.88 33 ASP A O 11
ATOM 12003 N N . ARG A 1 34 ? 19.379 -1.795 -1.835 1.00 0.85 34 ARG A N 11
ATOM 12004 C CA . ARG A 1 34 ? 18.108 -2.135 -1.174 1.00 0.91 34 ARG A CA 11
ATOM 12005 C C . ARG A 1 34 ? 18.201 -2.393 0.341 1.00 0.94 34 ARG A C 11
ATOM 12006 O O . ARG A 1 34 ? 17.212 -2.809 0.938 1.00 0.93 34 ARG A O 11
ATOM 12027 N N . GLU A 1 35 ? 19.341 -2.120 0.984 1.00 1.15 35 GLU A N 11
ATOM 12028 C CA . GLU A 1 35 ? 19.445 -2.024 2.454 1.00 1.32 35 GLU A CA 11
ATOM 12029 C C . GLU A 1 35 ? 19.192 -0.591 2.941 1.00 1.30 35 GLU A C 11
ATOM 12030 O O . GLU A 1 35 ? 18.465 -0.397 3.920 1.00 1.39 35 GLU A O 11
ATOM 12042 N N . ARG A 1 36 ? 19.703 0.429 2.234 1.00 1.26 36 ARG A N 11
ATOM 12043 C CA . ARG A 1 36 ? 19.373 1.847 2.497 1.00 1.31 36 ARG A CA 11
ATOM 12044 C C . ARG A 1 36 ? 18.024 2.250 1.894 1.00 1.18 36 ARG A C 11
ATOM 12045 O O . ARG A 1 36 ? 17.248 2.939 2.548 1.00 1.37 36 ARG A O 11
ATOM 12066 N N . CYS A 1 37 ? 17.671 1.742 0.712 1.00 0.98 37 CYS A N 11
ATOM 12067 C CA . CYS A 1 37 ? 16.313 1.865 0.155 1.00 0.82 37 CYS A CA 11
ATOM 12068 C C . CYS A 1 37 ? 15.377 0.701 0.554 1.00 0.71 37 CYS A C 11
ATOM 12069 O O . CYS A 1 37 ? 14.362 0.458 -0.100 1.00 0.62 37 CYS A O 11
ATOM 12076 N N . SER A 1 38 ? 15.665 0.019 1.672 1.00 0.84 38 SER A N 11
ATOM 12077 C CA . SER A 1 38 ? 14.725 -0.902 2.344 1.00 0.86 38 SER A CA 11
ATOM 12078 C C . SER A 1 38 ? 13.463 -0.187 2.851 1.00 0.87 38 SER A C 11
ATOM 12079 O O . SER A 1 38 ? 12.395 -0.791 2.913 1.00 0.85 38 SER A O 11
ATOM 12087 N N . THR A 1 39 ? 13.565 1.114 3.154 1.00 0.95 39 THR A N 11
ATOM 12088 C CA . THR A 1 39 ? 12.467 1.962 3.650 1.00 0.98 39 THR A CA 11
ATOM 12089 C C . THR A 1 39 ? 11.234 1.909 2.755 1.00 0.78 39 THR A C 11
ATOM 12090 O O . THR A 1 39 ? 10.115 1.748 3.234 1.00 0.76 39 THR A O 11
ATOM 12101 N N . TYR A 1 40 ? 11.445 1.954 1.443 1.00 0.70 40 TYR A N 11
ATOM 12102 C CA . TYR A 1 40 ? 10.398 1.834 0.429 1.00 0.60 40 TYR A CA 11
ATOM 12103 C C . TYR A 1 40 ? 9.690 0.476 0.474 1.00 0.54 40 TYR A C 11
ATOM 12104 O O . TYR A 1 40 ? 8.462 0.424 0.478 1.00 0.61 40 TYR A O 11
ATOM 12122 N N . PHE A 1 41 ? 10.448 -0.621 0.558 1.00 0.51 41 PHE A N 11
ATOM 12123 C CA . PHE A 1 41 ? 9.901 -1.979 0.628 1.00 0.56 41 PHE A CA 11
ATOM 12124 C C . PHE A 1 41 ? 9.108 -2.199 1.929 1.00 0.67 41 PHE A C 11
ATOM 12125 O O . PHE A 1 41 ? 8.027 -2.787 1.913 1.00 0.76 41 PHE A O 11
ATOM 12142 N N . LEU A 1 42 ? 9.571 -1.618 3.038 1.00 0.73 42 LEU A N 11
ATOM 12143 C CA . LEU A 1 42 ? 8.844 -1.563 4.307 1.00 0.87 42 LEU A CA 11
ATOM 12144 C C . LEU A 1 42 ? 7.532 -0.780 4.198 1.00 0.90 42 LEU A C 11
ATOM 12145 O O . LEU A 1 42 ? 6.472 -1.296 4.549 1.00 1.02 42 LEU A O 11
ATOM 12161 N N . ARG A 1 43 ? 7.564 0.440 3.660 1.00 0.85 43 ARG A N 11
ATOM 12162 C CA . ARG A 1 43 ? 6.357 1.266 3.482 1.00 0.96 43 ARG A CA 11
ATOM 12163 C C . ARG A 1 43 ? 5.400 0.657 2.456 1.00 0.97 43 ARG A C 11
ATOM 12164 O O . ARG A 1 43 ? 4.191 0.844 2.557 1.00 1.08 43 ARG A O 11
ATOM 12185 N N . TYR A 1 44 ? 5.919 -0.165 1.545 1.00 0.90 44 TYR A N 11
ATOM 12186 C CA . TYR A 1 44 ? 5.124 -0.973 0.613 1.00 0.96 44 TYR A CA 11
ATOM 12187 C C . TYR A 1 44 ? 4.408 -2.110 1.352 1.00 1.06 44 TYR A C 11
ATOM 12188 O O . TYR A 1 44 ? 3.197 -2.270 1.184 1.00 1.20 44 TYR A O 11
ATOM 12206 N N . LYS A 1 45 ? 5.112 -2.835 2.237 1.00 1.01 45 LYS A N 11
ATOM 12207 C CA . LYS A 1 45 ? 4.504 -3.836 3.127 1.00 1.11 45 LYS A CA 11
ATOM 12208 C C . LYS A 1 45 ? 3.430 -3.202 4.020 1.00 1.17 45 LYS A C 11
ATOM 12209 O O . LYS A 1 45 ? 2.333 -3.755 4.099 1.00 1.20 45 LYS A O 11
ATOM 12228 N N . ASN A 1 46 ? 3.678 -2.020 4.594 1.00 1.20 46 ASN A N 11
ATOM 12229 C CA . ASN A 1 46 ? 2.699 -1.260 5.389 1.00 1.28 46 ASN A CA 11
ATOM 12230 C C . ASN A 1 46 ? 1.467 -0.842 4.557 1.00 1.35 46 ASN A C 11
ATOM 12231 O O . ASN A 1 46 ? 0.333 -1.027 5.002 1.00 1.39 46 ASN A O 11
ATOM 12242 N N . CYS A 1 47 ? 1.686 -0.323 3.342 1.00 1.41 47 CYS A N 11
ATOM 12243 C CA . CYS A 1 47 ? 0.658 0.063 2.373 1.00 1.50 47 CYS A CA 11
ATOM 12244 C C . CYS A 1 47 ? -0.281 -1.102 2.039 1.00 1.50 47 CYS A C 11
ATOM 12245 O O . CYS A 1 47 ? -1.494 -1.000 2.245 1.00 1.78 47 CYS A O 11
ATOM 12252 N N . ARG A 1 48 ? 0.267 -2.249 1.614 1.00 1.26 48 ARG A N 11
ATOM 12253 C CA . ARG A 1 48 ? -0.552 -3.427 1.299 1.00 1.25 48 ARG A CA 11
ATOM 12254 C C . ARG A 1 48 ? -1.203 -4.045 2.535 1.00 1.05 48 ARG A C 11
ATOM 12255 O O . ARG A 1 48 ? -2.352 -4.456 2.454 1.00 0.95 48 ARG A O 11
ATOM 12276 N N . ARG A 1 49 ? -0.535 -4.032 3.698 1.00 1.03 49 ARG A N 11
ATOM 12277 C CA . ARG A 1 49 ? -1.059 -4.580 4.967 1.00 0.90 49 ARG A CA 11
ATOM 12278 C C . ARG A 1 49 ? -2.323 -3.857 5.430 1.00 0.83 49 ARG A C 11
ATOM 12279 O O . ARG A 1 49 ? -3.257 -4.514 5.896 1.00 0.75 49 ARG A O 11
ATOM 12300 N N . PHE A 1 50 ? -2.380 -2.538 5.238 1.00 0.88 50 PHE A N 11
ATOM 12301 C CA . PHE A 1 50 ? -3.564 -1.733 5.556 1.00 0.83 50 PHE A CA 11
ATOM 12302 C C . PHE A 1 50 ? -4.758 -2.183 4.716 1.00 0.76 50 PHE A C 11
ATOM 12303 O O . PHE A 1 50 ? -5.785 -2.627 5.229 1.00 0.66 50 PHE A O 11
ATOM 12320 N N . TRP A 1 51 ? -4.586 -2.119 3.398 1.00 0.85 51 TRP A N 11
ATOM 12321 C CA . TRP A 1 51 ? -5.641 -2.483 2.458 1.00 0.80 51 TRP A CA 11
ATOM 12322 C C . TRP A 1 51 ? -6.056 -3.957 2.581 1.00 0.78 51 TRP A C 11
ATOM 12323 O O . TRP A 1 51 ? -7.249 -4.239 2.564 1.00 0.76 51 TRP A O 11
ATOM 12344 N N . ASN A 1 52 ? -5.120 -4.876 2.830 1.00 0.79 52 ASN A N 11
ATOM 12345 C CA . ASN A 1 52 ? -5.387 -6.274 3.160 1.00 0.75 52 ASN A CA 11
ATOM 12346 C C . ASN A 1 52 ? -6.215 -6.428 4.455 1.00 0.63 52 ASN A C 11
ATOM 12347 O O . ASN A 1 52 ? -7.118 -7.266 4.511 1.00 0.59 52 ASN A O 11
ATOM 12358 N N . SER A 1 53 ? -5.971 -5.593 5.475 1.00 0.61 53 SER A N 11
ATOM 12359 C CA . SER A 1 53 ? -6.804 -5.545 6.688 1.00 0.55 53 SER A CA 11
ATOM 12360 C C . SER A 1 53 ? -8.241 -5.114 6.363 1.00 0.47 53 SER A C 11
ATOM 12361 O O . SER A 1 53 ? -9.180 -5.808 6.755 1.00 0.43 53 SER A O 11
ATOM 12369 N N . ILE A 1 54 ? -8.427 -4.043 5.572 1.00 0.53 54 ILE A N 11
ATOM 12370 C CA . ILE A 1 54 ? -9.757 -3.555 5.145 1.00 0.55 54 ILE A CA 11
ATOM 12371 C C . ILE A 1 54 ? -10.510 -4.617 4.323 1.00 0.48 54 ILE A C 11
ATOM 12372 O O . ILE A 1 54 ? -11.682 -4.900 4.588 1.00 0.45 54 ILE A O 11
ATOM 12388 N N . VAL A 1 55 ? -9.817 -5.248 3.369 1.00 0.55 55 VAL A N 11
ATOM 12389 C CA . VAL A 1 55 ? -10.300 -6.392 2.577 1.00 0.63 55 VAL A CA 11
ATOM 12390 C C . VAL A 1 55 ? -10.825 -7.490 3.494 1.00 0.57 55 VAL A C 11
ATOM 12391 O O . VAL A 1 55 ? -11.976 -7.886 3.340 1.00 0.64 55 VAL A O 11
ATOM 12404 N N . MET A 1 56 ? -10.059 -7.922 4.501 1.00 0.53 56 MET A N 11
ATOM 12405 C CA . MET A 1 56 ? -10.515 -8.941 5.458 1.00 0.64 56 MET A CA 11
ATOM 12406 C C . MET A 1 56 ? -11.700 -8.474 6.326 1.00 0.60 56 MET A C 11
ATOM 12407 O O . MET A 1 56 ? -12.604 -9.264 6.610 1.00 0.73 56 MET A O 11
ATOM 12421 N N . GLN A 1 57 ? -11.757 -7.193 6.703 1.00 0.48 57 GLN A N 11
ATOM 12422 C CA . GLN A 1 57 ? -12.866 -6.646 7.502 1.00 0.58 57 GLN A CA 11
ATOM 12423 C C . GLN A 1 57 ? -14.185 -6.613 6.727 1.00 0.64 57 GLN A C 11
ATOM 12424 O O . GLN A 1 57 ? -15.242 -6.803 7.333 1.00 0.96 57 GLN A O 11
ATOM 12438 N N . ARG A 1 58 ? -14.156 -6.397 5.404 1.00 0.49 58 ARG A N 11
ATOM 12439 C CA . ARG A 1 58 ? -15.371 -6.475 4.565 1.00 0.58 58 ARG A CA 11
ATOM 12440 C C . ARG A 1 58 ? -15.656 -7.876 4.024 1.00 0.65 58 ARG A C 11
ATOM 12441 O O . ARG A 1 58 ? -16.818 -8.274 3.898 1.00 0.72 58 ARG A O 11
ATOM 12462 N N . ARG A 1 59 ? -14.607 -8.672 3.804 1.00 0.83 59 ARG A N 11
ATOM 12463 C CA . ARG A 1 59 ? -14.690 -10.058 3.305 1.00 1.15 59 ARG A CA 11
ATOM 12464 C C . ARG A 1 59 ? -15.329 -11.031 4.297 1.00 1.33 59 ARG A C 11
ATOM 12465 O O . ARG A 1 59 ? -15.878 -12.033 3.841 1.00 1.60 59 ARG A O 11
ATOM 12486 N N . LYS A 1 60 ? -15.410 -10.719 5.598 1.00 1.29 60 LYS A N 11
ATOM 12487 C CA . LYS A 1 60 ? -16.175 -11.538 6.566 1.00 1.67 60 LYS A CA 11
ATOM 12488 C C . LYS A 1 60 ? -17.640 -11.816 6.171 1.00 1.81 60 LYS A C 11
ATOM 12489 O O . LYS A 1 60 ? -18.212 -12.830 6.561 1.00 2.14 60 LYS A O 11
ATOM 12508 N N . ASN A 1 61 ? -18.240 -10.945 5.351 1.00 1.62 61 ASN A N 11
ATOM 12509 C CA . ASN A 1 61 ? -19.604 -11.107 4.847 1.00 1.73 61 ASN A CA 11
ATOM 12510 C C . ASN A 1 61 ? -19.682 -12.004 3.590 1.00 1.71 61 ASN A C 11
ATOM 12511 O O . ASN A 1 61 ? -20.718 -12.617 3.336 1.00 1.85 61 ASN A O 11
ATOM 12522 N N . GLY A 1 62 ? -18.592 -12.109 2.818 1.00 1.60 62 GLY A N 11
ATOM 12523 C CA . GLY A 1 62 ? -18.421 -13.079 1.725 1.00 1.66 62 GLY A CA 11
ATOM 12524 C C . GLY A 1 62 ? -19.190 -12.803 0.423 1.00 1.75 62 GLY A C 11
ATOM 12525 O O . GLY A 1 62 ? -19.367 -13.718 -0.376 1.00 1.90 62 GLY A O 11
ATOM 12529 N N . VAL A 1 63 ? -19.702 -11.583 0.221 1.00 1.72 63 VAL A N 11
ATOM 12530 C CA . VAL A 1 63 ? -20.845 -11.328 -0.695 1.00 1.91 63 VAL A CA 11
ATOM 12531 C C . VAL A 1 63 ? -20.686 -10.128 -1.663 1.00 1.66 63 VAL A C 11
ATOM 12532 O O . VAL A 1 63 ? -21.565 -9.841 -2.483 1.00 1.73 63 VAL A O 11
ATOM 12545 N N . LYS A 1 64 ? -19.565 -9.404 -1.587 1.00 1.69 64 LYS A N 11
ATOM 12546 C CA . LYS A 1 64 ? -19.324 -8.105 -2.244 1.00 1.42 64 LYS A CA 11
ATOM 12547 C C . LYS A 1 64 ? -17.929 -8.013 -2.896 1.00 1.36 64 LYS A C 11
ATOM 12548 O O . LYS A 1 64 ? -17.091 -8.873 -2.615 1.00 1.48 64 LYS A O 11
ATOM 12567 N N . PRO A 1 65 ? -17.623 -6.986 -3.715 1.00 1.32 65 PRO A N 11
ATOM 12568 C CA . PRO A 1 65 ? -16.249 -6.721 -4.148 1.00 1.36 65 PRO A CA 11
ATOM 12569 C C . PRO A 1 65 ? -15.328 -6.452 -2.951 1.00 1.14 65 PRO A C 11
ATOM 12570 O O . PRO A 1 65 ? -15.539 -5.522 -2.170 1.00 1.00 65 PRO A O 11
ATOM 12581 N N . PHE A 1 66 ? -14.307 -7.284 -2.785 1.00 1.32 66 PHE A N 11
ATOM 12582 C CA . PHE A 1 66 ? -13.466 -7.305 -1.590 1.00 1.23 66 PHE A CA 11
ATOM 12583 C C . PHE A 1 66 ? -12.444 -6.175 -1.575 1.00 0.96 66 PHE A C 11
ATOM 12584 O O . PHE A 1 66 ? -12.380 -5.439 -0.591 1.00 0.81 66 PHE A O 11
ATOM 12601 N N . MET A 1 67 ? -11.726 -5.977 -2.680 1.00 1.03 67 MET A N 11
ATOM 12602 C CA . MET A 1 67 ? -10.976 -4.742 -2.902 1.00 0.94 67 MET A CA 11
ATOM 12603 C C . MET A 1 67 ? -11.957 -3.560 -3.038 1.00 0.86 67 MET A C 11
ATOM 12604 O O . MET A 1 67 ? -12.844 -3.608 -3.900 1.00 0.94 67 MET A O 11
ATOM 12618 N N . PRO A 1 68 ? -11.848 -2.510 -2.198 1.00 0.77 68 PRO A N 11
ATOM 12619 C CA . PRO A 1 68 ? -12.787 -1.393 -2.196 1.00 0.78 68 PRO A CA 11
ATOM 12620 C C . PRO A 1 68 ? -12.727 -0.604 -3.507 1.00 0.92 68 PRO A C 11
ATOM 12621 O O . PRO A 1 68 ? -11.646 -0.324 -4.030 1.00 1.10 68 PRO A O 11
ATOM 12632 N N . THR A 1 69 ? -13.897 -0.235 -4.024 1.00 0.90 69 THR A N 11
ATOM 12633 C CA . THR A 1 69 ? -14.058 0.557 -5.246 1.00 0.99 69 THR A CA 11
ATOM 12634 C C . THR A 1 69 ? -13.639 2.006 -5.024 1.00 0.98 69 THR A C 11
ATOM 12635 O O . THR A 1 69 ? -13.550 2.466 -3.890 1.00 0.92 69 THR A O 11
ATOM 12646 N N . ALA A 1 70 ? -13.371 2.742 -6.100 1.00 1.11 70 ALA A N 11
ATOM 12647 C CA . ALA A 1 70 ? -12.748 4.072 -6.050 1.00 1.15 70 ALA A CA 11
ATOM 12648 C C . ALA A 1 70 ? -13.432 5.070 -5.081 1.00 1.14 70 ALA A C 11
ATOM 12649 O O . ALA A 1 70 ? -12.736 5.764 -4.334 1.00 1.12 70 ALA A O 11
ATOM 12656 N N . ALA A 1 71 ? -14.770 5.092 -5.026 1.00 1.17 71 ALA A N 11
ATOM 12657 C CA . ALA A 1 71 ? -15.543 5.912 -4.084 1.00 1.21 71 ALA A CA 11
ATOM 12658 C C . ALA A 1 71 ? -15.363 5.491 -2.609 1.00 1.11 71 ALA A C 11
ATOM 12659 O O . ALA A 1 71 ? -15.243 6.346 -1.727 1.00 1.14 71 ALA A O 11
ATOM 12666 N N . GLU A 1 72 ? -15.309 4.181 -2.348 1.00 1.02 72 GLU A N 11
ATOM 12667 C CA . GLU A 1 72 ? -15.073 3.590 -1.035 1.00 0.95 72 GLU A CA 11
ATOM 12668 C C . GLU A 1 72 ? -13.631 3.875 -0.612 1.00 0.85 72 GLU A C 11
ATOM 12669 O O . GLU A 1 72 ? -13.408 4.462 0.440 1.00 0.84 72 GLU A O 11
ATOM 12681 N N . ARG A 1 73 ? -12.651 3.552 -1.469 1.00 0.80 73 ARG A N 11
ATOM 12682 C CA . ARG A 1 73 ? -11.221 3.852 -1.293 1.00 0.75 73 ARG A CA 11
ATOM 12683 C C . ARG A 1 73 ? -10.990 5.318 -0.930 1.00 0.79 73 ARG A C 11
ATOM 12684 O O . ARG A 1 73 ? -10.221 5.600 -0.016 1.00 0.74 73 ARG A O 11
ATOM 12705 N N . ASP A 1 74 ? -11.696 6.228 -1.603 1.00 0.90 74 ASP A N 11
ATOM 12706 C CA . ASP A 1 74 ? -11.667 7.657 -1.308 1.00 0.98 74 ASP A CA 11
ATOM 12707 C C . ASP A 1 74 ? -12.223 7.974 0.092 1.00 0.96 74 ASP A C 11
ATOM 12708 O O . ASP A 1 74 ? -11.520 8.548 0.924 1.00 0.93 74 ASP A O 11
ATOM 12717 N N . GLU A 1 75 ? -13.461 7.567 0.394 1.00 1.01 75 GLU A N 11
ATOM 12718 C CA . GLU A 1 75 ? -14.074 7.898 1.690 1.00 1.07 75 GLU A CA 11
ATOM 12719 C C . GLU A 1 75 ? -13.421 7.178 2.886 1.00 0.95 75 GLU A C 11
ATOM 12720 O O . GLU A 1 75 ? -13.528 7.638 4.025 1.00 1.00 75 GLU A O 11
ATOM 12732 N N . ILE A 1 76 ? -12.696 6.087 2.626 1.00 0.85 76 ILE A N 11
ATOM 12733 C CA . ILE A 1 76 ? -11.930 5.309 3.604 1.00 0.78 76 ILE A CA 11
ATOM 12734 C C . ILE A 1 76 ? -10.547 5.932 3.848 1.00 0.68 76 ILE A C 11
ATOM 12735 O O . ILE A 1 76 ? -10.148 6.071 5.005 1.00 0.67 76 ILE A O 11
ATOM 12751 N N . LEU A 1 77 ? -9.845 6.408 2.813 1.00 0.67 77 LEU A N 11
ATOM 12752 C CA . LEU A 1 77 ? -8.668 7.270 3.010 1.00 0.70 77 LEU A CA 11
ATOM 12753 C C . LEU A 1 77 ? -9.030 8.521 3.817 1.00 0.77 77 LEU A C 11
ATOM 12754 O O . LEU A 1 77 ? -8.262 8.942 4.686 1.00 0.83 77 LEU A O 11
ATOM 12770 N N . ARG A 1 78 ? -10.220 9.080 3.578 1.00 0.82 78 ARG A N 11
ATOM 12771 C CA . ARG A 1 78 ? -10.763 10.205 4.357 1.00 0.91 78 ARG A CA 11
ATOM 12772 C C . ARG A 1 78 ? -11.126 9.787 5.784 1.00 0.90 78 ARG A C 11
ATOM 12773 O O . ARG A 1 78 ? -10.862 10.545 6.715 1.00 0.96 78 ARG A O 11
ATOM 12794 N N . ALA A 1 79 ? -11.615 8.560 5.980 1.00 0.88 79 ALA A N 11
ATOM 12795 C CA . ALA A 1 79 ? -11.851 7.984 7.307 1.00 0.93 79 ALA A CA 11
ATOM 12796 C C . ALA A 1 79 ? -10.561 7.750 8.118 1.00 0.92 79 ALA A C 11
ATOM 12797 O O . ALA A 1 79 ? -10.592 7.887 9.343 1.00 1.05 79 ALA A O 11
ATOM 12804 N N . VAL A 1 80 ? -9.423 7.450 7.478 1.00 0.83 80 VAL A N 11
ATOM 12805 C CA . VAL A 1 80 ? -8.111 7.437 8.150 1.00 0.91 80 VAL A CA 11
ATOM 12806 C C . VAL A 1 80 ? -7.680 8.873 8.448 1.00 0.99 80 VAL A C 11
ATOM 12807 O O . VAL A 1 80 ? -7.212 9.161 9.549 1.00 1.14 80 VAL A O 11
ATOM 12820 N N . GLY A 1 81 ? -7.865 9.776 7.480 1.00 0.94 81 GLY A N 11
ATOM 12821 C CA . GLY A 1 81 ? -7.509 11.192 7.579 1.00 1.04 81 GLY A CA 11
ATOM 12822 C C . GLY A 1 81 ? -6.016 11.462 7.359 1.00 1.14 81 GLY A C 11
ATOM 12823 O O . GLY A 1 81 ? -5.574 12.611 7.442 1.00 1.24 81 GLY A O 11
ATOM 12827 N N . ASN A 1 82 ? -5.243 10.416 7.068 1.00 1.16 82 ASN A N 11
ATOM 12828 C CA . ASN A 1 82 ? -3.810 10.450 6.783 1.00 1.26 82 ASN A CA 11
ATOM 12829 C C . ASN A 1 82 ? -3.466 9.317 5.793 1.00 1.18 82 ASN A C 11
ATOM 12830 O O . ASN A 1 82 ? -4.274 8.417 5.554 1.00 1.12 82 ASN A O 11
ATOM 12841 N N . MET A 1 83 ? -2.250 9.318 5.250 1.00 1.22 83 MET A N 11
ATOM 12842 C CA . MET A 1 83 ? -1.672 8.163 4.572 1.00 1.23 83 MET A CA 11
ATOM 12843 C C . MET A 1 83 ? -1.521 7.014 5.595 1.00 1.23 83 MET A C 11
ATOM 12844 O O . MET A 1 83 ? -0.988 7.255 6.680 1.00 1.41 83 MET A O 11
ATOM 12858 N N . PRO A 1 84 ? -1.944 5.771 5.292 1.00 1.12 84 PRO A N 11
ATOM 12859 C CA . PRO A 1 84 ? -1.715 4.638 6.192 1.00 1.14 84 PRO A CA 11
ATOM 12860 C C . PRO A 1 84 ? -0.240 4.184 6.209 1.00 1.35 84 PRO A C 11
ATOM 12861 O O . PRO A 1 84 ? 0.170 3.417 7.086 1.00 1.57 84 PRO A O 11
ATOM 12872 N N . TYR A 1 85 ? 0.561 4.692 5.264 1.00 1.37 85 TYR A N 11
ATOM 12873 C CA . TYR A 1 85 ? 1.991 4.412 5.070 1.00 1.64 85 TYR A CA 11
ATOM 12874 C C . TYR A 1 85 ? 2.861 5.679 5.072 1.00 1.67 85 TYR A C 11
ATOM 12875 O O . TYR A 1 85 ? 4.098 5.565 4.902 1.00 2.07 85 TYR A O 11
ATOM 12893 N N . ASN A 1 14 ? -4.222 1.315 -2.903 0.49 4.55 14 ASN A N 12
ATOM 12894 C CA . ASN A 1 14 ? -3.320 1.208 -4.072 0.49 3.94 14 ASN A CA 12
ATOM 12895 C C . ASN A 1 14 ? -1.890 0.941 -3.608 0.49 3.62 14 ASN A C 12
ATOM 12896 O O . ASN A 1 14 ? -1.541 1.347 -2.498 0.49 3.68 14 ASN A O 12
ATOM 12907 N N . PRO A 1 15 ? -1.042 0.286 -4.427 0.49 3.33 15 PRO A N 12
ATOM 12908 C CA . PRO A 1 15 ? 0.397 0.205 -4.187 0.49 3.03 15 PRO A CA 12
ATOM 12909 C C . PRO A 1 15 ? 1.075 1.576 -4.338 0.49 2.91 15 PRO A C 12
ATOM 12910 O O . PRO A 1 15 ? 0.567 2.478 -5.010 0.49 3.15 15 PRO A O 12
ATOM 12921 N N . CYS A 1 16 ? 2.247 1.734 -3.724 1.00 2.60 16 CYS A N 12
ATOM 12922 C CA . CYS A 1 16 ? 2.948 3.017 -3.658 1.00 2.53 16 CYS A CA 12
ATOM 12923 C C . CYS A 1 16 ? 4.002 3.145 -4.766 1.00 2.32 16 CYS A C 12
ATOM 12924 O O . CYS A 1 16 ? 5.185 2.840 -4.590 1.00 1.88 16 CYS A O 12
ATOM 12931 N N . LEU A 1 17 ? 3.541 3.588 -5.940 1.00 2.67 17 LEU A N 12
ATOM 12932 C CA . LEU A 1 17 ? 4.346 3.739 -7.153 1.00 2.62 17 LEU A CA 12
ATOM 12933 C C . LEU A 1 17 ? 5.473 4.767 -6.996 1.00 2.47 17 LEU A C 12
ATOM 12934 O O . LEU A 1 17 ? 6.512 4.592 -7.630 1.00 2.23 17 LEU A O 12
ATOM 12950 N N . SER A 1 18 ? 5.299 5.781 -6.144 1.00 2.66 18 SER A N 12
ATOM 12951 C CA . SER A 1 18 ? 6.308 6.814 -5.862 1.00 2.70 18 SER A CA 12
ATOM 12952 C C . SER A 1 18 ? 7.555 6.217 -5.206 1.00 2.25 18 SER A C 12
ATOM 12953 O O . SER A 1 18 ? 8.658 6.343 -5.741 1.00 2.02 18 SER A O 12
ATOM 12961 N N . GLU A 1 19 ? 7.374 5.507 -4.087 1.00 2.20 19 GLU A N 12
ATOM 12962 C CA . GLU A 1 19 ? 8.417 4.737 -3.402 1.00 1.82 19 GLU A CA 12
ATOM 12963 C C . GLU A 1 19 ? 8.941 3.589 -4.280 1.00 1.32 19 GLU A C 12
ATOM 12964 O O . GLU A 1 19 ? 10.132 3.281 -4.235 1.00 1.14 19 GLU A O 12
ATOM 12976 N N . SER A 1 20 ? 8.090 2.976 -5.113 1.00 1.29 20 SER A N 12
ATOM 12977 C CA . SER A 1 20 ? 8.518 1.910 -6.041 1.00 1.06 20 SER A CA 12
ATOM 12978 C C . SER A 1 20 ? 9.447 2.441 -7.148 1.00 1.00 20 SER A C 12
ATOM 12979 O O . SER A 1 20 ? 10.465 1.827 -7.468 1.00 0.86 20 SER A O 12
ATOM 12987 N N . ASP A 1 21 ? 9.155 3.621 -7.697 1.00 1.23 21 ASP A N 12
ATOM 12988 C CA . ASP A 1 21 ? 10.000 4.317 -8.671 1.00 1.24 21 ASP A CA 12
ATOM 12989 C C . ASP A 1 21 ? 11.303 4.807 -8.022 1.00 1.18 21 ASP A C 12
ATOM 12990 O O . ASP A 1 21 ? 12.387 4.534 -8.532 1.00 1.13 21 ASP A O 12
ATOM 12999 N N . ALA A 1 22 ? 11.214 5.457 -6.858 1.00 1.33 22 ALA A N 12
ATOM 13000 C CA . ALA A 1 22 ? 12.370 5.999 -6.146 1.00 1.45 22 ALA A CA 12
ATOM 13001 C C . ALA A 1 22 ? 13.327 4.897 -5.638 1.00 1.28 22 ALA A C 12
ATOM 13002 O O . ALA A 1 22 ? 14.549 5.070 -5.682 1.00 1.40 22 ALA A O 12
ATOM 13009 N N . SER A 1 23 ? 12.798 3.732 -5.242 1.00 1.06 23 SER A N 12
ATOM 13010 C CA . SER A 1 23 ? 13.599 2.536 -4.935 1.00 0.93 23 SER A CA 12
ATOM 13011 C C . SER A 1 23 ? 14.176 1.863 -6.182 1.00 0.90 23 SER A C 12
ATOM 13012 O O . SER A 1 23 ? 15.342 1.486 -6.163 1.00 1.15 23 SER A O 12
ATOM 13020 N N . THR A 1 24 ? 13.438 1.780 -7.294 1.00 0.85 24 THR A N 12
ATOM 13021 C CA . THR A 1 24 ? 13.985 1.302 -8.584 1.00 1.08 24 THR A CA 12
ATOM 13022 C C . THR A 1 24 ? 15.172 2.177 -9.030 1.00 1.35 24 THR A C 12
ATOM 13023 O O . THR A 1 24 ? 16.235 1.656 -9.393 1.00 1.57 24 THR A O 12
ATOM 13034 N N . ARG A 1 25 ? 15.029 3.506 -8.894 1.00 1.41 25 ARG A N 12
ATOM 13035 C CA . ARG A 1 25 ? 16.078 4.520 -9.113 1.00 1.68 25 ARG A CA 12
ATOM 13036 C C . ARG A 1 25 ? 17.245 4.378 -8.129 1.00 1.78 25 ARG A C 12
ATOM 13037 O O . ARG A 1 25 ? 18.385 4.481 -8.575 1.00 1.99 25 ARG A O 12
ATOM 13058 N N . CYS A 1 26 ? 16.987 4.070 -6.849 1.00 1.66 26 CYS A N 12
ATOM 13059 C CA . CYS A 1 26 ? 18.014 3.741 -5.845 1.00 1.75 26 CYS A CA 12
ATOM 13060 C C . CYS A 1 26 ? 18.826 2.506 -6.254 1.00 1.80 26 CYS A C 12
ATOM 13061 O O . CYS A 1 26 ? 20.051 2.508 -6.240 1.00 2.04 26 CYS A O 12
ATOM 13068 N N . LEU A 1 27 ? 18.153 1.432 -6.638 1.00 1.65 27 LEU A N 12
ATOM 13069 C CA . LEU A 1 27 ? 18.781 0.157 -6.982 1.00 1.76 27 LEU A CA 12
ATOM 13070 C C . LEU A 1 27 ? 19.639 0.252 -8.249 1.00 2.01 27 LEU A C 12
ATOM 13071 O O . LEU A 1 27 ? 20.723 -0.330 -8.335 1.00 2.25 27 LEU A O 12
ATOM 13087 N N . ASP A 1 28 ? 19.202 1.072 -9.191 1.00 1.97 28 ASP A N 12
ATOM 13088 C CA . ASP A 1 28 ? 20.051 1.507 -10.308 1.00 2.20 28 ASP A CA 12
ATOM 13089 C C . ASP A 1 28 ? 21.195 2.480 -9.902 1.00 2.33 28 ASP A C 12
ATOM 13090 O O . ASP A 1 28 ? 22.290 2.386 -10.454 1.00 2.54 28 ASP A O 12
ATOM 13099 N N . GLU A 1 29 ? 20.995 3.386 -8.937 1.00 2.24 29 GLU A N 12
ATOM 13100 C CA . GLU A 1 29 ? 22.027 4.252 -8.347 1.00 2.38 29 GLU A CA 12
ATOM 13101 C C . GLU A 1 29 ? 23.178 3.471 -7.692 1.00 2.47 29 GLU A C 12
ATOM 13102 O O . GLU A 1 29 ? 24.344 3.728 -7.993 1.00 2.71 29 GLU A O 12
ATOM 13114 N N . ASN A 1 30 ? 22.866 2.539 -6.790 1.00 2.32 30 ASN A N 12
ATOM 13115 C CA . ASN A 1 30 ? 23.794 1.885 -5.866 1.00 2.39 30 ASN A CA 12
ATOM 13116 C C . ASN A 1 30 ? 23.760 0.347 -5.994 1.00 2.39 30 ASN A C 12
ATOM 13117 O O . ASN A 1 30 ? 23.494 -0.363 -5.021 1.00 2.43 30 ASN A O 12
ATOM 13128 N N . ASN A 1 31 ? 23.983 -0.168 -7.208 1.00 2.45 31 ASN A N 12
ATOM 13129 C CA . ASN A 1 31 ? 24.214 -1.587 -7.511 1.00 2.62 31 ASN A CA 12
ATOM 13130 C C . ASN A 1 31 ? 23.294 -2.579 -6.749 1.00 2.42 31 ASN A C 12
ATOM 13131 O O . ASN A 1 31 ? 23.754 -3.443 -5.998 1.00 2.41 31 ASN A O 12
ATOM 13142 N N . TYR A 1 32 ? 21.980 -2.397 -6.898 1.00 2.28 32 TYR A N 12
ATOM 13143 C CA . TYR A 1 32 ? 20.885 -3.191 -6.320 1.00 2.14 32 TYR A CA 12
ATOM 13144 C C . TYR A 1 32 ? 20.952 -3.440 -4.795 1.00 2.06 32 TYR A C 12
ATOM 13145 O O . TYR A 1 32 ? 20.593 -4.512 -4.308 1.00 2.18 32 TYR A O 12
ATOM 13163 N N . ASP A 1 33 ? 21.369 -2.436 -4.016 1.00 1.96 33 ASP A N 12
ATOM 13164 C CA . ASP A 1 33 ? 21.414 -2.467 -2.544 1.00 1.93 33 ASP A CA 12
ATOM 13165 C C . ASP A 1 33 ? 20.017 -2.279 -1.916 1.00 1.58 33 ASP A C 12
ATOM 13166 O O . ASP A 1 33 ? 19.701 -1.304 -1.227 1.00 1.45 33 ASP A O 12
ATOM 13175 N N . ARG A 1 34 ? 19.159 -3.268 -2.167 1.00 1.51 34 ARG A N 12
ATOM 13176 C CA . ARG A 1 34 ? 17.851 -3.457 -1.505 1.00 1.26 34 ARG A CA 12
ATOM 13177 C C . ARG A 1 34 ? 17.939 -3.755 0.000 1.00 1.35 34 ARG A C 12
ATOM 13178 O O . ARG A 1 34 ? 16.909 -3.898 0.654 1.00 1.33 34 ARG A O 12
ATOM 13199 N N . GLU A 1 35 ? 19.143 -3.811 0.565 1.00 1.53 35 GLU A N 12
ATOM 13200 C CA . GLU A 1 35 ? 19.377 -3.865 2.015 1.00 1.68 35 GLU A CA 12
ATOM 13201 C C . GLU A 1 35 ? 19.480 -2.448 2.615 1.00 1.70 35 GLU A C 12
ATOM 13202 O O . GLU A 1 35 ? 18.869 -2.183 3.650 1.00 1.76 35 GLU A O 12
ATOM 13214 N N . ARG A 1 36 ? 20.149 -1.507 1.932 1.00 1.73 36 ARG A N 12
ATOM 13215 C CA . ARG A 1 36 ? 20.127 -0.064 2.251 1.00 1.78 36 ARG A CA 12
ATOM 13216 C C . ARG A 1 36 ? 18.765 0.574 1.986 1.00 1.59 36 ARG A C 12
ATOM 13217 O O . ARG A 1 36 ? 18.209 1.249 2.853 1.00 1.78 36 ARG A O 12
ATOM 13238 N N . CYS A 1 37 ? 18.192 0.323 0.808 1.00 1.30 37 CYS A N 12
ATOM 13239 C CA . CYS A 1 37 ? 16.875 0.839 0.412 1.00 1.09 37 CYS A CA 12
ATOM 13240 C C . CYS A 1 37 ? 15.692 -0.022 0.910 1.00 0.84 37 CYS A C 12
ATOM 13241 O O . CYS A 1 37 ? 14.581 0.100 0.393 1.00 0.69 37 CYS A O 12
ATOM 13248 N N . SER A 1 38 ? 15.892 -0.843 1.950 1.00 0.92 38 SER A N 12
ATOM 13249 C CA . SER A 1 38 ? 14.839 -1.635 2.612 1.00 0.89 38 SER A CA 12
ATOM 13250 C C . SER A 1 38 ? 13.642 -0.783 3.063 1.00 0.86 38 SER A C 12
ATOM 13251 O O . SER A 1 38 ? 12.490 -1.175 2.874 1.00 0.81 38 SER A O 12
ATOM 13259 N N . THR A 1 39 ? 13.906 0.430 3.559 1.00 0.99 39 THR A N 12
ATOM 13260 C CA . THR A 1 39 ? 12.914 1.421 4.008 1.00 1.08 39 THR A CA 12
ATOM 13261 C C . THR A 1 39 ? 11.816 1.699 2.980 1.00 1.02 39 THR A C 12
ATOM 13262 O O . THR A 1 39 ? 10.658 1.877 3.349 1.00 1.09 39 THR A O 12
ATOM 13273 N N . TYR A 1 40 ? 12.140 1.704 1.686 1.00 0.97 40 TYR A N 12
ATOM 13274 C CA . TYR A 1 40 ? 11.162 1.953 0.625 1.00 0.95 40 TYR A CA 12
ATOM 13275 C C . TYR A 1 40 ? 10.182 0.774 0.498 1.00 0.81 40 TYR A C 12
ATOM 13276 O O . TYR A 1 40 ? 8.975 0.970 0.370 1.00 0.96 40 TYR A O 12
ATOM 13294 N N . PHE A 1 41 ? 10.687 -0.459 0.605 1.00 0.64 41 PHE A N 12
ATOM 13295 C CA . PHE A 1 41 ? 9.876 -1.678 0.563 1.00 0.67 41 PHE A CA 12
ATOM 13296 C C . PHE A 1 41 ? 9.023 -1.839 1.825 1.00 0.80 41 PHE A C 12
ATOM 13297 O O . PHE A 1 41 ? 7.871 -2.251 1.728 1.00 0.97 41 PHE A O 12
ATOM 13314 N N . LEU A 1 42 ? 9.520 -1.397 2.984 1.00 0.80 42 LEU A N 12
ATOM 13315 C CA . LEU A 1 42 ? 8.722 -1.199 4.200 1.00 0.98 42 LEU A CA 12
ATOM 13316 C C . LEU A 1 42 ? 7.582 -0.199 3.983 1.00 1.15 42 LEU A C 12
ATOM 13317 O O . LEU A 1 42 ? 6.416 -0.520 4.204 1.00 1.31 42 LEU A O 12
ATOM 13333 N N . ARG A 1 43 ? 7.879 0.986 3.453 1.00 1.18 43 ARG A N 12
ATOM 13334 C CA . ARG A 1 43 ? 6.856 2.001 3.157 1.00 1.43 43 ARG A CA 12
ATOM 13335 C C . ARG A 1 43 ? 5.860 1.552 2.093 1.00 1.49 43 ARG A C 12
ATOM 13336 O O . ARG A 1 43 ? 4.705 1.961 2.140 1.00 1.77 43 ARG A O 12
ATOM 13357 N N . TYR A 1 44 ? 6.267 0.651 1.205 1.00 1.30 44 TYR A N 12
ATOM 13358 C CA . TYR A 1 44 ? 5.379 0.046 0.199 1.00 1.41 44 TYR A CA 12
ATOM 13359 C C . TYR A 1 44 ? 4.489 -1.043 0.827 1.00 1.49 44 TYR A C 12
ATOM 13360 O O . TYR A 1 44 ? 3.275 -1.067 0.599 1.00 1.68 44 TYR A O 12
ATOM 13378 N N . LYS A 1 45 ? 5.054 -1.875 1.713 1.00 1.38 45 LYS A N 12
ATOM 13379 C CA . LYS A 1 45 ? 4.308 -2.826 2.550 1.00 1.47 45 LYS A CA 12
ATOM 13380 C C . LYS A 1 45 ? 3.332 -2.136 3.511 1.00 1.59 45 LYS A C 12
ATOM 13381 O O . LYS A 1 45 ? 2.294 -2.713 3.804 1.00 1.70 45 LYS A O 12
ATOM 13400 N N . ASN A 1 46 ? 3.567 -0.889 3.927 1.00 1.61 46 ASN A N 12
ATOM 13401 C CA . ASN A 1 46 ? 2.602 -0.121 4.728 1.00 1.69 46 ASN A CA 12
ATOM 13402 C C . ASN A 1 46 ? 1.345 0.250 3.920 1.00 1.73 46 ASN A C 12
ATOM 13403 O O . ASN A 1 46 ? 0.236 0.214 4.463 1.00 1.88 46 ASN A O 12
ATOM 13414 N N . CYS A 1 47 ? 1.495 0.567 2.629 1.00 1.65 47 CYS A N 12
ATOM 13415 C CA . CYS A 1 47 ? 0.382 0.769 1.707 1.00 1.64 47 CYS A CA 12
ATOM 13416 C C . CYS A 1 47 ? -0.404 -0.535 1.524 1.00 1.64 47 CYS A C 12
ATOM 13417 O O . CYS A 1 47 ? -1.624 -0.555 1.707 1.00 1.77 47 CYS A O 12
ATOM 13424 N N . ARG A 1 48 ? 0.300 -1.647 1.260 1.00 1.59 48 ARG A N 12
ATOM 13425 C CA . ARG A 1 48 ? -0.286 -2.987 1.153 1.00 1.58 48 ARG A CA 12
ATOM 13426 C C . ARG A 1 48 ? -1.016 -3.417 2.423 1.00 1.52 48 ARG A C 12
ATOM 13427 O O . ARG A 1 48 ? -2.182 -3.772 2.327 1.00 1.44 48 ARG A O 12
ATOM 13448 N N . ARG A 1 49 ? -0.399 -3.329 3.606 1.00 1.55 49 ARG A N 12
ATOM 13449 C CA . ARG A 1 49 ? -0.971 -3.787 4.887 1.00 1.47 49 ARG A CA 12
ATOM 13450 C C . ARG A 1 49 ? -2.295 -3.104 5.213 1.00 1.30 49 ARG A C 12
ATOM 13451 O O . ARG A 1 49 ? -3.215 -3.788 5.669 1.00 1.19 49 ARG A O 12
ATOM 13472 N N . PHE A 1 50 ? -2.418 -1.797 4.959 1.00 1.29 50 PHE A N 12
ATOM 13473 C CA . PHE A 1 50 ? -3.691 -1.105 5.161 1.00 1.11 50 PHE A CA 12
ATOM 13474 C C . PHE A 1 50 ? -4.775 -1.729 4.289 1.00 0.92 50 PHE A C 12
ATOM 13475 O O . PHE A 1 50 ? -5.746 -2.289 4.789 1.00 0.72 50 PHE A O 12
ATOM 13492 N N . TRP A 1 51 ? -4.567 -1.703 2.976 1.00 1.01 51 TRP A N 12
ATOM 13493 C CA . TRP A 1 51 ? -5.580 -2.161 2.029 1.00 0.91 51 TRP A CA 12
ATOM 13494 C C . TRP A 1 51 ? -5.846 -3.676 2.115 1.00 0.92 51 TRP A C 12
ATOM 13495 O O . TRP A 1 51 ? -6.990 -4.093 1.977 1.00 0.82 51 TRP A O 12
ATOM 13516 N N . ASN A 1 52 ? -4.857 -4.495 2.484 1.00 1.06 52 ASN A N 12
ATOM 13517 C CA . ASN A 1 52 ? -4.998 -5.914 2.813 1.00 1.10 52 ASN A CA 12
ATOM 13518 C C . ASN A 1 52 ? -5.803 -6.146 4.114 1.00 0.95 52 ASN A C 12
ATOM 13519 O O . ASN A 1 52 ? -6.560 -7.117 4.230 1.00 0.97 52 ASN A O 12
ATOM 13530 N N . SER A 1 53 ? -5.688 -5.246 5.095 1.00 0.86 53 SER A N 12
ATOM 13531 C CA . SER A 1 53 ? -6.557 -5.238 6.281 1.00 0.73 53 SER A CA 12
ATOM 13532 C C . SER A 1 53 ? -7.995 -4.836 5.930 1.00 0.60 53 SER A C 12
ATOM 13533 O O . SER A 1 53 ? -8.927 -5.491 6.388 1.00 0.59 53 SER A O 12
ATOM 13541 N N . ILE A 1 54 ? -8.192 -3.847 5.047 1.00 0.57 54 ILE A N 12
ATOM 13542 C CA . ILE A 1 54 ? -9.516 -3.463 4.530 1.00 0.53 54 ILE A CA 12
ATOM 13543 C C . ILE A 1 54 ? -10.157 -4.627 3.763 1.00 0.62 54 ILE A C 12
ATOM 13544 O O . ILE A 1 54 ? -11.339 -4.906 3.950 1.00 0.66 54 ILE A O 12
ATOM 13560 N N . VAL A 1 55 ? -9.372 -5.362 2.970 1.00 0.73 55 VAL A N 12
ATOM 13561 C CA . VAL A 1 55 ? -9.786 -6.606 2.301 1.00 0.86 55 VAL A CA 12
ATOM 13562 C C . VAL A 1 55 ? -10.273 -7.632 3.320 1.00 0.86 55 VAL A C 12
ATOM 13563 O O . VAL A 1 55 ? -11.407 -8.093 3.195 1.00 0.90 55 VAL A O 12
ATOM 13576 N N . MET A 1 56 ? -9.498 -7.936 4.370 1.00 0.86 56 MET A N 12
ATOM 13577 C CA . MET A 1 56 ? -9.974 -8.852 5.426 1.00 0.87 56 MET A CA 12
ATOM 13578 C C . MET A 1 56 ? -11.246 -8.352 6.132 1.00 0.84 56 MET A C 12
ATOM 13579 O O . MET A 1 56 ? -12.140 -9.144 6.433 1.00 0.94 56 MET A O 12
ATOM 13593 N N . GLN A 1 57 ? -11.380 -7.045 6.349 1.00 0.74 57 GLN A N 12
ATOM 13594 C CA . GLN A 1 57 ? -12.549 -6.442 6.997 1.00 0.76 57 GLN A CA 12
ATOM 13595 C C . GLN A 1 57 ? -13.782 -6.359 6.084 1.00 0.84 57 GLN A C 12
ATOM 13596 O O . GLN A 1 57 ? -14.902 -6.396 6.585 1.00 0.97 57 GLN A O 12
ATOM 13610 N N . ARG A 1 58 ? -13.628 -6.315 4.756 1.00 0.85 58 ARG A N 12
ATOM 13611 C CA . ARG A 1 58 ? -14.733 -6.471 3.786 1.00 0.96 58 ARG A CA 12
ATOM 13612 C C . ARG A 1 58 ? -15.108 -7.937 3.567 1.00 1.02 58 ARG A C 12
ATOM 13613 O O . ARG A 1 58 ? -16.282 -8.272 3.389 1.00 1.10 58 ARG A O 12
ATOM 13634 N N . ARG A 1 59 ? -14.120 -8.824 3.657 1.00 1.01 59 ARG A N 12
ATOM 13635 C CA . ARG A 1 59 ? -14.259 -10.289 3.566 1.00 1.04 59 ARG A CA 12
ATOM 13636 C C . ARG A 1 59 ? -15.114 -10.899 4.682 1.00 1.08 59 ARG A C 12
ATOM 13637 O O . ARG A 1 59 ? -15.646 -11.990 4.478 1.00 1.19 59 ARG A O 12
ATOM 13658 N N . LYS A 1 60 ? -15.378 -10.170 5.777 1.00 1.10 60 LYS A N 12
ATOM 13659 C CA . LYS A 1 60 ? -16.339 -10.566 6.831 1.00 1.27 60 LYS A CA 12
ATOM 13660 C C . LYS A 1 60 ? -17.738 -10.914 6.302 1.00 1.42 60 LYS A C 12
ATOM 13661 O O . LYS A 1 60 ? -18.393 -11.803 6.839 1.00 1.56 60 LYS A O 12
ATOM 13680 N N . ASN A 1 61 ? -18.176 -10.260 5.219 1.00 1.48 61 ASN A N 12
ATOM 13681 C CA . ASN A 1 61 ? -19.484 -10.486 4.599 1.00 1.68 61 ASN A CA 12
ATOM 13682 C C . ASN A 1 61 ? -19.504 -11.748 3.706 1.00 1.51 61 ASN A C 12
ATOM 13683 O O . ASN A 1 61 ? -20.567 -12.299 3.439 1.00 1.61 61 ASN A O 12
ATOM 13694 N N . GLY A 1 62 ? -18.341 -12.181 3.194 1.00 1.40 62 GLY A N 12
ATOM 13695 C CA . GLY A 1 62 ? -18.170 -13.416 2.409 1.00 1.48 62 GLY A CA 12
ATOM 13696 C C . GLY A 1 62 ? -18.779 -13.411 0.998 1.00 1.85 62 GLY A C 12
ATOM 13697 O O . GLY A 1 62 ? -18.983 -14.477 0.425 1.00 2.03 62 GLY A O 12
ATOM 13701 N N . VAL A 1 63 ? -19.146 -12.239 0.462 1.00 2.02 63 VAL A N 12
ATOM 13702 C CA . VAL A 1 63 ? -20.151 -12.124 -0.616 1.00 2.43 63 VAL A CA 12
ATOM 13703 C C . VAL A 1 63 ? -19.965 -10.931 -1.582 1.00 2.10 63 VAL A C 12
ATOM 13704 O O . VAL A 1 63 ? -20.543 -10.923 -2.670 1.00 2.20 63 VAL A O 12
ATOM 13717 N N . LYS A 1 64 ? -19.163 -9.926 -1.209 1.00 1.86 64 LYS A N 12
ATOM 13718 C CA . LYS A 1 64 ? -18.842 -8.711 -1.991 1.00 1.69 64 LYS A CA 12
ATOM 13719 C C . LYS A 1 64 ? -17.429 -8.770 -2.600 1.00 1.58 64 LYS A C 12
ATOM 13720 O O . LYS A 1 64 ? -16.629 -9.601 -2.170 1.00 1.59 64 LYS A O 12
ATOM 13739 N N . PRO A 1 65 ? -17.059 -7.859 -3.520 1.00 1.52 65 PRO A N 12
ATOM 13740 C CA . PRO A 1 65 ? -15.651 -7.545 -3.753 1.00 1.40 65 PRO A CA 12
ATOM 13741 C C . PRO A 1 65 ? -15.001 -7.010 -2.465 1.00 1.18 65 PRO A C 12
ATOM 13742 O O . PRO A 1 65 ? -15.449 -6.029 -1.864 1.00 1.13 65 PRO A O 12
ATOM 13753 N N . PHE A 1 66 ? -13.946 -7.689 -2.023 1.00 1.17 66 PHE A N 12
ATOM 13754 C CA . PHE A 1 66 ? -13.181 -7.385 -0.815 1.00 1.05 66 PHE A CA 12
ATOM 13755 C C . PHE A 1 66 ? -12.171 -6.270 -1.062 1.00 0.96 66 PHE A C 12
ATOM 13756 O O . PHE A 1 66 ? -12.090 -5.328 -0.277 1.00 0.87 66 PHE A O 12
ATOM 13773 N N . MET A 1 67 ? -11.451 -6.357 -2.184 1.00 1.02 67 MET A N 12
ATOM 13774 C CA . MET A 1 67 ? -10.733 -5.226 -2.776 1.00 0.95 67 MET A CA 12
ATOM 13775 C C . MET A 1 67 ? -11.741 -4.104 -3.107 1.00 0.89 67 MET A C 12
ATOM 13776 O O . MET A 1 67 ? -12.570 -4.277 -4.008 1.00 0.99 67 MET A O 12
ATOM 13790 N N . PRO A 1 68 ? -11.723 -2.970 -2.382 1.00 0.76 68 PRO A N 12
ATOM 13791 C CA . PRO A 1 68 ? -12.838 -2.022 -2.341 1.00 0.79 68 PRO A CA 12
ATOM 13792 C C . PRO A 1 68 ? -13.058 -1.256 -3.653 1.00 0.88 68 PRO A C 12
ATOM 13793 O O . PRO A 1 68 ? -12.111 -0.896 -4.356 1.00 0.90 68 PRO A O 12
ATOM 13804 N N . THR A 1 69 ? -14.324 -0.966 -3.953 1.00 1.08 69 THR A N 12
ATOM 13805 C CA . THR A 1 69 ? -14.786 -0.126 -5.065 1.00 1.27 69 THR A CA 12
ATOM 13806 C C . THR A 1 69 ? -14.587 1.363 -4.777 1.00 1.38 69 THR A C 12
ATOM 13807 O O . THR A 1 69 ? -14.233 1.745 -3.664 1.00 1.26 69 THR A O 12
ATOM 13818 N N . ALA A 1 70 ? -14.825 2.227 -5.764 1.00 1.70 70 ALA A N 12
ATOM 13819 C CA . ALA A 1 70 ? -14.589 3.670 -5.654 1.00 2.01 70 ALA A CA 12
ATOM 13820 C C . ALA A 1 70 ? -15.248 4.309 -4.411 1.00 2.17 70 ALA A C 12
ATOM 13821 O O . ALA A 1 70 ? -14.556 4.963 -3.623 1.00 2.22 70 ALA A O 12
ATOM 13828 N N . ALA A 1 71 ? -16.546 4.069 -4.189 1.00 2.30 71 ALA A N 12
ATOM 13829 C CA . ALA A 1 71 ? -17.274 4.595 -3.031 1.00 2.52 71 ALA A CA 12
ATOM 13830 C C . ALA A 1 71 ? -16.770 4.037 -1.683 1.00 2.22 71 ALA A C 12
ATOM 13831 O O . ALA A 1 71 ? -16.730 4.775 -0.695 1.00 2.26 71 ALA A O 12
ATOM 13838 N N . GLU A 1 72 ? -16.335 2.770 -1.649 1.00 1.93 72 GLU A N 12
ATOM 13839 C CA . GLU A 1 72 ? -15.747 2.117 -0.481 1.00 1.70 72 GLU A CA 12
ATOM 13840 C C . GLU A 1 72 ? -14.376 2.729 -0.181 1.00 1.46 72 GLU A C 12
ATOM 13841 O O . GLU A 1 72 ? -14.173 3.246 0.915 1.00 1.48 72 GLU A O 12
ATOM 13853 N N . ARG A 1 73 ? -13.458 2.759 -1.161 1.00 1.33 73 ARG A N 12
ATOM 13854 C CA . ARG A 1 73 ? -12.136 3.404 -1.026 1.00 1.26 73 ARG A CA 12
ATOM 13855 C C . ARG A 1 73 ? -12.254 4.831 -0.491 1.00 1.53 73 ARG A C 12
ATOM 13856 O O . ARG A 1 73 ? -11.490 5.217 0.391 1.00 1.47 73 ARG A O 12
ATOM 13877 N N . ASP A 1 74 ? -13.226 5.580 -1.005 1.00 1.81 74 ASP A N 12
ATOM 13878 C CA . ASP A 1 74 ? -13.505 6.949 -0.588 1.00 2.07 74 ASP A CA 12
ATOM 13879 C C . ASP A 1 74 ? -13.984 7.035 0.867 1.00 2.10 74 ASP A C 12
ATOM 13880 O O . ASP A 1 74 ? -13.377 7.761 1.651 1.00 2.15 74 ASP A O 12
ATOM 13889 N N . GLU A 1 75 ? -15.017 6.281 1.271 1.00 2.10 75 GLU A N 12
ATOM 13890 C CA . GLU A 1 75 ? -15.492 6.308 2.666 1.00 2.18 75 GLU A CA 12
ATOM 13891 C C . GLU A 1 75 ? -14.445 5.774 3.663 1.00 1.87 75 GLU A C 12
ATOM 13892 O O . GLU A 1 75 ? -14.409 6.206 4.816 1.00 1.92 75 GLU A O 12
ATOM 13904 N N . ILE A 1 76 ? -13.557 4.881 3.221 1.00 1.56 76 ILE A N 12
ATOM 13905 C CA . ILE A 1 76 ? -12.432 4.345 3.998 1.00 1.21 76 ILE A CA 12
ATOM 13906 C C . ILE A 1 76 ? -11.347 5.414 4.213 1.00 1.26 76 ILE A C 12
ATOM 13907 O O . ILE A 1 76 ? -10.959 5.678 5.353 1.00 1.27 76 ILE A O 12
ATOM 13923 N N . LEU A 1 77 ? -10.885 6.085 3.151 1.00 1.38 77 LEU A N 12
ATOM 13924 C CA . LEU A 1 77 ? -9.889 7.166 3.247 1.00 1.52 77 LEU A CA 12
ATOM 13925 C C . LEU A 1 77 ? -10.423 8.392 4.007 1.00 1.72 77 LEU A C 12
ATOM 13926 O O . LEU A 1 77 ? -9.682 9.033 4.761 1.00 1.80 77 LEU A O 12
ATOM 13942 N N . ARG A 1 78 ? -11.722 8.678 3.862 1.00 1.83 78 ARG A N 12
ATOM 13943 C CA . ARG A 1 78 ? -12.465 9.666 4.667 1.00 2.07 78 ARG A CA 12
ATOM 13944 C C . ARG A 1 78 ? -12.523 9.257 6.139 1.00 1.92 78 ARG A C 12
ATOM 13945 O O . ARG A 1 78 ? -12.350 10.100 7.019 1.00 2.01 78 ARG A O 12
ATOM 13966 N N . ALA A 1 79 ? -12.692 7.963 6.414 1.00 1.73 79 ALA A N 12
ATOM 13967 C CA . ALA A 1 79 ? -12.656 7.430 7.774 1.00 1.60 79 ALA A CA 12
ATOM 13968 C C . ALA A 1 79 ? -11.258 7.466 8.413 1.00 1.47 79 ALA A C 12
ATOM 13969 O O . ALA A 1 79 ? -11.182 7.653 9.627 1.00 1.52 79 ALA A O 12
ATOM 13976 N N . VAL A 1 80 ? -10.169 7.364 7.634 1.00 1.40 80 VAL A N 12
ATOM 13977 C CA . VAL A 1 80 ? -8.814 7.651 8.134 1.00 1.44 80 VAL A CA 12
ATOM 13978 C C . VAL A 1 80 ? -8.662 9.151 8.418 1.00 1.71 80 VAL A C 12
ATOM 13979 O O . VAL A 1 80 ? -8.173 9.540 9.481 1.00 1.85 80 VAL A O 12
ATOM 13992 N N . GLY A 1 81 ? -9.062 10.009 7.471 1.00 1.77 81 GLY A N 12
ATOM 13993 C CA . GLY A 1 81 ? -8.835 11.460 7.529 1.00 1.89 81 GLY A CA 12
ATOM 13994 C C . GLY A 1 81 ? -7.379 11.860 7.255 1.00 1.93 81 GLY A C 12
ATOM 13995 O O . GLY A 1 81 ? -6.984 13.006 7.475 1.00 2.05 81 GLY A O 12
ATOM 13999 N N . ASN A 1 82 ? -6.575 10.897 6.799 1.00 1.86 82 ASN A N 12
ATOM 14000 C CA . ASN A 1 82 ? -5.168 11.033 6.430 1.00 1.90 82 ASN A CA 12
ATOM 14001 C C . ASN A 1 82 ? -4.796 9.970 5.378 1.00 1.85 82 ASN A C 12
ATOM 14002 O O . ASN A 1 82 ? -5.553 9.029 5.139 1.00 1.74 82 ASN A O 12
ATOM 14013 N N . MET A 1 83 ? -3.593 10.064 4.810 1.00 1.95 83 MET A N 12
ATOM 14014 C CA . MET A 1 83 ? -2.945 8.943 4.138 1.00 1.86 83 MET A CA 12
ATOM 14015 C C . MET A 1 83 ? -2.703 7.820 5.166 1.00 1.86 83 MET A C 12
ATOM 14016 O O . MET A 1 83 ? -2.072 8.086 6.191 1.00 2.02 83 MET A O 12
ATOM 14030 N N . PRO A 1 84 ? -3.142 6.569 4.930 1.00 1.72 84 PRO A N 12
ATOM 14031 C CA . PRO A 1 84 ? -2.938 5.465 5.868 1.00 1.77 84 PRO A CA 12
ATOM 14032 C C . PRO A 1 84 ? -1.502 4.917 5.847 1.00 1.86 84 PRO A C 12
ATOM 14033 O O . PRO A 1 84 ? -1.192 3.944 6.543 1.00 1.89 84 PRO A O 12
ATOM 14044 N N . TYR A 1 85 ? -0.630 5.523 5.039 1.00 1.92 85 TYR A N 12
ATOM 14045 C CA . TYR A 1 85 ? 0.797 5.192 4.920 1.00 2.12 85 TYR A CA 12
ATOM 14046 C C . TYR A 1 85 ? 1.708 6.424 4.863 1.00 2.45 85 TYR A C 12
ATOM 14047 O O . TYR A 1 85 ? 1.208 7.554 4.659 1.00 3.81 85 TYR A O 12
ATOM 14065 N N . ASN A 1 14 ? -2.616 -1.830 -3.191 0.49 2.56 14 ASN A N 13
ATOM 14066 C CA . ASN A 1 14 ? -2.168 -2.291 -4.529 0.49 2.00 14 ASN A CA 13
ATOM 14067 C C . ASN A 1 14 ? -0.709 -2.725 -4.474 0.49 1.94 14 ASN A C 13
ATOM 14068 O O . ASN A 1 14 ? -0.006 -2.318 -3.552 0.49 2.26 14 ASN A O 13
ATOM 14079 N N . PRO A 1 15 ? -0.199 -3.493 -5.459 0.49 1.82 15 PRO A N 13
ATOM 14080 C CA . PRO A 1 15 ? 1.226 -3.468 -5.780 0.49 2.08 15 PRO A CA 13
ATOM 14081 C C . PRO A 1 15 ? 1.640 -2.013 -6.022 0.49 2.09 15 PRO A C 13
ATOM 14082 O O . PRO A 1 15 ? 1.036 -1.310 -6.836 0.49 2.31 15 PRO A O 13
ATOM 14093 N N . CYS A 1 16 ? 2.605 -1.534 -5.239 1.00 1.83 16 CYS A N 13
ATOM 14094 C CA . CYS A 1 16 ? 2.778 -0.107 -4.988 1.00 1.59 16 CYS A CA 13
ATOM 14095 C C . CYS A 1 16 ? 3.822 0.525 -5.923 1.00 1.29 16 CYS A C 13
ATOM 14096 O O . CYS A 1 16 ? 4.854 1.026 -5.472 1.00 0.95 16 CYS A O 13
ATOM 14103 N N . LEU A 1 17 ? 3.552 0.506 -7.236 1.00 1.53 17 LEU A N 13
ATOM 14104 C CA . LEU A 1 17 ? 4.444 0.993 -8.305 1.00 1.38 17 LEU A CA 13
ATOM 14105 C C . LEU A 1 17 ? 5.009 2.404 -8.027 1.00 1.16 17 LEU A C 13
ATOM 14106 O O . LEU A 1 17 ? 6.144 2.700 -8.404 1.00 1.07 17 LEU A O 13
ATOM 14122 N N . SER A 1 18 ? 4.251 3.237 -7.313 1.00 1.26 18 SER A N 13
ATOM 14123 C CA . SER A 1 18 ? 4.598 4.599 -6.883 1.00 1.32 18 SER A CA 13
ATOM 14124 C C . SER A 1 18 ? 5.761 4.665 -5.889 1.00 1.15 18 SER A C 13
ATOM 14125 O O . SER A 1 18 ? 6.564 5.600 -5.937 1.00 1.32 18 SER A O 13
ATOM 14133 N N . GLU A 1 19 ? 5.844 3.692 -4.978 1.00 1.13 19 GLU A N 13
ATOM 14134 C CA . GLU A 1 19 ? 6.970 3.509 -4.054 1.00 0.99 19 GLU A CA 13
ATOM 14135 C C . GLU A 1 19 ? 8.063 2.659 -4.715 1.00 0.76 19 GLU A C 13
ATOM 14136 O O . GLU A 1 19 ? 9.244 2.905 -4.482 1.00 0.69 19 GLU A O 13
ATOM 14148 N N . SER A 1 20 ? 7.697 1.715 -5.592 1.00 0.79 20 SER A N 13
ATOM 14149 C CA . SER A 1 20 ? 8.678 0.867 -6.304 1.00 0.79 20 SER A CA 13
ATOM 14150 C C . SER A 1 20 ? 9.530 1.669 -7.296 1.00 0.80 20 SER A C 13
ATOM 14151 O O . SER A 1 20 ? 10.711 1.363 -7.496 1.00 0.84 20 SER A O 13
ATOM 14159 N N . ASP A 1 21 ? 8.975 2.740 -7.870 1.00 0.84 21 ASP A N 13
ATOM 14160 C CA . ASP A 1 21 ? 9.727 3.714 -8.663 1.00 0.95 21 ASP A CA 13
ATOM 14161 C C . ASP A 1 21 ? 10.707 4.505 -7.787 1.00 0.94 21 ASP A C 13
ATOM 14162 O O . ASP A 1 21 ? 11.883 4.588 -8.118 1.00 1.04 21 ASP A O 13
ATOM 14171 N N . ALA A 1 22 ? 10.269 5.023 -6.637 1.00 0.89 22 ALA A N 13
ATOM 14172 C CA . ALA A 1 22 ? 11.130 5.779 -5.722 1.00 0.97 22 ALA A CA 13
ATOM 14173 C C . ALA A 1 22 ? 12.250 4.907 -5.098 1.00 0.88 22 ALA A C 13
ATOM 14174 O O . ALA A 1 22 ? 13.383 5.371 -4.936 1.00 1.05 22 ALA A O 13
ATOM 14181 N N . SER A 1 23 ? 11.968 3.622 -4.858 1.00 0.67 23 SER A N 13
ATOM 14182 C CA . SER A 1 23 ? 12.945 2.552 -4.586 1.00 0.60 23 SER A CA 13
ATOM 14183 C C . SER A 1 23 ? 13.959 2.389 -5.732 1.00 0.72 23 SER A C 13
ATOM 14184 O O . SER A 1 23 ? 15.166 2.463 -5.508 1.00 0.82 23 SER A O 13
ATOM 14192 N N . THR A 1 24 ? 13.490 2.277 -6.982 1.00 0.85 24 THR A N 13
ATOM 14193 C CA . THR A 1 24 ? 14.354 2.190 -8.183 1.00 1.13 24 THR A CA 13
ATOM 14194 C C . THR A 1 24 ? 15.252 3.431 -8.319 1.00 1.31 24 THR A C 13
ATOM 14195 O O . THR A 1 24 ? 16.458 3.306 -8.545 1.00 1.50 24 THR A O 13
ATOM 14206 N N . ARG A 1 25 ? 14.695 4.628 -8.097 1.00 1.30 25 ARG A N 13
ATOM 14207 C CA . ARG A 1 25 ? 15.411 5.916 -8.051 1.00 1.54 25 ARG A CA 13
ATOM 14208 C C . ARG A 1 25 ? 16.422 5.990 -6.896 1.00 1.54 25 ARG A C 13
ATOM 14209 O O . ARG A 1 25 ? 17.484 6.579 -7.085 1.00 1.87 25 ARG A O 13
ATOM 14230 N N . CYS A 1 26 ? 16.142 5.382 -5.737 1.00 1.26 26 CYS A N 13
ATOM 14231 C CA . CYS A 1 26 ? 17.110 5.253 -4.637 1.00 1.27 26 CYS A CA 13
ATOM 14232 C C . CYS A 1 26 ? 18.294 4.356 -5.031 1.00 1.30 26 CYS A C 13
ATOM 14233 O O . CYS A 1 26 ? 19.452 4.695 -4.809 1.00 1.52 26 CYS A O 13
ATOM 14240 N N . LEU A 1 27 ? 18.017 3.207 -5.634 1.00 1.18 27 LEU A N 13
ATOM 14241 C CA . LEU A 1 27 ? 19.026 2.212 -6.014 1.00 1.32 27 LEU A CA 13
ATOM 14242 C C . LEU A 1 27 ? 19.928 2.684 -7.165 1.00 1.63 27 LEU A C 13
ATOM 14243 O O . LEU A 1 27 ? 21.131 2.408 -7.189 1.00 1.82 27 LEU A O 13
ATOM 14259 N N . ASP A 1 28 ? 19.342 3.478 -8.050 1.00 1.73 28 ASP A N 13
ATOM 14260 C CA . ASP A 1 28 ? 20.041 4.317 -9.036 1.00 2.08 28 ASP A CA 13
ATOM 14261 C C . ASP A 1 28 ? 20.874 5.443 -8.383 1.00 2.22 28 ASP A C 13
ATOM 14262 O O . ASP A 1 28 ? 21.991 5.705 -8.828 1.00 2.48 28 ASP A O 13
ATOM 14271 N N . GLU A 1 29 ? 20.383 6.088 -7.319 1.00 2.09 29 GLU A N 13
ATOM 14272 C CA . GLU A 1 29 ? 21.137 7.074 -6.521 1.00 2.27 29 GLU A CA 13
ATOM 14273 C C . GLU A 1 29 ? 22.386 6.479 -5.849 1.00 2.25 29 GLU A C 13
ATOM 14274 O O . GLU A 1 29 ? 23.489 6.989 -6.060 1.00 2.38 29 GLU A O 13
ATOM 14286 N N . ASN A 1 30 ? 22.244 5.418 -5.052 1.00 2.09 30 ASN A N 13
ATOM 14287 C CA . ASN A 1 30 ? 23.269 4.914 -4.134 1.00 2.11 30 ASN A CA 13
ATOM 14288 C C . ASN A 1 30 ? 23.652 3.441 -4.398 1.00 2.03 30 ASN A C 13
ATOM 14289 O O . ASN A 1 30 ? 23.324 2.562 -3.600 1.00 1.98 30 ASN A O 13
ATOM 14300 N N . ASN A 1 31 ? 24.328 3.161 -5.519 1.00 2.14 31 ASN A N 13
ATOM 14301 C CA . ASN A 1 31 ? 25.041 1.901 -5.796 1.00 2.25 31 ASN A CA 13
ATOM 14302 C C . ASN A 1 31 ? 24.273 0.603 -5.434 1.00 2.02 31 ASN A C 13
ATOM 14303 O O . ASN A 1 31 ? 24.852 -0.359 -4.924 1.00 1.99 31 ASN A O 13
ATOM 14314 N N . TYR A 1 32 ? 22.963 0.584 -5.700 1.00 1.93 32 TYR A N 13
ATOM 14315 C CA . TYR A 1 32 ? 22.035 -0.521 -5.432 1.00 1.75 32 TYR A CA 13
ATOM 14316 C C . TYR A 1 32 ? 21.969 -0.996 -3.958 1.00 1.50 32 TYR A C 13
ATOM 14317 O O . TYR A 1 32 ? 21.921 -2.192 -3.662 1.00 1.56 32 TYR A O 13
ATOM 14335 N N . ASP A 1 33 ? 21.925 -0.064 -3.002 1.00 1.35 33 ASP A N 13
ATOM 14336 C CA . ASP A 1 33 ? 21.801 -0.340 -1.559 1.00 1.19 33 ASP A CA 13
ATOM 14337 C C . ASP A 1 33 ? 20.354 -0.670 -1.129 1.00 0.93 33 ASP A C 13
ATOM 14338 O O . ASP A 1 33 ? 19.702 0.022 -0.337 1.00 0.87 33 ASP A O 13
ATOM 14347 N N . ARG A 1 34 ? 19.859 -1.780 -1.686 1.00 0.96 34 ARG A N 13
ATOM 14348 C CA . ARG A 1 34 ? 18.573 -2.444 -1.376 1.00 0.90 34 ARG A CA 13
ATOM 14349 C C . ARG A 1 34 ? 18.304 -2.684 0.117 1.00 0.89 34 ARG A C 13
ATOM 14350 O O . ARG A 1 34 ? 17.149 -2.834 0.510 1.00 0.90 34 ARG A O 13
ATOM 14371 N N . GLU A 1 35 ? 19.340 -2.697 0.952 1.00 1.00 35 GLU A N 13
ATOM 14372 C CA . GLU A 1 35 ? 19.220 -2.877 2.405 1.00 1.16 35 GLU A CA 13
ATOM 14373 C C . GLU A 1 35 ? 18.926 -1.552 3.123 1.00 1.21 35 GLU A C 13
ATOM 14374 O O . GLU A 1 35 ? 18.053 -1.511 3.997 1.00 1.38 35 GLU A O 13
ATOM 14386 N N . ARG A 1 36 ? 19.562 -0.443 2.714 1.00 1.18 36 ARG A N 13
ATOM 14387 C CA . ARG A 1 36 ? 19.221 0.903 3.213 1.00 1.33 36 ARG A CA 13
ATOM 14388 C C . ARG A 1 36 ? 17.838 1.336 2.731 1.00 1.24 36 ARG A C 13
ATOM 14389 O O . ARG A 1 36 ? 17.036 1.793 3.543 1.00 1.64 36 ARG A O 13
ATOM 14410 N N . CYS A 1 37 ? 17.516 1.096 1.458 1.00 0.86 37 CYS A N 13
ATOM 14411 C CA . CYS A 1 37 ? 16.190 1.369 0.885 1.00 0.72 37 CYS A CA 13
ATOM 14412 C C . CYS A 1 37 ? 15.180 0.209 1.034 1.00 0.65 37 CYS A C 13
ATOM 14413 O O . CYS A 1 37 ? 14.202 0.117 0.290 1.00 0.59 37 CYS A O 13
ATOM 14420 N N . SER A 1 38 ? 15.356 -0.637 2.058 1.00 0.77 38 SER A N 13
ATOM 14421 C CA . SER A 1 38 ? 14.344 -1.599 2.538 1.00 0.81 38 SER A CA 13
ATOM 14422 C C . SER A 1 38 ? 13.081 -0.922 3.112 1.00 0.84 38 SER A C 13
ATOM 14423 O O . SER A 1 38 ? 12.046 -1.570 3.299 1.00 0.91 38 SER A O 13
ATOM 14431 N N . THR A 1 39 ? 13.143 0.391 3.353 1.00 0.87 39 THR A N 13
ATOM 14432 C CA . THR A 1 39 ? 12.010 1.272 3.681 1.00 0.93 39 THR A CA 13
ATOM 14433 C C . THR A 1 39 ? 10.890 1.180 2.653 1.00 0.93 39 THR A C 13
ATOM 14434 O O . THR A 1 39 ? 9.728 0.988 3.001 1.00 1.00 39 THR A O 13
ATOM 14445 N N . TYR A 1 40 ? 11.246 1.217 1.374 1.00 0.90 40 TYR A N 13
ATOM 14446 C CA . TYR A 1 40 ? 10.297 1.117 0.263 1.00 0.94 40 TYR A CA 13
ATOM 14447 C C . TYR A 1 40 ? 9.665 -0.275 0.159 1.00 0.94 40 TYR A C 13
ATOM 14448 O O . TYR A 1 40 ? 8.459 -0.383 -0.044 1.00 1.07 40 TYR A O 13
ATOM 14466 N N . PHE A 1 41 ? 10.438 -1.342 0.390 1.00 0.85 41 PHE A N 13
ATOM 14467 C CA . PHE A 1 41 ? 9.912 -2.710 0.476 1.00 0.89 41 PHE A CA 13
ATOM 14468 C C . PHE A 1 41 ? 8.911 -2.862 1.640 1.00 0.85 41 PHE A C 13
ATOM 14469 O O . PHE A 1 41 ? 7.872 -3.517 1.491 1.00 0.92 41 PHE A O 13
ATOM 14486 N N . LEU A 1 42 ? 9.160 -2.208 2.782 1.00 0.84 42 LEU A N 13
ATOM 14487 C CA . LEU A 1 42 ? 8.189 -2.133 3.880 1.00 0.92 42 LEU A CA 13
ATOM 14488 C C . LEU A 1 42 ? 6.926 -1.364 3.491 1.00 0.99 42 LEU A C 13
ATOM 14489 O O . LEU A 1 42 ? 5.826 -1.883 3.657 1.00 1.05 42 LEU A O 13
ATOM 14505 N N . ARG A 1 43 ? 7.057 -0.171 2.912 1.00 1.00 43 ARG A N 13
ATOM 14506 C CA . ARG A 1 43 ? 5.900 0.651 2.515 1.00 1.05 43 ARG A CA 13
ATOM 14507 C C . ARG A 1 43 ? 5.106 0.034 1.364 1.00 1.06 43 ARG A C 13
ATOM 14508 O O . ARG A 1 43 ? 3.898 0.234 1.275 1.00 1.16 43 ARG A O 13
ATOM 14529 N N . TYR A 1 44 ? 5.740 -0.831 0.574 1.00 1.00 44 TYR A N 13
ATOM 14530 C CA . TYR A 1 44 ? 5.064 -1.661 -0.425 1.00 1.04 44 TYR A CA 13
ATOM 14531 C C . TYR A 1 44 ? 4.271 -2.775 0.264 1.00 1.03 44 TYR A C 13
ATOM 14532 O O . TYR A 1 44 ? 3.088 -2.949 -0.029 1.00 1.08 44 TYR A O 13
ATOM 14550 N N . LYS A 1 45 ? 4.865 -3.481 1.241 1.00 1.01 45 LYS A N 13
ATOM 14551 C CA . LYS A 1 45 ? 4.117 -4.457 2.052 1.00 1.07 45 LYS A CA 13
ATOM 14552 C C . LYS A 1 45 ? 2.953 -3.796 2.799 1.00 1.16 45 LYS A C 13
ATOM 14553 O O . LYS A 1 45 ? 1.862 -4.349 2.781 1.00 1.29 45 LYS A O 13
ATOM 14572 N N . ASN A 1 46 ? 3.116 -2.594 3.358 1.00 1.15 46 ASN A N 13
ATOM 14573 C CA . ASN A 1 46 ? 2.023 -1.823 3.974 1.00 1.25 46 ASN A CA 13
ATOM 14574 C C . ASN A 1 46 ? 0.900 -1.511 2.960 1.00 1.33 46 ASN A C 13
ATOM 14575 O O . ASN A 1 46 ? -0.275 -1.712 3.248 1.00 1.50 46 ASN A O 13
ATOM 14586 N N . CYS A 1 47 ? 1.251 -1.083 1.744 1.00 1.25 47 CYS A N 13
ATOM 14587 C CA . CYS A 1 47 ? 0.326 -0.769 0.647 1.00 1.33 47 CYS A CA 13
ATOM 14588 C C . CYS A 1 47 ? -0.490 -1.968 0.129 1.00 1.53 47 CYS A C 13
ATOM 14589 O O . CYS A 1 47 ? -1.564 -1.796 -0.453 1.00 2.11 47 CYS A O 13
ATOM 14596 N N . ARG A 1 48 ? -0.006 -3.185 0.380 1.00 1.20 48 ARG A N 13
ATOM 14597 C CA . ARG A 1 48 ? -0.758 -4.447 0.228 1.00 1.23 48 ARG A CA 13
ATOM 14598 C C . ARG A 1 48 ? -1.547 -4.788 1.497 1.00 1.16 48 ARG A C 13
ATOM 14599 O O . ARG A 1 48 ? -2.766 -4.935 1.452 1.00 1.09 48 ARG A O 13
ATOM 14620 N N . ARG A 1 49 ? -0.869 -4.835 2.648 1.00 1.19 49 ARG A N 13
ATOM 14621 C CA . ARG A 1 49 ? -1.395 -5.233 3.965 1.00 1.15 49 ARG A CA 13
ATOM 14622 C C . ARG A 1 49 ? -2.553 -4.365 4.442 1.00 0.97 49 ARG A C 13
ATOM 14623 O O . ARG A 1 49 ? -3.484 -4.908 5.030 1.00 0.83 49 ARG A O 13
ATOM 14644 N N . PHE A 1 50 ? -2.562 -3.061 4.155 1.00 1.00 50 PHE A N 13
ATOM 14645 C CA . PHE A 1 50 ? -3.689 -2.184 4.483 1.00 0.87 50 PHE A CA 13
ATOM 14646 C C . PHE A 1 50 ? -4.963 -2.645 3.774 1.00 0.77 50 PHE A C 13
ATOM 14647 O O . PHE A 1 50 ? -5.978 -2.953 4.400 1.00 0.65 50 PHE A O 13
ATOM 14664 N N . TRP A 1 51 ? -4.882 -2.768 2.451 1.00 0.86 51 TRP A N 13
ATOM 14665 C CA . TRP A 1 51 ? -6.039 -3.121 1.632 1.00 0.81 51 TRP A CA 13
ATOM 14666 C C . TRP A 1 51 ? -6.455 -4.590 1.799 1.00 0.79 51 TRP A C 13
ATOM 14667 O O . TRP A 1 51 ? -7.650 -4.859 1.878 1.00 0.69 51 TRP A O 13
ATOM 14688 N N . ASN A 1 52 ? -5.518 -5.519 2.021 1.00 0.89 52 ASN A N 13
ATOM 14689 C CA . ASN A 1 52 ? -5.819 -6.877 2.470 1.00 0.88 52 ASN A CA 13
ATOM 14690 C C . ASN A 1 52 ? -6.500 -6.902 3.859 1.00 0.74 52 ASN A C 13
ATOM 14691 O O . ASN A 1 52 ? -7.422 -7.690 4.068 1.00 0.69 52 ASN A O 13
ATOM 14702 N N . SER A 1 53 ? -6.140 -6.000 4.784 1.00 0.72 53 SER A N 13
ATOM 14703 C CA . SER A 1 53 ? -6.858 -5.850 6.062 1.00 0.64 53 SER A CA 13
ATOM 14704 C C . SER A 1 53 ? -8.303 -5.389 5.837 1.00 0.57 53 SER A C 13
ATOM 14705 O O . SER A 1 53 ? -9.215 -5.953 6.436 1.00 0.54 53 SER A O 13
ATOM 14713 N N . ILE A 1 54 ? -8.539 -4.424 4.935 1.00 0.56 54 ILE A N 13
ATOM 14714 C CA . ILE A 1 54 ? -9.896 -3.981 4.561 1.00 0.52 54 ILE A CA 13
ATOM 14715 C C . ILE A 1 54 ? -10.702 -5.121 3.922 1.00 0.52 54 ILE A C 13
ATOM 14716 O O . ILE A 1 54 ? -11.863 -5.318 4.272 1.00 0.51 54 ILE A O 13
ATOM 14732 N N . VAL A 1 55 ? -10.084 -5.929 3.056 1.00 0.58 55 VAL A N 13
ATOM 14733 C CA . VAL A 1 55 ? -10.699 -7.131 2.465 1.00 0.63 55 VAL A CA 13
ATOM 14734 C C . VAL A 1 55 ? -11.132 -8.122 3.548 1.00 0.62 55 VAL A C 13
ATOM 14735 O O . VAL A 1 55 ? -12.290 -8.533 3.564 1.00 0.61 55 VAL A O 13
ATOM 14748 N N . MET A 1 56 ? -10.265 -8.455 4.511 1.00 0.66 56 MET A N 13
ATOM 14749 C CA . MET A 1 56 ? -10.624 -9.358 5.616 1.00 0.72 56 MET A CA 13
ATOM 14750 C C . MET A 1 56 ? -11.709 -8.770 6.534 1.00 0.67 56 MET A C 13
ATOM 14751 O O . MET A 1 56 ? -12.622 -9.488 6.955 1.00 0.72 56 MET A O 13
ATOM 14765 N N . GLN A 1 57 ? -11.658 -7.464 6.812 1.00 0.64 57 GLN A N 13
ATOM 14766 C CA . GLN A 1 57 ? -12.671 -6.753 7.604 1.00 0.68 57 GLN A CA 13
ATOM 14767 C C . GLN A 1 57 ? -14.016 -6.611 6.872 1.00 0.67 57 GLN A C 13
ATOM 14768 O O . GLN A 1 57 ? -15.056 -6.551 7.526 1.00 0.86 57 GLN A O 13
ATOM 14782 N N . ARG A 1 58 ? -14.041 -6.660 5.537 1.00 0.57 58 ARG A N 13
ATOM 14783 C CA . ARG A 1 58 ? -15.270 -6.777 4.729 1.00 0.64 58 ARG A CA 13
ATOM 14784 C C . ARG A 1 58 ? -15.740 -8.222 4.530 1.00 0.67 58 ARG A C 13
ATOM 14785 O O . ARG A 1 58 ? -16.927 -8.464 4.315 1.00 0.72 58 ARG A O 13
ATOM 14806 N N . ARG A 1 59 ? -14.835 -9.196 4.653 1.00 0.72 59 ARG A N 13
ATOM 14807 C CA . ARG A 1 59 ? -15.137 -10.633 4.530 1.00 0.84 59 ARG A CA 13
ATOM 14808 C C . ARG A 1 59 ? -15.776 -11.243 5.781 1.00 0.94 59 ARG A C 13
ATOM 14809 O O . ARG A 1 59 ? -16.528 -12.211 5.650 1.00 1.07 59 ARG A O 13
ATOM 14830 N N . LYS A 1 60 ? -15.605 -10.648 6.969 1.00 0.98 60 LYS A N 13
ATOM 14831 C CA . LYS A 1 60 ? -16.237 -11.137 8.216 1.00 1.23 60 LYS A CA 13
ATOM 14832 C C . LYS A 1 60 ? -17.773 -11.220 8.152 1.00 1.41 60 LYS A C 13
ATOM 14833 O O . LYS A 1 60 ? -18.340 -12.118 8.776 1.00 1.53 60 LYS A O 13
ATOM 14852 N N . ASN A 1 61 ? -18.447 -10.376 7.354 1.00 1.48 61 ASN A N 13
ATOM 14853 C CA . ASN A 1 61 ? -19.894 -10.491 7.088 1.00 1.72 61 ASN A CA 13
ATOM 14854 C C . ASN A 1 61 ? -20.286 -11.311 5.839 1.00 1.63 61 ASN A C 13
ATOM 14855 O O . ASN A 1 61 ? -21.472 -11.590 5.653 1.00 1.77 61 ASN A O 13
ATOM 14866 N N . GLY A 1 62 ? -19.330 -11.699 4.985 1.00 1.48 62 GLY A N 13
ATOM 14867 C CA . GLY A 1 62 ? -19.528 -12.691 3.916 1.00 1.52 62 GLY A CA 13
ATOM 14868 C C . GLY A 1 62 ? -20.496 -12.300 2.789 1.00 1.78 62 GLY A C 13
ATOM 14869 O O . GLY A 1 62 ? -21.061 -13.188 2.149 1.00 2.07 62 GLY A O 13
ATOM 14873 N N . VAL A 1 63 ? -20.741 -11.003 2.567 1.00 1.77 63 VAL A N 13
ATOM 14874 C CA . VAL A 1 63 ? -21.872 -10.490 1.766 1.00 1.98 63 VAL A CA 13
ATOM 14875 C C . VAL A 1 63 ? -21.442 -9.621 0.571 1.00 1.89 63 VAL A C 13
ATOM 14876 O O . VAL A 1 63 ? -21.497 -10.082 -0.574 1.00 1.87 63 VAL A O 13
ATOM 14889 N N . LYS A 1 64 ? -20.995 -8.388 0.830 1.00 2.16 64 LYS A N 13
ATOM 14890 C CA . LYS A 1 64 ? -20.536 -7.378 -0.146 1.00 2.09 64 LYS A CA 13
ATOM 14891 C C . LYS A 1 64 ? -19.294 -7.814 -0.945 1.00 1.98 64 LYS A C 13
ATOM 14892 O O . LYS A 1 64 ? -18.614 -8.755 -0.527 1.00 1.92 64 LYS A O 13
ATOM 14911 N N . PRO A 1 65 ? -18.920 -7.126 -2.042 1.00 1.97 65 PRO A N 13
ATOM 14912 C CA . PRO A 1 65 ? -17.564 -7.233 -2.573 1.00 1.84 65 PRO A CA 13
ATOM 14913 C C . PRO A 1 65 ? -16.548 -6.736 -1.535 1.00 1.55 65 PRO A C 13
ATOM 14914 O O . PRO A 1 65 ? -16.679 -5.641 -0.983 1.00 1.56 65 PRO A O 13
ATOM 14925 N N . PHE A 1 66 ? -15.554 -7.570 -1.238 1.00 1.35 66 PHE A N 13
ATOM 14926 C CA . PHE A 1 66 ? -14.578 -7.328 -0.173 1.00 1.10 66 PHE A CA 13
ATOM 14927 C C . PHE A 1 66 ? -13.515 -6.306 -0.582 1.00 1.01 66 PHE A C 13
ATOM 14928 O O . PHE A 1 66 ? -13.196 -5.402 0.187 1.00 0.89 66 PHE A O 13
ATOM 14945 N N . MET A 1 67 ? -13.018 -6.423 -1.813 1.00 1.15 67 MET A N 13
ATOM 14946 C CA . MET A 1 67 ? -12.286 -5.355 -2.500 1.00 1.23 67 MET A CA 13
ATOM 14947 C C . MET A 1 67 ? -13.172 -4.099 -2.698 1.00 1.28 67 MET A C 13
ATOM 14948 O O . MET A 1 67 ? -14.182 -4.180 -3.408 1.00 1.51 67 MET A O 13
ATOM 14962 N N . PRO A 1 68 ? -12.818 -2.939 -2.106 1.00 1.09 68 PRO A N 13
ATOM 14963 C CA . PRO A 1 68 ? -13.647 -1.730 -2.105 1.00 1.05 68 PRO A CA 13
ATOM 14964 C C . PRO A 1 68 ? -13.671 -0.992 -3.457 1.00 1.15 68 PRO A C 13
ATOM 14965 O O . PRO A 1 68 ? -12.697 -1.007 -4.214 1.00 1.22 68 PRO A O 13
ATOM 14976 N N . THR A 1 69 ? -14.770 -0.282 -3.735 1.00 1.23 69 THR A N 13
ATOM 14977 C CA . THR A 1 69 ? -14.954 0.560 -4.926 1.00 1.32 69 THR A CA 13
ATOM 14978 C C . THR A 1 69 ? -14.150 1.855 -4.850 1.00 1.06 69 THR A C 13
ATOM 14979 O O . THR A 1 69 ? -13.618 2.210 -3.803 1.00 0.89 69 THR A O 13
ATOM 14990 N N . ALA A 1 70 ? -14.060 2.597 -5.952 1.00 1.15 70 ALA A N 13
ATOM 14991 C CA . ALA A 1 70 ? -13.292 3.849 -6.000 1.00 1.13 70 ALA A CA 13
ATOM 14992 C C . ALA A 1 70 ? -13.809 4.915 -5.001 1.00 1.11 70 ALA A C 13
ATOM 14993 O O . ALA A 1 70 ? -13.000 5.611 -4.379 1.00 1.08 70 ALA A O 13
ATOM 15000 N N . ALA A 1 71 ? -15.131 4.990 -4.793 1.00 1.16 71 ALA A N 13
ATOM 15001 C CA . ALA A 1 71 ? -15.781 5.859 -3.804 1.00 1.19 71 ALA A CA 13
ATOM 15002 C C . ALA A 1 71 ? -15.530 5.429 -2.342 1.00 1.09 71 ALA A C 13
ATOM 15003 O O . ALA A 1 71 ? -15.377 6.282 -1.460 1.00 1.09 71 ALA A O 13
ATOM 15010 N N . GLU A 1 72 ? -15.453 4.118 -2.089 1.00 1.05 72 GLU A N 13
ATOM 15011 C CA . GLU A 1 72 ? -15.119 3.527 -0.797 1.00 0.98 72 GLU A CA 13
ATOM 15012 C C . GLU A 1 72 ? -13.642 3.799 -0.511 1.00 0.84 72 GLU A C 13
ATOM 15013 O O . GLU A 1 72 ? -13.320 4.413 0.503 1.00 0.83 72 GLU A O 13
ATOM 15025 N N . ARG A 1 73 ? -12.746 3.441 -1.445 1.00 0.79 73 ARG A N 13
ATOM 15026 C CA . ARG A 1 73 ? -11.311 3.763 -1.371 1.00 0.73 73 ARG A CA 13
ATOM 15027 C C . ARG A 1 73 ? -11.067 5.238 -1.066 1.00 0.77 73 ARG A C 13
ATOM 15028 O O . ARG A 1 73 ? -10.233 5.548 -0.220 1.00 0.73 73 ARG A O 13
ATOM 15049 N N . ASP A 1 74 ? -11.811 6.127 -1.720 1.00 0.86 74 ASP A N 13
ATOM 15050 C CA . ASP A 1 74 ? -11.746 7.563 -1.471 1.00 0.95 74 ASP A CA 13
ATOM 15051 C C . ASP A 1 74 ? -12.160 7.946 -0.044 1.00 0.96 74 ASP A C 13
ATOM 15052 O O . ASP A 1 74 ? -11.381 8.592 0.656 1.00 0.99 74 ASP A O 13
ATOM 15061 N N . GLU A 1 75 ? -13.350 7.546 0.422 1.00 1.00 75 GLU A N 13
ATOM 15062 C CA . GLU A 1 75 ? -13.786 7.916 1.777 1.00 1.09 75 GLU A CA 13
ATOM 15063 C C . GLU A 1 75 ? -12.906 7.301 2.882 1.00 1.04 75 GLU A C 13
ATOM 15064 O O . GLU A 1 75 ? -12.668 7.941 3.910 1.00 1.22 75 GLU A O 13
ATOM 15076 N N . ILE A 1 76 ? -12.351 6.111 2.635 1.00 0.87 76 ILE A N 13
ATOM 15077 C CA . ILE A 1 76 ? -11.437 5.389 3.528 1.00 0.80 76 ILE A CA 13
ATOM 15078 C C . ILE A 1 76 ? -10.068 6.087 3.602 1.00 0.79 76 ILE A C 13
ATOM 15079 O O . ILE A 1 76 ? -9.576 6.370 4.697 1.00 0.88 76 ILE A O 13
ATOM 15095 N N . LEU A 1 77 ? -9.462 6.437 2.462 1.00 0.75 77 LEU A N 13
ATOM 15096 C CA . LEU A 1 77 ? -8.209 7.206 2.426 1.00 0.85 77 LEU A CA 13
ATOM 15097 C C . LEU A 1 77 ? -8.377 8.597 3.049 1.00 1.06 77 LEU A C 13
ATOM 15098 O O . LEU A 1 77 ? -7.487 9.062 3.762 1.00 1.15 77 LEU A O 13
ATOM 15114 N N . ARG A 1 78 ? -9.536 9.231 2.847 1.00 1.17 78 ARG A N 13
ATOM 15115 C CA . ARG A 1 78 ? -9.899 10.496 3.511 1.00 1.42 78 ARG A CA 13
ATOM 15116 C C . ARG A 1 78 ? -10.046 10.318 5.025 1.00 1.52 78 ARG A C 13
ATOM 15117 O O . ARG A 1 78 ? -9.627 11.195 5.777 1.00 1.74 78 ARG A O 13
ATOM 15138 N N . ALA A 1 79 ? -10.559 9.172 5.479 1.00 1.40 79 ALA A N 13
ATOM 15139 C CA . ALA A 1 79 ? -10.650 8.817 6.898 1.00 1.51 79 ALA A CA 13
ATOM 15140 C C . ALA A 1 79 ? -9.290 8.455 7.539 1.00 1.44 79 ALA A C 13
ATOM 15141 O O . ALA A 1 79 ? -9.116 8.664 8.745 1.00 1.59 79 ALA A O 13
ATOM 15148 N N . VAL A 1 80 ? -8.298 7.990 6.766 1.00 1.27 80 VAL A N 13
ATOM 15149 C CA . VAL A 1 80 ? -6.889 7.986 7.199 1.00 1.31 80 VAL A CA 13
ATOM 15150 C C . VAL A 1 80 ? -6.377 9.431 7.269 1.00 1.47 80 VAL A C 13
ATOM 15151 O O . VAL A 1 80 ? -5.785 9.840 8.269 1.00 1.53 80 VAL A O 13
ATOM 15164 N N . GLY A 1 81 ? -6.632 10.227 6.225 1.00 1.55 81 GLY A N 13
ATOM 15165 C CA . GLY A 1 81 ? -6.164 11.608 6.074 1.00 1.76 81 GLY A CA 13
ATOM 15166 C C . GLY A 1 81 ? -4.712 11.714 5.590 1.00 1.81 81 GLY A C 13
ATOM 15167 O O . GLY A 1 81 ? -4.128 12.799 5.562 1.00 1.99 81 GLY A O 13
ATOM 15171 N N . ASN A 1 82 ? -4.113 10.572 5.242 1.00 1.68 82 ASN A N 13
ATOM 15172 C CA . ASN A 1 82 ? -2.720 10.428 4.824 1.00 1.71 82 ASN A CA 13
ATOM 15173 C C . ASN A 1 82 ? -2.532 9.150 3.977 1.00 1.60 82 ASN A C 13
ATOM 15174 O O . ASN A 1 82 ? -3.473 8.385 3.761 1.00 1.54 82 ASN A O 13
ATOM 15185 N N . MET A 1 83 ? -1.308 8.903 3.515 1.00 1.62 83 MET A N 13
ATOM 15186 C CA . MET A 1 83 ? -0.906 7.713 2.782 1.00 1.57 83 MET A CA 13
ATOM 15187 C C . MET A 1 83 ? -0.754 6.513 3.740 1.00 1.56 83 MET A C 13
ATOM 15188 O O . MET A 1 83 ? 0.027 6.611 4.696 1.00 1.69 83 MET A O 13
ATOM 15202 N N . PRO A 1 84 ? -1.418 5.363 3.501 1.00 1.47 84 PRO A N 13
ATOM 15203 C CA . PRO A 1 84 ? -1.274 4.176 4.345 1.00 1.52 84 PRO A CA 13
ATOM 15204 C C . PRO A 1 84 ? 0.009 3.381 4.060 1.00 1.70 84 PRO A C 13
ATOM 15205 O O . PRO A 1 84 ? 0.235 2.342 4.682 1.00 1.85 84 PRO A O 13
ATOM 15216 N N . TYR A 1 85 ? 0.822 3.866 3.116 1.00 1.73 85 TYR A N 13
ATOM 15217 C CA . TYR A 1 85 ? 2.061 3.237 2.648 1.00 1.95 85 TYR A CA 13
ATOM 15218 C C . TYR A 1 85 ? 3.231 3.565 3.592 1.00 2.05 85 TYR A C 13
ATOM 15219 O O . TYR A 1 85 ? 3.588 2.714 4.433 1.00 3.04 85 TYR A O 13
ATOM 15237 N N . ASN A 1 14 ? -3.613 -4.437 -5.976 0.49 4.08 14 ASN A N 14
ATOM 15238 C CA . ASN A 1 14 ? -2.368 -4.198 -6.740 0.49 3.81 14 ASN A CA 14
ATOM 15239 C C . ASN A 1 14 ? -1.246 -3.757 -5.806 0.49 2.99 14 ASN A C 14
ATOM 15240 O O . ASN A 1 14 ? -1.538 -3.213 -4.735 0.49 2.99 14 ASN A O 14
ATOM 15251 N N . PRO A 1 15 ? 0.029 -3.932 -6.205 0.49 2.53 15 PRO A N 14
ATOM 15252 C CA . PRO A 1 15 ? 1.188 -3.500 -5.420 0.49 1.92 15 PRO A CA 14
ATOM 15253 C C . PRO A 1 15 ? 1.293 -1.968 -5.309 0.49 1.65 15 PRO A C 14
ATOM 15254 O O . PRO A 1 15 ? 0.607 -1.233 -6.028 0.49 1.78 15 PRO A O 14
ATOM 15265 N N . CYS A 1 16 ? 2.168 -1.456 -4.435 1.00 1.42 16 CYS A N 14
ATOM 15266 C CA . CYS A 1 16 ? 2.307 -0.011 -4.230 1.00 1.35 16 CYS A CA 14
ATOM 15267 C C . CYS A 1 16 ? 3.255 0.617 -5.274 1.00 1.13 16 CYS A C 14
ATOM 15268 O O . CYS A 1 16 ? 4.412 0.928 -4.980 1.00 0.95 16 CYS A O 14
ATOM 15275 N N . LEU A 1 17 ? 2.788 0.742 -6.521 1.00 1.27 17 LEU A N 14
ATOM 15276 C CA . LEU A 1 17 ? 3.590 1.139 -7.688 1.00 1.22 17 LEU A CA 14
ATOM 15277 C C . LEU A 1 17 ? 4.344 2.469 -7.510 1.00 1.22 17 LEU A C 14
ATOM 15278 O O . LEU A 1 17 ? 5.484 2.576 -7.958 1.00 1.16 17 LEU A O 14
ATOM 15294 N N . SER A 1 18 ? 3.768 3.448 -6.808 1.00 1.34 18 SER A N 14
ATOM 15295 C CA . SER A 1 18 ? 4.399 4.762 -6.572 1.00 1.41 18 SER A CA 14
ATOM 15296 C C . SER A 1 18 ? 5.696 4.651 -5.775 1.00 1.20 18 SER A C 14
ATOM 15297 O O . SER A 1 18 ? 6.694 5.309 -6.089 1.00 1.19 18 SER A O 14
ATOM 15305 N N . GLU A 1 19 ? 5.666 3.808 -4.740 1.00 1.14 19 GLU A N 14
ATOM 15306 C CA . GLU A 1 19 ? 6.798 3.524 -3.861 1.00 1.03 19 GLU A CA 14
ATOM 15307 C C . GLU A 1 19 ? 7.743 2.515 -4.526 1.00 0.88 19 GLU A C 14
ATOM 15308 O O . GLU A 1 19 ? 8.951 2.595 -4.342 1.00 0.84 19 GLU A O 14
ATOM 15320 N N . SER A 1 20 ? 7.204 1.609 -5.351 1.00 0.87 20 SER A N 14
ATOM 15321 C CA . SER A 1 20 ? 7.963 0.576 -6.081 1.00 0.93 20 SER A CA 14
ATOM 15322 C C . SER A 1 20 ? 8.842 1.170 -7.192 1.00 1.01 20 SER A C 14
ATOM 15323 O O . SER A 1 20 ? 9.999 0.772 -7.359 1.00 1.06 20 SER A O 14
ATOM 15331 N N . ASP A 1 21 ? 8.338 2.172 -7.917 1.00 1.08 21 ASP A N 14
ATOM 15332 C CA . ASP A 1 21 ? 9.119 2.944 -8.888 1.00 1.16 21 ASP A CA 14
ATOM 15333 C C . ASP A 1 21 ? 10.235 3.741 -8.196 1.00 1.13 21 ASP A C 14
ATOM 15334 O O . ASP A 1 21 ? 11.394 3.659 -8.599 1.00 1.23 21 ASP A O 14
ATOM 15343 N N . ALA A 1 22 ? 9.919 4.454 -7.111 1.00 1.06 22 ALA A N 14
ATOM 15344 C CA . ALA A 1 22 ? 10.901 5.260 -6.386 1.00 1.06 22 ALA A CA 14
ATOM 15345 C C . ALA A 1 22 ? 11.961 4.394 -5.661 1.00 0.97 22 ALA A C 14
ATOM 15346 O O . ALA A 1 22 ? 13.145 4.722 -5.685 1.00 1.06 22 ALA A O 14
ATOM 15353 N N . SER A 1 23 ? 11.572 3.232 -5.126 1.00 0.87 23 SER A N 14
ATOM 15354 C CA . SER A 1 23 ? 12.469 2.154 -4.667 1.00 0.89 23 SER A CA 14
ATOM 15355 C C . SER A 1 23 ? 13.425 1.691 -5.774 1.00 0.93 23 SER A C 14
ATOM 15356 O O . SER A 1 23 ? 14.645 1.699 -5.599 1.00 0.94 23 SER A O 14
ATOM 15364 N N . THR A 1 24 ? 12.881 1.364 -6.955 1.00 1.06 24 THR A N 14
ATOM 15365 C CA . THR A 1 24 ? 13.658 0.950 -8.138 1.00 1.25 24 THR A CA 14
ATOM 15366 C C . THR A 1 24 ? 14.655 2.045 -8.548 1.00 1.33 24 THR A C 14
ATOM 15367 O O . THR A 1 24 ? 15.817 1.741 -8.827 1.00 1.42 24 THR A O 14
ATOM 15378 N N . ARG A 1 25 ? 14.237 3.317 -8.506 1.00 1.35 25 ARG A N 14
ATOM 15379 C CA . ARG A 1 25 ? 15.062 4.503 -8.791 1.00 1.47 25 ARG A CA 14
ATOM 15380 C C . ARG A 1 25 ? 16.132 4.776 -7.732 1.00 1.32 25 ARG A C 14
ATOM 15381 O O . ARG A 1 25 ? 17.231 5.165 -8.118 1.00 1.39 25 ARG A O 14
ATOM 15402 N N . CYS A 1 26 ? 15.870 4.515 -6.447 1.00 1.16 26 CYS A N 14
ATOM 15403 C CA . CYS A 1 26 ? 16.891 4.569 -5.393 1.00 1.06 26 CYS A CA 14
ATOM 15404 C C . CYS A 1 26 ? 17.972 3.500 -5.613 1.00 1.03 26 CYS A C 14
ATOM 15405 O O . CYS A 1 26 ? 19.166 3.779 -5.576 1.00 1.11 26 CYS A O 14
ATOM 15412 N N . LEU A 1 27 ? 17.565 2.262 -5.875 1.00 1.00 27 LEU A N 14
ATOM 15413 C CA . LEU A 1 27 ? 18.490 1.147 -6.108 1.00 1.05 27 LEU A CA 14
ATOM 15414 C C . LEU A 1 27 ? 19.344 1.353 -7.368 1.00 1.23 27 LEU A C 14
ATOM 15415 O O . LEU A 1 27 ? 20.533 1.037 -7.390 1.00 1.33 27 LEU A O 14
ATOM 15431 N N . ASP A 1 28 ? 18.741 1.970 -8.376 1.00 1.30 28 ASP A N 14
ATOM 15432 C CA . ASP A 1 28 ? 19.413 2.506 -9.568 1.00 1.48 28 ASP A CA 14
ATOM 15433 C C . ASP A 1 28 ? 20.372 3.685 -9.273 1.00 1.49 28 ASP A C 14
ATOM 15434 O O . ASP A 1 28 ? 21.470 3.721 -9.825 1.00 1.62 28 ASP A O 14
ATOM 15443 N N . GLU A 1 29 ? 20.012 4.607 -8.375 1.00 1.42 29 GLU A N 14
ATOM 15444 C CA . GLU A 1 29 ? 20.858 5.714 -7.883 1.00 1.49 29 GLU A CA 14
ATOM 15445 C C . GLU A 1 29 ? 22.142 5.216 -7.200 1.00 1.44 29 GLU A C 14
ATOM 15446 O O . GLU A 1 29 ? 23.218 5.782 -7.422 1.00 1.57 29 GLU A O 14
ATOM 15458 N N . ASN A 1 30 ? 22.028 4.179 -6.359 1.00 1.30 30 ASN A N 14
ATOM 15459 C CA . ASN A 1 30 ? 23.089 3.682 -5.491 1.00 1.29 30 ASN A CA 14
ATOM 15460 C C . ASN A 1 30 ? 23.228 2.146 -5.522 1.00 1.27 30 ASN A C 14
ATOM 15461 O O . ASN A 1 30 ? 22.677 1.459 -4.669 1.00 1.44 30 ASN A O 14
ATOM 15472 N N . ASN A 1 31 ? 24.006 1.608 -6.465 1.00 1.23 31 ASN A N 14
ATOM 15473 C CA . ASN A 1 31 ? 24.682 0.297 -6.385 1.00 1.32 31 ASN A CA 14
ATOM 15474 C C . ASN A 1 31 ? 23.867 -0.879 -5.788 1.00 1.27 31 ASN A C 14
ATOM 15475 O O . ASN A 1 31 ? 24.354 -1.627 -4.933 1.00 1.38 31 ASN A O 14
ATOM 15486 N N . TYR A 1 32 ? 22.596 -1.004 -6.182 1.00 1.24 32 TYR A N 14
ATOM 15487 C CA . TYR A 1 32 ? 21.628 -1.959 -5.636 1.00 1.23 32 TYR A CA 14
ATOM 15488 C C . TYR A 1 32 ? 21.586 -2.000 -4.087 1.00 1.09 32 TYR A C 14
ATOM 15489 O O . TYR A 1 32 ? 21.509 -3.073 -3.484 1.00 1.29 32 TYR A O 14
ATOM 15507 N N . ASP A 1 33 ? 21.641 -0.837 -3.422 1.00 0.91 33 ASP A N 14
ATOM 15508 C CA . ASP A 1 33 ? 21.691 -0.684 -1.956 1.00 0.93 33 ASP A CA 14
ATOM 15509 C C . ASP A 1 33 ? 20.308 -0.846 -1.291 1.00 0.84 33 ASP A C 14
ATOM 15510 O O . ASP A 1 33 ? 19.710 0.036 -0.661 1.00 0.76 33 ASP A O 14
ATOM 15519 N N . ARG A 1 34 ? 19.822 -2.070 -1.473 1.00 0.96 34 ARG A N 14
ATOM 15520 C CA . ARG A 1 34 ? 18.626 -2.709 -0.921 1.00 1.03 34 ARG A CA 14
ATOM 15521 C C . ARG A 1 34 ? 18.576 -2.754 0.612 1.00 1.10 34 ARG A C 14
ATOM 15522 O O . ARG A 1 34 ? 17.521 -3.047 1.167 1.00 1.14 34 ARG A O 14
ATOM 15543 N N . GLU A 1 35 ? 19.681 -2.426 1.285 1.00 1.21 35 GLU A N 14
ATOM 15544 C CA . GLU A 1 35 ? 19.748 -2.215 2.741 1.00 1.39 35 GLU A CA 14
ATOM 15545 C C . GLU A 1 35 ? 19.469 -0.748 3.118 1.00 1.30 35 GLU A C 14
ATOM 15546 O O . GLU A 1 35 ? 18.673 -0.483 4.021 1.00 1.40 35 GLU A O 14
ATOM 15558 N N . ARG A 1 36 ? 20.056 0.228 2.404 1.00 1.20 36 ARG A N 14
ATOM 15559 C CA . ARG A 1 36 ? 19.775 1.667 2.610 1.00 1.22 36 ARG A CA 14
ATOM 15560 C C . ARG A 1 36 ? 18.329 2.028 2.272 1.00 1.05 36 ARG A C 14
ATOM 15561 O O . ARG A 1 36 ? 17.714 2.790 3.021 1.00 1.25 36 ARG A O 14
ATOM 15582 N N . CYS A 1 37 ? 17.784 1.481 1.181 1.00 0.79 37 CYS A N 14
ATOM 15583 C CA . CYS A 1 37 ? 16.422 1.776 0.703 1.00 0.67 37 CYS A CA 14
ATOM 15584 C C . CYS A 1 37 ? 15.372 0.692 1.034 1.00 0.63 37 CYS A C 14
ATOM 15585 O O . CYS A 1 37 ? 14.321 0.623 0.389 1.00 0.56 37 CYS A O 14
ATOM 15592 N N . SER A 1 38 ? 15.598 -0.123 2.073 1.00 0.74 38 SER A N 14
ATOM 15593 C CA . SER A 1 38 ? 14.595 -1.068 2.607 1.00 0.77 38 SER A CA 14
ATOM 15594 C C . SER A 1 38 ? 13.350 -0.381 3.199 1.00 0.78 38 SER A C 14
ATOM 15595 O O . SER A 1 38 ? 12.303 -1.015 3.345 1.00 0.82 38 SER A O 14
ATOM 15603 N N . THR A 1 39 ? 13.446 0.924 3.480 1.00 0.82 39 THR A N 14
ATOM 15604 C CA . THR A 1 39 ? 12.370 1.860 3.857 1.00 0.89 39 THR A CA 14
ATOM 15605 C C . THR A 1 39 ? 11.207 1.892 2.876 1.00 0.76 39 THR A C 14
ATOM 15606 O O . THR A 1 39 ? 10.047 1.839 3.290 1.00 0.78 39 THR A O 14
ATOM 15617 N N . TYR A 1 40 ? 11.530 1.944 1.586 1.00 0.69 40 TYR A N 14
ATOM 15618 C CA . TYR A 1 40 ? 10.558 1.963 0.490 1.00 0.63 40 TYR A CA 14
ATOM 15619 C C . TYR A 1 40 ? 9.807 0.635 0.393 1.00 0.58 40 TYR A C 14
ATOM 15620 O O . TYR A 1 40 ? 8.582 0.617 0.330 1.00 0.62 40 TYR A O 14
ATOM 15638 N N . PHE A 1 41 ? 10.540 -0.483 0.440 1.00 0.54 41 PHE A N 14
ATOM 15639 C CA . PHE A 1 41 ? 9.953 -1.826 0.462 1.00 0.56 41 PHE A CA 14
ATOM 15640 C C . PHE A 1 41 ? 9.028 -2.009 1.679 1.00 0.64 41 PHE A C 14
ATOM 15641 O O . PHE A 1 41 ? 7.916 -2.523 1.548 1.00 0.73 41 PHE A O 14
ATOM 15658 N N . LEU A 1 42 ? 9.427 -1.475 2.837 1.00 0.69 42 LEU A N 14
ATOM 15659 C CA . LEU A 1 42 ? 8.597 -1.401 4.040 1.00 0.78 42 LEU A CA 14
ATOM 15660 C C . LEU A 1 42 ? 7.325 -0.573 3.825 1.00 0.80 42 LEU A C 14
ATOM 15661 O O . LEU A 1 42 ? 6.232 -1.053 4.121 1.00 0.87 42 LEU A O 14
ATOM 15677 N N . ARG A 1 43 ? 7.412 0.622 3.238 1.00 0.78 43 ARG A N 14
ATOM 15678 C CA . ARG A 1 43 ? 6.223 1.442 2.967 1.00 0.83 43 ARG A CA 14
ATOM 15679 C C . ARG A 1 43 ? 5.319 0.849 1.872 1.00 0.84 43 ARG A C 14
ATOM 15680 O O . ARG A 1 43 ? 4.103 1.032 1.912 1.00 0.93 43 ARG A O 14
ATOM 15701 N N . TYR A 1 44 ? 5.879 0.031 0.980 1.00 0.77 44 TYR A N 14
ATOM 15702 C CA . TYR A 1 44 ? 5.141 -0.750 -0.027 1.00 0.79 44 TYR A CA 14
ATOM 15703 C C . TYR A 1 44 ? 4.376 -1.903 0.642 1.00 0.84 44 TYR A C 14
ATOM 15704 O O . TYR A 1 44 ? 3.197 -2.126 0.350 1.00 0.90 44 TYR A O 14
ATOM 15722 N N . LYS A 1 45 ? 5.005 -2.559 1.623 1.00 0.86 45 LYS A N 14
ATOM 15723 C CA . LYS A 1 45 ? 4.382 -3.573 2.477 1.00 0.91 45 LYS A CA 14
ATOM 15724 C C . LYS A 1 45 ? 3.276 -2.980 3.357 1.00 0.95 45 LYS A C 14
ATOM 15725 O O . LYS A 1 45 ? 2.177 -3.522 3.366 1.00 1.05 45 LYS A O 14
ATOM 15744 N N . ASN A 1 46 ? 3.499 -1.834 4.009 1.00 0.94 46 ASN A N 14
ATOM 15745 C CA . ASN A 1 46 ? 2.474 -1.125 4.793 1.00 0.99 46 ASN A CA 14
ATOM 15746 C C . ASN A 1 46 ? 1.237 -0.772 3.949 1.00 1.03 46 ASN A C 14
ATOM 15747 O O . ASN A 1 46 ? 0.104 -0.982 4.389 1.00 1.08 46 ASN A O 14
ATOM 15758 N N . CYS A 1 47 ? 1.463 -0.253 2.739 1.00 1.09 47 CYS A N 14
ATOM 15759 C CA . CYS A 1 47 ? 0.450 0.145 1.772 1.00 1.21 47 CYS A CA 14
ATOM 15760 C C . CYS A 1 47 ? -0.485 -1.014 1.408 1.00 1.27 47 CYS A C 14
ATOM 15761 O O . CYS A 1 47 ? -1.702 -0.900 1.569 1.00 1.51 47 CYS A O 14
ATOM 15768 N N . ARG A 1 48 ? 0.071 -2.164 1.003 1.00 1.16 48 ARG A N 14
ATOM 15769 C CA . ARG A 1 48 ? -0.735 -3.336 0.652 1.00 1.28 48 ARG A CA 14
ATOM 15770 C C . ARG A 1 48 ? -1.263 -4.092 1.872 1.00 1.00 48 ARG A C 14
ATOM 15771 O O . ARG A 1 48 ? -2.379 -4.598 1.817 1.00 0.87 48 ARG A O 14
ATOM 15792 N N . ARG A 1 49 ? -0.551 -4.097 3.011 1.00 0.98 49 ARG A N 14
ATOM 15793 C CA . ARG A 1 49 ? -1.053 -4.667 4.278 1.00 0.89 49 ARG A CA 14
ATOM 15794 C C . ARG A 1 49 ? -2.320 -3.953 4.748 1.00 0.74 49 ARG A C 14
ATOM 15795 O O . ARG A 1 49 ? -3.240 -4.637 5.199 1.00 0.68 49 ARG A O 14
ATOM 15816 N N . PHE A 1 50 ? -2.396 -2.627 4.599 1.00 0.72 50 PHE A N 14
ATOM 15817 C CA . PHE A 1 50 ? -3.578 -1.849 4.992 1.00 0.60 50 PHE A CA 14
ATOM 15818 C C . PHE A 1 50 ? -4.805 -2.289 4.200 1.00 0.54 50 PHE A C 14
ATOM 15819 O O . PHE A 1 50 ? -5.811 -2.728 4.760 1.00 0.44 50 PHE A O 14
ATOM 15836 N N . TRP A 1 51 ? -4.690 -2.229 2.874 1.00 0.63 51 TRP A N 14
ATOM 15837 C CA . TRP A 1 51 ? -5.776 -2.618 1.981 1.00 0.59 51 TRP A CA 14
ATOM 15838 C C . TRP A 1 51 ? -6.126 -4.111 2.094 1.00 0.57 51 TRP A C 14
ATOM 15839 O O . TRP A 1 51 ? -7.307 -4.442 2.066 1.00 0.51 51 TRP A O 14
ATOM 15860 N N . ASN A 1 52 ? -5.167 -4.997 2.379 1.00 0.65 52 ASN A N 14
ATOM 15861 C CA . ASN A 1 52 ? -5.423 -6.395 2.727 1.00 0.66 52 ASN A CA 14
ATOM 15862 C C . ASN A 1 52 ? -6.201 -6.556 4.055 1.00 0.57 52 ASN A C 14
ATOM 15863 O O . ASN A 1 52 ? -7.080 -7.412 4.150 1.00 0.58 52 ASN A O 14
ATOM 15874 N N . SER A 1 53 ? -5.963 -5.711 5.066 1.00 0.51 53 SER A N 14
ATOM 15875 C CA . SER A 1 53 ? -6.806 -5.672 6.272 1.00 0.47 53 SER A CA 14
ATOM 15876 C C . SER A 1 53 ? -8.224 -5.172 5.975 1.00 0.40 53 SER A C 14
ATOM 15877 O O . SER A 1 53 ? -9.180 -5.743 6.491 1.00 0.40 53 SER A O 14
ATOM 15885 N N . ILE A 1 54 ? -8.399 -4.173 5.099 1.00 0.36 54 ILE A N 14
ATOM 15886 C CA . ILE A 1 54 ? -9.732 -3.717 4.660 1.00 0.33 54 ILE A CA 14
ATOM 15887 C C . ILE A 1 54 ? -10.463 -4.815 3.874 1.00 0.39 54 ILE A C 14
ATOM 15888 O O . ILE A 1 54 ? -11.656 -5.031 4.075 1.00 0.46 54 ILE A O 14
ATOM 15904 N N . VAL A 1 55 ? -9.740 -5.576 3.051 1.00 0.43 55 VAL A N 14
ATOM 15905 C CA . VAL A 1 55 ? -10.248 -6.787 2.388 1.00 0.52 55 VAL A CA 14
ATOM 15906 C C . VAL A 1 55 ? -10.749 -7.795 3.423 1.00 0.53 55 VAL A C 14
ATOM 15907 O O . VAL A 1 55 ? -11.886 -8.243 3.314 1.00 0.58 55 VAL A O 14
ATOM 15920 N N . MET A 1 56 ? -9.985 -8.087 4.483 1.00 0.53 56 MET A N 14
ATOM 15921 C CA . MET A 1 56 ? -10.437 -8.983 5.561 1.00 0.59 56 MET A CA 14
ATOM 15922 C C . MET A 1 56 ? -11.633 -8.430 6.362 1.00 0.58 56 MET A C 14
ATOM 15923 O O . MET A 1 56 ? -12.535 -9.191 6.727 1.00 0.67 56 MET A O 14
ATOM 15937 N N . GLN A 1 57 ? -11.694 -7.117 6.593 1.00 0.51 57 GLN A N 14
ATOM 15938 C CA . GLN A 1 57 ? -12.813 -6.428 7.255 1.00 0.57 57 GLN A CA 14
ATOM 15939 C C . GLN A 1 57 ? -14.079 -6.333 6.373 1.00 0.61 57 GLN A C 14
ATOM 15940 O O . GLN A 1 57 ? -15.189 -6.238 6.899 1.00 0.75 57 GLN A O 14
ATOM 15954 N N . ARG A 1 58 ? -13.957 -6.459 5.044 1.00 0.58 58 ARG A N 14
ATOM 15955 C CA . ARG A 1 58 ? -15.082 -6.700 4.114 1.00 0.67 58 ARG A CA 14
ATOM 15956 C C . ARG A 1 58 ? -15.430 -8.188 3.975 1.00 0.71 58 ARG A C 14
ATOM 15957 O O . ARG A 1 58 ? -16.600 -8.556 3.846 1.00 0.80 58 ARG A O 14
ATOM 15978 N N . ARG A 1 59 ? -14.434 -9.066 4.104 1.00 0.68 59 ARG A N 14
ATOM 15979 C CA . ARG A 1 59 ? -14.576 -10.530 4.015 1.00 0.76 59 ARG A CA 14
ATOM 15980 C C . ARG A 1 59 ? -15.300 -11.139 5.218 1.00 0.86 59 ARG A C 14
ATOM 15981 O O . ARG A 1 59 ? -15.898 -12.200 5.059 1.00 0.97 59 ARG A O 14
ATOM 16002 N N . LYS A 1 60 ? -15.400 -10.440 6.359 1.00 0.87 60 LYS A N 14
ATOM 16003 C CA . LYS A 1 60 ? -16.259 -10.854 7.493 1.00 1.03 60 LYS A CA 14
ATOM 16004 C C . LYS A 1 60 ? -17.728 -11.082 7.109 1.00 1.13 60 LYS A C 14
ATOM 16005 O O . LYS A 1 60 ? -18.378 -11.950 7.690 1.00 1.26 60 LYS A O 14
ATOM 16024 N N . ASN A 1 61 ? -18.234 -10.364 6.099 1.00 1.11 61 ASN A N 14
ATOM 16025 C CA . ASN A 1 61 ? -19.573 -10.572 5.532 1.00 1.26 61 ASN A CA 14
ATOM 16026 C C . ASN A 1 61 ? -19.594 -11.421 4.241 1.00 1.24 61 ASN A C 14
ATOM 16027 O O . ASN A 1 61 ? -20.645 -11.915 3.835 1.00 1.38 61 ASN A O 14
ATOM 16038 N N . GLY A 1 62 ? -18.443 -11.602 3.586 1.00 1.15 62 GLY A N 14
ATOM 16039 C CA . GLY A 1 62 ? -18.230 -12.620 2.546 1.00 1.25 62 GLY A CA 14
ATOM 16040 C C . GLY A 1 62 ? -18.892 -12.346 1.186 1.00 1.41 62 GLY A C 14
ATOM 16041 O O . GLY A 1 62 ? -18.855 -13.210 0.311 1.00 1.75 62 GLY A O 14
ATOM 16045 N N . VAL A 1 63 ? -19.504 -11.175 1.001 1.00 1.30 63 VAL A N 14
ATOM 16046 C CA . VAL A 1 63 ? -20.580 -10.942 0.012 1.00 1.54 63 VAL A CA 14
ATOM 16047 C C . VAL A 1 63 ? -20.186 -10.102 -1.214 1.00 1.56 63 VAL A C 14
ATOM 16048 O O . VAL A 1 63 ? -20.532 -10.466 -2.336 1.00 1.92 63 VAL A O 14
ATOM 16061 N N . LYS A 1 64 ? -19.457 -8.998 -1.026 1.00 1.35 64 LYS A N 14
ATOM 16062 C CA . LYS A 1 64 ? -19.069 -8.033 -2.079 1.00 1.40 64 LYS A CA 14
ATOM 16063 C C . LYS A 1 64 ? -17.690 -8.332 -2.686 1.00 1.35 64 LYS A C 14
ATOM 16064 O O . LYS A 1 64 ? -16.945 -9.132 -2.111 1.00 1.27 64 LYS A O 14
ATOM 16083 N N . PRO A 1 65 ? -17.280 -7.651 -3.774 1.00 1.43 65 PRO A N 14
ATOM 16084 C CA . PRO A 1 65 ? -15.862 -7.443 -4.035 1.00 1.34 65 PRO A CA 14
ATOM 16085 C C . PRO A 1 65 ? -15.245 -6.668 -2.858 1.00 1.10 65 PRO A C 14
ATOM 16086 O O . PRO A 1 65 ? -15.632 -5.540 -2.539 1.00 1.13 65 PRO A O 14
ATOM 16097 N N . PHE A 1 66 ? -14.335 -7.343 -2.162 1.00 0.96 66 PHE A N 14
ATOM 16098 C CA . PHE A 1 66 ? -13.667 -6.906 -0.939 1.00 0.80 66 PHE A CA 14
ATOM 16099 C C . PHE A 1 66 ? -12.636 -5.809 -1.190 1.00 0.74 66 PHE A C 14
ATOM 16100 O O . PHE A 1 66 ? -12.526 -4.873 -0.401 1.00 0.70 66 PHE A O 14
ATOM 16117 N N . MET A 1 67 ? -11.901 -5.923 -2.298 1.00 0.82 67 MET A N 14
ATOM 16118 C CA . MET A 1 67 ? -11.123 -4.819 -2.857 1.00 0.85 67 MET A CA 14
ATOM 16119 C C . MET A 1 67 ? -12.066 -3.624 -3.118 1.00 0.82 67 MET A C 14
ATOM 16120 O O . MET A 1 67 ? -13.006 -3.758 -3.907 1.00 0.86 67 MET A O 14
ATOM 16134 N N . PRO A 1 68 ? -11.866 -2.469 -2.455 1.00 0.79 68 PRO A N 14
ATOM 16135 C CA . PRO A 1 68 ? -12.842 -1.382 -2.435 1.00 0.77 68 PRO A CA 14
ATOM 16136 C C . PRO A 1 68 ? -12.973 -0.663 -3.784 1.00 0.86 68 PRO A C 14
ATOM 16137 O O . PRO A 1 68 ? -11.997 -0.503 -4.526 1.00 0.96 68 PRO A O 14
ATOM 16148 N N . THR A 1 69 ? -14.183 -0.183 -4.078 1.00 0.91 69 THR A N 14
ATOM 16149 C CA . THR A 1 69 ? -14.465 0.720 -5.200 1.00 1.06 69 THR A CA 14
ATOM 16150 C C . THR A 1 69 ? -14.151 2.171 -4.827 1.00 1.13 69 THR A C 14
ATOM 16151 O O . THR A 1 69 ? -14.002 2.499 -3.650 1.00 1.09 69 THR A O 14
ATOM 16162 N N . ALA A 1 70 ? -14.029 3.051 -5.820 1.00 1.27 70 ALA A N 14
ATOM 16163 C CA . ALA A 1 70 ? -13.454 4.393 -5.675 1.00 1.36 70 ALA A CA 14
ATOM 16164 C C . ALA A 1 70 ? -14.063 5.235 -4.535 1.00 1.35 70 ALA A C 14
ATOM 16165 O O . ALA A 1 70 ? -13.314 5.865 -3.784 1.00 1.34 70 ALA A O 14
ATOM 16172 N N . ALA A 1 71 ? -15.387 5.209 -4.343 1.00 1.39 71 ALA A N 14
ATOM 16173 C CA . ALA A 1 71 ? -16.045 5.943 -3.258 1.00 1.43 71 ALA A CA 14
ATOM 16174 C C . ALA A 1 71 ? -15.797 5.334 -1.858 1.00 1.28 71 ALA A C 14
ATOM 16175 O O . ALA A 1 71 ? -15.715 6.083 -0.874 1.00 1.27 71 ALA A O 14
ATOM 16182 N N . GLU A 1 72 ? -15.654 4.003 -1.759 1.00 1.17 72 GLU A N 14
ATOM 16183 C CA . GLU A 1 72 ? -15.253 3.287 -0.550 1.00 1.03 72 GLU A CA 14
ATOM 16184 C C . GLU A 1 72 ? -13.804 3.653 -0.230 1.00 0.92 72 GLU A C 14
ATOM 16185 O O . GLU A 1 72 ? -13.521 4.192 0.837 1.00 0.88 72 GLU A O 14
ATOM 16197 N N . ARG A 1 73 ? -12.900 3.442 -1.199 1.00 0.90 73 ARG A N 14
ATOM 16198 C CA . ARG A 1 73 ? -11.469 3.762 -1.100 1.00 0.82 73 ARG A CA 14
ATOM 16199 C C . ARG A 1 73 ? -11.258 5.214 -0.661 1.00 0.85 73 ARG A C 14
ATOM 16200 O O . ARG A 1 73 ? -10.454 5.473 0.230 1.00 0.79 73 ARG A O 14
ATOM 16221 N N . ASP A 1 74 ? -12.055 6.133 -1.208 1.00 0.98 74 ASP A N 14
ATOM 16222 C CA . ASP A 1 74 ? -12.082 7.542 -0.826 1.00 1.06 74 ASP A CA 14
ATOM 16223 C C . ASP A 1 74 ? -12.479 7.762 0.638 1.00 1.03 74 ASP A C 14
ATOM 16224 O O . ASP A 1 74 ? -11.712 8.382 1.384 1.00 1.00 74 ASP A O 14
ATOM 16233 N N . GLU A 1 75 ? -13.652 7.268 1.058 1.00 1.06 75 GLU A N 14
ATOM 16234 C CA . GLU A 1 75 ? -14.112 7.493 2.436 1.00 1.08 75 GLU A CA 14
ATOM 16235 C C . GLU A 1 75 ? -13.223 6.810 3.487 1.00 0.96 75 GLU A C 14
ATOM 16236 O O . GLU A 1 75 ? -13.113 7.294 4.615 1.00 0.98 75 GLU A O 14
ATOM 16248 N N . ILE A 1 76 ? -12.553 5.716 3.123 1.00 0.86 76 ILE A N 14
ATOM 16249 C CA . ILE A 1 76 ? -11.608 4.989 3.978 1.00 0.75 76 ILE A CA 14
ATOM 16250 C C . ILE A 1 76 ? -10.309 5.795 4.134 1.00 0.71 76 ILE A C 14
ATOM 16251 O O . ILE A 1 76 ? -9.857 6.044 5.253 1.00 0.73 76 ILE A O 14
ATOM 16267 N N . LEU A 1 77 ? -9.747 6.293 3.025 1.00 0.70 77 LEU A N 14
ATOM 16268 C CA . LEU A 1 77 ? -8.584 7.189 3.041 1.00 0.69 77 LEU A CA 14
ATOM 16269 C C . LEU A 1 77 ? -8.841 8.486 3.810 1.00 0.77 77 LEU A C 14
ATOM 16270 O O . LEU A 1 77 ? -7.926 9.010 4.443 1.00 0.80 77 LEU A O 14
ATOM 16286 N N . ARG A 1 78 ? -10.081 8.982 3.785 1.00 0.87 78 ARG A N 14
ATOM 16287 C CA . ARG A 1 78 ? -10.531 10.133 4.585 1.00 0.98 78 ARG A CA 14
ATOM 16288 C C . ARG A 1 78 ? -10.822 9.796 6.054 1.00 0.97 78 ARG A C 14
ATOM 16289 O O . ARG A 1 78 ? -10.607 10.652 6.915 1.00 1.03 78 ARG A O 14
ATOM 16310 N N . ALA A 1 79 ? -11.204 8.551 6.348 1.00 0.93 79 ALA A N 14
ATOM 16311 C CA . ALA A 1 79 ? -11.328 8.030 7.716 1.00 0.95 79 ALA A CA 14
ATOM 16312 C C . ALA A 1 79 ? -9.964 7.765 8.392 1.00 0.90 79 ALA A C 14
ATOM 16313 O O . ALA A 1 79 ? -9.861 7.828 9.618 1.00 0.98 79 ALA A O 14
ATOM 16320 N N . VAL A 1 80 ? -8.895 7.533 7.620 1.00 0.81 80 VAL A N 14
ATOM 16321 C CA . VAL A 1 80 ? -7.513 7.704 8.102 1.00 0.83 80 VAL A CA 14
ATOM 16322 C C . VAL A 1 80 ? -7.169 9.200 8.137 1.00 0.85 80 VAL A C 14
ATOM 16323 O O . VAL A 1 80 ? -6.644 9.710 9.129 1.00 0.97 80 VAL A O 14
ATOM 16336 N N . GLY A 1 81 ? -7.509 9.910 7.056 1.00 0.80 81 GLY A N 14
ATOM 16337 C CA . GLY A 1 81 ? -7.249 11.330 6.802 1.00 0.91 81 GLY A CA 14
ATOM 16338 C C . GLY A 1 81 ? -5.836 11.627 6.288 1.00 0.98 81 GLY A C 14
ATOM 16339 O O . GLY A 1 81 ? -5.528 12.766 5.942 1.00 1.27 81 GLY A O 14
ATOM 16343 N N . ASN A 1 82 ? -5.002 10.594 6.173 1.00 0.88 82 ASN A N 14
ATOM 16344 C CA . ASN A 1 82 ? -3.646 10.619 5.625 1.00 0.94 82 ASN A CA 14
ATOM 16345 C C . ASN A 1 82 ? -3.413 9.336 4.802 1.00 0.88 82 ASN A C 14
ATOM 16346 O O . ASN A 1 82 ? -4.178 8.374 4.900 1.00 0.84 82 ASN A O 14
ATOM 16357 N N . MET A 1 83 ? -2.330 9.293 4.026 1.00 1.02 83 MET A N 14
ATOM 16358 C CA . MET A 1 83 ? -1.870 8.101 3.330 1.00 1.00 83 MET A CA 14
ATOM 16359 C C . MET A 1 83 ? -1.585 6.986 4.360 1.00 0.95 83 MET A C 14
ATOM 16360 O O . MET A 1 83 ? -0.763 7.192 5.263 1.00 1.06 83 MET A O 14
ATOM 16374 N N . PRO A 1 84 ? -2.208 5.794 4.247 1.00 0.86 84 PRO A N 14
ATOM 16375 C CA . PRO A 1 84 ? -2.031 4.702 5.203 1.00 0.87 84 PRO A CA 14
ATOM 16376 C C . PRO A 1 84 ? -0.676 4.003 5.051 1.00 0.96 84 PRO A C 14
ATOM 16377 O O . PRO A 1 84 ? -0.402 3.018 5.732 1.00 1.07 84 PRO A O 14
ATOM 16388 N N . TYR A 1 85 ? 0.158 4.492 4.132 1.00 0.98 85 TYR A N 14
ATOM 16389 C CA . TYR A 1 85 ? 1.465 3.913 3.810 1.00 1.13 85 TYR A CA 14
ATOM 16390 C C . TYR A 1 85 ? 2.518 4.280 4.875 1.00 1.38 85 TYR A C 14
ATOM 16391 O O . TYR A 1 85 ? 2.777 5.487 5.095 1.00 1.94 85 TYR A O 14
ATOM 16409 N N . ASN A 1 14 ? -3.659 -0.635 -2.869 0.49 2.95 14 ASN A N 15
ATOM 16410 C CA . ASN A 1 14 ? -2.829 -0.952 -4.052 0.49 2.23 14 ASN A CA 15
ATOM 16411 C C . ASN A 1 14 ? -1.401 -1.246 -3.606 0.49 1.90 14 ASN A C 15
ATOM 16412 O O . ASN A 1 14 ? -0.996 -0.766 -2.549 0.49 2.04 14 ASN A O 15
ATOM 16423 N N . PRO A 1 15 ? -0.589 -1.953 -4.413 0.49 1.60 15 PRO A N 15
ATOM 16424 C CA . PRO A 1 15 ? 0.859 -1.772 -4.378 0.49 1.48 15 PRO A CA 15
ATOM 16425 C C . PRO A 1 15 ? 1.217 -0.311 -4.710 0.49 1.40 15 PRO A C 15
ATOM 16426 O O . PRO A 1 15 ? 0.594 0.313 -5.575 0.49 1.52 15 PRO A O 15
ATOM 16437 N N . CYS A 1 16 ? 2.218 0.251 -4.031 1.00 1.36 16 CYS A N 15
ATOM 16438 C CA . CYS A 1 16 ? 2.625 1.654 -4.198 1.00 1.31 16 CYS A CA 15
ATOM 16439 C C . CYS A 1 16 ? 3.719 1.805 -5.273 1.00 1.16 16 CYS A C 15
ATOM 16440 O O . CYS A 1 16 ? 4.912 1.914 -4.968 1.00 1.05 16 CYS A O 15
ATOM 16447 N N . LEU A 1 17 ? 3.310 1.816 -6.548 1.00 1.23 17 LEU A N 15
ATOM 16448 C CA . LEU A 1 17 ? 4.221 1.833 -7.702 1.00 1.18 17 LEU A CA 15
ATOM 16449 C C . LEU A 1 17 ? 5.173 3.039 -7.711 1.00 1.16 17 LEU A C 15
ATOM 16450 O O . LEU A 1 17 ? 6.296 2.909 -8.181 1.00 1.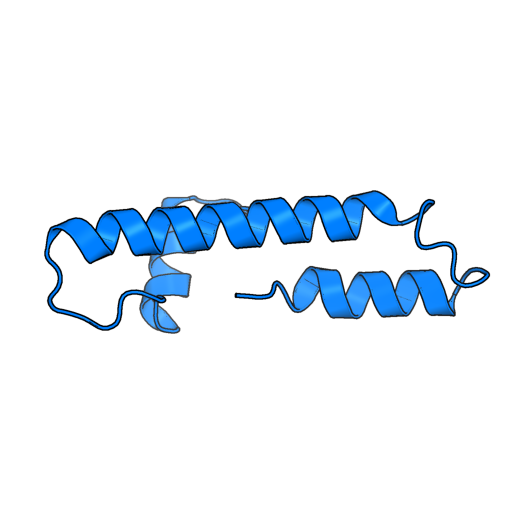10 17 LEU A O 15
ATOM 16466 N N . SER A 1 18 ? 4.778 4.183 -7.149 1.00 1.30 18 SER A N 15
ATOM 16467 C CA . SER A 1 18 ? 5.605 5.405 -7.123 1.00 1.40 18 SER A CA 15
ATOM 16468 C C . SER A 1 18 ? 6.857 5.251 -6.262 1.00 1.30 18 SER A C 15
ATOM 16469 O O . SER A 1 18 ? 7.960 5.605 -6.681 1.00 1.32 18 SER A O 15
ATOM 16477 N N . GLU A 1 19 ? 6.682 4.687 -5.064 1.00 1.26 19 GLU A N 15
ATOM 16478 C CA . GLU A 1 19 ? 7.774 4.401 -4.134 1.00 1.19 19 GLU A CA 15
ATOM 16479 C C . GLU A 1 19 ? 8.540 3.144 -4.579 1.00 0.87 19 GLU A C 15
ATOM 16480 O O . GLU A 1 19 ? 9.750 3.063 -4.374 1.00 0.83 19 GLU A O 15
ATOM 16492 N N . SER A 1 20 ? 7.867 2.201 -5.258 1.00 0.78 20 SER A N 15
ATOM 16493 C CA . SER A 1 20 ? 8.526 1.009 -5.831 1.00 0.74 20 SER A CA 15
ATOM 16494 C C . SER A 1 20 ? 9.437 1.356 -7.023 1.00 0.86 20 SER A C 15
ATOM 16495 O O . SER A 1 20 ? 10.551 0.842 -7.137 1.00 0.96 20 SER A O 15
ATOM 16503 N N . ASP A 1 21 ? 9.020 2.292 -7.880 1.00 0.99 21 ASP A N 15
ATOM 16504 C CA . ASP A 1 21 ? 9.839 2.839 -8.964 1.00 1.23 21 ASP A CA 15
ATOM 16505 C C . ASP A 1 21 ? 11.027 3.636 -8.407 1.00 1.30 21 ASP A C 15
ATOM 16506 O O . ASP A 1 21 ? 12.164 3.411 -8.824 1.00 1.49 21 ASP A O 15
ATOM 16515 N N . ALA A 1 22 ? 10.805 4.490 -7.399 1.00 1.23 22 ALA A N 15
ATOM 16516 C CA . ALA A 1 22 ? 11.877 5.256 -6.769 1.00 1.37 22 ALA A CA 15
ATOM 16517 C C . ALA A 1 22 ? 12.900 4.355 -6.047 1.00 1.23 22 ALA A C 15
ATOM 16518 O O . ALA A 1 22 ? 14.104 4.590 -6.175 1.00 1.43 22 ALA A O 15
ATOM 16525 N N . SER A 1 23 ? 12.438 3.290 -5.376 1.00 0.93 23 SER A N 15
ATOM 16526 C CA . SER A 1 23 ? 13.262 2.180 -4.865 1.00 0.82 23 SER A CA 15
ATOM 16527 C C . SER A 1 23 ? 14.055 1.479 -5.976 1.00 1.03 23 SER A C 15
ATOM 16528 O O . SER A 1 23 ? 15.276 1.375 -5.891 1.00 1.11 23 SER A O 15
ATOM 16536 N N . THR A 1 24 ? 13.401 1.077 -7.073 1.00 1.24 24 THR A N 15
ATOM 16537 C CA . THR A 1 24 ? 14.057 0.426 -8.227 1.00 1.63 24 THR A CA 15
ATOM 16538 C C . THR A 1 24 ? 15.187 1.303 -8.786 1.00 1.91 24 THR A C 15
ATOM 16539 O O . THR A 1 24 ? 16.298 0.820 -9.032 1.00 2.12 24 THR A O 15
ATOM 16550 N N . ARG A 1 25 ? 14.934 2.614 -8.900 1.00 1.95 25 ARG A N 15
ATOM 16551 C CA . ARG A 1 25 ? 15.916 3.616 -9.335 1.00 2.26 25 ARG A CA 15
ATOM 16552 C C . ARG A 1 25 ? 17.009 3.883 -8.292 1.00 2.06 25 ARG A C 15
ATOM 16553 O O . ARG A 1 25 ? 18.153 4.073 -8.697 1.00 2.21 25 ARG A O 15
ATOM 16574 N N . CYS A 1 26 ? 16.723 3.810 -6.986 1.00 1.76 26 CYS A N 15
ATOM 16575 C CA . CYS A 1 26 ? 17.744 3.802 -5.923 1.00 1.61 26 CYS A CA 15
ATOM 16576 C C . CYS A 1 26 ? 18.681 2.591 -6.067 1.00 1.61 26 CYS A C 15
ATOM 16577 O O . CYS A 1 26 ? 19.901 2.710 -6.026 1.00 1.75 26 CYS A O 15
ATOM 16584 N N . LEU A 1 27 ? 18.124 1.406 -6.279 1.00 1.54 27 LEU A N 15
ATOM 16585 C CA . LEU A 1 27 ? 18.869 0.148 -6.356 1.00 1.65 27 LEU A CA 15
ATOM 16586 C C . LEU A 1 27 ? 19.718 0.020 -7.625 1.00 2.08 27 LEU A C 15
ATOM 16587 O O . LEU A 1 27 ? 20.803 -0.570 -7.612 1.00 2.32 27 LEU A O 15
ATOM 16603 N N . ASP A 1 28 ? 19.244 0.635 -8.701 1.00 2.21 28 ASP A N 15
ATOM 16604 C CA . ASP A 1 28 ? 20.025 0.849 -9.925 1.00 2.63 28 ASP A CA 15
ATOM 16605 C C . ASP A 1 28 ? 21.038 2.016 -9.834 1.00 2.62 28 ASP A C 15
ATOM 16606 O O . ASP A 1 28 ? 22.085 1.955 -10.481 1.00 2.82 28 ASP A O 15
ATOM 16615 N N . GLU A 1 29 ? 20.811 3.033 -8.994 1.00 2.46 29 GLU A N 15
ATOM 16616 C CA . GLU A 1 29 ? 21.806 4.059 -8.640 1.00 2.54 29 GLU A CA 15
ATOM 16617 C C . GLU A 1 29 ? 23.022 3.451 -7.923 1.00 2.49 29 GLU A C 15
ATOM 16618 O O . GLU A 1 29 ? 24.159 3.605 -8.380 1.00 2.86 29 GLU A O 15
ATOM 16630 N N . ASN A 1 30 ? 22.785 2.756 -6.807 1.00 2.10 30 ASN A N 15
ATOM 16631 C CA . ASN A 1 30 ? 23.801 2.341 -5.842 1.00 2.00 30 ASN A CA 15
ATOM 16632 C C . ASN A 1 30 ? 23.819 0.812 -5.628 1.00 1.91 30 ASN A C 15
ATOM 16633 O O . ASN A 1 30 ? 23.252 0.312 -4.661 1.00 1.82 30 ASN A O 15
ATOM 16644 N N . ASN A 1 31 ? 24.488 0.064 -6.512 1.00 2.12 31 ASN A N 15
ATOM 16645 C CA . ASN A 1 31 ? 24.998 -1.301 -6.281 1.00 2.22 31 ASN A CA 15
ATOM 16646 C C . ASN A 1 31 ? 23.999 -2.296 -5.630 1.00 2.09 31 ASN A C 15
ATOM 16647 O O . ASN A 1 31 ? 24.379 -3.097 -4.768 1.00 2.11 31 ASN A O 15
ATOM 16658 N N . TYR A 1 32 ? 22.713 -2.224 -5.995 1.00 2.04 32 TYR A N 15
ATOM 16659 C CA . TYR A 1 32 ? 21.615 -3.008 -5.421 1.00 1.92 32 TYR A CA 15
ATOM 16660 C C . TYR A 1 32 ? 21.457 -2.864 -3.887 1.00 1.57 32 TYR A C 15
ATOM 16661 O O . TYR A 1 32 ? 21.213 -3.842 -3.178 1.00 1.70 32 TYR A O 15
ATOM 16679 N N . ASP A 1 33 ? 21.594 -1.649 -3.338 1.00 1.27 33 ASP A N 15
ATOM 16680 C CA . ASP A 1 33 ? 21.588 -1.374 -1.889 1.00 1.07 33 ASP A CA 15
ATOM 16681 C C . ASP A 1 33 ? 20.177 -1.332 -1.252 1.00 0.90 33 ASP A C 15
ATOM 16682 O O . ASP A 1 33 ? 19.711 -0.352 -0.658 1.00 0.78 33 ASP A O 15
ATOM 16691 N N . ARG A 1 34 ? 19.497 -2.473 -1.383 1.00 1.02 34 ARG A N 15
ATOM 16692 C CA . ARG A 1 34 ? 18.186 -2.804 -0.794 1.00 1.03 34 ARG A CA 15
ATOM 16693 C C . ARG A 1 34 ? 18.145 -2.742 0.739 1.00 1.07 34 ARG A C 15
ATOM 16694 O O . ARG A 1 34 ? 17.057 -2.699 1.313 1.00 1.13 34 ARG A O 15
ATOM 16715 N N . GLU A 1 35 ? 19.303 -2.664 1.396 1.00 1.16 35 GLU A N 15
ATOM 16716 C CA . GLU A 1 35 ? 19.431 -2.307 2.817 1.00 1.33 35 GLU A CA 15
ATOM 16717 C C . GLU A 1 35 ? 19.224 -0.796 3.021 1.00 1.24 35 GLU A C 15
ATOM 16718 O O . GLU A 1 35 ? 18.326 -0.404 3.768 1.00 1.39 35 GLU A O 15
ATOM 16730 N N . ARG A 1 36 ? 19.984 0.063 2.316 1.00 1.15 36 ARG A N 15
ATOM 16731 C CA . ARG A 1 36 ? 19.863 1.538 2.403 1.00 1.24 36 ARG A CA 15
ATOM 16732 C C . ARG A 1 36 ? 18.486 2.049 1.987 1.00 1.12 36 ARG A C 15
ATOM 16733 O O . ARG A 1 36 ? 18.001 3.013 2.587 1.00 1.44 36 ARG A O 15
ATOM 16754 N N . CYS A 1 37 ? 17.854 1.394 1.008 1.00 0.79 37 CYS A N 15
ATOM 16755 C CA . CYS A 1 37 ? 16.496 1.723 0.547 1.00 0.67 37 CYS A CA 15
ATOM 16756 C C . CYS A 1 37 ? 15.380 0.783 1.077 1.00 0.71 37 CYS A C 15
ATOM 16757 O O . CYS A 1 37 ? 14.247 0.865 0.607 1.00 0.80 37 CYS A O 15
ATOM 16764 N N . SER A 1 38 ? 15.629 -0.032 2.119 1.00 0.83 38 SER A N 15
ATOM 16765 C CA . SER A 1 38 ? 14.591 -0.839 2.811 1.00 0.98 38 SER A CA 15
ATOM 16766 C C . SER A 1 38 ? 13.385 -0.014 3.299 1.00 1.03 38 SER A C 15
ATOM 16767 O O . SER A 1 38 ? 12.283 -0.542 3.418 1.00 1.10 38 SER A O 15
ATOM 16775 N N . THR A 1 39 ? 13.554 1.283 3.569 1.00 1.06 39 THR A N 15
ATOM 16776 C CA . THR A 1 39 ? 12.472 2.189 3.991 1.00 1.13 39 THR A CA 15
ATOM 16777 C C . THR A 1 39 ? 11.397 2.393 2.913 1.00 1.13 39 THR A C 15
ATOM 16778 O O . THR A 1 39 ? 10.208 2.456 3.222 1.00 1.23 39 THR A O 15
ATOM 16789 N N . TYR A 1 40 ? 11.788 2.375 1.637 1.00 1.02 40 TYR A N 15
ATOM 16790 C CA . TYR A 1 40 ? 10.862 2.431 0.497 1.00 1.01 40 TYR A CA 15
ATOM 16791 C C . TYR A 1 40 ? 9.985 1.169 0.454 1.00 0.99 40 TYR A C 15
ATOM 16792 O O . TYR A 1 40 ? 8.756 1.240 0.411 1.00 1.08 40 TYR A O 15
ATOM 16810 N N . PHE A 1 41 ? 10.624 -0.001 0.548 1.00 0.91 41 PHE A N 15
ATOM 16811 C CA . PHE A 1 41 ? 9.943 -1.298 0.564 1.00 0.95 41 PHE A CA 15
ATOM 16812 C C . PHE A 1 41 ? 9.059 -1.485 1.815 1.00 1.06 41 PHE A C 15
ATOM 16813 O O . PHE A 1 41 ? 8.005 -2.118 1.746 1.00 1.08 41 PHE A O 15
ATOM 16830 N N . LEU A 1 42 ? 9.414 -0.846 2.936 1.00 1.16 42 LEU A N 15
ATOM 16831 C CA . LEU A 1 42 ? 8.556 -0.738 4.118 1.00 1.28 42 LEU A CA 15
ATOM 16832 C C . LEU A 1 42 ? 7.301 0.105 3.862 1.00 1.31 42 LEU A C 15
ATOM 16833 O O . LEU A 1 42 ? 6.196 -0.369 4.121 1.00 1.38 42 LEU A O 15
ATOM 16849 N N . ARG A 1 43 ? 7.430 1.309 3.298 1.00 1.28 43 ARG A N 15
ATOM 16850 C CA . ARG A 1 43 ? 6.261 2.131 2.920 1.00 1.32 43 ARG A CA 15
ATOM 16851 C C . ARG A 1 43 ? 5.369 1.411 1.906 1.00 1.23 43 ARG A C 15
ATOM 16852 O O . ARG A 1 43 ? 4.145 1.538 1.951 1.00 1.28 43 ARG A O 15
ATOM 16873 N N . TYR A 1 44 ? 5.970 0.580 1.055 1.00 1.16 44 TYR A N 15
ATOM 16874 C CA . TYR A 1 44 ? 5.245 -0.264 0.103 1.00 1.13 44 TYR A CA 15
ATOM 16875 C C . TYR A 1 44 ? 4.461 -1.375 0.824 1.00 1.22 44 TYR A C 15
ATOM 16876 O O . TYR A 1 44 ? 3.275 -1.557 0.542 1.00 1.27 44 TYR A O 15
ATOM 16894 N N . LYS A 1 45 ? 5.066 -2.025 1.834 1.00 1.28 45 LYS A N 15
ATOM 16895 C CA . LYS A 1 45 ? 4.372 -2.914 2.785 1.00 1.44 45 LYS A CA 15
ATOM 16896 C C . LYS A 1 45 ? 3.184 -2.208 3.445 1.00 1.51 45 LYS A C 15
ATOM 16897 O O . LYS A 1 45 ? 2.071 -2.717 3.358 1.00 1.63 45 LYS A O 15
ATOM 16916 N N . ASN A 1 46 ? 3.382 -1.033 4.047 1.00 1.49 46 ASN A N 15
ATOM 16917 C CA . ASN A 1 46 ? 2.331 -0.299 4.773 1.00 1.52 46 ASN A CA 15
ATOM 16918 C C . ASN A 1 46 ? 1.155 0.113 3.863 1.00 1.59 46 ASN A C 15
ATOM 16919 O O . ASN A 1 46 ? -0.002 0.072 4.285 1.00 1.72 46 ASN A O 15
ATOM 16930 N N . CYS A 1 47 ? 1.451 0.491 2.615 1.00 1.58 47 CYS A N 15
ATOM 16931 C CA . CYS A 1 47 ? 0.489 0.816 1.566 1.00 1.66 47 CYS A CA 15
ATOM 16932 C C . CYS A 1 47 ? -0.385 -0.379 1.175 1.00 1.73 47 CYS A C 15
ATOM 16933 O O . CYS A 1 47 ? -1.616 -0.295 1.261 1.00 1.88 47 CYS A O 15
ATOM 16940 N N . ARG A 1 48 ? 0.221 -1.527 0.837 1.00 1.67 48 ARG A N 15
ATOM 16941 C CA . ARG A 1 48 ? -0.552 -2.714 0.453 1.00 1.79 48 ARG A CA 15
ATOM 16942 C C . ARG A 1 48 ? -1.237 -3.394 1.636 1.00 1.56 48 ARG A C 15
ATOM 16943 O O . ARG A 1 48 ? -2.360 -3.867 1.474 1.00 1.43 48 ARG A O 15
ATOM 16964 N N . ARG A 1 49 ? -0.619 -3.372 2.827 1.00 1.52 49 ARG A N 15
ATOM 16965 C CA . ARG A 1 49 ? -1.155 -3.929 4.086 1.00 1.39 49 ARG A CA 15
ATOM 16966 C C . ARG A 1 49 ? -2.447 -3.244 4.504 1.00 1.23 49 ARG A C 15
ATOM 16967 O O . ARG A 1 49 ? -3.356 -3.930 4.971 1.00 1.13 49 ARG A O 15
ATOM 16988 N N . PHE A 1 50 ? -2.566 -1.933 4.294 1.00 1.23 50 PHE A N 15
ATOM 16989 C CA . PHE A 1 50 ? -3.770 -1.203 4.694 1.00 1.06 50 PHE A CA 15
ATOM 16990 C C . PHE A 1 50 ? -4.981 -1.720 3.917 1.00 0.98 50 PHE A C 15
ATOM 16991 O O . PHE A 1 50 ? -5.942 -2.257 4.474 1.00 0.79 50 PHE A O 15
ATOM 17008 N N . TRP A 1 51 ? -4.874 -1.637 2.594 1.00 1.12 51 TRP A N 15
ATOM 17009 C CA . TRP A 1 51 ? -5.955 -2.035 1.698 1.00 1.06 51 TRP A CA 15
ATOM 17010 C C . TRP A 1 51 ? -6.222 -3.551 1.715 1.00 1.05 51 TRP A C 15
ATOM 17011 O O . TRP A 1 51 ? -7.383 -3.957 1.682 1.00 0.92 51 TRP A O 15
ATOM 17032 N N . ASN A 1 52 ? -5.202 -4.394 1.915 1.00 1.19 52 ASN A N 15
ATOM 17033 C CA . ASN A 1 52 ? -5.387 -5.818 2.187 1.00 1.23 52 ASN A CA 15
ATOM 17034 C C . ASN A 1 52 ? -6.124 -6.079 3.515 1.00 1.08 52 ASN A C 15
ATOM 17035 O O . ASN A 1 52 ? -6.954 -6.981 3.582 1.00 1.10 52 ASN A O 15
ATOM 17046 N N . SER A 1 53 ? -5.889 -5.279 4.560 1.00 0.94 53 SER A N 15
ATOM 17047 C CA . SER A 1 53 ? -6.624 -5.398 5.829 1.00 0.80 53 SER A CA 15
ATOM 17048 C C . SER A 1 53 ? -8.096 -4.986 5.666 1.00 0.61 53 SER A C 15
ATOM 17049 O O . SER A 1 53 ? -8.981 -5.668 6.178 1.00 0.62 53 SER A O 15
ATOM 17057 N N . ILE A 1 54 ? -8.392 -3.955 4.861 1.00 0.52 54 ILE A N 15
ATOM 17058 C CA . ILE A 1 54 ? -9.775 -3.610 4.480 1.00 0.42 54 ILE A CA 15
ATOM 17059 C C . ILE A 1 54 ? -10.453 -4.789 3.761 1.00 0.45 54 ILE A C 15
ATOM 17060 O O . ILE A 1 54 ? -11.572 -5.178 4.117 1.00 0.46 54 ILE A O 15
ATOM 17076 N N . VAL A 1 55 ? -9.748 -5.418 2.814 1.00 0.60 55 VAL A N 15
ATOM 17077 C CA . VAL A 1 55 ? -10.208 -6.624 2.105 1.00 0.73 55 VAL A CA 15
ATOM 17078 C C . VAL A 1 55 ? -10.502 -7.775 3.073 1.00 0.84 55 VAL A C 15
ATOM 17079 O O . VAL A 1 55 ? -11.579 -8.355 2.974 1.00 0.92 55 VAL A O 15
ATOM 17092 N N . MET A 1 56 ? -9.642 -8.055 4.060 1.00 0.93 56 MET A N 15
ATOM 17093 C CA . MET A 1 56 ? -9.913 -9.051 5.119 1.00 1.08 56 MET A CA 15
ATOM 17094 C C . MET A 1 56 ? -11.207 -8.733 5.891 1.00 1.08 56 MET A C 15
ATOM 17095 O O . MET A 1 56 ? -12.079 -9.592 6.045 1.00 1.33 56 MET A O 15
ATOM 17109 N N . GLN A 1 57 ? -11.380 -7.472 6.304 1.00 0.87 57 GLN A N 15
ATOM 17110 C CA . GLN A 1 57 ? -12.544 -7.024 7.078 1.00 0.97 57 GLN A CA 15
ATOM 17111 C C . GLN A 1 57 ? -13.851 -7.076 6.274 1.00 1.07 57 GLN A C 15
ATOM 17112 O O . GLN A 1 57 ? -14.919 -7.247 6.861 1.00 1.37 57 GLN A O 15
ATOM 17126 N N . ARG A 1 58 ? -13.794 -7.016 4.937 1.00 0.92 58 ARG A N 15
ATOM 17127 C CA . ARG A 1 58 ? -14.946 -7.322 4.062 1.00 1.05 58 ARG A CA 15
ATOM 17128 C C . ARG A 1 58 ? -15.107 -8.807 3.707 1.00 1.24 58 ARG A C 15
ATOM 17129 O O . ARG A 1 58 ? -16.220 -9.275 3.459 1.00 1.48 58 ARG A O 15
ATOM 17150 N N . ARG A 1 59 ? -14.012 -9.566 3.697 1.00 1.24 59 ARG A N 15
ATOM 17151 C CA . ARG A 1 59 ? -13.980 -10.988 3.294 1.00 1.53 59 ARG A CA 15
ATOM 17152 C C . ARG A 1 59 ? -14.515 -11.949 4.359 1.00 1.89 59 ARG A C 15
ATOM 17153 O O . ARG A 1 59 ? -15.104 -12.971 4.003 1.00 2.04 59 ARG A O 15
ATOM 17174 N N . LYS A 1 60 ? -14.447 -11.593 5.645 1.00 2.07 60 LYS A N 15
ATOM 17175 C CA . LYS A 1 60 ? -15.026 -12.377 6.762 1.00 2.51 60 LYS A CA 15
ATOM 17176 C C . LYS A 1 60 ? -16.541 -12.645 6.680 1.00 2.52 60 LYS A C 15
ATOM 17177 O O . LYS A 1 60 ? -17.013 -13.594 7.306 1.00 2.76 60 LYS A O 15
ATOM 17196 N N . ASN A 1 61 ? -17.303 -11.853 5.912 1.00 2.29 61 ASN A N 15
ATOM 17197 C CA . ASN A 1 61 ? -18.709 -12.141 5.576 1.00 2.43 61 ASN A CA 15
ATOM 17198 C C . ASN A 1 61 ? -18.964 -12.620 4.122 1.00 2.07 61 ASN A C 15
ATOM 17199 O O . ASN A 1 61 ? -20.121 -12.821 3.754 1.00 1.97 61 ASN A O 15
ATOM 17210 N N . GLY A 1 62 ? -17.934 -12.797 3.282 1.00 1.94 62 GLY A N 15
ATOM 17211 C CA . GLY A 1 62 ? -18.035 -13.461 1.961 1.00 1.79 62 GLY A CA 15
ATOM 17212 C C . GLY A 1 62 ? -18.920 -12.762 0.910 1.00 1.53 62 GLY A C 15
ATOM 17213 O O . GLY A 1 62 ? -19.336 -13.373 -0.077 1.00 1.62 62 GLY A O 15
ATOM 17217 N N . VAL A 1 63 ? -19.265 -11.495 1.142 1.00 1.44 63 VAL A N 15
ATOM 17218 C CA . VAL A 1 63 ? -20.531 -10.892 0.680 1.00 1.48 63 VAL A CA 15
ATOM 17219 C C . VAL A 1 63 ? -20.465 -10.153 -0.666 1.00 1.36 63 VAL A C 15
ATOM 17220 O O . VAL A 1 63 ? -21.448 -10.164 -1.413 1.00 1.56 63 VAL A O 15
ATOM 17233 N N . LYS A 1 64 ? -19.343 -9.502 -0.987 1.00 1.51 64 LYS A N 15
ATOM 17234 C CA . LYS A 1 64 ? -19.222 -8.480 -2.045 1.00 1.47 64 LYS A CA 15
ATOM 17235 C C . LYS A 1 64 ? -17.916 -8.610 -2.848 1.00 1.43 64 LYS A C 15
ATOM 17236 O O . LYS A 1 64 ? -17.047 -9.380 -2.428 1.00 1.43 64 LYS A O 15
ATOM 17255 N N . PRO A 1 65 ? -17.700 -7.831 -3.930 1.00 1.45 65 PRO A N 15
ATOM 17256 C CA . PRO A 1 65 ? -16.342 -7.542 -4.390 1.00 1.41 65 PRO A CA 15
ATOM 17257 C C . PRO A 1 65 ? -15.580 -6.815 -3.269 1.00 1.28 65 PRO A C 15
ATOM 17258 O O . PRO A 1 65 ? -15.974 -5.733 -2.837 1.00 1.30 65 PRO A O 15
ATOM 17269 N N . PHE A 1 66 ? -14.534 -7.449 -2.739 1.00 1.20 66 PHE A N 15
ATOM 17270 C CA . PHE A 1 66 ? -13.860 -7.019 -1.511 1.00 1.04 66 PHE A CA 15
ATOM 17271 C C . PHE A 1 66 ? -12.968 -5.794 -1.706 1.00 0.98 66 PHE A C 15
ATOM 17272 O O . PHE A 1 66 ? -12.959 -4.904 -0.856 1.00 0.92 66 PHE A O 15
ATOM 17289 N N . MET A 1 67 ? -12.228 -5.757 -2.817 1.00 1.08 67 MET A N 15
ATOM 17290 C CA . MET A 1 67 ? -11.469 -4.579 -3.240 1.00 1.08 67 MET A CA 15
ATOM 17291 C C . MET A 1 67 ? -12.393 -3.354 -3.396 1.00 1.02 67 MET A C 15
ATOM 17292 O O . MET A 1 67 ? -13.271 -3.363 -4.266 1.00 1.12 67 MET A O 15
ATOM 17306 N N . PRO A 1 68 ? -12.222 -2.301 -2.570 1.00 0.90 68 PRO A N 15
ATOM 17307 C CA . PRO A 1 68 ? -13.231 -1.262 -2.384 1.00 0.86 68 PRO A CA 15
ATOM 17308 C C . PRO A 1 68 ? -13.452 -0.396 -3.627 1.00 1.12 68 PRO A C 15
ATOM 17309 O O . PRO A 1 68 ? -12.507 0.073 -4.275 1.00 1.41 68 PRO A O 15
ATOM 17320 N N . THR A 1 69 ? -14.726 -0.124 -3.907 1.00 1.16 69 THR A N 15
ATOM 17321 C CA . THR A 1 69 ? -15.176 0.825 -4.925 1.00 1.48 69 THR A CA 15
ATOM 17322 C C . THR A 1 69 ? -14.909 2.265 -4.492 1.00 1.66 69 THR A C 15
ATOM 17323 O O . THR A 1 69 ? -14.611 2.536 -3.330 1.00 1.56 69 THR A O 15
ATOM 17334 N N . ALA A 1 70 ? -14.967 3.201 -5.434 1.00 1.93 70 ALA A N 15
ATOM 17335 C CA . ALA A 1 70 ? -14.466 4.567 -5.256 1.00 2.11 70 ALA A CA 15
ATOM 17336 C C . ALA A 1 70 ? -15.098 5.314 -4.060 1.00 2.14 70 ALA A C 15
ATOM 17337 O O . ALA A 1 70 ? -14.392 6.041 -3.359 1.00 2.17 70 ALA A O 15
ATOM 17344 N N . ALA A 1 71 ? -16.386 5.088 -3.778 1.00 2.17 71 ALA A N 15
ATOM 17345 C CA . ALA A 1 71 ? -17.080 5.651 -2.616 1.00 2.28 71 ALA A CA 15
ATOM 17346 C C . ALA A 1 71 ? -16.648 5.015 -1.274 1.00 2.00 71 ALA A C 15
ATOM 17347 O O . ALA A 1 71 ? -16.534 5.712 -0.261 1.00 2.01 71 ALA A O 15
ATOM 17354 N N . GLU A 1 72 ? -16.364 3.710 -1.255 1.00 1.78 72 GLU A N 15
ATOM 17355 C CA . GLU A 1 72 ? -15.825 2.995 -0.103 1.00 1.53 72 GLU A CA 15
ATOM 17356 C C . GLU A 1 72 ? -14.408 3.497 0.158 1.00 1.39 72 GLU A C 15
ATOM 17357 O O . GLU A 1 72 ? -14.120 3.989 1.247 1.00 1.35 72 GLU A O 15
ATOM 17369 N N . ARG A 1 73 ? -13.548 3.463 -0.871 1.00 1.38 73 ARG A N 15
ATOM 17370 C CA . ARG A 1 73 ? -12.174 3.983 -0.825 1.00 1.35 73 ARG A CA 15
ATOM 17371 C C . ARG A 1 73 ? -12.135 5.416 -0.288 1.00 1.50 73 ARG A C 15
ATOM 17372 O O . ARG A 1 73 ? -11.310 5.728 0.568 1.00 1.41 73 ARG A O 15
ATOM 17393 N N . ASP A 1 74 ? -13.064 6.257 -0.743 1.00 1.74 74 ASP A N 15
ATOM 17394 C CA . ASP A 1 74 ? -13.222 7.629 -0.272 1.00 1.92 74 ASP A CA 15
ATOM 17395 C C . ASP A 1 74 ? -13.553 7.722 1.224 1.00 1.82 74 ASP A C 15
ATOM 17396 O O . ASP A 1 74 ? -12.812 8.385 1.957 1.00 1.77 74 ASP A O 15
ATOM 17405 N N . GLU A 1 75 ? -14.630 7.072 1.691 1.00 1.82 75 GLU A N 15
ATOM 17406 C CA . GLU A 1 75 ? -15.019 7.157 3.106 1.00 1.80 75 GLU A CA 15
ATOM 17407 C C . GLU A 1 75 ? -13.977 6.517 4.039 1.00 1.52 75 GLU A C 15
ATOM 17408 O O . GLU A 1 75 ? -13.753 6.996 5.152 1.00 1.44 75 GLU A O 15
ATOM 17420 N N . ILE A 1 76 ? -13.280 5.483 3.569 1.00 1.37 76 ILE A N 15
ATOM 17421 C CA . ILE A 1 76 ? -12.224 4.793 4.312 1.00 1.12 76 ILE A CA 15
ATOM 17422 C C . ILE A 1 76 ? -10.992 5.699 4.464 1.00 1.10 76 ILE A C 15
ATOM 17423 O O . ILE A 1 76 ? -10.518 5.898 5.580 1.00 1.05 76 ILE A O 15
ATOM 17439 N N . LEU A 1 77 ? -10.523 6.357 3.397 1.00 1.21 77 LEU A N 15
ATOM 17440 C CA . LEU A 1 77 ? -9.464 7.378 3.501 1.00 1.30 77 LEU A CA 15
ATOM 17441 C C . LEU A 1 77 ? -9.878 8.567 4.384 1.00 1.43 77 LEU A C 15
ATOM 17442 O O . LEU A 1 77 ? -9.058 9.115 5.125 1.00 1.43 77 LEU A O 15
ATOM 17458 N N . ARG A 1 78 ? -11.168 8.920 4.364 1.00 1.58 78 ARG A N 15
ATOM 17459 C CA . ARG A 1 78 ? -11.763 9.934 5.256 1.00 1.73 78 ARG A CA 15
ATOM 17460 C C . ARG A 1 78 ? -11.863 9.478 6.721 1.00 1.65 78 ARG A C 15
ATOM 17461 O O . ARG A 1 78 ? -11.862 10.331 7.611 1.00 1.85 78 ARG A O 15
ATOM 17482 N N . ALA A 1 79 ? -11.882 8.168 6.984 1.00 1.43 79 ALA A N 15
ATOM 17483 C CA . ALA A 1 79 ? -11.754 7.569 8.319 1.00 1.36 79 ALA A CA 15
ATOM 17484 C C . ALA A 1 79 ? -10.289 7.385 8.787 1.00 1.12 79 ALA A C 15
ATOM 17485 O O . ALA A 1 79 ? -10.010 7.437 9.991 1.00 1.17 79 ALA A O 15
ATOM 17492 N N . VAL A 1 80 ? -9.321 7.248 7.870 1.00 0.94 80 VAL A N 15
ATOM 17493 C CA . VAL A 1 80 ? -7.884 7.363 8.182 1.00 0.81 80 VAL A CA 15
ATOM 17494 C C . VAL A 1 80 ? -7.554 8.806 8.557 1.00 0.96 80 VAL A C 15
ATOM 17495 O O . VAL A 1 80 ? -6.778 9.050 9.484 1.00 0.93 80 VAL A O 15
ATOM 17508 N N . GLY A 1 81 ? -8.144 9.761 7.830 1.00 1.21 81 GLY A N 15
ATOM 17509 C CA . GLY A 1 81 ? -7.940 11.202 7.991 1.00 1.40 81 GLY A CA 15
ATOM 17510 C C . GLY A 1 81 ? -6.628 11.709 7.383 1.00 1.39 81 GLY A C 15
ATOM 17511 O O . GLY A 1 81 ? -6.359 12.911 7.406 1.00 1.55 81 GLY A O 15
ATOM 17515 N N . ASN A 1 82 ? -5.834 10.809 6.798 1.00 1.28 82 ASN A N 15
ATOM 17516 C CA . ASN A 1 82 ? -4.575 11.074 6.097 1.00 1.42 82 ASN A CA 15
ATOM 17517 C C . ASN A 1 82 ? -4.337 9.990 5.021 1.00 1.49 82 ASN A C 15
ATOM 17518 O O . ASN A 1 82 ? -5.181 9.113 4.827 1.00 1.47 82 ASN A O 15
ATOM 17529 N N . MET A 1 83 ? -3.183 10.011 4.354 1.00 1.61 83 MET A N 15
ATOM 17530 C CA . MET A 1 83 ? -2.617 8.823 3.715 1.00 1.54 83 MET A CA 15
ATOM 17531 C C . MET A 1 83 ? -2.292 7.786 4.811 1.00 1.53 83 MET A C 15
ATOM 17532 O O . MET A 1 83 ? -1.638 8.164 5.790 1.00 1.74 83 MET A O 15
ATOM 17546 N N . PRO A 1 84 ? -2.697 6.505 4.685 1.00 1.36 84 PRO A N 15
ATOM 17547 C CA . PRO A 1 84 ? -2.367 5.457 5.656 1.00 1.39 84 PRO A CA 15
ATOM 17548 C C . PRO A 1 84 ? -0.913 4.968 5.544 1.00 1.52 84 PRO A C 15
ATOM 17549 O O . PRO A 1 84 ? -0.488 4.108 6.322 1.00 1.61 84 PRO A O 15
ATOM 17560 N N . TYR A 1 85 ? -0.159 5.505 4.577 1.00 1.57 85 TYR A N 15
ATOM 17561 C CA . TYR A 1 85 ? 1.259 5.208 4.303 1.00 1.77 85 TYR A CA 15
ATOM 17562 C C . TYR A 1 85 ? 2.112 6.461 4.032 1.00 2.36 85 TYR A C 15
ATOM 17563 O O . TYR A 1 85 ? 3.294 6.333 3.633 1.00 2.51 85 TYR A O 15
ATOM 17581 N N . ASN A 1 14 ? -4.014 -0.346 -3.237 0.49 3.17 14 ASN A N 16
ATOM 17582 C CA . ASN A 1 14 ? -3.113 -0.682 -4.361 0.49 2.41 14 ASN A CA 16
ATOM 17583 C C . ASN A 1 14 ? -1.724 -1.058 -3.833 0.49 2.00 14 ASN A C 16
ATOM 17584 O O . ASN A 1 14 ? -1.399 -0.700 -2.699 0.49 2.07 14 ASN A O 16
ATOM 17595 N N . PRO A 1 15 ? -0.871 -1.732 -4.631 0.49 1.70 15 PRO A N 16
ATOM 17596 C CA . PRO A 1 15 ? 0.587 -1.628 -4.505 0.49 1.54 15 PRO A CA 16
ATOM 17597 C C . PRO A 1 15 ? 1.062 -0.175 -4.708 0.49 1.48 15 PRO A C 16
ATOM 17598 O O . PRO A 1 15 ? 0.319 0.665 -5.214 0.49 1.70 15 PRO A O 16
ATOM 17609 N N . CYS A 1 16 ? 2.305 0.125 -4.321 1.00 1.29 16 CYS A N 16
ATOM 17610 C CA . CYS A 1 16 ? 2.820 1.499 -4.232 1.00 1.26 16 CYS A CA 16
ATOM 17611 C C . CYS A 1 16 ? 3.913 1.808 -5.273 1.00 1.21 16 CYS A C 16
ATOM 17612 O O . CYS A 1 16 ? 5.116 1.707 -5.011 1.00 1.00 16 CYS A O 16
ATOM 17619 N N . LEU A 1 17 ? 3.480 2.180 -6.480 1.00 1.48 17 LEU A N 16
ATOM 17620 C CA . LEU A 1 17 ? 4.348 2.335 -7.653 1.00 1.47 17 LEU A CA 16
ATOM 17621 C C . LEU A 1 17 ? 5.244 3.583 -7.577 1.00 1.45 17 LEU A C 16
ATOM 17622 O O . LEU A 1 17 ? 6.374 3.542 -8.057 1.00 1.39 17 LEU A O 16
ATOM 17638 N N . SER A 1 18 ? 4.811 4.658 -6.911 1.00 1.55 18 SER A N 16
ATOM 17639 C CA . SER A 1 18 ? 5.620 5.878 -6.741 1.00 1.60 18 SER A CA 16
ATOM 17640 C C . SER A 1 18 ? 6.853 5.618 -5.873 1.00 1.41 18 SER A C 16
ATOM 17641 O O . SER A 1 18 ? 7.964 6.029 -6.219 1.00 1.39 18 SER A O 16
ATOM 17649 N N . GLU A 1 19 ? 6.662 4.906 -4.757 1.00 1.33 19 GLU A N 16
ATOM 17650 C CA . GLU A 1 19 ? 7.746 4.494 -3.859 1.00 1.20 19 GLU A CA 16
ATOM 17651 C C . GLU A 1 19 ? 8.565 3.352 -4.477 1.00 0.96 19 GLU A C 16
ATOM 17652 O O . GLU A 1 19 ? 9.776 3.286 -4.276 1.00 0.89 19 GLU A O 16
ATOM 17664 N N . SER A 1 20 ? 7.940 2.503 -5.304 1.00 0.92 20 SER A N 16
ATOM 17665 C CA . SER A 1 20 ? 8.657 1.500 -6.119 1.00 0.85 20 SER A CA 16
ATOM 17666 C C . SER A 1 20 ? 9.633 2.169 -7.104 1.00 0.93 20 SER A C 16
ATOM 17667 O O . SER A 1 20 ? 10.781 1.739 -7.256 1.00 0.89 20 SER A O 16
ATOM 17675 N N . ASP A 1 21 ? 9.216 3.272 -7.723 1.00 1.09 21 ASP A N 16
ATOM 17676 C CA . ASP A 1 21 ? 10.013 4.091 -8.639 1.00 1.16 21 ASP A CA 16
ATOM 17677 C C . ASP A 1 21 ? 11.093 4.930 -7.920 1.00 1.15 21 ASP A C 16
ATOM 17678 O O . ASP A 1 21 ? 12.211 5.084 -8.423 1.00 1.26 21 ASP A O 16
ATOM 17687 N N . ALA A 1 22 ? 10.811 5.401 -6.703 1.00 1.09 22 ALA A N 16
ATOM 17688 C CA . ALA A 1 22 ? 11.810 6.033 -5.837 1.00 1.11 22 ALA A CA 16
ATOM 17689 C C . ALA A 1 22 ? 12.824 5.010 -5.272 1.00 0.95 22 ALA A C 16
ATOM 17690 O O . ALA A 1 22 ? 13.974 5.367 -5.009 1.00 1.09 22 ALA A O 16
ATOM 17697 N N . SER A 1 23 ? 12.439 3.734 -5.152 1.00 0.79 23 SER A N 16
ATOM 17698 C CA . SER A 1 23 ? 13.355 2.614 -4.896 1.00 0.74 23 SER A CA 16
ATOM 17699 C C . SER A 1 23 ? 14.262 2.348 -6.101 1.00 0.84 23 SER A C 16
ATOM 17700 O O . SER A 1 23 ? 15.479 2.274 -5.927 1.00 0.86 23 SER A O 16
ATOM 17708 N N . THR A 1 24 ? 13.722 2.347 -7.336 1.00 0.99 24 THR A N 16
ATOM 17709 C CA . THR A 1 24 ? 14.547 2.364 -8.568 1.00 1.30 24 THR A CA 16
ATOM 17710 C C . THR A 1 24 ? 15.588 3.483 -8.499 1.00 1.38 24 THR A C 16
ATOM 17711 O O . THR A 1 24 ? 16.767 3.250 -8.785 1.00 1.49 24 THR A O 16
ATOM 17722 N N . ARG A 1 25 ? 15.166 4.675 -8.043 1.00 1.42 25 ARG A N 16
ATOM 17723 C CA . ARG A 1 25 ? 16.035 5.845 -7.863 1.00 1.65 25 ARG A CA 16
ATOM 17724 C C . ARG A 1 25 ? 17.145 5.621 -6.835 1.00 1.51 25 ARG A C 16
ATOM 17725 O O . ARG A 1 25 ? 18.302 5.859 -7.163 1.00 1.61 25 ARG A O 16
ATOM 17746 N N . CYS A 1 26 ? 16.821 5.103 -5.645 1.00 1.32 26 CYS A N 16
ATOM 17747 C CA . CYS A 1 26 ? 17.826 4.728 -4.636 1.00 1.26 26 CYS A CA 16
ATOM 17748 C C . CYS A 1 26 ? 18.856 3.740 -5.210 1.00 1.16 26 CYS A C 16
ATOM 17749 O O . CYS A 1 26 ? 20.062 3.895 -5.040 1.00 1.29 26 CYS A O 16
ATOM 17756 N N . LEU A 1 27 ? 18.390 2.716 -5.916 1.00 1.03 27 LEU A N 16
ATOM 17757 C CA . LEU A 1 27 ? 19.231 1.623 -6.405 1.00 1.07 27 LEU A CA 16
ATOM 17758 C C . LEU A 1 27 ? 20.142 2.040 -7.567 1.00 1.30 27 LEU A C 16
ATOM 17759 O O . LEU A 1 27 ? 21.275 1.572 -7.675 1.00 1.40 27 LEU A O 16
ATOM 17775 N N . ASP A 1 28 ? 19.663 2.963 -8.391 1.00 1.44 28 ASP A N 16
ATOM 17776 C CA . ASP A 1 28 ? 20.451 3.699 -9.404 1.00 1.69 28 ASP A CA 16
ATOM 17777 C C . ASP A 1 28 ? 21.397 4.769 -8.799 1.00 1.74 28 ASP A C 16
ATOM 17778 O O . ASP A 1 28 ? 22.426 5.087 -9.401 1.00 1.93 28 ASP A O 16
ATOM 17787 N N . GLU A 1 29 ? 21.108 5.296 -7.606 1.00 1.66 29 GLU A N 16
ATOM 17788 C CA . GLU A 1 29 ? 22.013 6.146 -6.817 1.00 1.78 29 GLU A CA 16
ATOM 17789 C C . GLU A 1 29 ? 23.193 5.371 -6.211 1.00 1.69 29 GLU A C 16
ATOM 17790 O O . GLU A 1 29 ? 24.341 5.776 -6.402 1.00 1.81 29 GLU A O 16
ATOM 17802 N N . ASN A 1 30 ? 22.944 4.267 -5.496 1.00 1.51 30 ASN A N 16
ATOM 17803 C CA . ASN A 1 30 ? 23.939 3.512 -4.728 1.00 1.48 30 ASN A CA 16
ATOM 17804 C C . ASN A 1 30 ? 24.020 2.026 -5.145 1.00 1.35 30 ASN A C 16
ATOM 17805 O O . ASN A 1 30 ? 23.616 1.142 -4.387 1.00 1.48 30 ASN A O 16
ATOM 17816 N N . ASN A 1 31 ? 24.520 1.748 -6.356 1.00 1.28 31 ASN A N 16
ATOM 17817 C CA . ASN A 1 31 ? 24.987 0.426 -6.825 1.00 1.38 31 ASN A CA 16
ATOM 17818 C C . ASN A 1 31 ? 24.096 -0.777 -6.420 1.00 1.34 31 ASN A C 16
ATOM 17819 O O . ASN A 1 31 ? 24.579 -1.823 -5.970 1.00 1.49 31 ASN A O 16
ATOM 17830 N N . TYR A 1 32 ? 22.777 -0.613 -6.550 1.00 1.26 32 TYR A N 16
ATOM 17831 C CA . TYR A 1 32 ? 21.746 -1.607 -6.252 1.00 1.26 32 TYR A CA 16
ATOM 17832 C C . TYR A 1 32 ? 21.792 -2.180 -4.810 1.00 1.28 32 TYR A C 16
ATOM 17833 O O . TYR A 1 32 ? 21.708 -3.390 -4.598 1.00 1.57 32 TYR A O 16
ATOM 17851 N N . ASP A 1 33 ? 21.908 -1.319 -3.791 1.00 1.16 33 ASP A N 16
ATOM 17852 C CA . ASP A 1 33 ? 21.821 -1.681 -2.362 1.00 1.33 33 ASP A CA 16
ATOM 17853 C C . ASP A 1 33 ? 20.356 -1.858 -1.900 1.00 1.30 33 ASP A C 16
ATOM 17854 O O . ASP A 1 33 ? 19.805 -1.137 -1.060 1.00 1.33 33 ASP A O 16
ATOM 17863 N N . ARG A 1 34 ? 19.715 -2.872 -2.487 1.00 1.36 34 ARG A N 16
ATOM 17864 C CA . ARG A 1 34 ? 18.359 -3.365 -2.146 1.00 1.45 34 ARG A CA 16
ATOM 17865 C C . ARG A 1 34 ? 18.204 -3.898 -0.711 1.00 1.75 34 ARG A C 16
ATOM 17866 O O . ARG A 1 34 ? 17.102 -4.272 -0.308 1.00 1.97 34 ARG A O 16
ATOM 17887 N N . GLU A 1 35 ? 19.289 -3.941 0.057 1.00 1.86 35 GLU A N 16
ATOM 17888 C CA . GLU A 1 35 ? 19.302 -4.373 1.460 1.00 2.30 35 GLU A CA 16
ATOM 17889 C C . GLU A 1 35 ? 19.253 -3.192 2.434 1.00 2.37 35 GLU A C 16
ATOM 17890 O O . GLU A 1 35 ? 18.502 -3.269 3.412 1.00 2.66 35 GLU A O 16
ATOM 17902 N N . ARG A 1 36 ? 19.940 -2.078 2.141 1.00 2.19 36 ARG A N 16
ATOM 17903 C CA . ARG A 1 36 ? 19.723 -0.793 2.831 1.00 2.32 36 ARG A CA 16
ATOM 17904 C C . ARG A 1 36 ? 18.366 -0.204 2.464 1.00 2.20 36 ARG A C 16
ATOM 17905 O O . ARG A 1 36 ? 17.530 -0.020 3.348 1.00 2.84 36 ARG A O 16
ATOM 17926 N N . CYS A 1 37 ? 18.077 -0.078 1.166 1.00 1.59 37 CYS A N 16
ATOM 17927 C CA . CYS A 1 37 ? 16.777 0.391 0.658 1.00 1.41 37 CYS A CA 16
ATOM 17928 C C . CYS A 1 37 ? 15.658 -0.679 0.720 1.00 1.37 37 CYS A C 16
ATOM 17929 O O . CYS A 1 37 ? 14.619 -0.548 0.075 1.00 1.18 37 CYS A O 16
ATOM 17936 N N . SER A 1 38 ? 15.814 -1.708 1.565 1.00 1.63 38 SER A N 16
ATOM 17937 C CA . SER A 1 38 ? 14.731 -2.616 1.989 1.00 1.64 38 SER A CA 16
ATOM 17938 C C . SER A 1 38 ? 13.559 -1.871 2.656 1.00 1.59 38 SER A C 16
ATOM 17939 O O . SER A 1 38 ? 12.408 -2.317 2.586 1.00 1.49 38 SER A O 16
ATOM 17947 N N . THR A 1 39 ? 13.842 -0.697 3.227 1.00 1.70 39 THR A N 16
ATOM 17948 C CA . THR A 1 39 ? 12.893 0.294 3.763 1.00 1.66 39 THR A CA 16
ATOM 17949 C C . THR A 1 39 ? 11.796 0.666 2.767 1.00 1.42 39 THR A C 16
ATOM 17950 O O . THR A 1 39 ? 10.620 0.697 3.116 1.00 1.33 39 THR A O 16
ATOM 17961 N N . TYR A 1 40 ? 12.154 0.862 1.500 1.00 1.33 40 TYR A N 16
ATOM 17962 C CA . TYR A 1 40 ? 11.207 1.165 0.414 1.00 1.14 40 TYR A CA 16
ATOM 17963 C C . TYR A 1 40 ? 10.251 0.001 0.143 1.00 0.91 40 TYR A C 16
ATOM 17964 O O . TYR A 1 40 ? 9.048 0.193 -0.019 1.00 0.89 40 TYR A O 16
ATOM 17982 N N . PHE A 1 41 ? 10.773 -1.224 0.138 1.00 0.88 41 PHE A N 16
ATOM 17983 C CA . PHE A 1 41 ? 9.966 -2.430 -0.071 1.00 0.85 41 PHE A CA 16
ATOM 17984 C C . PHE A 1 41 ? 9.050 -2.736 1.134 1.00 0.92 41 PHE A C 16
ATOM 17985 O O . PHE A 1 41 ? 7.934 -3.240 0.957 1.00 0.93 41 PHE A O 16
ATOM 18002 N N . LEU A 1 42 ? 9.454 -2.307 2.336 1.00 0.99 42 LEU A N 16
ATOM 18003 C CA . LEU A 1 42 ? 8.571 -2.216 3.504 1.00 1.01 42 LEU A CA 16
ATOM 18004 C C . LEU A 1 42 ? 7.469 -1.159 3.321 1.00 0.94 42 LEU A C 16
ATOM 18005 O O . LEU A 1 42 ? 6.297 -1.496 3.459 1.00 0.97 42 LEU A O 16
ATOM 18021 N N . ARG A 1 43 ? 7.791 0.078 2.918 1.00 0.97 43 ARG A N 16
ATOM 18022 C CA . ARG A 1 43 ? 6.776 1.106 2.588 1.00 1.09 43 ARG A CA 16
ATOM 18023 C C . ARG A 1 43 ? 5.799 0.627 1.508 1.00 1.02 43 ARG A C 16
ATOM 18024 O O . ARG A 1 43 ? 4.615 0.937 1.564 1.00 1.13 43 ARG A O 16
ATOM 18045 N N . TYR A 1 44 ? 6.269 -0.211 0.585 1.00 0.92 44 TYR A N 16
ATOM 18046 C CA . TYR A 1 44 ? 5.435 -0.834 -0.451 1.00 0.95 44 TYR A CA 16
ATOM 18047 C C . TYR A 1 44 ? 4.471 -1.871 0.152 1.00 1.01 44 TYR A C 16
ATOM 18048 O O . TYR A 1 44 ? 3.267 -1.826 -0.125 1.00 1.17 44 TYR A O 16
ATOM 18066 N N . LYS A 1 45 ? 4.952 -2.736 1.061 1.00 0.96 45 LYS A N 16
ATOM 18067 C CA . LYS A 1 45 ? 4.074 -3.612 1.861 1.00 1.09 45 LYS A CA 16
ATOM 18068 C C . LYS A 1 45 ? 3.115 -2.857 2.792 1.00 1.15 45 LYS A C 16
ATOM 18069 O O . LYS A 1 45 ? 2.008 -3.350 3.011 1.00 1.23 45 LYS A O 16
ATOM 18088 N N . ASN A 1 46 ? 3.479 -1.675 3.299 1.00 1.13 46 ASN A N 16
ATOM 18089 C CA . ASN A 1 46 ? 2.644 -0.879 4.212 1.00 1.17 46 ASN A CA 16
ATOM 18090 C C . ASN A 1 46 ? 1.356 -0.383 3.532 1.00 1.23 46 ASN A C 16
ATOM 18091 O O . ASN A 1 46 ? 0.321 -0.285 4.196 1.00 1.45 46 ASN A O 16
ATOM 18102 N N . CYS A 1 47 ? 1.392 -0.117 2.220 1.00 1.14 47 CYS A N 16
ATOM 18103 C CA . CYS A 1 47 ? 0.218 0.187 1.413 1.00 1.20 47 CYS A CA 16
ATOM 18104 C C . CYS A 1 47 ? -0.729 -1.013 1.316 1.00 1.29 47 CYS A C 16
ATOM 18105 O O . CYS A 1 47 ? -1.909 -0.901 1.651 1.00 1.55 47 CYS A O 16
ATOM 18112 N N . ARG A 1 48 ? -0.201 -2.182 0.927 1.00 1.20 48 ARG A N 16
ATOM 18113 C CA . ARG A 1 48 ? -0.989 -3.417 0.816 1.00 1.27 48 ARG A CA 16
ATOM 18114 C C . ARG A 1 48 ? -1.590 -3.847 2.150 1.00 1.15 48 ARG A C 16
ATOM 18115 O O . ARG A 1 48 ? -2.776 -4.131 2.197 1.00 1.13 48 ARG A O 16
ATOM 18136 N N . ARG A 1 49 ? -0.819 -3.810 3.244 1.00 1.12 49 ARG A N 16
ATOM 18137 C CA . ARG A 1 49 ? -1.239 -4.219 4.601 1.00 1.04 49 ARG A CA 16
ATOM 18138 C C . ARG A 1 49 ? -2.516 -3.509 5.060 1.00 0.91 49 ARG A C 16
ATOM 18139 O O . ARG A 1 49 ? -3.397 -4.166 5.625 1.00 0.82 49 ARG A O 16
ATOM 18160 N N . PHE A 1 50 ? -2.660 -2.214 4.760 1.00 0.94 50 PHE A N 16
ATOM 18161 C CA . PHE A 1 50 ? -3.875 -1.464 5.091 1.00 0.83 50 PHE A CA 16
ATOM 18162 C C . PHE A 1 50 ? -5.087 -2.042 4.362 1.00 0.74 50 PHE A C 16
ATOM 18163 O O . PHE A 1 50 ? -6.039 -2.519 4.979 1.00 0.60 50 PHE A O 16
ATOM 18180 N N . TRP A 1 51 ? -5.016 -2.049 3.034 1.00 0.83 51 TRP A N 16
ATOM 18181 C CA . TRP A 1 51 ? -6.128 -2.483 2.184 1.00 0.78 51 TRP A CA 16
ATOM 18182 C C . TRP A 1 51 ? -6.449 -3.982 2.340 1.00 0.73 51 TRP A C 16
ATOM 18183 O O . TRP A 1 51 ? -7.620 -4.349 2.402 1.00 0.68 51 TRP A O 16
ATOM 18204 N N . ASN A 1 52 ? -5.439 -4.830 2.548 1.00 0.75 52 ASN A N 16
ATOM 18205 C CA . ASN A 1 52 ? -5.565 -6.230 2.942 1.00 0.71 52 ASN A CA 16
ATOM 18206 C C . ASN A 1 52 ? -6.296 -6.380 4.291 1.00 0.60 52 ASN A C 16
ATOM 18207 O O . ASN A 1 52 ? -7.157 -7.249 4.438 1.00 0.58 52 ASN A O 16
ATOM 18218 N N . SER A 1 53 ? -6.019 -5.499 5.262 1.00 0.57 53 SER A N 16
ATOM 18219 C CA . SER A 1 53 ? -6.761 -5.466 6.529 1.00 0.52 53 SER A CA 16
ATOM 18220 C C . SER A 1 53 ? -8.224 -5.036 6.334 1.00 0.47 53 SER A C 16
ATOM 18221 O O . SER A 1 53 ? -9.107 -5.670 6.906 1.00 0.51 53 SER A O 16
ATOM 18229 N N . ILE A 1 54 ? -8.528 -4.054 5.470 1.00 0.48 54 ILE A N 16
ATOM 18230 C CA . ILE A 1 54 ? -9.921 -3.702 5.118 1.00 0.55 54 ILE A CA 16
ATOM 18231 C C . ILE A 1 54 ? -10.642 -4.903 4.485 1.00 0.58 54 ILE A C 16
ATOM 18232 O O . ILE A 1 54 ? -11.766 -5.235 4.870 1.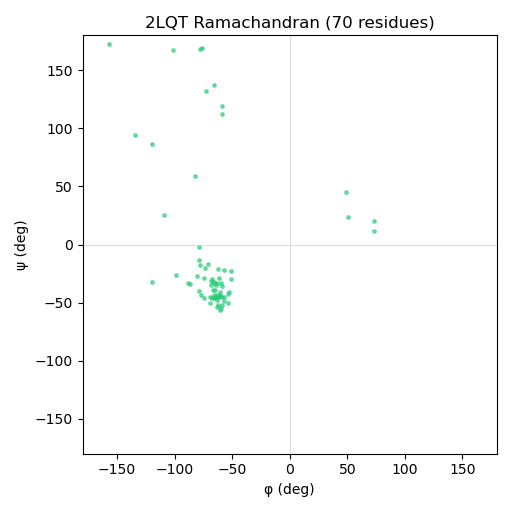00 0.69 54 ILE A O 16
ATOM 18248 N N . VAL A 1 55 ? -9.973 -5.624 3.581 1.00 0.54 55 VAL A N 16
ATOM 18249 C CA . VAL A 1 55 ? -10.494 -6.857 2.976 1.00 0.56 55 VAL A CA 16
ATOM 18250 C C . VAL A 1 55 ? -10.799 -7.915 4.034 1.00 0.57 55 VAL A C 16
ATOM 18251 O O . VAL A 1 55 ? -11.884 -8.482 3.999 1.00 0.66 55 VAL A O 16
ATOM 18264 N N . MET A 1 56 ? -9.940 -8.124 5.037 1.00 0.57 56 MET A N 16
ATOM 18265 C CA . MET A 1 56 ? -10.253 -9.013 6.170 1.00 0.68 56 MET A CA 16
ATOM 18266 C C . MET A 1 56 ? -11.456 -8.526 7.002 1.00 0.72 56 MET A C 16
ATOM 18267 O O . MET A 1 56 ? -12.309 -9.329 7.387 1.00 0.83 56 MET A O 16
ATOM 18281 N N . GLN A 1 57 ? -11.578 -7.217 7.228 1.00 0.66 57 GLN A N 16
ATOM 18282 C CA . GLN A 1 57 ? -12.681 -6.604 7.987 1.00 0.76 57 GLN A CA 16
ATOM 18283 C C . GLN A 1 57 ? -13.998 -6.536 7.189 1.00 0.81 57 GLN A C 16
ATOM 18284 O O . GLN A 1 57 ? -15.052 -6.276 7.773 1.00 0.91 57 GLN A O 16
ATOM 18298 N N . ARG A 1 58 ? -13.962 -6.805 5.877 1.00 0.85 58 ARG A N 16
ATOM 18299 C CA . ARG A 1 58 ? -15.137 -7.101 5.032 1.00 0.98 58 ARG A CA 16
ATOM 18300 C C . ARG A 1 58 ? -15.429 -8.596 4.889 1.00 1.06 58 ARG A C 16
ATOM 18301 O O . ARG A 1 58 ? -16.578 -9.039 4.963 1.00 1.32 58 ARG A O 16
ATOM 18322 N N . ARG A 1 59 ? -14.383 -9.407 4.736 1.00 0.90 59 ARG A N 16
ATOM 18323 C CA . ARG A 1 59 ? -14.495 -10.851 4.448 1.00 0.95 59 ARG A CA 16
ATOM 18324 C C . ARG A 1 59 ? -15.132 -11.630 5.603 1.00 1.15 59 ARG A C 16
ATOM 18325 O O . ARG A 1 59 ? -15.734 -12.677 5.358 1.00 1.24 59 ARG A O 16
ATOM 18346 N N . LYS A 1 60 ? -15.156 -11.053 6.812 1.00 1.23 60 LYS A N 16
ATOM 18347 C CA . LYS A 1 60 ? -15.891 -11.553 7.985 1.00 1.44 60 LYS A CA 16
ATOM 18348 C C . LYS A 1 60 ? -17.396 -11.778 7.772 1.00 1.55 60 LYS A C 16
ATOM 18349 O O . LYS A 1 60 ? -17.982 -12.575 8.507 1.00 1.69 60 LYS A O 16
ATOM 18368 N N . ASN A 1 61 ? -18.023 -11.081 6.816 1.00 1.52 61 ASN A N 16
ATOM 18369 C CA . ASN A 1 61 ? -19.445 -11.242 6.473 1.00 1.65 61 ASN A CA 16
ATOM 18370 C C . ASN A 1 61 ? -19.703 -12.095 5.207 1.00 1.50 61 ASN A C 16
ATOM 18371 O O . ASN A 1 61 ? -20.820 -12.584 5.012 1.00 1.62 61 ASN A O 16
ATOM 18382 N N . GLY A 1 62 ? -18.688 -12.274 4.348 1.00 1.27 62 GLY A N 16
ATOM 18383 C CA . GLY A 1 62 ? -18.704 -13.181 3.184 1.00 1.15 62 GLY A CA 16
ATOM 18384 C C . GLY A 1 62 ? -19.559 -12.753 1.977 1.00 1.21 62 GLY A C 16
ATOM 18385 O O . GLY A 1 62 ? -19.853 -13.587 1.113 1.00 1.27 62 GLY A O 16
ATOM 18389 N N . VAL A 1 63 ? -20.006 -11.492 1.921 1.00 1.31 63 VAL A N 16
ATOM 18390 C CA . VAL A 1 63 ? -21.258 -11.096 1.229 1.00 1.56 63 VAL A CA 16
ATOM 18391 C C . VAL A 1 63 ? -21.120 -10.112 0.050 1.00 1.53 63 VAL A C 16
ATOM 18392 O O . VAL A 1 63 ? -21.900 -10.191 -0.901 1.00 1.83 63 VAL A O 16
ATOM 18405 N N . LYS A 1 64 ? -20.143 -9.203 0.093 1.00 1.36 64 LYS A N 16
ATOM 18406 C CA . LYS A 1 64 ? -19.899 -8.107 -0.868 1.00 1.37 64 LYS A CA 16
ATOM 18407 C C . LYS A 1 64 ? -18.549 -8.272 -1.587 1.00 1.27 64 LYS A C 16
ATOM 18408 O O . LYS A 1 64 ? -17.712 -9.007 -1.062 1.00 1.22 64 LYS A O 16
ATOM 18427 N N . PRO A 1 65 ? -18.260 -7.561 -2.697 1.00 1.31 65 PRO A N 16
ATOM 18428 C CA . PRO A 1 65 ? -16.892 -7.500 -3.198 1.00 1.24 65 PRO A CA 16
ATOM 18429 C C . PRO A 1 65 ? -16.019 -6.752 -2.182 1.00 1.01 65 PRO A C 16
ATOM 18430 O O . PRO A 1 65 ? -16.267 -5.586 -1.855 1.00 1.00 65 PRO A O 16
ATOM 18441 N N . PHE A 1 66 ? -15.029 -7.458 -1.631 1.00 0.92 66 PHE A N 16
ATOM 18442 C CA . PHE A 1 66 ? -14.214 -6.980 -0.517 1.00 0.79 66 PHE A CA 16
ATOM 18443 C C . PHE A 1 66 ? -13.273 -5.851 -0.947 1.00 0.79 66 PHE A C 16
ATOM 18444 O O . PHE A 1 66 ? -13.345 -4.763 -0.371 1.00 0.98 66 PHE A O 16
ATOM 18461 N N . MET A 1 67 ? -12.441 -6.092 -1.969 1.00 0.76 67 MET A N 16
ATOM 18462 C CA . MET A 1 67 ? -11.518 -5.114 -2.557 1.00 0.74 67 MET A CA 16
ATOM 18463 C C . MET A 1 67 ? -12.285 -3.866 -3.031 1.00 0.73 67 MET A C 16
ATOM 18464 O O . MET A 1 67 ? -13.061 -3.955 -3.993 1.00 0.81 67 MET A O 16
ATOM 18478 N N . PRO A 1 68 ? -12.108 -2.702 -2.374 1.00 0.69 68 PRO A N 16
ATOM 18479 C CA . PRO A 1 68 ? -13.009 -1.571 -2.538 1.00 0.72 68 PRO A CA 16
ATOM 18480 C C . PRO A 1 68 ? -12.940 -0.936 -3.934 1.00 0.81 68 PRO A C 16
ATOM 18481 O O . PRO A 1 68 ? -11.867 -0.758 -4.523 1.00 0.88 68 PRO A O 16
ATOM 18492 N N . THR A 1 69 ? -14.122 -0.588 -4.438 1.00 0.91 69 THR A N 16
ATOM 18493 C CA . THR A 1 69 ? -14.383 0.168 -5.663 1.00 1.03 69 THR A CA 16
ATOM 18494 C C . THR A 1 69 ? -14.185 1.672 -5.422 1.00 1.08 69 THR A C 16
ATOM 18495 O O . THR A 1 69 ? -13.990 2.106 -4.287 1.00 1.03 69 THR A O 16
ATOM 18506 N N . ALA A 1 70 ? -14.191 2.488 -6.476 1.00 1.23 70 ALA A N 16
ATOM 18507 C CA . ALA A 1 70 ? -13.687 3.870 -6.433 1.00 1.34 70 ALA A CA 16
ATOM 18508 C C . ALA A 1 70 ? -14.318 4.771 -5.343 1.00 1.34 70 ALA A C 16
ATOM 18509 O O . ALA A 1 70 ? -13.589 5.468 -4.626 1.00 1.34 70 ALA A O 16
ATOM 18516 N N . ALA A 1 71 ? -15.644 4.734 -5.165 1.00 1.38 71 ALA A N 16
ATOM 18517 C CA . ALA A 1 71 ? -16.329 5.533 -4.141 1.00 1.41 71 ALA A CA 16
ATOM 18518 C C . ALA A 1 71 ? -16.115 4.989 -2.713 1.00 1.28 71 ALA A C 16
ATOM 18519 O O . ALA A 1 71 ? -16.145 5.749 -1.741 1.00 1.32 71 ALA A O 16
ATOM 18526 N N . GLU A 1 72 ? -15.849 3.685 -2.579 1.00 1.15 72 GLU A N 16
ATOM 18527 C CA . GLU A 1 72 ? -15.497 3.048 -1.320 1.00 1.04 72 GLU A CA 16
ATOM 18528 C C . GLU A 1 72 ? -14.081 3.478 -0.940 1.00 0.96 72 GLU A C 16
ATOM 18529 O O . GLU A 1 72 ? -13.885 4.019 0.145 1.00 0.96 72 GLU A O 16
ATOM 18541 N N . ARG A 1 73 ? -13.110 3.353 -1.862 1.00 0.95 73 ARG A N 16
ATOM 18542 C CA . ARG A 1 73 ? -11.753 3.899 -1.681 1.00 0.98 73 ARG A CA 16
ATOM 18543 C C . ARG A 1 73 ? -11.775 5.378 -1.294 1.00 1.12 73 ARG A C 16
ATOM 18544 O O . ARG A 1 73 ? -11.019 5.763 -0.406 1.00 1.12 73 ARG A O 16
ATOM 18565 N N . ASP A 1 74 ? -12.665 6.179 -1.886 1.00 1.24 74 ASP A N 16
ATOM 18566 C CA . ASP A 1 74 ? -12.833 7.590 -1.523 1.00 1.37 74 ASP A CA 16
ATOM 18567 C C . ASP A 1 74 ? -13.296 7.769 -0.070 1.00 1.31 74 ASP A C 16
ATOM 18568 O O . ASP A 1 74 ? -12.618 8.463 0.696 1.00 1.34 74 ASP A O 16
ATOM 18577 N N . GLU A 1 75 ? -14.408 7.135 0.331 1.00 1.27 75 GLU A N 16
ATOM 18578 C CA . GLU A 1 75 ? -14.912 7.279 1.703 1.00 1.27 75 GLU A CA 16
ATOM 18579 C C . GLU A 1 75 ? -13.990 6.660 2.764 1.00 1.13 75 GLU A C 16
ATOM 18580 O O . GLU A 1 75 ? -13.939 7.152 3.891 1.00 1.14 75 GLU A O 16
ATOM 18592 N N . ILE A 1 76 ? -13.211 5.638 2.404 1.00 1.00 76 ILE A N 16
ATOM 18593 C CA . ILE A 1 76 ? -12.262 4.963 3.295 1.00 0.89 76 ILE A CA 16
ATOM 18594 C C . ILE A 1 76 ? -10.996 5.813 3.490 1.00 0.93 76 ILE A C 16
ATOM 18595 O O . ILE A 1 76 ? -10.577 6.041 4.624 1.00 0.93 76 ILE A O 16
ATOM 18611 N N . LEU A 1 77 ? -10.421 6.379 2.423 1.00 0.99 77 LEU A N 16
ATOM 18612 C CA . LEU A 1 77 ? -9.322 7.352 2.538 1.00 1.06 77 LEU A CA 16
ATOM 18613 C C . LEU A 1 77 ? -9.745 8.615 3.303 1.00 1.14 77 LEU A C 16
ATOM 18614 O O . LEU A 1 77 ? -8.955 9.180 4.066 1.00 1.19 77 LEU A O 16
ATOM 18630 N N . ARG A 1 78 ? -11.014 9.013 3.162 1.00 1.18 78 ARG A N 16
ATOM 18631 C CA . ARG A 1 78 ? -11.651 10.056 3.987 1.00 1.30 78 ARG A CA 16
ATOM 18632 C C . ARG A 1 78 ? -11.792 9.633 5.451 1.00 1.23 78 ARG A C 16
ATOM 18633 O O . ARG A 1 78 ? -11.537 10.445 6.338 1.00 1.26 78 ARG A O 16
ATOM 18654 N N . ALA A 1 79 ? -12.113 8.365 5.712 1.00 1.15 79 ALA A N 16
ATOM 18655 C CA . ALA A 1 79 ? -12.251 7.808 7.063 1.00 1.17 79 ALA A CA 16
ATOM 18656 C C . ALA A 1 79 ? -10.901 7.669 7.794 1.00 1.13 79 ALA A C 16
ATOM 18657 O O . ALA A 1 79 ? -10.858 7.806 9.020 1.00 1.21 79 ALA A O 16
ATOM 18664 N N . VAL A 1 80 ? -9.793 7.489 7.061 1.00 1.05 80 VAL A N 16
ATOM 18665 C CA . VAL A 1 80 ? -8.426 7.625 7.601 1.00 1.07 80 VAL A CA 16
ATOM 18666 C C . VAL A 1 80 ? -8.072 9.106 7.779 1.00 1.16 80 VAL A C 16
ATOM 18667 O O . VAL A 1 80 ? -7.438 9.490 8.763 1.00 1.19 80 VAL A O 16
ATOM 18680 N N . GLY A 1 81 ? -8.479 9.949 6.824 1.00 1.22 81 GLY A N 16
ATOM 18681 C CA . GLY A 1 81 ? -8.246 11.397 6.818 1.00 1.34 81 GLY A CA 16
ATOM 18682 C C . GLY A 1 81 ? -6.821 11.782 6.409 1.00 1.39 81 GLY A C 16
ATOM 18683 O O . GLY A 1 81 ? -6.475 12.965 6.363 1.00 1.54 81 GLY A O 16
ATOM 18687 N N . ASN A 1 82 ? -6.003 10.783 6.090 1.00 1.32 82 ASN A N 16
ATOM 18688 C CA . ASN A 1 82 ? -4.597 10.894 5.740 1.00 1.35 82 ASN A CA 16
ATOM 18689 C C . ASN A 1 82 ? -4.199 9.695 4.855 1.00 1.26 82 ASN A C 16
ATOM 18690 O O . ASN A 1 82 ? -4.982 8.765 4.653 1.00 1.18 82 ASN A O 16
ATOM 18701 N N . MET A 1 83 ? -2.962 9.686 4.366 1.00 1.29 83 MET A N 16
ATOM 18702 C CA . MET A 1 83 ? -2.358 8.541 3.703 1.00 1.23 83 MET A CA 16
ATOM 18703 C C . MET A 1 83 ? -2.149 7.392 4.715 1.00 1.21 83 MET A C 16
ATOM 18704 O O . MET A 1 83 ? -1.498 7.616 5.742 1.00 1.33 83 MET A O 16
ATOM 18718 N N . PRO A 1 84 ? -2.612 6.155 4.446 1.00 1.10 84 PRO A N 16
ATOM 18719 C CA . PRO A 1 84 ? -2.383 5.006 5.327 1.00 1.10 84 PRO A CA 16
ATOM 18720 C C . PRO A 1 84 ? -0.959 4.428 5.205 1.00 1.17 84 PRO A C 16
ATOM 18721 O O . PRO A 1 84 ? -0.651 3.395 5.802 1.00 1.22 84 PRO A O 16
ATOM 18732 N N . TYR A 1 85 ? -0.104 5.077 4.408 1.00 1.24 85 TYR A N 16
ATOM 18733 C CA . TYR A 1 85 ? 1.309 4.730 4.176 1.00 1.40 85 TYR A CA 16
ATOM 18734 C C . TYR A 1 85 ? 2.247 5.937 4.001 1.00 1.91 85 TYR A C 16
ATOM 18735 O O . TYR A 1 85 ? 3.464 5.730 3.787 1.00 2.15 85 TYR A O 16
ATOM 18753 N N . ASN A 1 14 ? -3.177 -2.259 -2.954 0.49 2.28 14 ASN A N 17
ATOM 18754 C CA . ASN A 1 14 ? -2.234 -2.569 -4.048 0.49 2.00 14 ASN A CA 17
ATOM 18755 C C . ASN A 1 14 ? -0.828 -2.716 -3.479 0.49 1.85 14 ASN A C 17
ATOM 18756 O O . ASN A 1 14 ? -0.518 -2.055 -2.484 0.49 1.88 14 ASN A O 17
ATOM 18767 N N . PRO A 1 15 ? 0.070 -3.482 -4.129 0.49 1.89 15 PRO A N 17
ATOM 18768 C CA . PRO A 1 15 ? 1.503 -3.220 -4.026 0.49 1.81 15 PRO A CA 17
ATOM 18769 C C . PRO A 1 15 ? 1.768 -1.771 -4.463 0.49 1.65 15 PRO A C 17
ATOM 18770 O O . PRO A 1 15 ? 1.253 -1.321 -5.488 0.49 1.95 15 PRO A O 17
ATOM 18781 N N . CYS A 1 16 ? 2.540 -1.016 -3.684 1.00 1.37 16 CYS A N 17
ATOM 18782 C CA . CYS A 1 16 ? 2.749 0.409 -3.946 1.00 1.18 16 CYS A CA 17
ATOM 18783 C C . CYS A 1 16 ? 3.811 0.646 -5.030 1.00 1.14 16 CYS A C 17
ATOM 18784 O O . CYS A 1 16 ? 4.958 1.003 -4.746 1.00 0.93 16 CYS A O 17
ATOM 18791 N N . LEU A 1 17 ? 3.401 0.498 -6.293 1.00 1.39 17 LEU A N 17
ATOM 18792 C CA . LEU A 1 17 ? 4.205 0.802 -7.486 1.00 1.32 17 LEU A CA 17
ATOM 18793 C C . LEU A 1 17 ? 4.832 2.206 -7.436 1.00 1.22 17 LEU A C 17
ATOM 18794 O O . LEU A 1 17 ? 5.900 2.420 -8.002 1.00 1.10 17 LEU A O 17
ATOM 18810 N N . SER A 1 18 ? 4.214 3.139 -6.711 1.00 1.36 18 SER A N 17
ATOM 18811 C CA . SER A 1 18 ? 4.713 4.493 -6.454 1.00 1.42 18 SER A CA 17
ATOM 18812 C C . SER A 1 18 ? 6.029 4.502 -5.651 1.00 1.17 18 SER A C 17
ATOM 18813 O O . SER A 1 18 ? 7.020 5.074 -6.113 1.00 1.11 18 SER A O 17
ATOM 18821 N N . GLU A 1 19 ? 6.092 3.802 -4.506 1.00 1.13 19 GLU A N 17
ATOM 18822 C CA . GLU A 1 19 ? 7.343 3.591 -3.748 1.00 0.98 19 GLU A CA 17
ATOM 18823 C C . GLU A 1 19 ? 8.311 2.689 -4.527 1.00 0.78 19 GLU A C 17
ATOM 18824 O O . GLU A 1 19 ? 9.532 2.839 -4.422 1.00 0.74 19 GLU A O 17
ATOM 18836 N N . SER A 1 20 ? 7.782 1.750 -5.322 1.00 0.78 20 SER A N 17
ATOM 18837 C CA . SER A 1 20 ? 8.617 0.812 -6.088 1.00 0.76 20 SER A CA 17
ATOM 18838 C C . SER A 1 20 ? 9.380 1.502 -7.231 1.00 0.78 20 SER A C 17
ATOM 18839 O O . SER A 1 20 ? 10.538 1.193 -7.492 1.00 0.81 20 SER A O 17
ATOM 18847 N N . ASP A 1 21 ? 8.772 2.504 -7.859 1.00 0.84 21 ASP A N 17
ATOM 18848 C CA . ASP A 1 21 ? 9.338 3.336 -8.926 1.00 0.95 21 ASP A CA 17
ATOM 18849 C C . ASP A 1 21 ? 10.464 4.268 -8.417 1.00 0.95 21 ASP A C 17
ATOM 18850 O O . ASP A 1 21 ? 11.534 4.365 -9.032 1.00 1.09 21 ASP A O 17
ATOM 18859 N N . ALA A 1 22 ? 10.281 4.885 -7.245 1.00 0.88 22 ALA A N 17
ATOM 18860 C CA . ALA A 1 22 ? 11.308 5.718 -6.615 1.00 0.97 22 ALA A CA 17
ATOM 18861 C C . ALA A 1 22 ? 12.447 4.886 -5.994 1.00 0.91 22 ALA A C 17
ATOM 18862 O O . ALA A 1 22 ? 13.618 5.228 -6.153 1.00 1.07 22 ALA A O 17
ATOM 18869 N N . SER A 1 23 ? 12.146 3.737 -5.377 1.00 0.72 23 SER A N 17
ATOM 18870 C CA . SER A 1 23 ? 13.198 2.781 -4.997 1.00 0.72 23 SER A CA 17
ATOM 18871 C C . SER A 1 23 ? 13.928 2.219 -6.217 1.00 0.74 23 SER A C 17
ATOM 18872 O O . SER A 1 23 ? 15.140 2.059 -6.148 1.00 0.82 23 SER A O 17
ATOM 18880 N N . THR A 1 24 ? 13.259 2.031 -7.362 1.00 0.80 24 THR A N 17
ATOM 18881 C CA . THR A 1 24 ? 13.922 1.705 -8.639 1.00 0.99 24 THR A CA 17
ATOM 18882 C C . THR A 1 24 ? 14.893 2.815 -9.061 1.00 1.13 24 THR A C 17
ATOM 18883 O O . THR A 1 24 ? 16.015 2.493 -9.461 1.00 1.25 24 THR A O 17
ATOM 18894 N N . ARG A 1 25 ? 14.537 4.106 -8.896 1.00 1.15 25 ARG A N 17
ATOM 18895 C CA . ARG A 1 25 ? 15.493 5.227 -9.096 1.00 1.29 25 ARG A CA 17
ATOM 18896 C C . ARG A 1 25 ? 16.712 5.131 -8.169 1.00 1.29 25 ARG A C 17
ATOM 18897 O O . ARG A 1 25 ? 17.839 5.231 -8.653 1.00 1.47 25 ARG A O 17
ATOM 18918 N N . CYS A 1 26 ? 16.501 4.892 -6.873 1.00 1.15 26 CYS A N 17
ATOM 18919 C CA . CYS A 1 26 ? 17.580 4.680 -5.899 1.00 1.16 26 CYS A CA 17
ATOM 18920 C C . CYS A 1 26 ? 18.492 3.506 -6.298 1.00 1.16 26 CYS A C 17
ATOM 18921 O O . CYS A 1 26 ? 19.715 3.630 -6.355 1.00 1.33 26 CYS A O 17
ATOM 18928 N N . LEU A 1 27 ? 17.901 2.357 -6.608 1.00 1.05 27 LEU A N 17
ATOM 18929 C CA . LEU A 1 27 ? 18.608 1.119 -6.942 1.00 1.13 27 LEU A CA 17
ATOM 18930 C C . LEU A 1 27 ? 19.449 1.245 -8.215 1.00 1.35 27 LEU A C 17
ATOM 18931 O O . LEU A 1 27 ? 20.562 0.718 -8.274 1.00 1.53 27 LEU A O 17
ATOM 18947 N N . ASP A 1 28 ? 18.931 2.000 -9.176 1.00 1.37 28 ASP A N 17
ATOM 18948 C CA . ASP A 1 28 ? 19.618 2.450 -10.397 1.00 1.61 28 ASP A CA 17
ATOM 18949 C C . ASP A 1 28 ? 20.756 3.459 -10.124 1.00 1.72 28 ASP A C 17
ATOM 18950 O O . ASP A 1 28 ? 21.793 3.414 -10.791 1.00 1.92 28 ASP A O 17
ATOM 18959 N N . GLU A 1 29 ? 20.599 4.339 -9.126 1.00 1.64 29 GLU A N 17
ATOM 18960 C CA . GLU A 1 29 ? 21.595 5.329 -8.694 1.00 1.78 29 GLU A CA 17
ATOM 18961 C C . GLU A 1 29 ? 22.835 4.736 -8.010 1.00 1.75 29 GLU A C 17
ATOM 18962 O O . GLU A 1 29 ? 23.962 5.123 -8.326 1.00 1.91 29 GLU A O 17
ATOM 18974 N N . ASN A 1 30 ? 22.646 3.855 -7.025 1.00 1.56 30 ASN A N 17
ATOM 18975 C CA . ASN A 1 30 ? 23.669 3.497 -6.037 1.00 1.49 30 ASN A CA 17
ATOM 18976 C C . ASN A 1 30 ? 23.983 1.987 -5.984 1.00 1.44 30 ASN A C 17
ATOM 18977 O O . ASN A 1 30 ? 24.052 1.424 -4.892 1.00 1.66 30 ASN A O 17
ATOM 18988 N N . ASN A 1 31 ? 24.092 1.302 -7.127 1.00 1.47 31 ASN A N 17
ATOM 18989 C CA . ASN A 1 31 ? 24.364 -0.144 -7.231 1.00 1.55 31 ASN A CA 17
ATOM 18990 C C . ASN A 1 31 ? 23.542 -1.005 -6.240 1.00 1.28 31 ASN A C 17
ATOM 18991 O O . ASN A 1 31 ? 24.081 -1.750 -5.412 1.00 1.30 31 ASN A O 17
ATOM 19002 N N . TYR A 1 32 ? 22.217 -0.859 -6.323 1.00 1.21 32 TYR A N 17
ATOM 19003 C CA . TYR A 1 32 ? 21.223 -1.677 -5.624 1.00 1.17 32 TYR A CA 17
ATOM 19004 C C . TYR A 1 32 ? 21.287 -1.662 -4.076 1.00 1.08 32 TYR A C 17
ATOM 19005 O O . TYR A 1 32 ? 21.263 -2.709 -3.431 1.00 1.29 32 TYR A O 17
ATOM 19023 N N . ASP A 1 33 ? 21.326 -0.481 -3.444 1.00 0.95 33 ASP A N 17
ATOM 19024 C CA . ASP A 1 33 ? 21.304 -0.335 -1.976 1.00 1.04 33 ASP A CA 17
ATOM 19025 C C . ASP A 1 33 ? 19.879 -0.467 -1.405 1.00 0.94 33 ASP A C 17
ATOM 19026 O O . ASP A 1 33 ? 19.279 0.455 -0.846 1.00 0.96 33 ASP A O 17
ATOM 19035 N N . ARG A 1 34 ? 19.343 -1.679 -1.552 1.00 0.95 34 ARG A N 17
ATOM 19036 C CA . ARG A 1 34 ? 18.080 -2.179 -0.973 1.00 0.95 34 ARG A CA 17
ATOM 19037 C C . ARG A 1 34 ? 17.978 -2.063 0.555 1.00 1.15 34 ARG A C 17
ATOM 19038 O O . ARG A 1 34 ? 16.901 -2.304 1.099 1.00 1.12 34 ARG A O 17
ATOM 19059 N N . GLU A 1 35 ? 19.066 -1.715 1.245 1.00 1.42 35 GLU A N 17
ATOM 19060 C CA . GLU A 1 35 ? 19.082 -1.475 2.693 1.00 1.67 35 GLU A CA 17
ATOM 19061 C C . GLU A 1 35 ? 18.887 0.007 3.028 1.00 1.69 35 GLU A C 17
ATOM 19062 O O . GLU A 1 35 ? 17.994 0.327 3.816 1.00 1.85 35 GLU A O 17
ATOM 19074 N N . ARG A 1 36 ? 19.617 0.932 2.385 1.00 1.60 36 ARG A N 17
ATOM 19075 C CA . ARG A 1 36 ? 19.320 2.380 2.486 1.00 1.66 36 ARG A CA 17
ATOM 19076 C C . ARG A 1 36 ? 17.972 2.750 1.871 1.00 1.50 36 ARG A C 17
ATOM 19077 O O . ARG A 1 36 ? 17.350 3.710 2.320 1.00 1.85 36 ARG A O 17
ATOM 19098 N N . CYS A 1 37 ? 17.490 1.958 0.917 1.00 1.07 37 CYS A N 17
ATOM 19099 C CA . CYS A 1 37 ? 16.160 2.078 0.323 1.00 0.88 37 CYS A CA 17
ATOM 19100 C C . CYS A 1 37 ? 15.187 0.964 0.777 1.00 0.77 37 CYS A C 17
ATOM 19101 O O . CYS A 1 37 ? 14.217 0.655 0.082 1.00 0.58 37 CYS A O 17
ATOM 19108 N N . SER A 1 38 ? 15.408 0.396 1.973 1.00 1.03 38 SER A N 17
ATOM 19109 C CA . SER A 1 38 ? 14.476 -0.541 2.634 1.00 1.05 38 SER A CA 17
ATOM 19110 C C . SER A 1 38 ? 13.196 0.130 3.155 1.00 1.03 38 SER A C 17
ATOM 19111 O O . SER A 1 38 ? 12.164 -0.519 3.272 1.00 1.00 38 SER A O 17
ATOM 19119 N N . THR A 1 39 ? 13.232 1.438 3.415 1.00 1.10 39 THR A N 17
ATOM 19120 C CA . THR A 1 39 ? 12.091 2.268 3.852 1.00 1.12 39 THR A CA 17
ATOM 19121 C C . THR A 1 39 ? 10.935 2.242 2.843 1.00 0.96 39 THR A C 17
ATOM 19122 O O . THR A 1 39 ? 9.762 2.070 3.191 1.00 0.90 39 THR A O 17
ATOM 19133 N N . TYR A 1 40 ? 11.278 2.339 1.557 1.00 0.92 40 TYR A N 17
ATOM 19134 C CA . TYR A 1 40 ? 10.368 2.186 0.419 1.00 0.74 40 TYR A CA 17
ATOM 19135 C C . TYR A 1 40 ? 9.698 0.799 0.440 1.00 0.65 40 TYR A C 17
ATOM 19136 O O . TYR A 1 40 ? 8.474 0.709 0.384 1.00 0.66 40 TYR A O 17
ATOM 19154 N N . PHE A 1 41 ? 10.485 -0.273 0.603 1.00 0.67 41 PHE A N 17
ATOM 19155 C CA . PHE A 1 41 ? 10.000 -1.655 0.750 1.00 0.74 41 PHE A CA 17
ATOM 19156 C C . PHE A 1 41 ? 9.073 -1.825 1.968 1.00 0.82 41 PHE A C 17
ATOM 19157 O O . PHE A 1 41 ? 8.031 -2.479 1.879 1.00 0.84 41 PHE A O 17
ATOM 19174 N N . LEU A 1 42 ? 9.400 -1.187 3.094 1.00 0.89 42 LEU A N 17
ATOM 19175 C CA . LEU A 1 42 ? 8.578 -1.240 4.291 1.00 0.91 42 LEU A CA 17
ATOM 19176 C C . LEU A 1 42 ? 7.201 -0.639 4.036 1.00 0.81 42 LEU A C 17
ATOM 19177 O O . LEU A 1 42 ? 6.192 -1.319 4.229 1.00 0.80 42 LEU A O 17
ATOM 19193 N N . ARG A 1 43 ? 7.133 0.592 3.521 1.00 0.81 43 ARG A N 17
ATOM 19194 C CA . ARG A 1 43 ? 5.825 1.179 3.195 1.00 0.84 43 ARG A CA 17
ATOM 19195 C C . ARG A 1 43 ? 5.140 0.464 2.032 1.00 0.77 43 ARG A C 17
ATOM 19196 O O . ARG A 1 43 ? 3.916 0.419 2.000 1.00 0.87 43 ARG A O 17
ATOM 19217 N N . TYR A 1 44 ? 5.900 -0.218 1.174 1.00 0.71 44 TYR A N 17
ATOM 19218 C CA . TYR A 1 44 ? 5.361 -1.051 0.089 1.00 0.76 44 TYR A CA 17
ATOM 19219 C C . TYR A 1 44 ? 4.566 -2.248 0.631 1.00 0.78 44 TYR A C 17
ATOM 19220 O O . TYR A 1 44 ? 3.445 -2.480 0.170 1.00 0.90 44 TYR A O 17
ATOM 19238 N N . LYS A 1 45 ? 5.070 -2.949 1.662 1.00 0.75 45 LYS A N 17
ATOM 19239 C CA . LYS A 1 45 ? 4.282 -3.994 2.346 1.00 0.80 45 LYS A CA 17
ATOM 19240 C C . LYS A 1 45 ? 3.240 -3.448 3.332 1.00 0.86 45 LYS A C 17
ATOM 19241 O O . LYS A 1 45 ? 2.180 -4.055 3.467 1.00 0.94 45 LYS A O 17
ATOM 19260 N N . ASN A 1 46 ? 3.451 -2.272 3.936 1.00 0.86 46 ASN A N 17
ATOM 19261 C CA . ASN A 1 46 ? 2.411 -1.605 4.741 1.00 0.93 46 ASN A CA 17
ATOM 19262 C C . ASN A 1 46 ? 1.166 -1.276 3.886 1.00 0.97 46 ASN A C 17
ATOM 19263 O O . ASN A 1 46 ? 0.041 -1.446 4.360 1.00 1.05 46 ASN A O 17
ATOM 19274 N N . CYS A 1 47 ? 1.346 -0.889 2.610 1.00 0.96 47 CYS A N 17
ATOM 19275 C CA . CYS A 1 47 ? 0.239 -0.717 1.662 1.00 1.04 47 CYS A CA 17
ATOM 19276 C C . CYS A 1 47 ? -0.601 -1.992 1.551 1.00 1.13 47 CYS A C 17
ATOM 19277 O O . CYS A 1 47 ? -1.825 -1.950 1.700 1.00 1.37 47 CYS A O 17
ATOM 19284 N N . ARG A 1 48 ? 0.060 -3.138 1.341 1.00 1.00 48 ARG A N 17
ATOM 19285 C CA . ARG A 1 48 ? -0.619 -4.429 1.222 1.00 1.02 48 ARG A CA 17
ATOM 19286 C C . ARG A 1 48 ? -1.303 -4.834 2.525 1.00 0.94 48 ARG A C 17
ATOM 19287 O O . ARG A 1 48 ? -2.478 -5.194 2.465 1.00 0.91 48 ARG A O 17
ATOM 19308 N N . ARG A 1 49 ? -0.654 -4.675 3.688 1.00 0.92 49 ARG A N 17
ATOM 19309 C CA . ARG A 1 49 ? -1.237 -4.984 5.008 1.00 0.86 49 ARG A CA 17
ATOM 19310 C C . ARG A 1 49 ? -2.522 -4.208 5.284 1.00 0.73 49 ARG A C 17
ATOM 19311 O O . ARG A 1 49 ? -3.519 -4.837 5.641 1.00 0.64 49 ARG A O 17
ATOM 19332 N N . PHE A 1 50 ? -2.522 -2.885 5.099 1.00 0.77 50 PHE A N 17
ATOM 19333 C CA . PHE A 1 50 ? -3.698 -2.053 5.384 1.00 0.71 50 PHE A CA 17
ATOM 19334 C C . PHE A 1 50 ? -4.913 -2.505 4.575 1.00 0.64 50 PHE A C 17
ATOM 19335 O O . PHE A 1 50 ? -5.971 -2.842 5.112 1.00 0.57 50 PHE A O 17
ATOM 19352 N N . TRP A 1 51 ? -4.733 -2.565 3.259 1.00 0.69 51 TRP A N 17
ATOM 19353 C CA . TRP A 1 51 ? -5.831 -2.916 2.367 1.00 0.66 51 TRP A CA 17
ATOM 19354 C C . TRP A 1 51 ? -6.232 -4.401 2.494 1.00 0.64 51 TRP A C 17
ATOM 19355 O O . TRP A 1 51 ? -7.414 -4.706 2.360 1.00 0.55 51 TRP A O 17
ATOM 19376 N N . ASN A 1 52 ? -5.331 -5.305 2.911 1.00 0.74 52 ASN A N 17
ATOM 19377 C CA . ASN A 1 52 ? -5.662 -6.677 3.318 1.00 0.75 52 ASN A CA 17
ATOM 19378 C C . ASN A 1 52 ? -6.536 -6.723 4.586 1.00 0.67 52 ASN A C 17
ATOM 19379 O O . ASN A 1 52 ? -7.455 -7.544 4.660 1.00 0.64 52 ASN A O 17
ATOM 19390 N N . SER A 1 53 ? -6.303 -5.828 5.554 1.00 0.68 53 SER A N 17
ATOM 19391 C CA . SER A 1 53 ? -7.186 -5.663 6.718 1.00 0.65 53 SER A CA 17
ATOM 19392 C C . SER A 1 53 ? -8.573 -5.177 6.286 1.00 0.53 53 SER A C 17
ATOM 19393 O O . SER A 1 53 ? -9.577 -5.751 6.705 1.00 0.53 53 SER A O 17
ATOM 19401 N N . ILE A 1 54 ? -8.658 -4.200 5.371 1.00 0.46 54 ILE A N 17
ATOM 19402 C CA . ILE A 1 54 ? -9.953 -3.733 4.841 1.00 0.40 54 ILE A CA 17
ATOM 19403 C C . ILE A 1 54 ? -10.698 -4.861 4.108 1.00 0.38 54 ILE A C 17
ATOM 19404 O O . ILE A 1 54 ? -11.905 -5.018 4.296 1.00 0.41 54 ILE A O 17
ATOM 19420 N N . VAL A 1 55 ? -9.983 -5.705 3.359 1.00 0.42 55 VAL A N 17
ATOM 19421 C CA . VAL A 1 55 ? -10.530 -6.923 2.738 1.00 0.45 55 VAL A CA 17
ATOM 19422 C C . VAL A 1 55 ? -11.099 -7.879 3.789 1.00 0.48 55 VAL A C 17
ATOM 19423 O O . VAL A 1 55 ? -12.242 -8.301 3.634 1.00 0.50 55 VAL A O 17
ATOM 19436 N N . MET A 1 56 ? -10.400 -8.161 4.896 1.00 0.56 56 MET A N 17
ATOM 19437 C CA . MET A 1 56 ? -10.963 -8.991 5.983 1.00 0.67 56 MET A CA 17
ATOM 19438 C C . MET A 1 56 ? -12.208 -8.360 6.638 1.00 0.71 56 MET A C 17
ATOM 19439 O O . MET A 1 56 ? -13.187 -9.059 6.919 1.00 0.82 56 MET A O 17
ATOM 19453 N N . GLN A 1 57 ? -12.193 -7.039 6.830 1.00 0.63 57 GLN A N 17
ATOM 19454 C CA . GLN A 1 57 ? -13.266 -6.238 7.438 1.00 0.67 57 GLN A CA 17
ATOM 19455 C C . GLN A 1 57 ? -14.484 -6.062 6.510 1.00 0.70 57 GLN A C 17
ATOM 19456 O O . GLN A 1 57 ? -15.586 -5.769 6.983 1.00 0.91 57 GLN A O 17
ATOM 19470 N N . ARG A 1 58 ? -14.318 -6.259 5.197 1.00 0.58 58 ARG A N 17
ATOM 19471 C CA . ARG A 1 58 ? -15.407 -6.480 4.229 1.00 0.63 58 ARG A CA 17
ATOM 19472 C C . ARG A 1 58 ? -15.882 -7.932 4.233 1.00 0.66 58 ARG A C 17
ATOM 19473 O O . ARG A 1 58 ? -17.077 -8.219 4.327 1.00 0.77 58 ARG A O 17
ATOM 19494 N N . ARG A 1 59 ? -14.939 -8.870 4.171 1.00 0.68 59 ARG A N 17
ATOM 19495 C CA . ARG A 1 59 ? -15.196 -10.294 3.882 1.00 0.82 59 ARG A CA 17
ATOM 19496 C C . ARG A 1 59 ? -15.997 -11.010 4.970 1.00 0.97 59 ARG A C 17
ATOM 19497 O O . ARG A 1 59 ? -16.699 -11.974 4.655 1.00 1.11 59 ARG A O 17
ATOM 19518 N N . LYS A 1 60 ? -16.063 -10.444 6.181 1.00 1.00 60 LYS A N 17
ATOM 19519 C CA . LYS A 1 60 ? -17.058 -10.798 7.211 1.00 1.26 60 LYS A CA 17
ATOM 19520 C C . LYS A 1 60 ? -18.514 -10.866 6.706 1.00 1.38 60 LYS A C 17
ATOM 19521 O O . LYS A 1 60 ? -19.313 -11.614 7.263 1.00 1.58 60 LYS A O 17
ATOM 19540 N N . ASN A 1 61 ? -18.864 -10.123 5.647 1.00 1.34 61 ASN A N 17
ATOM 19541 C CA . ASN A 1 61 ? -20.193 -10.141 5.026 1.00 1.52 61 ASN A CA 17
ATOM 19542 C C . ASN A 1 61 ? -20.348 -11.194 3.905 1.00 1.37 61 ASN A C 17
ATOM 19543 O O . ASN A 1 61 ? -21.464 -11.618 3.613 1.00 1.45 61 ASN A O 17
ATOM 19554 N N . GLY A 1 62 ? -19.243 -11.626 3.282 1.00 1.22 62 GLY A N 17
ATOM 19555 C CA . GLY A 1 62 ? -19.170 -12.760 2.340 1.00 1.15 62 GLY A CA 17
ATOM 19556 C C . GLY A 1 62 ? -19.821 -12.562 0.962 1.00 1.29 62 GLY A C 17
ATOM 19557 O O . GLY A 1 62 ? -19.905 -13.510 0.188 1.00 1.41 62 GLY A O 17
ATOM 19561 N N . VAL A 1 63 ? -20.288 -11.348 0.656 1.00 1.38 63 VAL A N 17
ATOM 19562 C CA . VAL A 1 63 ? -21.377 -11.105 -0.324 1.00 1.62 63 VAL A CA 17
ATOM 19563 C C . VAL A 1 63 ? -20.953 -10.385 -1.618 1.00 1.71 63 VAL A C 17
ATOM 19564 O O . VAL A 1 63 ? -21.571 -10.559 -2.672 1.00 1.94 63 VAL A O 17
ATOM 19577 N N . LYS A 1 64 ? -19.892 -9.581 -1.547 1.00 1.68 64 LYS A N 17
ATOM 19578 C CA . LYS A 1 64 ? -19.480 -8.570 -2.540 1.00 1.73 64 LYS A CA 17
ATOM 19579 C C . LYS A 1 64 ? -18.084 -8.858 -3.117 1.00 1.66 64 LYS A C 17
ATOM 19580 O O . LYS A 1 64 ? -17.411 -9.753 -2.599 1.00 1.63 64 LYS A O 17
ATOM 19599 N N . PRO A 1 65 ? -17.600 -8.097 -4.116 1.00 1.68 65 PRO A N 17
ATOM 19600 C CA . PRO A 1 65 ? -16.163 -7.947 -4.329 1.00 1.54 65 PRO A CA 17
ATOM 19601 C C . PRO A 1 65 ? -15.506 -7.304 -3.095 1.00 1.33 65 PRO A C 17
ATOM 19602 O O . PRO A 1 65 ? -15.937 -6.252 -2.630 1.00 1.35 65 PRO A O 17
ATOM 19613 N N . PHE A 1 66 ? -14.487 -7.951 -2.535 1.00 1.20 66 PHE A N 17
ATOM 19614 C CA . PHE A 1 66 ? -13.904 -7.570 -1.241 1.00 0.97 66 PHE A CA 17
ATOM 19615 C C . PHE A 1 66 ? -12.857 -6.460 -1.336 1.00 0.80 66 PHE A C 17
ATOM 19616 O O . PHE A 1 66 ? -12.851 -5.554 -0.504 1.00 0.77 66 PHE A O 17
ATOM 19633 N N . MET A 1 67 ? -11.992 -6.517 -2.351 1.00 0.79 67 MET A N 17
ATOM 19634 C CA . MET A 1 67 ? -11.145 -5.390 -2.752 1.00 0.76 67 MET A CA 17
ATOM 19635 C C . MET A 1 67 ? -12.021 -4.155 -3.069 1.00 0.77 67 MET A C 17
ATOM 19636 O O . MET A 1 67 ? -12.802 -4.195 -4.028 1.00 0.86 67 MET A O 17
ATOM 19650 N N . PRO A 1 68 ? -11.921 -3.064 -2.278 1.00 0.72 68 PRO A N 17
ATOM 19651 C CA . PRO A 1 68 ? -12.885 -1.963 -2.290 1.00 0.74 68 PRO A CA 17
ATOM 19652 C C . PRO A 1 68 ? -12.832 -1.119 -3.570 1.00 0.82 68 PRO A C 17
ATOM 19653 O O . PRO A 1 68 ? -11.835 -1.117 -4.301 1.00 0.90 68 PRO A O 17
ATOM 19664 N N . THR A 1 69 ? -13.915 -0.377 -3.816 1.00 0.92 69 THR A N 17
ATOM 19665 C CA . THR A 1 69 ? -14.135 0.441 -5.018 1.00 1.01 69 THR A CA 17
ATOM 19666 C C . THR A 1 69 ? -13.751 1.906 -4.806 1.00 1.00 69 THR A C 17
ATOM 19667 O O . THR A 1 69 ? -13.598 2.356 -3.674 1.00 0.94 69 THR A O 17
ATOM 19678 N N . ALA A 1 70 ? -13.539 2.661 -5.882 1.00 1.10 70 ALA A N 17
ATOM 19679 C CA . ALA A 1 70 ? -12.864 3.967 -5.863 1.00 1.14 70 ALA A CA 17
ATOM 19680 C C . ALA A 1 70 ? -13.454 4.997 -4.873 1.00 1.13 70 ALA A C 17
ATOM 19681 O O . ALA A 1 70 ? -12.694 5.657 -4.153 1.00 1.12 70 ALA A O 17
ATOM 19688 N N . ALA A 1 71 ? -14.784 5.097 -4.777 1.00 1.17 71 ALA A N 17
ATOM 19689 C CA . ALA A 1 71 ? -15.468 5.960 -3.808 1.00 1.21 71 ALA A CA 17
ATOM 19690 C C . ALA A 1 71 ? -15.310 5.477 -2.351 1.00 1.10 71 ALA A C 17
ATOM 19691 O O . ALA A 1 71 ? -15.242 6.292 -1.424 1.00 1.10 71 ALA A O 17
ATOM 19698 N N . GLU A 1 72 ? -15.206 4.163 -2.135 1.00 1.03 72 GLU A N 17
ATOM 19699 C CA . GLU A 1 72 ? -14.923 3.586 -0.829 1.00 0.97 72 GLU A CA 17
ATOM 19700 C C . GLU A 1 72 ? -13.475 3.877 -0.450 1.00 0.88 72 GLU A C 17
ATOM 19701 O O . GLU A 1 72 ? -13.210 4.384 0.634 1.00 0.85 72 GLU A O 17
ATOM 19713 N N . ARG A 1 73 ? -12.533 3.632 -1.371 1.00 0.86 73 ARG A N 17
ATOM 19714 C CA . ARG A 1 73 ? -11.108 3.942 -1.179 1.00 0.81 73 ARG A CA 17
ATOM 19715 C C . ARG A 1 73 ? -10.914 5.414 -0.784 1.00 0.86 73 ARG A C 17
ATOM 19716 O O . ARG A 1 73 ? -10.163 5.692 0.148 1.00 0.81 73 ARG A O 17
ATOM 19737 N N . ASP A 1 74 ? -11.666 6.323 -1.409 1.00 0.96 74 ASP A N 17
ATOM 19738 C CA . ASP A 1 74 ? -11.737 7.745 -1.048 1.00 1.02 74 ASP A CA 17
ATOM 19739 C C . ASP A 1 74 ? -12.282 7.994 0.377 1.00 0.98 74 ASP A C 17
ATOM 19740 O O . ASP A 1 74 ? -11.586 8.613 1.184 1.00 0.97 74 ASP A O 17
ATOM 19749 N N . GLU A 1 75 ? -13.477 7.498 0.737 1.00 0.99 75 GLU A N 17
ATOM 19750 C CA . GLU A 1 75 ? -14.017 7.716 2.097 1.00 1.00 75 GLU A CA 17
ATOM 19751 C C . GLU A 1 75 ? -13.139 7.091 3.203 1.00 0.92 75 GLU A C 17
ATOM 19752 O O . GLU A 1 75 ? -13.020 7.651 4.298 1.00 0.97 75 GLU A O 17
ATOM 19764 N N . ILE A 1 76 ? -12.489 5.962 2.901 1.00 0.82 76 ILE A N 17
ATOM 19765 C CA . ILE A 1 76 ? -11.610 5.211 3.804 1.00 0.73 76 ILE A CA 17
ATOM 19766 C C . ILE A 1 76 ? -10.318 5.991 4.055 1.00 0.73 76 ILE A C 17
ATOM 19767 O O . ILE A 1 76 ? -9.945 6.202 5.209 1.00 0.75 76 ILE A O 17
ATOM 19783 N N . LEU A 1 77 ? -9.654 6.472 3.000 1.00 0.75 77 LEU A N 17
ATOM 19784 C CA . LEU A 1 77 ? -8.452 7.303 3.123 1.00 0.76 77 LEU A CA 17
ATOM 19785 C C . LEU A 1 77 ? -8.740 8.641 3.817 1.00 0.83 77 LEU A C 17
ATOM 19786 O O . LEU A 1 77 ? -7.912 9.120 4.596 1.00 0.86 77 LEU A O 17
ATOM 19802 N N . ARG A 1 78 ? -9.934 9.207 3.613 1.00 0.90 78 ARG A N 17
ATOM 19803 C CA . ARG A 1 78 ? -10.424 10.362 4.392 1.00 1.01 78 ARG A CA 17
ATOM 19804 C C . ARG A 1 78 ? -10.628 10.022 5.874 1.00 1.02 78 ARG A C 17
ATOM 19805 O O . ARG A 1 78 ? -10.289 10.832 6.735 1.00 1.11 78 ARG A O 17
ATOM 19826 N N . ALA A 1 79 ? -11.103 8.812 6.172 1.00 0.96 79 ALA A N 17
ATOM 19827 C CA . ALA A 1 79 ? -11.302 8.318 7.539 1.00 0.98 79 ALA A CA 17
ATOM 19828 C C . ALA A 1 79 ? -9.997 7.891 8.251 1.00 0.86 79 ALA A C 17
ATOM 19829 O O . ALA A 1 79 ? -9.963 7.862 9.486 1.00 0.92 79 ALA A O 17
ATOM 19836 N N . VAL A 1 80 ? -8.915 7.607 7.510 1.00 0.79 80 VAL A N 17
ATOM 19837 C CA . VAL A 1 80 ? -7.539 7.556 8.041 1.00 0.77 80 VAL A CA 17
ATOM 19838 C C . VAL A 1 80 ? -7.010 8.977 8.257 1.00 0.86 80 VAL A C 17
ATOM 19839 O O . VAL A 1 80 ? -6.323 9.234 9.242 1.00 0.94 80 VAL A O 17
ATOM 19852 N N . GLY A 1 81 ? -7.321 9.897 7.340 1.00 0.90 81 GLY A N 17
ATOM 19853 C CA . GLY A 1 81 ? -6.935 11.315 7.394 1.00 1.02 81 GLY A CA 17
ATOM 19854 C C . GLY A 1 81 ? -5.474 11.579 7.004 1.00 1.04 81 GLY A C 17
ATOM 19855 O O . GLY A 1 81 ? -5.021 12.725 6.990 1.00 1.12 81 GLY A O 17
ATOM 19859 N N . ASN A 1 82 ? -4.745 10.515 6.672 1.00 1.01 82 ASN A N 17
ATOM 19860 C CA . ASN A 1 82 ? -3.370 10.512 6.181 1.00 1.00 82 ASN A CA 17
ATOM 19861 C C . ASN A 1 82 ? -3.163 9.289 5.258 1.00 0.94 82 ASN A C 17
ATOM 19862 O O . ASN A 1 82 ? -4.109 8.545 4.978 1.00 0.88 82 ASN A O 17
ATOM 19873 N N . MET A 1 83 ? -1.938 9.054 4.799 1.00 1.04 83 MET A N 17
ATOM 19874 C CA . MET A 1 83 ? -1.514 7.818 4.161 1.00 1.04 83 MET A CA 17
ATOM 19875 C C . MET A 1 83 ? -1.364 6.718 5.236 1.00 1.03 83 MET A C 17
ATOM 19876 O O . MET A 1 83 ? -0.581 6.912 6.168 1.00 1.10 83 MET A O 17
ATOM 19890 N N . PRO A 1 84 ? -2.046 5.554 5.146 1.00 1.03 84 PRO A N 17
ATOM 19891 C CA . PRO A 1 84 ? -1.907 4.481 6.143 1.00 1.11 84 PRO A CA 17
ATOM 19892 C C . PRO A 1 84 ? -0.580 3.710 6.031 1.00 1.23 84 PRO A C 17
ATOM 19893 O O . PRO A 1 84 ? -0.278 2.838 6.855 1.00 1.35 84 PRO A O 17
ATOM 19904 N N . TYR A 1 85 ? 0.192 4.033 4.989 1.00 1.24 85 TYR A N 17
ATOM 19905 C CA . TYR A 1 85 ? 1.414 3.355 4.564 1.00 1.42 85 TYR A CA 17
ATOM 19906 C C . TYR A 1 85 ? 2.613 3.790 5.414 1.00 1.80 85 TYR A C 17
ATOM 19907 O O . TYR A 1 85 ? 3.296 2.920 5.991 1.00 3.10 85 TYR A O 17
ATOM 19925 N N . ASN A 1 14 ? -4.183 -0.579 -2.925 0.49 3.04 14 ASN A N 18
ATOM 19926 C CA . ASN A 1 14 ? -3.490 -0.995 -4.167 0.49 2.28 14 ASN A CA 18
ATOM 19927 C C . ASN A 1 14 ? -2.020 -1.275 -3.874 0.49 1.94 14 ASN A C 18
ATOM 19928 O O . ASN A 1 14 ? -1.474 -0.672 -2.950 0.49 2.11 14 ASN A O 18
ATOM 19939 N N . PRO A 1 15 ? -1.338 -2.136 -4.657 0.49 1.62 15 PRO A N 18
ATOM 19940 C CA . PRO A 1 15 ? 0.114 -2.261 -4.592 0.49 1.42 15 PRO A CA 18
ATOM 19941 C C . PRO A 1 15 ? 0.770 -0.940 -5.023 0.49 1.26 15 PRO A C 18
ATOM 19942 O O . PRO A 1 15 ? 0.334 -0.277 -5.968 0.49 1.47 15 PRO A O 18
ATOM 19953 N N . CYS A 1 16 ? 1.816 -0.530 -4.312 1.00 1.12 16 CYS A N 18
ATOM 19954 C CA . CYS A 1 16 ? 2.346 0.833 -4.378 1.00 1.05 16 CYS A CA 18
ATOM 19955 C C . CYS A 1 16 ? 3.456 0.990 -5.437 1.00 0.97 16 CYS A C 18
ATOM 19956 O O . CYS A 1 16 ? 4.575 1.396 -5.131 1.00 0.86 16 CYS A O 18
ATOM 19963 N N . LEU A 1 17 ? 3.134 0.684 -6.702 1.00 1.24 17 LEU A N 18
ATOM 19964 C CA . LEU A 1 17 ? 4.074 0.649 -7.837 1.00 1.36 17 LEU A CA 18
ATOM 19965 C C . LEU A 1 17 ? 4.833 1.964 -8.095 1.00 1.38 17 LEU A C 18
ATOM 19966 O O . LEU A 1 17 ? 5.927 1.939 -8.652 1.00 1.40 17 LEU A O 18
ATOM 19982 N N . SER A 1 18 ? 4.311 3.107 -7.658 1.00 1.45 18 SER A N 18
ATOM 19983 C CA . SER A 1 18 ? 5.020 4.394 -7.711 1.00 1.58 18 SER A CA 18
ATOM 19984 C C . SER A 1 18 ? 6.191 4.442 -6.716 1.00 1.36 18 SER A C 18
ATOM 19985 O O . SER A 1 18 ? 7.274 4.922 -7.050 1.00 1.36 18 SER A O 18
ATOM 19993 N N . GLU A 1 19 ? 6.002 3.901 -5.506 1.00 1.23 19 GLU A N 18
ATOM 19994 C CA . GLU A 1 19 ? 7.087 3.668 -4.541 1.00 1.10 19 GLU A CA 18
ATOM 19995 C C . GLU A 1 19 ? 8.021 2.558 -5.049 1.00 0.95 19 GLU A C 18
ATOM 19996 O O . GLU A 1 19 ? 9.238 2.622 -4.841 1.00 0.92 19 GLU A O 18
ATOM 20008 N N . SER A 1 20 ? 7.472 1.571 -5.768 1.00 0.92 20 SER A N 18
ATOM 20009 C CA . SER A 1 20 ? 8.280 0.508 -6.391 1.00 0.93 20 SER A CA 18
ATOM 20010 C C . SER A 1 20 ? 9.218 1.074 -7.452 1.00 1.03 20 SER A C 18
ATOM 20011 O O . SER A 1 20 ? 10.414 0.820 -7.386 1.00 0.93 20 SER A O 18
ATOM 20019 N N . ASP A 1 21 ? 8.731 1.913 -8.367 1.00 1.27 21 ASP A N 18
ATOM 20020 C CA . ASP A 1 21 ? 9.568 2.595 -9.356 1.00 1.43 21 ASP A CA 18
ATOM 20021 C C . ASP A 1 21 ? 10.604 3.505 -8.692 1.00 1.37 21 ASP A C 18
ATOM 20022 O O . ASP A 1 21 ? 11.777 3.441 -9.044 1.00 1.43 21 ASP A O 18
ATOM 20031 N N . ALA A 1 22 ? 10.214 4.312 -7.701 1.00 1.31 22 ALA A N 18
ATOM 20032 C CA . ALA A 1 22 ? 11.135 5.234 -7.036 1.00 1.33 22 ALA A CA 18
ATOM 20033 C C . ALA A 1 22 ? 12.274 4.498 -6.300 1.00 1.15 22 ALA A C 18
ATOM 20034 O O . ALA A 1 22 ? 13.437 4.900 -6.398 1.00 1.27 22 ALA A O 18
ATOM 20041 N N . SER A 1 23 ? 11.976 3.372 -5.641 1.00 0.89 23 SER A N 18
ATOM 20042 C CA . SER A 1 23 ? 13.004 2.431 -5.158 1.00 0.75 23 SER A CA 18
ATOM 20043 C C . SER A 1 23 ? 13.793 1.720 -6.265 1.00 0.89 23 SER A C 18
ATOM 20044 O O . SER A 1 23 ? 15.001 1.570 -6.123 1.00 0.99 23 SER A O 18
ATOM 20052 N N . THR A 1 24 ? 13.180 1.329 -7.384 1.00 1.05 24 THR A N 18
ATOM 20053 C CA . THR A 1 24 ? 13.882 0.737 -8.540 1.00 1.36 24 THR A CA 18
ATOM 20054 C C . THR A 1 24 ? 14.900 1.732 -9.127 1.00 1.58 24 THR A C 18
ATOM 20055 O O . THR A 1 24 ? 16.050 1.353 -9.380 1.00 1.69 24 THR A O 18
ATOM 20066 N N . ARG A 1 25 ? 14.524 3.018 -9.234 1.00 1.68 25 ARG A N 18
ATOM 20067 C CA . ARG A 1 25 ? 15.408 4.147 -9.579 1.00 1.89 25 ARG A CA 18
ATOM 20068 C C . ARG A 1 25 ? 16.497 4.349 -8.531 1.00 1.76 25 ARG A C 18
ATOM 20069 O O . ARG A 1 25 ? 17.650 4.502 -8.915 1.00 1.91 25 ARG A O 18
ATOM 20090 N N . CYS A 1 26 ? 16.166 4.285 -7.238 1.00 1.51 26 CYS A N 18
ATOM 20091 C CA . CYS A 1 26 ? 17.149 4.375 -6.154 1.00 1.35 26 CYS A CA 18
ATOM 20092 C C . CYS A 1 26 ? 18.214 3.275 -6.247 1.00 1.19 26 CYS A C 18
ATOM 20093 O O . CYS A 1 26 ? 19.410 3.543 -6.212 1.00 1.26 26 CYS A O 18
ATOM 20100 N N . LEU A 1 27 ? 17.800 2.022 -6.399 1.00 1.08 27 LEU A N 18
ATOM 20101 C CA . LEU A 1 27 ? 18.705 0.870 -6.456 1.00 1.09 27 LEU A CA 18
ATOM 20102 C C . LEU A 1 27 ? 19.588 0.896 -7.708 1.00 1.38 27 LEU A C 18
ATOM 20103 O O . LEU A 1 27 ? 20.774 0.560 -7.655 1.00 1.46 27 LEU A O 18
ATOM 20119 N N . ASP A 1 28 ? 19.008 1.379 -8.799 1.00 1.57 28 ASP A N 18
ATOM 20120 C CA . ASP A 1 28 ? 19.705 1.772 -10.031 1.00 1.84 28 ASP A CA 18
ATOM 20121 C C . ASP A 1 28 ? 20.673 2.977 -9.859 1.00 1.85 28 ASP A C 18
ATOM 20122 O O . ASP A 1 28 ? 21.709 3.006 -10.520 1.00 2.00 28 ASP A O 18
ATOM 20131 N N . GLU A 1 29 ? 20.397 3.940 -8.970 1.00 1.74 29 GLU A N 18
ATOM 20132 C CA . GLU A 1 29 ? 21.223 5.126 -8.647 1.00 1.81 29 GLU A CA 18
ATOM 20133 C C . GLU A 1 29 ? 22.454 4.788 -7.794 1.00 1.60 29 GLU A C 18
ATOM 20134 O O . GLU A 1 29 ? 23.585 5.125 -8.152 1.00 1.79 29 GLU A O 18
ATOM 20146 N N . ASN A 1 30 ? 22.230 4.146 -6.646 1.00 1.31 30 ASN A N 18
ATOM 20147 C CA . ASN A 1 30 ? 23.158 4.067 -5.519 1.00 1.32 30 ASN A CA 18
ATOM 20148 C C . ASN A 1 30 ? 23.516 2.612 -5.174 1.00 1.31 30 ASN A C 18
ATOM 20149 O O . ASN A 1 30 ? 23.339 2.168 -4.035 1.00 1.62 30 ASN A O 18
ATOM 20160 N N . ASN A 1 31 ? 23.981 1.858 -6.171 1.00 1.26 31 ASN A N 18
ATOM 20161 C CA . ASN A 1 31 ? 24.589 0.528 -6.020 1.00 1.45 31 ASN A CA 18
ATOM 20162 C C . ASN A 1 31 ? 23.764 -0.417 -5.127 1.00 1.60 31 ASN A C 18
ATOM 20163 O O . ASN A 1 31 ? 24.271 -0.994 -4.165 1.00 1.92 31 ASN A O 18
ATOM 20174 N N . TYR A 1 32 ? 22.467 -0.517 -5.425 1.00 1.50 32 TYR A N 18
ATOM 20175 C CA . TYR A 1 32 ? 21.530 -1.435 -4.779 1.00 1.59 32 TYR A CA 18
ATOM 20176 C C . TYR A 1 32 ? 21.439 -1.314 -3.237 1.00 1.63 32 TYR A C 18
ATOM 20177 O O . TYR A 1 32 ? 21.433 -2.313 -2.514 1.00 1.95 32 TYR A O 18
ATOM 20195 N N . ASP A 1 33 ? 21.328 -0.084 -2.714 1.00 1.45 33 ASP A N 18
ATOM 20196 C CA . ASP A 1 33 ? 21.117 0.223 -1.285 1.00 1.68 33 ASP A CA 18
ATOM 20197 C C . ASP A 1 33 ? 19.672 -0.068 -0.846 1.00 1.44 33 ASP A C 18
ATOM 20198 O O . ASP A 1 33 ? 18.870 0.804 -0.499 1.00 1.41 33 ASP A O 18
ATOM 20207 N N . ARG A 1 34 ? 19.354 -1.357 -0.870 1.00 1.48 34 ARG A N 18
ATOM 20208 C CA . ARG A 1 34 ? 18.113 -1.961 -0.370 1.00 1.41 34 ARG A CA 18
ATOM 20209 C C . ARG A 1 34 ? 17.887 -1.811 1.140 1.00 1.62 34 ARG A C 18
ATOM 20210 O O . ARG A 1 34 ? 16.866 -2.276 1.632 1.00 1.44 34 ARG A O 18
ATOM 20231 N N . GLU A 1 35 ? 18.802 -1.192 1.892 1.00 2.11 35 GLU A N 18
ATOM 20232 C CA . GLU A 1 35 ? 18.621 -0.922 3.328 1.00 2.39 35 GLU A CA 18
ATOM 20233 C C . GLU A 1 35 ? 18.190 0.524 3.596 1.00 2.41 35 GLU A C 18
ATOM 20234 O O . GLU A 1 35 ? 17.244 0.725 4.362 1.00 2.48 35 GLU A O 18
ATOM 20246 N N . ARG A 1 36 ? 18.742 1.528 2.896 1.00 2.41 36 ARG A N 18
ATOM 20247 C CA . ARG A 1 36 ? 18.119 2.867 2.852 1.00 2.52 36 ARG A CA 18
ATOM 20248 C C . ARG A 1 36 ? 16.802 2.840 2.093 1.00 2.08 36 ARG A C 18
ATOM 20249 O O . ARG A 1 36 ? 15.780 3.246 2.635 1.00 2.35 36 ARG A O 18
ATOM 20270 N N . CYS A 1 37 ? 16.790 2.281 0.885 1.00 1.59 37 CYS A N 18
ATOM 20271 C CA . CYS A 1 37 ? 15.582 2.153 0.062 1.00 1.27 37 CYS A CA 18
ATOM 20272 C C . CYS A 1 37 ? 14.750 0.895 0.382 1.00 1.02 37 CYS A C 18
ATOM 20273 O O . CYS A 1 37 ? 13.921 0.465 -0.424 1.00 0.91 37 CYS A O 18
ATOM 20280 N N . SER A 1 38 ? 14.910 0.361 1.600 1.00 1.19 38 SER A N 18
ATOM 20281 C CA . SER A 1 38 ? 13.893 -0.473 2.252 1.00 1.25 38 SER A CA 18
ATOM 20282 C C . SER A 1 38 ? 12.628 0.335 2.570 1.00 1.39 38 SER A C 18
ATOM 20283 O O . SER A 1 38 ? 11.551 -0.239 2.583 1.00 1.39 38 SER A O 18
ATOM 20291 N N . THR A 1 39 ? 12.727 1.658 2.761 1.00 1.55 39 THR A N 18
ATOM 20292 C CA . THR A 1 39 ? 11.608 2.579 3.065 1.00 1.69 39 THR A CA 18
ATOM 20293 C C . THR A 1 39 ? 10.390 2.365 2.174 1.00 1.44 39 THR A C 18
ATOM 20294 O O . THR A 1 39 ? 9.274 2.192 2.654 1.00 1.31 39 THR A O 18
ATOM 20305 N N . TYR A 1 40 ? 10.629 2.314 0.870 1.00 1.40 40 TYR A N 18
ATOM 20306 C CA . TYR A 1 40 ? 9.628 2.061 -0.162 1.00 1.27 40 TYR A CA 18
ATOM 20307 C C . TYR A 1 40 ? 9.008 0.664 -0.045 1.00 1.02 40 TYR A C 18
ATOM 20308 O O . TYR A 1 40 ? 7.791 0.531 -0.116 1.00 1.01 40 TYR A O 18
ATOM 20326 N N . PHE A 1 41 ? 9.820 -0.375 0.179 1.00 0.90 41 PHE A N 18
ATOM 20327 C CA . PHE A 1 41 ? 9.346 -1.757 0.309 1.00 0.78 41 PHE A CA 18
ATOM 20328 C C . PHE A 1 41 ? 8.608 -1.990 1.636 1.00 0.75 41 PHE A C 18
ATOM 20329 O O . PHE A 1 41 ? 7.677 -2.791 1.712 1.00 0.70 41 PHE A O 18
ATOM 20346 N N . LEU A 1 42 ? 8.979 -1.255 2.683 1.00 0.88 42 LEU A N 18
ATOM 20347 C CA . LEU A 1 42 ? 8.283 -1.182 3.960 1.00 0.92 42 LEU A CA 18
ATOM 20348 C C . LEU A 1 42 ? 6.921 -0.524 3.787 1.00 0.87 42 LEU A C 18
ATOM 20349 O O . LEU A 1 42 ? 5.907 -1.151 4.083 1.00 0.85 42 LEU A O 18
ATOM 20365 N N . ARG A 1 43 ? 6.878 0.670 3.193 1.00 0.91 43 ARG A N 18
ATOM 20366 C CA . ARG A 1 43 ? 5.631 1.341 2.804 1.00 0.95 43 ARG A CA 18
ATOM 20367 C C . ARG A 1 43 ? 4.775 0.474 1.884 1.00 0.90 43 ARG A C 18
ATOM 20368 O O . ARG A 1 43 ? 3.560 0.487 2.013 1.00 0.99 43 ARG A O 18
ATOM 20389 N N . TYR A 1 44 ? 5.386 -0.355 1.041 1.00 0.84 44 TYR A N 18
ATOM 20390 C CA . TYR A 1 44 ? 4.678 -1.259 0.127 1.00 0.88 44 TYR A CA 18
ATOM 20391 C C . TYR A 1 44 ? 4.040 -2.432 0.884 1.00 0.89 44 TYR A C 18
ATOM 20392 O O . TYR A 1 44 ? 2.851 -2.697 0.695 1.00 1.00 44 TYR A O 18
ATOM 20410 N N . LYS A 1 45 ? 4.769 -3.082 1.807 1.00 0.82 45 LYS A N 18
ATOM 20411 C CA . LYS A 1 45 ? 4.175 -4.069 2.728 1.00 0.88 45 LYS A CA 18
ATOM 20412 C C . LYS A 1 45 ? 3.140 -3.425 3.662 1.00 0.94 45 LYS A C 18
ATOM 20413 O O . LYS A 1 45 ? 2.157 -4.077 3.989 1.00 1.11 45 LYS A O 18
ATOM 20432 N N . ASN A 1 46 ? 3.262 -2.139 4.005 1.00 0.88 46 ASN A N 18
ATOM 20433 C CA . ASN A 1 46 ? 2.213 -1.401 4.723 1.00 0.93 46 ASN A CA 18
ATOM 20434 C C . ASN A 1 46 ? 0.977 -1.151 3.836 1.00 0.97 46 ASN A C 18
ATOM 20435 O O . ASN A 1 46 ? -0.135 -1.313 4.338 1.00 1.04 46 ASN A O 18
ATOM 20446 N N . CYS A 1 47 ? 1.139 -0.821 2.542 1.00 0.98 47 CYS A N 18
ATOM 20447 C CA . CYS A 1 47 ? 0.035 -0.697 1.584 1.00 1.06 47 CYS A CA 18
ATOM 20448 C C . CYS A 1 47 ? -0.717 -2.028 1.514 1.00 1.14 47 CYS A C 18
ATOM 20449 O O . CYS A 1 47 ? -1.926 -2.082 1.740 1.00 1.43 47 CYS A O 18
ATOM 20456 N N . ARG A 1 48 ? 0.028 -3.114 1.273 1.00 0.97 48 ARG A N 18
ATOM 20457 C CA . ARG A 1 48 ? -0.503 -4.473 1.185 1.00 1.02 48 ARG A CA 18
ATOM 20458 C C . ARG A 1 48 ? -1.208 -4.878 2.474 1.00 0.94 48 ARG A C 18
ATOM 20459 O O . ARG A 1 48 ? -2.383 -5.228 2.402 1.00 0.90 48 ARG A O 18
ATOM 20480 N N . ARG A 1 49 ? -0.568 -4.733 3.639 1.00 0.91 49 ARG A N 18
ATOM 20481 C CA . ARG A 1 49 ? -1.131 -5.110 4.947 1.00 0.86 49 ARG A CA 18
ATOM 20482 C C . ARG A 1 49 ? -2.380 -4.310 5.293 1.00 0.76 49 ARG A C 18
ATOM 20483 O O . ARG A 1 49 ? -3.363 -4.909 5.731 1.00 0.68 49 ARG A O 18
ATOM 20504 N N . PHE A 1 50 ? -2.371 -2.999 5.049 1.00 0.77 50 PHE A N 18
ATOM 20505 C CA . PHE A 1 50 ? -3.534 -2.138 5.268 1.00 0.67 50 PHE A CA 18
ATOM 20506 C C . PHE A 1 50 ? -4.708 -2.619 4.430 1.00 0.60 50 PHE A C 18
ATOM 20507 O O . PHE A 1 50 ? -5.743 -3.019 4.956 1.00 0.54 50 PHE A O 18
ATOM 20524 N N . TRP A 1 51 ? -4.522 -2.662 3.115 1.00 0.66 51 TRP A N 18
ATOM 20525 C CA . TRP A 1 51 ? -5.616 -2.990 2.209 1.00 0.61 51 TRP A CA 18
ATOM 20526 C C . TRP A 1 51 ? -6.062 -4.463 2.319 1.00 0.58 51 TRP A C 18
ATOM 20527 O O . TRP A 1 51 ? -7.256 -4.717 2.211 1.00 0.50 51 TRP A O 18
ATOM 20548 N N . ASN A 1 52 ? -5.186 -5.405 2.696 1.00 0.66 52 ASN A N 18
ATOM 20549 C CA . ASN A 1 52 ? -5.545 -6.784 3.084 1.00 0.65 52 ASN A CA 18
ATOM 20550 C C . ASN A 1 52 ? -6.432 -6.816 4.336 1.00 0.57 52 ASN A C 18
ATOM 20551 O O . ASN A 1 52 ? -7.412 -7.552 4.434 1.00 0.55 52 ASN A O 18
ATOM 20562 N N . SER A 1 53 ? -6.080 -5.981 5.306 1.00 0.56 53 SER A N 18
ATOM 20563 C CA . SER A 1 53 ? -6.848 -5.829 6.547 1.00 0.52 53 SER A CA 18
ATOM 20564 C C . SER A 1 53 ? -8.222 -5.193 6.294 1.00 0.43 53 SER A C 18
ATOM 20565 O O . SER A 1 53 ? -9.218 -5.663 6.842 1.00 0.43 53 SER A O 18
ATOM 20573 N N . ILE A 1 54 ? -8.321 -4.225 5.375 1.00 0.41 54 ILE A N 18
ATOM 20574 C CA . ILE A 1 54 ? -9.590 -3.646 4.908 1.00 0.40 54 ILE A CA 18
ATOM 20575 C C . ILE A 1 54 ? -10.413 -4.681 4.132 1.00 0.38 54 ILE A C 18
ATOM 20576 O O . ILE A 1 54 ? -11.626 -4.773 4.329 1.00 0.44 54 ILE A O 18
ATOM 20592 N N . VAL A 1 55 ? -9.755 -5.510 3.318 1.00 0.40 55 VAL A N 18
ATOM 20593 C CA . VAL A 1 55 ? -10.349 -6.682 2.659 1.00 0.44 55 VAL A CA 18
ATOM 20594 C C . VAL A 1 55 ? -10.950 -7.626 3.696 1.00 0.46 55 VAL A C 18
ATOM 20595 O O . VAL A 1 55 ? -12.118 -7.963 3.555 1.00 0.54 55 VAL A O 18
ATOM 20608 N N . MET A 1 56 ? -10.254 -7.955 4.793 1.00 0.49 56 MET A N 18
ATOM 20609 C CA . MET A 1 56 ? -10.851 -8.711 5.910 1.00 0.64 56 MET A CA 18
ATOM 20610 C C . MET A 1 56 ? -12.065 -7.987 6.524 1.00 0.73 56 MET A C 18
ATOM 20611 O O . MET A 1 56 ? -13.097 -8.619 6.767 1.00 0.93 56 MET A O 18
ATOM 20625 N N . GLN A 1 57 ? -12.000 -6.662 6.703 1.00 0.66 57 GLN A N 18
ATOM 20626 C CA . GLN A 1 57 ? -13.107 -5.876 7.274 1.00 0.79 57 GLN A CA 18
ATOM 20627 C C . GLN A 1 57 ? -14.312 -5.765 6.324 1.00 0.84 57 GLN A C 18
ATOM 20628 O O . GLN A 1 57 ? -15.424 -5.524 6.788 1.00 1.05 57 GLN A O 18
ATOM 20642 N N . ARG A 1 58 ? -14.141 -5.953 5.008 1.00 0.74 58 ARG A N 18
ATOM 20643 C CA . ARG A 1 58 ? -15.246 -6.159 4.050 1.00 0.80 58 ARG A CA 18
ATOM 20644 C C . ARG A 1 58 ? -15.712 -7.617 4.045 1.00 0.76 58 ARG A C 18
ATOM 20645 O O . ARG A 1 58 ? -16.910 -7.901 4.072 1.00 0.82 58 ARG A O 18
ATOM 20666 N N . ARG A 1 59 ? -14.762 -8.550 4.069 1.00 0.76 59 ARG A N 18
ATOM 20667 C CA . ARG A 1 59 ? -14.969 -9.992 3.844 1.00 0.86 59 ARG A CA 18
ATOM 20668 C C . ARG A 1 59 ? -15.686 -10.706 4.994 1.00 0.93 59 ARG A C 18
ATOM 20669 O O . ARG A 1 59 ? -16.270 -11.767 4.771 1.00 1.00 59 ARG A O 18
ATOM 20690 N N . LYS A 1 60 ? -15.817 -10.059 6.159 1.00 0.98 60 LYS A N 18
ATOM 20691 C CA . LYS A 1 60 ? -16.754 -10.447 7.234 1.00 1.19 60 LYS A CA 18
ATOM 20692 C C . LYS A 1 60 ? -18.217 -10.556 6.771 1.00 1.33 60 LYS A C 18
ATOM 20693 O O . LYS A 1 60 ? -18.993 -11.306 7.355 1.00 1.50 60 LYS A O 18
ATOM 20712 N N . ASN A 1 61 ? -18.602 -9.833 5.713 1.00 1.32 61 ASN A N 18
ATOM 20713 C CA . ASN A 1 61 ? -19.941 -9.903 5.116 1.00 1.50 61 ASN A CA 18
ATOM 20714 C C . ASN A 1 61 ? -20.063 -10.984 4.016 1.00 1.32 61 ASN A C 18
ATOM 20715 O O . ASN A 1 61 ? -21.168 -11.365 3.637 1.00 1.46 61 ASN A O 18
ATOM 20726 N N . GLY A 1 62 ? -18.932 -11.461 3.480 1.00 1.11 62 GLY A N 18
ATOM 20727 C CA . GLY A 1 62 ? -18.826 -12.623 2.581 1.00 1.03 62 GLY A CA 18
ATOM 20728 C C . GLY A 1 62 ? -19.324 -12.427 1.141 1.00 1.25 62 GLY A C 18
ATOM 20729 O O . GLY A 1 62 ? -19.388 -13.400 0.397 1.00 1.44 62 GLY A O 18
ATOM 20733 N N . VAL A 1 63 ? -19.691 -11.201 0.748 1.00 1.36 63 VAL A N 18
ATOM 20734 C CA . VAL A 1 63 ? -20.638 -10.954 -0.358 1.00 1.70 63 VAL A CA 18
ATOM 20735 C C . VAL A 1 63 ? -20.140 -10.048 -1.499 1.00 1.72 63 VAL A C 18
ATOM 20736 O O . VAL A 1 63 ? -20.400 -10.337 -2.668 1.00 2.11 63 VAL A O 18
ATOM 20749 N N . LYS A 1 64 ? -19.432 -8.955 -1.198 1.00 1.45 64 LYS A N 18
ATOM 20750 C CA . LYS A 1 64 ? -19.018 -7.936 -2.183 1.00 1.48 64 LYS A CA 18
ATOM 20751 C C . LYS A 1 64 ? -17.686 -8.283 -2.882 1.00 1.46 64 LYS A C 18
ATOM 20752 O O . LYS A 1 64 ? -16.981 -9.178 -2.405 1.00 1.42 64 LYS A O 18
ATOM 20771 N N . PRO A 1 65 ? -17.269 -7.566 -3.945 1.00 1.52 65 PRO A N 18
ATOM 20772 C CA . PRO A 1 65 ? -15.848 -7.479 -4.286 1.00 1.48 65 PRO A CA 18
ATOM 20773 C C . PRO A 1 65 ? -15.084 -6.845 -3.109 1.00 1.33 65 PRO A C 18
ATOM 20774 O O . PRO A 1 65 ? -15.333 -5.701 -2.727 1.00 1.36 65 PRO A O 18
ATOM 20785 N N . PHE A 1 66 ? -14.200 -7.615 -2.473 1.00 1.18 66 PHE A N 18
ATOM 20786 C CA . PHE A 1 66 ? -13.641 -7.241 -1.170 1.00 0.89 66 PHE A CA 18
ATOM 20787 C C . PHE A 1 66 ? -12.602 -6.126 -1.266 1.00 0.73 66 PHE A C 18
ATOM 20788 O O . PHE A 1 66 ? -12.599 -5.211 -0.442 1.00 0.63 66 PHE A O 18
ATOM 20805 N N . MET A 1 67 ? -11.752 -6.199 -2.289 1.00 0.82 67 MET A N 18
ATOM 20806 C CA . MET A 1 67 ? -10.870 -5.105 -2.696 1.00 0.85 67 MET A CA 18
ATOM 20807 C C . MET A 1 67 ? -11.691 -3.837 -3.008 1.00 0.89 67 MET A C 18
ATOM 20808 O O . MET A 1 67 ? -12.537 -3.868 -3.910 1.00 0.97 67 MET A O 18
ATOM 20822 N N . PRO A 1 68 ? -11.474 -2.723 -2.279 1.00 0.87 68 PRO A N 18
ATOM 20823 C CA . PRO A 1 68 ? -12.336 -1.549 -2.354 1.00 0.93 68 PRO A CA 18
ATOM 20824 C C . PRO A 1 68 ? -12.226 -0.778 -3.676 1.00 1.07 68 PRO A C 18
ATOM 20825 O O . PRO A 1 68 ? -11.163 -0.708 -4.302 1.00 1.14 68 PRO A O 18
ATOM 20836 N N . THR A 1 69 ? -13.338 -0.171 -4.084 1.00 1.16 69 THR A N 18
ATOM 20837 C CA . THR A 1 69 ? -13.500 0.706 -5.251 1.00 1.27 69 THR A CA 18
ATOM 20838 C C . THR A 1 69 ? -13.038 2.131 -4.936 1.00 1.29 69 THR A C 18
ATOM 20839 O O . THR A 1 69 ? -12.745 2.440 -3.783 1.00 1.24 69 THR A O 18
ATOM 20850 N N . ALA A 1 70 ? -12.932 3.018 -5.929 1.00 1.39 70 ALA A N 18
ATOM 20851 C CA . ALA A 1 70 ? -12.322 4.347 -5.745 1.00 1.44 70 ALA A CA 18
ATOM 20852 C C . ALA A 1 70 ? -12.982 5.198 -4.636 1.00 1.39 70 ALA A C 18
ATOM 20853 O O . ALA A 1 70 ? -12.271 5.850 -3.872 1.00 1.37 70 ALA A O 18
ATOM 20860 N N . ALA A 1 71 ? -14.311 5.163 -4.492 1.00 1.40 71 ALA A N 18
ATOM 20861 C CA . ALA A 1 71 ? -15.029 5.891 -3.443 1.00 1.41 71 ALA A CA 18
ATOM 20862 C C . ALA A 1 71 ? -14.924 5.229 -2.053 1.00 1.25 71 ALA A C 18
ATOM 20863 O O . ALA A 1 71 ? -14.877 5.939 -1.043 1.00 1.26 71 ALA A O 18
ATOM 20870 N N . GLU A 1 72 ? -14.839 3.893 -1.988 1.00 1.13 72 GLU A N 18
ATOM 20871 C CA . GLU A 1 72 ? -14.541 3.152 -0.759 1.00 1.04 72 GLU A CA 18
ATOM 20872 C C . GLU A 1 72 ? -13.126 3.514 -0.312 1.00 0.97 72 GLU A C 18
ATOM 20873 O O . GLU A 1 72 ? -12.937 3.998 0.800 1.00 0.94 72 GLU A O 18
ATOM 20885 N N . ARG A 1 73 ? -12.143 3.365 -1.210 1.00 0.98 73 ARG A N 18
ATOM 20886 C CA . ARG A 1 73 ? -10.751 3.777 -0.999 1.00 0.96 73 ARG A CA 18
ATOM 20887 C C . ARG A 1 73 ? -10.662 5.207 -0.467 1.00 1.03 73 ARG A C 18
ATOM 20888 O O . ARG A 1 73 ? -9.983 5.433 0.529 1.00 1.01 73 ARG A O 18
ATOM 20909 N N . ASP A 1 74 ? -11.395 6.137 -1.078 1.00 1.13 74 ASP A N 18
ATOM 20910 C CA . ASP A 1 74 ? -11.463 7.537 -0.655 1.00 1.21 74 ASP A CA 18
ATOM 20911 C C . ASP A 1 74 ? -11.969 7.690 0.787 1.00 1.19 74 ASP A C 18
ATOM 20912 O O . ASP A 1 74 ? -11.265 8.266 1.614 1.00 1.21 74 ASP A O 18
ATOM 20921 N N . GLU A 1 75 ? -13.144 7.149 1.133 1.00 1.18 75 GLU A N 18
ATOM 20922 C CA . GLU A 1 75 ? -13.679 7.298 2.497 1.00 1.19 75 GLU A CA 18
ATOM 20923 C C . GLU A 1 75 ? -12.859 6.564 3.574 1.00 1.10 75 GLU A C 18
ATOM 20924 O O . GLU A 1 75 ? -12.803 7.006 4.725 1.00 1.14 75 GLU A O 18
ATOM 20936 N N . ILE A 1 76 ? -12.201 5.466 3.198 1.00 0.99 76 ILE A N 18
ATOM 20937 C CA . ILE A 1 76 ? -11.330 4.670 4.068 1.00 0.91 76 ILE A CA 18
ATOM 20938 C C . ILE A 1 76 ? -10.042 5.444 4.363 1.00 0.95 76 ILE A C 18
ATOM 20939 O O . ILE A 1 76 ? -9.636 5.549 5.523 1.00 1.01 76 ILE A O 18
ATOM 20955 N N . LEU A 1 77 ? -9.434 6.052 3.340 1.00 0.97 77 LEU A N 18
ATOM 20956 C CA . LEU A 1 77 ? -8.311 6.980 3.494 1.00 1.00 77 LEU A CA 18
ATOM 20957 C C . LEU A 1 77 ? -8.695 8.210 4.322 1.00 1.11 77 LEU A C 18
ATOM 20958 O O . LEU A 1 77 ? -7.885 8.696 5.116 1.00 1.15 77 LEU A O 18
ATOM 20974 N N . ARG A 1 78 ? -9.940 8.686 4.197 1.00 1.17 78 ARG A N 18
ATOM 20975 C CA . ARG A 1 78 ? -10.449 9.778 5.046 1.00 1.30 78 ARG A CA 18
ATOM 20976 C C . ARG A 1 78 ? -10.561 9.351 6.510 1.00 1.34 78 ARG A C 18
ATOM 20977 O O . ARG A 1 78 ? -10.234 10.140 7.395 1.00 1.44 78 ARG A O 18
ATOM 20998 N N . ALA A 1 79 ? -10.945 8.096 6.755 1.00 1.28 79 ALA A N 18
ATOM 20999 C CA . ALA A 1 79 ? -11.002 7.493 8.090 1.00 1.33 79 ALA A CA 18
ATOM 21000 C C . ALA A 1 79 ? -9.616 7.198 8.704 1.00 1.28 79 ALA A C 18
ATOM 21001 O O . ALA A 1 79 ? -9.458 7.300 9.925 1.00 1.38 79 ALA A O 18
ATOM 21008 N N . VAL A 1 80 ? -8.584 6.918 7.897 1.00 1.17 80 VAL A N 18
ATOM 21009 C CA . VAL A 1 80 ? -7.182 6.953 8.369 1.00 1.17 80 VAL A CA 18
ATOM 21010 C C . VAL A 1 80 ? -6.780 8.396 8.696 1.00 1.28 80 VAL A C 18
ATOM 21011 O O . VAL A 1 80 ? -6.084 8.653 9.682 1.00 1.38 80 VAL A O 18
ATOM 21024 N N . GLY A 1 81 ? -7.244 9.343 7.876 1.00 1.30 81 GLY A N 18
ATOM 21025 C CA . GLY A 1 81 ? -7.012 10.784 8.018 1.00 1.42 81 GLY A CA 18
ATOM 21026 C C . GLY A 1 81 ? -5.665 11.243 7.456 1.00 1.26 81 GLY A C 18
ATOM 21027 O O . GLY A 1 81 ? -5.330 12.426 7.532 1.00 1.33 81 GLY A O 18
ATOM 21031 N N . ASN A 1 82 ? -4.908 10.297 6.892 1.00 1.09 82 ASN A N 18
ATOM 21032 C CA . ASN A 1 82 ? -3.626 10.437 6.213 1.00 0.96 82 ASN A CA 18
ATOM 21033 C C . ASN A 1 82 ? -3.407 9.195 5.312 1.00 0.93 82 ASN A C 18
ATOM 21034 O O . ASN A 1 82 ? -4.192 8.247 5.337 1.00 1.02 82 ASN A O 18
ATOM 21045 N N . MET A 1 83 ? -2.315 9.162 4.554 1.00 0.93 83 MET A N 18
ATOM 21046 C CA . MET A 1 83 ? -1.824 8.010 3.811 1.00 0.91 83 MET A CA 18
ATOM 21047 C C . MET A 1 83 ? -1.490 6.858 4.784 1.00 0.87 83 MET A C 18
ATOM 21048 O O . MET A 1 83 ? -0.730 7.082 5.732 1.00 0.96 83 MET A O 18
ATOM 21062 N N . PRO A 1 84 ? -1.984 5.619 4.577 1.00 0.80 84 PRO A N 18
ATOM 21063 C CA . PRO A 1 84 ? -1.725 4.483 5.463 1.00 0.82 84 PRO A CA 18
ATOM 21064 C C . PRO A 1 84 ? -0.302 3.932 5.305 1.00 0.91 84 PRO A C 18
ATOM 21065 O O . PRO A 1 84 ? 0.083 3.009 6.026 1.00 1.01 84 PRO A O 18
ATOM 21076 N N . TYR A 1 85 ? 0.465 4.489 4.361 1.00 0.95 85 TYR A N 18
ATOM 21077 C CA . TYR A 1 85 ? 1.807 4.014 3.993 1.00 1.10 85 TYR A CA 18
ATOM 21078 C C . TYR A 1 85 ? 2.813 4.256 5.120 1.00 1.46 85 TYR A C 18
ATOM 21079 O O . TYR A 1 85 ? 2.885 5.397 5.632 1.00 2.09 85 TYR A O 18
ATOM 21097 N N . ASN A 1 14 ? -4.456 -2.673 -3.400 0.49 2.32 14 ASN A N 19
ATOM 21098 C CA . ASN A 1 14 ? -3.506 -2.387 -4.495 0.49 1.92 14 ASN A CA 19
ATOM 21099 C C . ASN A 1 14 ? -2.086 -2.311 -3.949 0.49 1.67 14 ASN A C 19
ATOM 21100 O O . ASN A 1 14 ? -1.913 -1.859 -2.817 0.49 1.85 14 ASN A O 19
ATOM 21111 N N . PRO A 1 15 ? -1.067 -2.687 -4.743 0.49 1.42 15 PRO A N 19
ATOM 21112 C CA . PRO A 1 15 ? 0.331 -2.370 -4.467 0.49 1.34 15 PRO A CA 19
ATOM 21113 C C . PRO A 1 15 ? 0.641 -0.903 -4.817 0.49 1.27 15 PRO A C 19
ATOM 21114 O O . PRO A 1 15 ? -0.175 -0.213 -5.440 0.49 1.46 15 PRO A O 19
ATOM 21125 N N . CYS A 1 16 ? 1.828 -0.419 -4.440 1.00 1.14 16 CYS A N 19
ATOM 21126 C CA . CYS A 1 16 ? 2.260 0.962 -4.675 1.00 1.15 16 CYS A CA 19
ATOM 21127 C C . CYS A 1 16 ? 3.315 1.041 -5.799 1.00 1.10 16 CYS A C 19
ATOM 21128 O O . CYS A 1 16 ? 4.521 0.960 -5.542 1.00 1.03 16 CYS A O 19
ATOM 21135 N N . LEU A 1 17 ? 2.875 1.165 -7.059 1.00 1.24 17 LEU A N 19
ATOM 21136 C CA . LEU A 1 17 ? 3.756 1.131 -8.240 1.00 1.28 17 LEU A CA 19
ATOM 21137 C C . LEU A 1 17 ? 4.637 2.383 -8.356 1.00 1.33 17 LEU A C 19
ATOM 21138 O O . LEU A 1 17 ? 5.806 2.276 -8.731 1.00 1.27 17 LEU A O 19
ATOM 21154 N N . SER A 1 18 ? 4.118 3.553 -7.988 1.00 1.52 18 SER A N 19
ATOM 21155 C CA . SER A 1 18 ? 4.868 4.817 -8.018 1.00 1.67 18 SER A CA 19
ATOM 21156 C C . SER A 1 18 ? 5.938 4.864 -6.923 1.00 1.44 18 SER A C 19
ATOM 21157 O O . SER A 1 18 ? 7.083 5.239 -7.180 1.00 1.38 18 SER A O 19
ATOM 21165 N N . GLU A 1 19 ? 5.601 4.413 -5.711 1.00 1.39 19 GLU A N 19
ATOM 21166 C CA . GLU A 1 19 ? 6.574 4.223 -4.626 1.00 1.28 19 GLU A CA 19
ATOM 21167 C C . GLU A 1 19 ? 7.571 3.091 -4.970 1.00 0.99 19 GLU A C 19
ATOM 21168 O O . GLU A 1 19 ? 8.735 3.145 -4.571 1.00 0.91 19 GLU A O 19
ATOM 21180 N N . SER A 1 20 ? 7.156 2.107 -5.786 1.00 0.91 20 SER A N 19
ATOM 21181 C CA . SER A 1 20 ? 8.083 1.079 -6.321 1.00 0.77 20 SER A CA 19
ATOM 21182 C C . SER A 1 20 ? 9.084 1.646 -7.341 1.00 0.78 20 SER A C 19
ATOM 21183 O O . SER A 1 20 ? 10.243 1.229 -7.358 1.00 0.78 20 SER A O 19
ATOM 21191 N N . ASP A 1 21 ? 8.695 2.625 -8.166 1.00 0.89 21 ASP A N 19
ATOM 21192 C CA . ASP A 1 21 ? 9.643 3.327 -9.046 1.00 0.96 21 ASP A CA 19
ATOM 21193 C C . ASP A 1 21 ? 10.631 4.174 -8.225 1.00 0.89 21 ASP A C 19
ATOM 21194 O O . ASP A 1 21 ? 11.822 4.170 -8.513 1.00 0.94 21 ASP A O 19
ATOM 21203 N N . ALA A 1 22 ? 10.192 4.809 -7.133 1.00 0.86 22 ALA A N 19
ATOM 21204 C CA . ALA A 1 22 ? 11.089 5.517 -6.212 1.00 0.88 22 ALA A CA 19
ATOM 21205 C C . ALA A 1 22 ? 12.123 4.577 -5.550 1.00 0.83 22 ALA A C 19
ATOM 21206 O O . ALA A 1 22 ? 13.323 4.854 -5.589 1.00 0.93 22 ALA A O 19
ATOM 21213 N N . SER A 1 23 ? 11.689 3.414 -5.044 1.00 0.73 23 SER A N 19
ATOM 21214 C CA . SER A 1 23 ? 12.585 2.310 -4.630 1.00 0.75 23 SER A CA 19
ATOM 21215 C C . SER A 1 23 ? 13.589 1.917 -5.733 1.00 0.77 23 SER A C 19
ATOM 21216 O O . SER A 1 23 ? 14.800 1.850 -5.501 1.00 0.84 23 SER A O 19
ATOM 21224 N N . THR A 1 24 ? 13.092 1.731 -6.962 1.00 0.81 24 THR A N 19
ATOM 21225 C CA . THR A 1 24 ? 13.887 1.353 -8.144 1.00 1.00 24 THR A CA 19
ATOM 21226 C C . THR A 1 24 ? 14.963 2.396 -8.468 1.00 1.12 24 THR A C 19
ATOM 21227 O O . THR A 1 24 ? 16.124 2.031 -8.671 1.00 1.26 24 THR A O 19
ATOM 21238 N N . ARG A 1 25 ? 14.593 3.685 -8.449 1.00 1.13 25 ARG A N 19
ATOM 21239 C CA . ARG A 1 25 ? 15.471 4.844 -8.674 1.00 1.26 25 ARG A CA 19
ATOM 21240 C C . ARG A 1 25 ? 16.534 4.965 -7.589 1.00 1.18 25 ARG A C 19
ATOM 21241 O O . ARG A 1 25 ? 17.685 5.233 -7.922 1.00 1.28 25 ARG A O 19
ATOM 21262 N N . CYS A 1 26 ? 16.170 4.738 -6.324 1.00 1.01 26 CYS A N 19
ATOM 21263 C CA . CYS A 1 26 ? 17.104 4.716 -5.197 1.00 0.97 26 CYS A CA 19
ATOM 21264 C C . CYS A 1 26 ? 18.182 3.642 -5.384 1.00 0.99 26 CYS A C 19
ATOM 21265 O O . CYS A 1 26 ? 19.377 3.905 -5.257 1.00 1.10 26 CYS A O 19
ATOM 21272 N N . LEU A 1 27 ? 17.767 2.423 -5.719 1.00 0.96 27 LEU A N 19
ATOM 21273 C CA . LEU A 1 27 ? 18.678 1.289 -5.905 1.00 1.07 27 LEU A CA 19
ATOM 21274 C C . LEU A 1 27 ? 19.619 1.472 -7.099 1.00 1.27 27 LEU A C 19
ATOM 21275 O O . LEU A 1 27 ? 20.821 1.229 -6.981 1.00 1.45 27 LEU A O 19
ATOM 21291 N N . ASP A 1 28 ? 19.079 1.994 -8.192 1.00 1.31 28 ASP A N 19
ATOM 21292 C CA . ASP A 1 28 ? 19.835 2.457 -9.361 1.00 1.49 28 ASP A CA 19
ATOM 21293 C C . ASP A 1 28 ? 20.843 3.579 -9.025 1.00 1.50 28 ASP A C 19
ATOM 21294 O O . ASP A 1 28 ? 21.946 3.589 -9.572 1.00 1.65 28 ASP A O 19
ATOM 21303 N N . GLU A 1 29 ? 20.488 4.503 -8.126 1.00 1.37 29 GLU A N 19
ATOM 21304 C CA . GLU A 1 29 ? 21.350 5.596 -7.657 1.00 1.40 29 GLU A CA 19
ATOM 21305 C C . GLU A 1 29 ? 22.556 5.100 -6.853 1.00 1.37 29 GLU A C 19
ATOM 21306 O O . GLU A 1 29 ? 23.691 5.494 -7.139 1.00 1.48 29 GLU A O 19
ATOM 21318 N N . ASN A 1 30 ? 22.326 4.253 -5.845 1.00 1.28 30 ASN A N 19
ATOM 21319 C CA . ASN A 1 30 ? 23.326 3.839 -4.864 1.00 1.32 30 ASN A CA 19
ATOM 21320 C C . ASN A 1 30 ? 23.606 2.324 -4.909 1.00 1.33 30 ASN A C 19
ATOM 21321 O O . ASN A 1 30 ? 23.182 1.598 -4.011 1.00 1.46 30 ASN A O 19
ATOM 21332 N N . ASN A 1 31 ? 24.307 1.835 -5.942 1.00 1.34 31 ASN A N 19
ATOM 21333 C CA . ASN A 1 31 ? 24.908 0.485 -6.008 1.00 1.48 31 ASN A CA 19
ATOM 21334 C C . ASN A 1 31 ? 24.002 -0.666 -5.478 1.00 1.39 31 ASN A C 19
ATOM 21335 O O . ASN A 1 31 ? 24.450 -1.535 -4.719 1.00 1.48 31 ASN A O 19
ATOM 21346 N N . TYR A 1 32 ? 22.713 -0.646 -5.840 1.00 1.30 32 TYR A N 19
ATOM 21347 C CA . TYR A 1 32 ? 21.674 -1.596 -5.413 1.00 1.24 32 TYR A CA 19
ATOM 21348 C C . TYR A 1 32 ? 21.563 -1.797 -3.882 1.00 1.14 32 TYR A C 19
ATOM 21349 O O . TYR A 1 32 ? 21.417 -2.917 -3.391 1.00 1.29 32 TYR A O 19
ATOM 21367 N N . ASP A 1 33 ? 21.640 -0.716 -3.097 1.00 1.02 33 ASP A N 19
ATOM 21368 C CA . ASP A 1 33 ? 21.612 -0.725 -1.622 1.00 1.03 33 ASP A CA 19
ATOM 21369 C C . ASP A 1 33 ? 20.190 -0.922 -1.043 1.00 0.91 33 ASP A C 19
ATOM 21370 O O . ASP A 1 33 ? 19.613 -0.079 -0.347 1.00 0.86 33 ASP A O 19
ATOM 21379 N N . ARG A 1 34 ? 19.626 -2.084 -1.382 1.00 0.94 34 ARG A N 19
ATOM 21380 C CA . ARG A 1 34 ? 18.302 -2.606 -0.996 1.00 0.87 34 ARG A CA 19
ATOM 21381 C C . ARG A 1 34 ? 18.029 -2.625 0.507 1.00 0.92 34 ARG A C 19
ATOM 21382 O O . ARG A 1 34 ? 16.871 -2.586 0.916 1.00 0.93 34 ARG A O 19
ATOM 21403 N N . GLU A 1 35 ? 19.071 -2.672 1.331 1.00 1.08 35 GLU A N 19
ATOM 21404 C CA . GLU A 1 35 ? 18.971 -2.604 2.795 1.00 1.23 35 GLU A CA 19
ATOM 21405 C C . GLU A 1 35 ? 18.718 -1.157 3.248 1.00 1.22 35 GLU A C 19
ATOM 21406 O O . GLU A 1 35 ? 17.722 -0.885 3.924 1.00 1.35 35 GLU A O 19
ATOM 21418 N N . ARG A 1 36 ? 19.529 -0.198 2.779 1.00 1.19 36 ARG A N 19
ATOM 21419 C CA . ARG A 1 36 ? 19.357 1.238 3.077 1.00 1.20 36 ARG A CA 19
ATOM 21420 C C . ARG A 1 36 ? 18.087 1.842 2.468 1.00 1.03 36 ARG A C 19
ATOM 21421 O O . ARG A 1 36 ? 17.539 2.788 3.030 1.00 1.24 36 ARG A O 19
ATOM 21442 N N . CYS A 1 37 ? 17.578 1.272 1.370 1.00 0.80 37 CYS A N 19
ATOM 21443 C CA . CYS A 1 37 ? 16.258 1.592 0.805 1.00 0.65 37 CYS A CA 19
ATOM 21444 C C . CYS A 1 37 ? 15.167 0.532 1.093 1.00 0.60 37 CYS A C 19
ATOM 21445 O O . CYS A 1 37 ? 14.151 0.475 0.396 1.00 0.53 37 CYS A O 19
ATOM 21452 N N . SER A 1 38 ? 15.315 -0.277 2.155 1.00 0.74 38 SER A N 19
ATOM 21453 C CA . SER A 1 38 ? 14.220 -1.130 2.666 1.00 0.80 38 SER A CA 19
ATOM 21454 C C . SER A 1 38 ? 13.058 -0.321 3.267 1.00 0.83 38 SER A C 19
ATOM 21455 O O . SER A 1 38 ? 11.967 -0.859 3.413 1.00 0.90 38 SER A O 19
ATOM 21463 N N . THR A 1 39 ? 13.240 0.978 3.536 1.00 0.84 39 THR A N 19
ATOM 21464 C CA . THR A 1 39 ? 12.172 1.931 3.904 1.00 0.91 39 THR A CA 19
ATOM 21465 C C . THR A 1 39 ? 11.010 1.921 2.910 1.00 0.77 39 THR A C 19
ATOM 21466 O O . THR A 1 39 ? 9.847 1.794 3.287 1.00 0.76 39 THR A O 19
ATOM 21477 N N . TYR A 1 40 ? 11.336 1.956 1.619 1.00 0.70 40 TYR A N 19
ATOM 21478 C CA . TYR A 1 40 ? 10.366 1.863 0.526 1.00 0.61 40 TYR A CA 19
ATOM 21479 C C . TYR A 1 40 ? 9.704 0.493 0.455 1.00 0.54 40 TYR A C 19
ATOM 21480 O O . TYR A 1 40 ? 8.488 0.396 0.306 1.00 0.58 40 TYR A O 19
ATOM 21498 N N . PHE A 1 41 ? 10.501 -0.562 0.605 1.00 0.54 41 PHE A N 19
ATOM 21499 C CA . PHE A 1 41 ? 9.992 -1.939 0.605 1.00 0.58 41 PHE A CA 19
ATOM 21500 C C . PHE A 1 41 ? 8.978 -2.164 1.742 1.00 0.60 41 PHE A C 19
ATOM 21501 O O . PHE A 1 41 ? 7.906 -2.728 1.522 1.00 0.65 41 PHE A O 19
ATOM 21518 N N . LEU A 1 42 ? 9.264 -1.611 2.926 1.00 0.66 42 LEU A N 19
ATOM 21519 C CA . LEU A 1 42 ? 8.367 -1.563 4.077 1.00 0.75 42 LEU A CA 19
ATOM 21520 C C . LEU A 1 42 ? 7.095 -0.764 3.798 1.00 0.75 42 LEU A C 19
ATOM 21521 O O . LEU A 1 42 ? 6.001 -1.264 4.037 1.00 0.80 42 LEU A O 19
ATOM 21537 N N . ARG A 1 43 ? 7.189 0.439 3.234 1.00 0.73 43 ARG A N 19
ATOM 21538 C CA . ARG A 1 43 ? 5.987 1.227 2.910 1.00 0.78 43 ARG A CA 19
ATOM 21539 C C . ARG A 1 43 ? 5.163 0.630 1.770 1.00 0.78 43 ARG A C 19
ATOM 21540 O O . ARG A 1 43 ? 3.950 0.823 1.712 1.00 0.89 43 ARG A O 19
ATOM 21561 N N . TYR A 1 44 ? 5.790 -0.191 0.936 1.00 0.71 44 TYR A N 19
ATOM 21562 C CA . TYR A 1 44 ? 5.106 -0.994 -0.086 1.00 0.73 44 TYR A CA 19
ATOM 21563 C C . TYR A 1 44 ? 4.367 -2.181 0.555 1.00 0.77 44 TYR A C 19
ATOM 21564 O O . TYR A 1 44 ? 3.191 -2.401 0.255 1.00 0.85 44 TYR A O 19
ATOM 21582 N N . LYS A 1 45 ? 4.997 -2.870 1.519 1.00 0.76 45 LYS A N 19
ATOM 21583 C CA . LYS A 1 45 ? 4.344 -3.848 2.406 1.00 0.82 45 LYS A CA 19
ATOM 21584 C C . LYS A 1 45 ? 3.158 -3.215 3.144 1.00 0.90 45 LYS A C 19
ATOM 21585 O O . LYS A 1 45 ? 2.063 -3.762 3.065 1.00 1.05 45 LYS A O 19
ATOM 21604 N N . ASN A 1 46 ? 3.324 -2.045 3.771 1.00 0.87 46 ASN A N 19
ATOM 21605 C CA . ASN A 1 46 ? 2.251 -1.300 4.447 1.00 0.94 46 ASN A CA 19
ATOM 21606 C C . ASN A 1 46 ? 1.089 -0.976 3.494 1.00 0.98 46 ASN A C 19
ATOM 21607 O O . ASN A 1 46 ? -0.073 -1.119 3.874 1.00 1.06 46 ASN A O 19
ATOM 21618 N N . CYS A 1 47 ? 1.408 -0.562 2.263 1.00 0.97 47 CYS A N 19
ATOM 21619 C CA . CYS A 1 47 ? 0.452 -0.229 1.209 1.00 1.05 47 CYS A CA 19
ATOM 21620 C C . CYS A 1 47 ? -0.447 -1.416 0.853 1.00 1.13 47 CYS A C 19
ATOM 21621 O O . CYS A 1 47 ? -1.666 -1.334 1.032 1.00 1.29 47 CYS A O 19
ATOM 21628 N N . ARG A 1 48 ? 0.134 -2.559 0.463 1.00 1.13 48 ARG A N 19
ATOM 21629 C CA . ARG A 1 48 ? -0.671 -3.759 0.178 1.00 1.26 48 ARG A CA 19
ATOM 21630 C C . ARG A 1 48 ? -1.311 -4.366 1.427 1.00 1.15 48 ARG A C 19
ATOM 21631 O O . ARG A 1 48 ? -2.467 -4.766 1.355 1.00 1.10 48 ARG A O 19
ATOM 21652 N N . ARG A 1 49 ? -0.651 -4.333 2.594 1.00 1.14 49 ARG A N 19
ATOM 21653 C CA . ARG A 1 49 ? -1.212 -4.814 3.874 1.00 1.11 49 ARG A CA 19
ATOM 21654 C C . ARG A 1 49 ? -2.445 -4.016 4.301 1.00 1.00 49 ARG A C 19
ATOM 21655 O O . ARG A 1 49 ? -3.374 -4.610 4.847 1.00 0.89 49 ARG A O 19
ATOM 21676 N N . PHE A 1 50 ? -2.498 -2.712 4.020 1.00 1.03 50 PHE A N 19
ATOM 21677 C CA . PHE A 1 50 ? -3.659 -1.882 4.357 1.00 0.92 50 PHE A CA 19
ATOM 21678 C C . PHE A 1 50 ? -4.883 -2.349 3.580 1.00 0.86 50 PHE A C 19
ATOM 21679 O O . PHE A 1 50 ? -5.892 -2.752 4.153 1.00 0.79 50 PHE A O 19
ATOM 21696 N N . TRP A 1 51 ? -4.759 -2.361 2.257 1.00 0.91 51 TRP A N 19
ATOM 21697 C CA . TRP A 1 51 ? -5.858 -2.740 1.375 1.00 0.88 51 TRP A CA 19
ATOM 21698 C C . TRP A 1 51 ? -6.225 -4.235 1.498 1.00 0.88 51 TRP A C 19
ATOM 21699 O O . TRP A 1 51 ? -7.411 -4.558 1.524 1.00 0.79 51 TRP A O 19
ATOM 21720 N N . ASN A 1 52 ? -5.262 -5.135 1.736 1.00 0.99 52 ASN A N 19
ATOM 21721 C CA . ASN A 1 52 ? -5.515 -6.528 2.112 1.00 1.02 52 ASN A CA 19
ATOM 21722 C C . ASN A 1 52 ? -6.213 -6.671 3.478 1.00 0.94 52 ASN A C 19
ATOM 21723 O O . ASN A 1 52 ? -6.994 -7.606 3.660 1.00 0.94 52 ASN A O 19
ATOM 21734 N N . SER A 1 53 ? -5.975 -5.750 4.420 1.00 0.93 53 SER A N 19
ATOM 21735 C CA . SER A 1 53 ? -6.731 -5.663 5.675 1.00 0.88 53 SER A CA 19
ATOM 21736 C C . SER A 1 53 ? -8.165 -5.184 5.443 1.00 0.78 53 SER A C 19
ATOM 21737 O O . SER A 1 53 ? -9.076 -5.794 5.986 1.00 0.78 53 SER A O 19
ATOM 21745 N N . ILE A 1 54 ? -8.421 -4.188 4.583 1.00 0.72 54 ILE A N 19
ATOM 21746 C CA . ILE A 1 54 ? -9.799 -3.801 4.210 1.00 0.65 54 ILE A CA 19
ATOM 21747 C C . ILE A 1 54 ? -10.546 -4.995 3.593 1.00 0.62 54 ILE A C 19
ATOM 21748 O O . ILE A 1 54 ? -11.685 -5.278 3.972 1.00 0.59 54 ILE A O 19
ATOM 21764 N N . VAL A 1 55 ? -9.870 -5.767 2.736 1.00 0.66 55 VAL A N 19
ATOM 21765 C CA . VAL A 1 55 ? -10.380 -7.039 2.205 1.00 0.65 55 VAL A CA 19
ATOM 21766 C C . VAL A 1 55 ? -10.717 -8.017 3.338 1.00 0.63 55 VAL A C 19
ATOM 21767 O O . VAL A 1 55 ? -11.848 -8.488 3.385 1.00 0.61 55 VAL A O 19
ATOM 21780 N N . MET A 1 56 ? -9.816 -8.273 4.298 1.00 0.72 56 MET A N 19
ATOM 21781 C CA . MET A 1 56 ? -10.101 -9.136 5.464 1.00 0.81 56 MET A CA 19
ATOM 21782 C C . MET A 1 56 ? -11.289 -8.634 6.302 1.00 0.80 56 MET A C 19
ATOM 21783 O O . MET A 1 56 ? -12.149 -9.424 6.699 1.00 0.90 56 MET A O 19
ATOM 21797 N N . GLN A 1 57 ? -11.373 -7.327 6.547 1.00 0.72 57 GLN A N 19
ATOM 21798 C CA . GLN A 1 57 ? -12.407 -6.706 7.378 1.00 0.77 57 GLN A CA 19
ATOM 21799 C C . GLN A 1 57 ? -13.766 -6.623 6.662 1.00 0.73 57 GLN A C 19
ATOM 21800 O O . GLN A 1 57 ? -14.794 -6.515 7.325 1.00 0.88 57 GLN A O 19
ATOM 21814 N N . ARG A 1 58 ? -13.806 -6.757 5.331 1.00 0.65 58 ARG A N 19
ATOM 21815 C CA . ARG A 1 58 ? -15.037 -7.041 4.567 1.00 0.75 58 ARG A CA 19
ATOM 21816 C C . ARG A 1 58 ? -15.349 -8.541 4.477 1.00 0.85 58 ARG A C 19
ATOM 21817 O O . ARG A 1 58 ? -16.501 -8.964 4.601 1.00 1.08 58 ARG A O 19
ATOM 21838 N N . ARG A 1 59 ? -14.318 -9.375 4.355 1.00 0.81 59 ARG A N 19
ATOM 21839 C CA . ARG A 1 59 ? -14.408 -10.845 4.249 1.00 0.94 59 ARG A CA 19
ATOM 21840 C C . ARG A 1 59 ? -14.797 -11.532 5.566 1.00 1.27 59 ARG A C 19
ATOM 21841 O O . ARG A 1 59 ? -15.265 -12.670 5.539 1.00 1.55 59 ARG A O 19
ATOM 21862 N N . LYS A 1 60 ? -14.777 -10.797 6.690 1.00 1.29 60 LYS A N 19
ATOM 21863 C CA . LYS A 1 60 ? -15.451 -11.180 7.950 1.00 1.53 60 LYS A CA 19
ATOM 21864 C C . LYS A 1 60 ? -16.959 -11.420 7.770 1.00 1.62 60 LYS A C 19
ATOM 21865 O O . LYS A 1 60 ? -17.521 -12.257 8.480 1.00 1.79 60 LYS A O 19
ATOM 21884 N N . ASN A 1 61 ? -17.593 -10.724 6.812 1.00 1.55 61 ASN A N 19
ATOM 21885 C CA . ASN A 1 61 ? -19.017 -10.845 6.496 1.00 1.65 61 ASN A CA 19
ATOM 21886 C C . ASN A 1 61 ? -19.325 -11.735 5.268 1.00 1.50 61 ASN A C 19
ATOM 21887 O O . ASN A 1 61 ? -20.418 -12.291 5.184 1.00 1.69 61 ASN A O 19
ATOM 21898 N N . GLY A 1 62 ? -18.391 -11.880 4.319 1.00 1.21 62 GLY A N 19
ATOM 21899 C CA . GLY A 1 62 ? -18.487 -12.844 3.203 1.00 1.11 62 GLY A CA 19
ATOM 21900 C C . GLY A 1 62 ? -19.495 -12.525 2.076 1.00 1.19 62 GLY A C 19
ATOM 21901 O O . GLY A 1 62 ? -19.865 -13.429 1.326 1.00 1.29 62 GLY A O 19
ATOM 21905 N N . VAL A 1 63 ? -19.980 -11.279 1.976 1.00 1.27 63 VAL A N 19
ATOM 21906 C CA . VAL A 1 63 ? -21.259 -10.921 1.308 1.00 1.55 63 VAL A CA 19
ATOM 21907 C C . VAL A 1 63 ? -21.162 -9.906 0.142 1.00 1.54 63 VAL A C 19
ATOM 21908 O O . VAL A 1 63 ? -22.126 -9.711 -0.606 1.00 2.04 63 VAL A O 19
ATOM 21921 N N . LYS A 1 64 ? -20.016 -9.228 -0.007 1.00 1.29 64 LYS A N 19
ATOM 21922 C CA . LYS A 1 64 ? -19.815 -8.014 -0.824 1.00 1.34 64 LYS A CA 19
ATOM 21923 C C . LYS A 1 64 ? -18.481 -8.006 -1.590 1.00 1.23 64 LYS A C 19
ATOM 21924 O O . LYS A 1 64 ? -17.646 -8.867 -1.301 1.00 1.09 64 LYS A O 19
ATOM 21943 N N . PRO A 1 65 ? -18.217 -7.036 -2.491 1.00 1.41 65 PRO A N 19
ATOM 21944 C CA . PRO A 1 65 ? -16.859 -6.792 -2.977 1.00 1.37 65 PRO A CA 19
ATOM 21945 C C . PRO A 1 65 ? -15.935 -6.350 -1.828 1.00 1.16 65 PRO A C 19
ATOM 21946 O O . PRO A 1 65 ? -16.027 -5.244 -1.283 1.00 1.19 65 PRO A O 19
ATOM 21957 N N . PHE A 1 66 ? -15.050 -7.263 -1.440 1.00 1.01 66 PHE A N 19
ATOM 21958 C CA . PHE A 1 66 ? -14.005 -7.080 -0.438 1.00 0.73 66 PHE A CA 19
ATOM 21959 C C . PHE A 1 66 ? -12.947 -6.073 -0.889 1.00 0.62 66 PHE A C 19
ATOM 21960 O O . PHE A 1 66 ? -12.620 -5.160 -0.137 1.00 0.58 66 PHE A O 19
ATOM 21977 N N . MET A 1 67 ? -12.448 -6.202 -2.122 1.00 0.73 67 MET A N 19
ATOM 21978 C CA . MET A 1 67 ? -11.698 -5.143 -2.800 1.00 0.81 67 MET A CA 19
ATOM 21979 C C . MET A 1 67 ? -12.631 -3.946 -3.078 1.00 0.85 67 MET A C 19
ATOM 21980 O O . MET A 1 67 ? -13.552 -4.085 -3.893 1.00 0.96 67 MET A O 19
ATOM 21994 N N . PRO A 1 68 ? -12.431 -2.783 -2.426 1.00 0.81 68 PRO A N 19
ATOM 21995 C CA . PRO A 1 68 ? -13.361 -1.653 -2.483 1.00 0.83 68 PRO A CA 19
ATOM 21996 C C . PRO A 1 68 ? -13.413 -0.970 -3.858 1.00 0.95 68 PRO A C 19
ATOM 21997 O O . PRO A 1 68 ? -12.501 -1.104 -4.683 1.00 1.14 68 PRO A O 19
ATOM 22008 N N . THR A 1 69 ? -14.474 -0.194 -4.095 1.00 1.00 69 THR A N 19
ATOM 22009 C CA . THR A 1 69 ? -14.622 0.646 -5.293 1.00 1.08 69 THR A CA 19
ATOM 22010 C C . THR A 1 69 ? -14.101 2.064 -5.045 1.00 1.04 69 THR A C 19
ATOM 22011 O O . THR A 1 69 ? -13.748 2.425 -3.922 1.00 0.93 69 THR A O 19
ATOM 22022 N N . ALA A 1 70 ? -13.944 2.867 -6.096 1.00 1.14 70 ALA A N 19
ATOM 22023 C CA . ALA A 1 70 ? -13.127 4.087 -6.060 1.00 1.12 70 ALA A CA 19
ATOM 22024 C C . ALA A 1 70 ? -13.592 5.143 -5.033 1.00 1.14 70 ALA A C 19
ATOM 22025 O O . ALA A 1 70 ? -12.756 5.678 -4.298 1.00 1.09 70 ALA A O 19
ATOM 22032 N N . ALA A 1 71 ? -14.904 5.381 -4.923 1.00 1.25 71 ALA A N 19
ATOM 22033 C CA . ALA A 1 71 ? -15.504 6.275 -3.926 1.00 1.32 71 ALA A CA 19
ATOM 22034 C C . ALA A 1 71 ? -15.338 5.755 -2.488 1.00 1.21 71 ALA A C 19
ATOM 22035 O O . ALA A 1 71 ? -15.224 6.544 -1.546 1.00 1.21 71 ALA A O 19
ATOM 22042 N N . GLU A 1 72 ? -15.288 4.428 -2.324 1.00 1.13 72 GLU A N 19
ATOM 22043 C CA . GLU A 1 72 ? -15.057 3.765 -1.051 1.00 1.04 72 GLU A CA 19
ATOM 22044 C C . GLU A 1 72 ? -13.592 3.936 -0.671 1.00 0.88 72 GLU A C 19
ATOM 22045 O O . GLU A 1 72 ? -13.318 4.448 0.409 1.00 0.84 72 GLU A O 19
ATOM 22057 N N . ARG A 1 73 ? -12.647 3.625 -1.576 1.00 0.83 73 ARG A N 19
ATOM 22058 C CA . ARG A 1 73 ? -11.218 3.924 -1.358 1.00 0.77 73 ARG A CA 19
ATOM 22059 C C . ARG A 1 73 ? -11.002 5.381 -0.939 1.00 0.81 73 ARG A C 19
ATOM 22060 O O . ARG A 1 73 ? -10.229 5.640 -0.021 1.00 0.75 73 ARG A O 19
ATOM 22081 N N . ASP A 1 74 ? -11.716 6.314 -1.573 1.00 0.92 74 ASP A N 19
ATOM 22082 C CA . ASP A 1 74 ? -11.644 7.739 -1.251 1.00 1.01 74 ASP A CA 19
ATOM 22083 C C . ASP A 1 74 ? -12.139 8.057 0.172 1.00 1.00 74 ASP A C 19
ATOM 22084 O O . ASP A 1 74 ? -11.392 8.671 0.941 1.00 0.99 74 ASP A O 19
ATOM 22093 N N . GLU A 1 75 ? -13.345 7.613 0.558 1.00 1.03 75 GLU A N 19
ATOM 22094 C CA . GLU A 1 75 ? -13.861 7.839 1.917 1.00 1.04 75 GLU A CA 19
ATOM 22095 C C . GLU A 1 75 ? -13.097 7.066 3.003 1.00 0.88 75 GLU A C 19
ATOM 22096 O O . GLU A 1 75 ? -13.045 7.511 4.147 1.00 0.88 75 GLU A O 19
ATOM 22108 N N . ILE A 1 76 ? -12.475 5.937 2.658 1.00 0.77 76 ILE A N 19
ATOM 22109 C CA . ILE A 1 76 ? -11.660 5.115 3.559 1.00 0.63 76 ILE A CA 19
ATOM 22110 C C . ILE A 1 76 ? -10.324 5.811 3.832 1.00 0.61 76 ILE A C 19
ATOM 22111 O O . ILE A 1 76 ? -9.954 5.985 4.992 1.00 0.62 76 ILE A O 19
ATOM 22127 N N . LEU A 1 77 ? -9.638 6.308 2.797 1.00 0.64 77 LEU A N 19
ATOM 22128 C CA . LEU A 1 77 ? -8.450 7.156 2.964 1.00 0.69 77 LEU A CA 19
ATOM 22129 C C . LEU A 1 77 ? -8.765 8.436 3.743 1.00 0.77 77 LEU A C 19
ATOM 22130 O O . LEU A 1 77 ? -7.974 8.855 4.586 1.00 0.81 77 LEU A O 19
ATOM 22146 N N . ARG A 1 78 ? -9.951 9.015 3.527 1.00 0.82 78 ARG A N 19
ATOM 22147 C CA . ARG A 1 78 ? -10.429 10.197 4.269 1.00 0.93 78 ARG A CA 19
ATOM 22148 C C . ARG A 1 78 ? -10.878 9.873 5.699 1.00 0.88 78 ARG A C 19
ATOM 22149 O O . ARG A 1 78 ? -10.824 10.751 6.556 1.00 0.97 78 ARG A O 19
ATOM 22170 N N . ALA A 1 79 ? -11.244 8.624 5.998 1.00 0.83 79 ALA A N 19
ATOM 22171 C CA . ALA A 1 79 ? -11.464 8.130 7.361 1.00 0.85 79 ALA A CA 19
ATOM 22172 C C . ALA A 1 79 ? -10.145 7.855 8.111 1.00 0.81 79 ALA A C 19
ATOM 22173 O O . ALA A 1 79 ? -10.061 8.126 9.313 1.00 0.93 79 ALA A O 19
ATOM 22180 N N . VAL A 1 80 ? -9.085 7.415 7.421 1.00 0.71 80 VAL A N 19
ATOM 22181 C CA . VAL A 1 80 ? -7.713 7.418 7.971 1.00 0.73 80 VAL A CA 19
ATOM 22182 C C . VAL A 1 80 ? -7.236 8.863 8.168 1.00 0.79 80 VAL A C 19
ATOM 22183 O O . VAL A 1 80 ? -6.561 9.184 9.146 1.00 0.86 80 VAL A O 19
ATOM 22196 N N . GLY A 1 81 ? -7.593 9.743 7.227 1.00 0.81 81 GLY A N 19
ATOM 22197 C CA . GLY A 1 81 ? -7.251 11.166 7.223 1.00 0.89 81 GLY A CA 19
ATOM 22198 C C . GLY A 1 81 ? -5.787 11.414 6.856 1.00 0.92 81 GLY A C 19
ATOM 22199 O O . GLY A 1 81 ? -5.312 12.548 6.879 1.00 1.01 81 GLY A O 19
ATOM 22203 N N . ASN A 1 82 ? -5.064 10.351 6.512 1.00 0.89 82 ASN A N 19
ATOM 22204 C CA . ASN A 1 82 ? -3.629 10.310 6.277 1.00 1.00 82 ASN A CA 19
ATOM 22205 C C . ASN A 1 82 ? -3.306 9.187 5.272 1.00 0.93 82 ASN A C 19
ATOM 22206 O O . ASN A 1 82 ? -4.181 8.406 4.889 1.00 0.85 82 ASN A O 19
ATOM 22217 N N . MET A 1 83 ? -2.052 9.084 4.842 1.00 1.04 83 MET A N 19
ATOM 22218 C CA . MET A 1 83 ? -1.549 7.971 4.057 1.00 0.98 83 MET A CA 19
ATOM 22219 C C . MET A 1 83 ? -1.376 6.732 4.957 1.00 0.93 83 MET A C 19
ATOM 22220 O O . MET A 1 83 ? -0.728 6.833 6.008 1.00 1.06 83 MET A O 19
ATOM 22234 N N . PRO A 1 84 ? -1.886 5.546 4.564 1.00 0.82 84 PRO A N 19
ATOM 22235 C CA . PRO A 1 84 ? -1.633 4.308 5.291 1.00 0.88 84 PRO A CA 19
ATO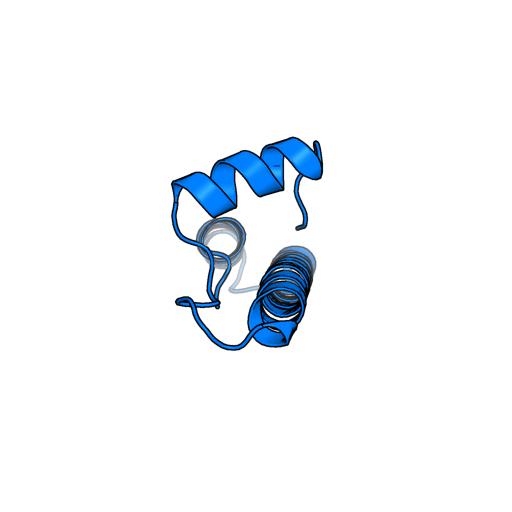M 22236 C C . PRO A 1 84 ? -0.303 3.648 4.903 1.00 1.03 84 PRO A C 19
ATOM 22237 O O . PRO A 1 84 ? 0.024 2.586 5.434 1.00 1.24 84 PRO A O 19
ATOM 22248 N N . TYR A 1 85 ? 0.443 4.265 3.980 1.00 1.03 85 TYR A N 19
ATOM 22249 C CA . TYR A 1 85 ? 1.654 3.743 3.330 1.00 1.30 85 TYR A CA 19
ATOM 22250 C C . TYR A 1 85 ? 2.934 4.187 4.056 1.00 1.45 85 TYR A C 19
ATOM 22251 O O . TYR A 1 85 ? 3.427 5.302 3.766 1.00 2.04 85 TYR A O 19
ATOM 22269 N N . ASN A 1 14 ? -3.523 -4.590 -3.042 0.49 3.00 14 ASN A N 20
ATOM 22270 C CA . ASN A 1 14 ? -2.807 -3.342 -3.375 0.49 2.29 14 ASN A CA 20
ATOM 22271 C C . ASN A 1 14 ? -1.300 -3.470 -3.123 0.49 2.15 14 ASN A C 20
ATOM 22272 O O . ASN A 1 14 ? -0.867 -3.350 -1.978 0.49 2.46 14 ASN A O 20
ATOM 22283 N N . PRO A 1 15 ? -0.476 -3.689 -4.165 0.49 1.80 15 PRO A N 20
ATOM 22284 C CA . PRO A 1 15 ? 0.923 -3.246 -4.182 0.49 1.57 15 PRO A CA 20
ATOM 22285 C C . PRO A 1 15 ? 1.015 -1.714 -4.319 0.49 1.47 15 PRO A C 20
ATOM 22286 O O . PRO A 1 15 ? 0.051 -1.071 -4.731 0.49 1.74 15 PRO A O 20
ATOM 22297 N N . CYS A 1 16 ? 2.188 -1.126 -4.074 1.00 1.23 16 CYS A N 20
ATOM 22298 C CA . CYS A 1 16 ? 2.449 0.312 -4.263 1.00 1.15 16 CYS A CA 20
ATOM 22299 C C . CYS A 1 16 ? 3.462 0.563 -5.402 1.00 1.11 16 CYS A C 20
ATOM 22300 O O . CYS A 1 16 ? 4.635 0.846 -5.155 1.00 0.93 16 CYS A O 20
ATOM 22307 N N . LEU A 1 17 ? 3.029 0.467 -6.667 1.00 1.36 17 LEU A N 20
ATOM 22308 C CA . LEU A 1 17 ? 3.894 0.612 -7.857 1.00 1.39 17 LEU A CA 20
ATOM 22309 C C . LEU A 1 17 ? 4.602 1.978 -7.940 1.00 1.35 17 LEU A C 20
ATOM 22310 O O . LEU A 1 17 ? 5.690 2.074 -8.508 1.00 1.30 17 LEU A O 20
ATOM 22326 N N . SER A 1 18 ? 4.023 3.016 -7.341 1.00 1.43 18 SER A N 20
ATOM 22327 C CA . SER A 1 18 ? 4.578 4.375 -7.269 1.00 1.48 18 SER A CA 20
ATOM 22328 C C . SER A 1 18 ? 5.736 4.498 -6.271 1.00 1.24 18 SER A C 20
ATOM 22329 O O . SER A 1 18 ? 6.745 5.133 -6.580 1.00 1.21 18 SER A O 20
ATOM 22337 N N . GLU A 1 19 ? 5.625 3.850 -5.107 1.00 1.16 19 GLU A N 20
ATOM 22338 C CA . GLU A 1 19 ? 6.736 3.688 -4.157 1.00 1.02 19 GLU A CA 20
ATOM 22339 C C . GLU A 1 19 ? 7.798 2.741 -4.733 1.00 0.80 19 GLU A C 20
ATOM 22340 O O . GLU A 1 19 ? 8.986 2.939 -4.510 1.00 0.75 19 GLU A O 20
ATOM 22352 N N . SER A 1 20 ? 7.383 1.762 -5.543 1.00 0.77 20 SER A N 20
ATOM 22353 C CA . SER A 1 20 ? 8.295 0.851 -6.260 1.00 0.73 20 SER A CA 20
ATOM 22354 C C . SER A 1 20 ? 9.106 1.584 -7.341 1.00 0.78 20 SER A C 20
ATOM 22355 O O . SER A 1 20 ? 10.304 1.354 -7.503 1.00 0.79 20 SER A O 20
ATOM 22363 N N . ASP A 1 21 ? 8.503 2.552 -8.033 1.00 0.89 21 ASP A N 20
ATOM 22364 C CA . ASP A 1 21 ? 9.216 3.475 -8.922 1.00 0.96 21 ASP A CA 20
ATOM 22365 C C . ASP A 1 21 ? 10.199 4.368 -8.140 1.00 0.95 21 ASP A C 20
ATOM 22366 O O . ASP A 1 21 ? 11.352 4.516 -8.544 1.00 1.01 21 ASP A O 20
ATOM 22375 N N . ALA A 1 22 ? 9.795 4.909 -6.985 1.00 0.96 22 ALA A N 20
ATOM 22376 C CA . ALA A 1 22 ? 10.668 5.732 -6.145 1.00 1.02 22 ALA A CA 20
ATOM 22377 C C . ALA A 1 22 ? 11.827 4.926 -5.506 1.00 0.91 22 ALA A C 20
ATOM 22378 O O . ALA A 1 22 ? 12.943 5.445 -5.381 1.00 1.03 22 ALA A O 20
ATOM 22385 N N . SER A 1 23 ? 11.602 3.646 -5.184 1.00 0.74 23 SER A N 20
ATOM 22386 C CA . SER A 1 23 ? 12.646 2.687 -4.788 1.00 0.67 23 SER A CA 20
ATOM 22387 C C . SER A 1 23 ? 13.581 2.375 -5.956 1.00 0.73 23 SER A C 20
ATOM 22388 O O . SER A 1 23 ? 14.796 2.400 -5.783 1.00 0.78 23 SER A O 20
ATOM 22396 N N . THR A 1 24 ? 13.041 2.181 -7.165 1.00 0.81 24 THR A N 20
ATOM 22397 C CA . THR A 1 24 ? 13.831 1.987 -8.392 1.00 0.99 24 THR A CA 20
ATOM 22398 C C . THR A 1 24 ? 14.738 3.198 -8.630 1.00 1.14 24 THR A C 20
ATOM 22399 O O . THR A 1 24 ? 15.924 3.031 -8.918 1.00 1.26 24 THR A O 20
ATOM 22410 N N . ARG A 1 25 ? 14.232 4.415 -8.391 1.00 1.18 25 ARG A N 20
ATOM 22411 C CA . ARG A 1 25 ? 15.004 5.667 -8.432 1.00 1.36 25 ARG A CA 20
ATOM 22412 C C . ARG A 1 25 ? 16.087 5.750 -7.352 1.00 1.33 25 ARG A C 20
ATOM 22413 O O . ARG A 1 25 ? 17.203 6.154 -7.682 1.00 1.47 25 ARG A O 20
ATOM 22434 N N . CYS A 1 26 ? 15.825 5.288 -6.124 1.00 1.15 26 CYS A N 20
ATOM 22435 C CA . CYS A 1 26 ? 16.868 5.126 -5.098 1.00 1.10 26 CYS A CA 20
ATOM 22436 C C . CYS A 1 26 ? 17.960 4.124 -5.515 1.00 1.08 26 CYS A C 20
ATOM 22437 O O . CYS A 1 26 ? 19.152 4.371 -5.357 1.00 1.19 26 CYS A O 20
ATOM 22444 N N . LEU A 1 27 ? 17.570 2.982 -6.066 1.00 1.00 27 LEU A N 20
ATOM 22445 C CA . LEU A 1 27 ? 18.466 1.870 -6.402 1.00 1.05 27 LEU A CA 20
ATOM 22446 C C . LEU A 1 27 ? 19.330 2.139 -7.639 1.00 1.23 27 LEU A C 20
ATOM 22447 O O . LEU A 1 27 ? 20.464 1.670 -7.737 1.00 1.34 27 LEU A O 20
ATOM 22463 N N . ASP A 1 28 ? 18.813 2.975 -8.525 1.00 1.31 28 ASP A N 20
ATOM 22464 C CA . ASP A 1 28 ? 19.577 3.710 -9.544 1.00 1.55 28 ASP A CA 20
ATOM 22465 C C . ASP A 1 28 ? 20.580 4.695 -8.907 1.00 1.58 28 ASP A C 20
ATOM 22466 O O . ASP A 1 28 ? 21.766 4.670 -9.255 1.00 1.72 28 ASP A O 20
ATOM 22475 N N . GLU A 1 29 ? 20.132 5.526 -7.957 1.00 1.54 29 GLU A N 20
ATOM 22476 C CA . GLU A 1 29 ? 20.945 6.543 -7.271 1.00 1.67 29 GLU A CA 20
ATOM 22477 C C . GLU A 1 29 ? 22.169 5.996 -6.518 1.00 1.70 29 GLU A C 20
ATOM 22478 O O . GLU A 1 29 ? 23.220 6.645 -6.525 1.00 1.99 29 GLU A O 20
ATOM 22490 N N . ASN A 1 30 ? 22.038 4.843 -5.852 1.00 1.46 30 ASN A N 20
ATOM 22491 C CA . ASN A 1 30 ? 23.051 4.243 -4.989 1.00 1.42 30 ASN A CA 20
ATOM 22492 C C . ASN A 1 30 ? 23.209 2.724 -5.232 1.00 1.38 30 ASN A C 20
ATOM 22493 O O . ASN A 1 30 ? 22.816 1.917 -4.386 1.00 1.46 30 ASN A O 20
ATOM 22504 N N . ASN A 1 31 ? 23.748 2.340 -6.400 1.00 1.43 31 ASN A N 20
ATOM 22505 C CA . ASN A 1 31 ? 24.243 0.996 -6.763 1.00 1.51 31 ASN A CA 20
ATOM 22506 C C . ASN A 1 31 ? 23.477 -0.176 -6.102 1.00 1.38 31 ASN A C 20
ATOM 22507 O O . ASN A 1 31 ? 24.049 -0.975 -5.356 1.00 1.45 31 ASN A O 20
ATOM 22518 N N . TYR A 1 32 ? 22.163 -0.238 -6.324 1.00 1.29 32 TYR A N 20
ATOM 22519 C CA . TYR A 1 32 ? 21.266 -1.315 -5.892 1.00 1.18 32 TYR A CA 20
ATOM 22520 C C . TYR A 1 32 ? 21.234 -1.661 -4.379 1.00 1.05 32 TYR A C 20
ATOM 22521 O O . TYR A 1 32 ? 20.978 -2.807 -4.003 1.00 1.24 32 TYR A O 20
ATOM 22539 N N . ASP A 1 33 ? 21.431 -0.679 -3.490 1.00 0.89 33 ASP A N 20
ATOM 22540 C CA . ASP A 1 33 ? 21.372 -0.821 -2.020 1.00 0.89 33 ASP A CA 20
ATOM 22541 C C . ASP A 1 33 ? 19.926 -0.964 -1.497 1.00 0.77 33 ASP A C 20
ATOM 22542 O O . ASP A 1 33 ? 19.387 -0.137 -0.753 1.00 0.73 33 ASP A O 20
ATOM 22551 N N . ARG A 1 34 ? 19.279 -2.054 -1.913 1.00 0.82 34 ARG A N 20
ATOM 22552 C CA . ARG A 1 34 ? 17.916 -2.455 -1.511 1.00 0.84 34 ARG A CA 20
ATOM 22553 C C . ARG A 1 34 ? 17.744 -2.710 -0.007 1.00 0.92 34 ARG A C 20
ATOM 22554 O O . ARG A 1 34 ? 16.617 -2.880 0.444 1.00 0.95 34 ARG A O 20
ATOM 22575 N N . GLU A 1 35 ? 18.831 -2.716 0.767 1.00 1.04 35 GLU A N 20
ATOM 22576 C CA . GLU A 1 35 ? 18.790 -2.723 2.235 1.00 1.19 35 GLU A CA 20
ATOM 22577 C C . GLU A 1 35 ? 18.729 -1.300 2.810 1.00 1.16 35 GLU A C 20
ATOM 22578 O O . GLU A 1 35 ? 17.808 -1.012 3.575 1.00 1.31 35 GLU A O 20
ATOM 22590 N N . ARG A 1 36 ? 19.591 -0.362 2.378 1.00 1.07 36 ARG A N 20
ATOM 22591 C CA . ARG A 1 36 ? 19.468 1.058 2.783 1.00 1.11 36 ARG A CA 20
ATOM 22592 C C . ARG A 1 36 ? 18.237 1.764 2.215 1.00 0.97 36 ARG A C 20
ATOM 22593 O O . ARG A 1 36 ? 17.805 2.763 2.787 1.00 1.24 36 ARG A O 20
ATOM 22614 N N . CYS A 1 37 ? 17.614 1.224 1.168 1.00 0.73 37 CYS A N 20
ATOM 22615 C CA . CYS A 1 37 ? 16.265 1.601 0.721 1.00 0.62 37 CYS A CA 20
ATOM 22616 C C . CYS A 1 37 ? 15.183 0.535 1.009 1.00 0.57 37 CYS A C 20
ATOM 22617 O O . CYS A 1 37 ? 14.099 0.584 0.425 1.00 0.56 37 CYS A O 20
ATOM 22624 N N . SER A 1 38 ? 15.413 -0.380 1.962 1.00 0.67 38 SER A N 20
ATOM 22625 C CA . SER A 1 38 ? 14.395 -1.354 2.407 1.00 0.71 38 SER A CA 20
ATOM 22626 C C . SER A 1 38 ? 13.136 -0.703 2.992 1.00 0.73 38 SER A C 20
ATOM 22627 O O . SER A 1 38 ? 12.070 -1.307 2.935 1.00 0.74 38 SER A O 20
ATOM 22635 N N . THR A 1 39 ? 13.207 0.554 3.451 1.00 0.79 39 THR A N 20
ATOM 22636 C CA . THR A 1 39 ? 12.041 1.361 3.861 1.00 0.86 39 THR A CA 20
ATOM 22637 C C . THR A 1 39 ? 10.969 1.442 2.769 1.00 0.75 39 THR A C 20
ATOM 22638 O O . THR A 1 39 ? 9.782 1.463 3.082 1.00 0.75 39 THR A O 20
ATOM 22649 N N . TYR A 1 40 ? 11.354 1.426 1.489 1.00 0.73 40 TYR A N 20
ATOM 22650 C CA . TYR A 1 40 ? 10.402 1.445 0.375 1.00 0.68 40 TYR A CA 20
ATOM 22651 C C . TYR A 1 40 ? 9.669 0.107 0.250 1.00 0.64 40 TYR A C 20
ATOM 22652 O O . TYR A 1 40 ? 8.444 0.082 0.195 1.00 0.68 40 TYR A O 20
ATOM 22670 N N . PHE A 1 41 ? 10.403 -1.012 0.300 1.00 0.62 41 PHE A N 20
ATOM 22671 C CA . PHE A 1 41 ? 9.802 -2.354 0.372 1.00 0.62 41 PHE A CA 20
ATOM 22672 C C . PHE A 1 41 ? 8.908 -2.507 1.619 1.00 0.62 41 PHE A C 20
ATOM 22673 O O . PHE A 1 41 ? 7.801 -3.042 1.534 1.00 0.65 41 PHE A O 20
ATOM 22690 N N . LEU A 1 42 ? 9.337 -1.968 2.761 1.00 0.67 42 LEU A N 20
ATOM 22691 C CA . LEU A 1 42 ? 8.567 -1.954 3.998 1.00 0.75 42 LEU A CA 20
ATOM 22692 C C . LEU A 1 42 ? 7.247 -1.208 3.828 1.00 0.78 42 LEU A C 20
ATOM 22693 O O . LEU A 1 42 ? 6.191 -1.804 4.024 1.00 0.86 42 LEU A O 20
ATOM 22709 N N . ARG A 1 43 ? 7.274 0.050 3.379 1.00 0.76 43 ARG A N 20
ATOM 22710 C CA . ARG A 1 43 ? 6.050 0.815 3.094 1.00 0.83 43 ARG A CA 20
ATOM 22711 C C . ARG A 1 43 ? 5.190 0.150 2.026 1.00 0.84 43 ARG A C 20
ATOM 22712 O O . ARG A 1 43 ? 3.970 0.198 2.121 1.00 0.96 43 ARG A O 20
ATOM 22733 N N . TYR A 1 44 ? 5.807 -0.559 1.086 1.00 0.74 44 TYR A N 20
ATOM 22734 C CA . TYR A 1 44 ? 5.110 -1.284 0.016 1.00 0.74 44 TYR A CA 20
ATOM 22735 C C . TYR A 1 44 ? 4.332 -2.486 0.574 1.00 0.80 44 TYR A C 20
ATOM 22736 O O . TYR A 1 44 ? 3.173 -2.700 0.214 1.00 0.89 44 TYR A O 20
ATOM 22754 N N . LYS A 1 45 ? 4.904 -3.219 1.539 1.00 0.79 45 LYS A N 20
ATOM 22755 C CA . LYS A 1 45 ? 4.186 -4.274 2.272 1.00 0.88 45 LYS A CA 20
ATOM 22756 C C . LYS A 1 45 ? 3.240 -3.715 3.349 1.00 0.93 45 LYS A C 20
ATOM 22757 O O . LYS A 1 45 ? 2.223 -4.340 3.642 1.00 1.04 45 LYS A O 20
ATOM 22776 N N . ASN A 1 46 ? 3.466 -2.497 3.849 1.00 0.92 46 ASN A N 20
ATOM 22777 C CA . ASN A 1 46 ? 2.495 -1.775 4.682 1.00 0.98 46 ASN A CA 20
ATOM 22778 C C . ASN A 1 46 ? 1.254 -1.357 3.863 1.00 1.00 46 ASN A C 20
ATOM 22779 O O . ASN A 1 46 ? 0.144 -1.432 4.398 1.00 1.06 46 ASN A O 20
ATOM 22790 N N . CYS A 1 47 ? 1.409 -1.004 2.571 1.00 0.99 47 CYS A N 20
ATOM 22791 C CA . CYS A 1 47 ? 0.294 -0.818 1.632 1.00 1.06 47 CYS A CA 20
ATOM 22792 C C . CYS A 1 47 ? -0.532 -2.104 1.527 1.00 1.15 47 CYS A C 20
ATOM 22793 O O . CYS A 1 47 ? -1.748 -2.080 1.740 1.00 1.41 47 CYS A O 20
ATOM 22800 N N . ARG A 1 48 ? 0.147 -3.239 1.280 1.00 1.01 48 ARG A N 20
ATOM 22801 C CA . ARG A 1 48 ? -0.486 -4.562 1.214 1.00 1.06 48 ARG A CA 20
ATOM 22802 C C . ARG A 1 48 ? -1.278 -4.838 2.483 1.00 0.92 48 ARG A C 20
ATOM 22803 O O . ARG A 1 48 ? -2.480 -5.054 2.376 1.00 0.82 48 ARG A O 20
ATOM 22824 N N . ARG A 1 49 ? -0.641 -4.750 3.660 1.00 0.92 49 ARG A N 20
ATOM 22825 C CA . ARG A 1 49 ? -1.249 -5.030 4.973 1.00 0.84 49 ARG A CA 20
ATOM 22826 C C . ARG A 1 49 ? -2.445 -4.136 5.281 1.00 0.71 49 ARG A C 20
ATOM 22827 O O . ARG A 1 49 ? -3.447 -4.643 5.784 1.00 0.65 49 ARG A O 20
ATOM 22848 N N . PHE A 1 50 ? -2.391 -2.852 4.929 1.00 0.70 50 PHE A N 20
ATOM 22849 C CA . PHE A 1 50 ? -3.527 -1.951 5.116 1.00 0.60 50 PHE A CA 20
ATOM 22850 C C . PHE A 1 50 ? -4.732 -2.418 4.304 1.00 0.53 50 PHE A C 20
ATOM 22851 O O . PHE A 1 50 ? -5.796 -2.714 4.850 1.00 0.44 50 PHE A O 20
ATOM 22868 N N . TRP A 1 51 ? -4.544 -2.527 2.992 1.00 0.59 51 TRP A N 20
ATOM 22869 C CA . TRP A 1 51 ? -5.648 -2.847 2.090 1.00 0.56 51 TRP A CA 20
ATOM 22870 C C . TRP A 1 51 ? -6.117 -4.309 2.251 1.00 0.53 51 TRP A C 20
ATOM 22871 O O . TRP A 1 51 ? -7.312 -4.571 2.156 1.00 0.47 51 TRP A O 20
ATOM 22892 N N . ASN A 1 52 ? -5.237 -5.236 2.652 1.00 0.61 52 ASN A N 20
ATOM 22893 C CA . ASN A 1 52 ? -5.581 -6.586 3.094 1.00 0.61 52 ASN A CA 20
ATOM 22894 C C . ASN A 1 52 ? -6.394 -6.581 4.404 1.00 0.54 52 ASN A C 20
ATOM 22895 O O . ASN A 1 52 ? -7.299 -7.396 4.566 1.00 0.55 52 ASN A O 20
ATOM 22906 N N . SER A 1 53 ? -6.127 -5.648 5.323 1.00 0.51 53 SER A N 20
ATOM 22907 C CA . SER A 1 53 ? -6.954 -5.462 6.524 1.00 0.48 53 SER A CA 20
ATOM 22908 C C . SER A 1 53 ? -8.345 -4.931 6.169 1.00 0.41 53 SER A C 20
ATOM 22909 O O . SER A 1 53 ? -9.329 -5.427 6.708 1.00 0.45 53 SER A O 20
ATOM 22917 N N . ILE A 1 54 ? -8.464 -4.010 5.204 1.00 0.36 54 ILE A N 20
ATOM 22918 C CA . ILE A 1 54 ? -9.769 -3.560 4.688 1.00 0.34 54 ILE A CA 20
ATOM 22919 C C . ILE A 1 54 ? -10.532 -4.723 4.034 1.00 0.34 54 ILE A C 20
ATOM 22920 O O . ILE A 1 54 ? -11.717 -4.915 4.309 1.00 0.37 54 ILE A O 20
ATOM 22936 N N . VAL A 1 55 ? -9.839 -5.558 3.255 1.00 0.37 55 VAL A N 20
ATOM 22937 C CA . VAL A 1 55 ? -10.384 -6.803 2.693 1.00 0.41 55 VAL A CA 20
ATOM 22938 C C . VAL A 1 55 ? -10.895 -7.724 3.801 1.00 0.43 55 VAL A C 20
ATOM 22939 O O . VAL A 1 55 ? -12.052 -8.128 3.744 1.00 0.47 55 VAL A O 20
ATOM 22952 N N . MET A 1 56 ? -10.110 -7.992 4.850 1.00 0.45 56 MET A N 20
ATOM 22953 C CA . MET A 1 56 ? -10.534 -8.815 5.995 1.00 0.52 56 MET A CA 20
ATOM 22954 C C . MET A 1 56 ? -11.709 -8.216 6.786 1.00 0.54 56 MET A C 20
ATOM 22955 O O . MET A 1 56 ? -12.581 -8.955 7.252 1.00 0.65 56 MET A O 20
ATOM 22969 N N . GLN A 1 57 ? -11.772 -6.889 6.911 1.00 0.47 57 GLN A N 20
ATOM 22970 C CA . GLN A 1 57 ? -12.858 -6.181 7.596 1.00 0.52 57 GLN A CA 20
ATOM 22971 C C . GLN A 1 57 ? -14.161 -6.145 6.786 1.00 0.54 57 GLN A C 20
ATOM 22972 O O . GLN A 1 57 ? -15.245 -6.143 7.371 1.00 0.69 57 GLN A O 20
ATOM 22986 N N . ARG A 1 58 ? -14.088 -6.227 5.452 1.00 0.50 58 ARG A N 20
ATOM 22987 C CA . ARG A 1 58 ? -15.257 -6.478 4.589 1.00 0.56 58 ARG A CA 20
ATOM 22988 C C . ARG A 1 58 ? -15.617 -7.971 4.499 1.00 0.63 58 ARG A C 20
ATOM 22989 O O . ARG A 1 58 ? -16.794 -8.340 4.488 1.00 0.75 58 ARG A O 20
ATOM 23010 N N . ARG A 1 59 ? -14.612 -8.849 4.513 1.00 0.61 59 ARG A N 20
ATOM 23011 C CA . ARG A 1 59 ? -14.744 -10.315 4.388 1.00 0.72 59 ARG A CA 20
ATOM 23012 C C . ARG A 1 59 ? -15.459 -10.956 5.571 1.00 0.85 59 ARG A C 20
ATOM 23013 O O . ARG A 1 59 ? -16.133 -11.965 5.366 1.00 0.94 59 ARG A O 20
ATOM 23034 N N . LYS A 1 60 ? -15.458 -10.328 6.754 1.00 0.90 60 LYS A N 20
ATOM 23035 C CA . LYS A 1 60 ? -16.259 -10.773 7.912 1.00 1.07 60 LYS A CA 20
ATOM 23036 C C . LYS A 1 60 ? -17.754 -10.957 7.603 1.00 1.16 60 LYS A C 20
ATOM 23037 O O . LYS A 1 60 ? -18.377 -11.825 8.204 1.00 1.28 60 LYS A O 20
ATOM 23056 N N . ASN A 1 61 ? -18.320 -10.183 6.666 1.00 1.14 61 ASN A N 20
ATOM 23057 C CA . ASN A 1 61 ? -19.718 -10.305 6.233 1.00 1.27 61 ASN A CA 20
ATOM 23058 C C . ASN A 1 61 ? -19.915 -11.100 4.917 1.00 1.16 61 ASN A C 20
ATOM 23059 O O . ASN A 1 61 ? -21.048 -11.413 4.559 1.00 1.25 61 ASN A O 20
ATOM 23070 N N . GLY A 1 62 ? -18.847 -11.429 4.180 1.00 1.05 62 GLY A N 20
ATOM 23071 C CA . GLY A 1 62 ? -18.876 -12.343 3.019 1.00 1.04 62 GLY A CA 20
ATOM 23072 C C . GLY A 1 62 ? -19.547 -11.835 1.728 1.00 1.22 62 GLY A C 20
ATOM 23073 O O . GLY A 1 62 ? -19.668 -12.591 0.761 1.00 1.43 62 GLY A O 20
ATOM 23077 N N . VAL A 1 63 ? -19.993 -10.577 1.695 1.00 1.29 63 VAL A N 20
ATOM 23078 C CA . VAL A 1 63 ? -21.062 -10.078 0.800 1.00 1.52 63 VAL A CA 20
ATOM 23079 C C . VAL A 1 63 ? -20.562 -9.221 -0.375 1.00 1.47 63 VAL A C 20
ATOM 23080 O O . VAL A 1 63 ? -20.507 -9.707 -1.504 1.00 1.76 63 VAL A O 20
ATOM 23093 N N . LYS A 1 64 ? -20.188 -7.964 -0.118 1.00 1.59 64 LYS A N 20
ATOM 23094 C CA . LYS A 1 64 ? -19.727 -6.952 -1.089 1.00 1.55 64 LYS A CA 20
ATOM 23095 C C . LYS A 1 64 ? -18.345 -7.268 -1.693 1.00 1.47 64 LYS A C 20
ATOM 23096 O O . LYS A 1 64 ? -17.653 -8.147 -1.167 1.00 1.44 64 LYS A O 20
ATOM 23115 N N . PRO A 1 65 ? -17.879 -6.535 -2.725 1.00 1.50 65 PRO A N 20
ATOM 23116 C CA . PRO A 1 65 ? -16.468 -6.550 -3.114 1.00 1.37 65 PRO A CA 20
ATOM 23117 C C . PRO A 1 65 ? -15.553 -6.130 -1.953 1.00 1.17 65 PRO A C 20
ATOM 23118 O O . PRO A 1 65 ? -15.645 -5.023 -1.416 1.00 1.23 65 PRO A O 20
ATOM 23129 N N . PHE A 1 66 ? -14.665 -7.034 -1.545 1.00 1.00 66 PHE A N 20
ATOM 23130 C CA . PHE A 1 66 ? -13.701 -6.804 -0.470 1.00 0.83 66 PHE A CA 20
ATOM 23131 C C . PHE A 1 66 ? -12.600 -5.838 -0.895 1.00 0.73 66 PHE A C 20
ATOM 23132 O O . PHE A 1 66 ? -12.351 -4.869 -0.184 1.00 0.74 66 PHE A O 20
ATOM 23149 N N . MET A 1 67 ? -11.986 -6.078 -2.060 1.00 0.72 67 MET A N 20
ATOM 23150 C CA . MET A 1 67 ? -11.112 -5.114 -2.737 1.00 0.74 67 MET A CA 20
ATOM 23151 C C . MET A 1 67 ? -11.944 -3.910 -3.235 1.00 0.80 67 MET A C 20
ATOM 23152 O O . MET A 1 67 ? -12.743 -4.070 -4.164 1.00 0.90 67 MET A O 20
ATOM 23166 N N . PRO A 1 68 ? -11.798 -2.712 -2.637 1.00 0.79 68 PRO A N 20
ATOM 23167 C CA . PRO A 1 68 ? -12.703 -1.578 -2.848 1.00 0.87 68 PRO A CA 20
ATOM 23168 C C . PRO A 1 68 ? -12.565 -0.909 -4.226 1.00 1.00 68 PRO A C 20
ATOM 23169 O O . PRO A 1 68 ? -11.475 -0.862 -4.808 1.00 1.05 68 PRO A O 20
ATOM 23180 N N . THR A 1 69 ? -13.661 -0.330 -4.724 1.00 1.12 69 THR A N 20
ATOM 23181 C CA . THR A 1 69 ? -13.720 0.461 -5.965 1.00 1.26 69 THR A CA 20
ATOM 23182 C C . THR A 1 69 ? -13.221 1.893 -5.742 1.00 1.29 69 THR A C 20
ATOM 23183 O O . THR A 1 69 ? -12.938 2.284 -4.617 1.00 1.25 69 THR A O 20
ATOM 23194 N N . ALA A 1 70 ? -13.086 2.708 -6.786 1.00 1.37 70 ALA A N 20
ATOM 23195 C CA . ALA A 1 70 ? -12.410 4.015 -6.709 1.00 1.41 70 ALA A CA 20
ATOM 23196 C C . ALA A 1 70 ? -13.002 5.003 -5.673 1.00 1.42 70 ALA A C 20
ATOM 23197 O O . ALA A 1 70 ? -12.250 5.621 -4.912 1.00 1.38 70 ALA A O 20
ATOM 23204 N N . ALA A 1 71 ? -14.332 5.111 -5.581 1.00 1.47 71 ALA A N 20
ATOM 23205 C CA . ALA A 1 71 ? -14.999 5.945 -4.574 1.00 1.50 71 ALA A CA 20
ATOM 23206 C C . ALA A 1 71 ? -14.949 5.336 -3.156 1.00 1.35 71 ALA A C 20
ATOM 23207 O O . ALA A 1 71 ? -15.027 6.050 -2.151 1.00 1.26 71 ALA A O 20
ATOM 23214 N N . GLU A 1 72 ? -14.797 4.013 -3.051 1.00 1.34 72 GLU A N 20
ATOM 23215 C CA . GLU A 1 72 ? -14.612 3.319 -1.787 1.00 1.22 72 GLU A CA 20
ATOM 23216 C C . GLU A 1 72 ? -13.182 3.538 -1.296 1.00 1.08 72 GLU A C 20
ATOM 23217 O O . GLU A 1 72 ? -12.991 4.026 -0.188 1.00 1.02 72 GLU A O 20
ATOM 23229 N N . ARG A 1 73 ? -12.177 3.314 -2.157 1.00 1.07 73 ARG A N 20
ATOM 23230 C CA . ARG A 1 73 ? -10.773 3.689 -1.930 1.00 1.01 73 ARG A CA 20
ATOM 23231 C C . ARG A 1 73 ? -10.661 5.146 -1.482 1.00 1.00 73 ARG A C 20
ATOM 23232 O O . ARG A 1 73 ? -9.930 5.430 -0.537 1.00 0.94 73 ARG A O 20
ATOM 23253 N N . ASP A 1 74 ? -11.439 6.044 -2.088 1.00 1.06 74 ASP A N 20
ATOM 23254 C CA . ASP A 1 74 ? -11.499 7.450 -1.695 1.00 1.08 74 ASP A CA 20
ATOM 23255 C C . ASP A 1 74 ? -12.051 7.657 -0.271 1.00 1.04 74 ASP A C 20
ATOM 23256 O O . ASP A 1 74 ? -11.365 8.267 0.556 1.00 1.01 74 ASP A O 20
ATOM 23265 N N . GLU A 1 75 ? -13.238 7.126 0.060 1.00 1.06 75 GLU A N 20
ATOM 23266 C CA . GLU A 1 75 ? -13.799 7.280 1.415 1.00 1.06 75 GLU A CA 20
ATOM 23267 C C . GLU A 1 75 ? -13.014 6.518 2.501 1.00 0.98 75 GLU A C 20
ATOM 23268 O O . GLU A 1 75 ? -13.050 6.884 3.676 1.00 0.99 75 GLU A O 20
ATOM 23280 N N . ILE A 1 76 ? -12.287 5.466 2.130 1.00 0.93 76 ILE A N 20
ATOM 23281 C CA . ILE A 1 76 ? -11.460 4.669 3.041 1.00 0.85 76 ILE A CA 20
ATOM 23282 C C . ILE A 1 76 ? -10.145 5.406 3.336 1.00 0.82 76 ILE A C 20
ATOM 23283 O O . ILE A 1 76 ? -9.743 5.528 4.492 1.00 0.86 76 ILE A O 20
ATOM 23299 N N . LEU A 1 77 ? -9.517 6.017 2.328 1.00 0.79 77 LEU A N 20
ATOM 23300 C CA . LEU A 1 77 ? -8.408 6.950 2.550 1.00 0.75 77 LEU A CA 20
ATOM 23301 C C . LEU A 1 77 ? -8.838 8.164 3.381 1.00 0.79 77 LEU A C 20
ATOM 23302 O O . LEU A 1 77 ? -8.074 8.616 4.239 1.00 0.82 77 LEU A O 20
ATOM 23318 N N . ARG A 1 78 ? -10.078 8.636 3.203 1.00 0.84 78 ARG A N 20
ATOM 23319 C CA . ARG A 1 78 ? -10.679 9.644 4.100 1.00 0.95 78 ARG A CA 20
ATOM 23320 C C . ARG A 1 78 ? -10.858 9.105 5.523 1.00 1.04 78 ARG A C 20
ATOM 23321 O O . ARG A 1 78 ? -10.632 9.844 6.478 1.00 1.15 78 ARG A O 20
ATOM 23342 N N . ALA A 1 79 ? -11.190 7.824 5.680 1.00 1.04 79 ALA A N 20
ATOM 23343 C CA . ALA A 1 79 ? -11.270 7.157 6.982 1.00 1.18 79 ALA A CA 20
ATOM 23344 C C . ALA A 1 79 ? -9.898 6.922 7.651 1.00 1.16 79 ALA A C 20
ATOM 23345 O O . ALA A 1 79 ? -9.839 6.839 8.881 1.00 1.37 79 ALA A O 20
ATOM 23352 N N . VAL A 1 80 ? -8.788 6.879 6.902 1.00 0.97 80 VAL A N 20
ATOM 23353 C CA . VAL A 1 80 ? -7.441 6.994 7.483 1.00 0.93 80 VAL A CA 20
ATOM 23354 C C . VAL A 1 80 ? -7.157 8.450 7.864 1.00 0.93 80 VAL A C 20
ATOM 23355 O O . VAL A 1 80 ? -6.606 8.704 8.930 1.00 1.02 80 VAL A O 20
ATOM 23368 N N . GLY A 1 81 ? -7.525 9.406 7.002 1.00 0.89 81 GLY A N 20
ATOM 23369 C CA . GLY A 1 81 ? -7.284 10.843 7.189 1.00 0.97 81 GLY A CA 20
ATOM 23370 C C . GLY A 1 81 ? -5.837 11.276 6.907 1.00 0.99 81 GLY A C 20
ATOM 23371 O O . GLY A 1 81 ? -5.523 12.469 6.943 1.00 1.07 81 GLY A O 20
ATOM 23375 N N . ASN A 1 82 ? -4.971 10.306 6.598 1.00 0.97 82 ASN A N 20
ATOM 23376 C CA . ASN A 1 82 ? -3.578 10.459 6.165 1.00 0.98 82 ASN A CA 20
ATOM 23377 C C . ASN A 1 82 ? -3.191 9.268 5.255 1.00 0.96 82 ASN A C 20
ATOM 23378 O O . ASN A 1 82 ? -4.033 8.423 4.943 1.00 0.90 82 ASN A O 20
ATOM 23389 N N . MET A 1 83 ? -1.931 9.166 4.833 1.00 1.08 83 MET A N 20
ATOM 23390 C CA . MET A 1 83 ? -1.393 8.005 4.135 1.00 1.06 83 MET A CA 20
ATOM 23391 C C . MET A 1 83 ? -1.292 6.816 5.117 1.00 1.00 83 MET A C 20
ATOM 23392 O O . MET A 1 83 ? -0.711 6.979 6.197 1.00 1.12 83 MET A O 20
ATOM 23406 N N . PRO A 1 84 ? -1.814 5.615 4.786 1.00 0.89 84 PRO A N 20
ATOM 23407 C CA . PRO A 1 84 ? -1.680 4.437 5.644 1.00 0.88 84 PRO A CA 20
ATOM 23408 C C . PRO A 1 84 ? -0.264 3.836 5.609 1.00 1.00 84 PRO A C 20
ATOM 23409 O O . PRO A 1 84 ? 0.036 2.904 6.364 1.00 1.09 84 PRO A O 20
ATOM 23420 N N . TYR A 1 85 ? 0.610 4.371 4.749 1.00 1.08 85 TYR A N 20
ATOM 23421 C CA . TYR A 1 85 ? 2.014 3.985 4.587 1.00 1.31 85 TYR A CA 20
ATOM 23422 C C . TYR A 1 85 ? 2.962 5.183 4.696 1.00 1.35 85 TYR A C 20
ATOM 23423 O O . TYR A 1 85 ? 4.075 5.017 5.241 1.00 2.07 85 TYR A O 20
#

Secondary structure (DSSP, 8-state):
---HHHHHHHHHHHHHTTT-TTTTHHHHHHHHHHHHHHHHHHHHHHTT--S-SS--HHHHHHHHHHHTS---

Sequence (72 aa):
NPCLSESDASTRCLDENNYDRERCSTYFLRYKNCRRFWNSIVMQRRKNGVKPFMPTAAERDEILRAVGNMPYNPCLSESDASTRCLDENNYDRERCSTYFLRYKNCRRFWNSIVMQRRKNGVKPFMPTAAERDEILRAVGNMPYNPCLSESDASTRCLDENNYDRERCSTYFLRYKNCRRFWNSIVMQRRKNGVKPFMPTAAERDEILRAVGNMPYNPCLSESDASTRCLDENNYDRERCSTYFLRYKNCRRFWNSIVMQRRKNGVKPFMPTAAERDEILRAVGNMPYNPCLSESDASTRCLDENNYDRERCSTYFLRYKNCRRFWNSIVMQRRKNGVKPFMPTAAERDEILRAVGNMPYNPCLSESDASTRCLDENNYDRERCSTYFLRYKNCRRFWNSIVMQRRKNGVKPFMPTAAERDEILRAVGNMPYNPCLSESDASTRCLDENNYDRERCSTYFLRYKNCRRFWNSIVMQRRKNGVKPFMPTAAERDEILRAVGNMPYNPCLSESDASTRCLDENNYDRERCSTYFLRYKNCRRFWNSIVMQRRKNGVKPFMPTAAERDEILRAVGNMPYNPCLSESDASTRCLDENNYDRERCSTYFLRYKNCRRFWNSIVMQRRKNGVKPFMPTAAERDEILRAVGNMPYNPCLSESDASTRCLDENNYDRERCSTYFLRYKNCRRFWNSIVMQRRKNGVKPFMPTAAERDEILRAVGNMPYNPCLSESDASTRCLDENNYDRERCSTYFLRYKNCRRFWNSIVMQRRKNGVKPFMPTAAERDEILRAVGNMPYNPCLSESDASTRCLDENNYDRERCSTYFLRYKNCRRFWNSIVMQRRKNGVKPFMPTAAERDEILRAVGNMPYNPCLSESDASTRCLDENNYDRERCSTYFLRYKNCRRFWNSIVMQRRKNGVKPFMPTAAERDEILRAVGNMPYNPCLSESDASTRCLDENNYDRERCSTYFLRYKNCRRFWNSIVMQRRKNGVKPFMPTAAERDEILRAVGNMPYNPCLSESDASTRCLDENNYDRERCSTYFLRYKNCRRFWNSIVMQRRKNGVKPFMPTAAERDEILRAVGNMPYNPCLSESDASTRCLDENNYDRERCSTYFLRYKNCRRFWNSIVMQRRKNGVKPFMPTAAERDEILRAVGNMPYNPCLSESDASTRCLDENNYDRERCSTYFLRYKNCRRFWNSIVMQRRKNGVKPFMPTAAERDEILRAVGNMPYNPCLSESDASTRCLDENNYDRERCSTYFLRYKNCRRFWNSIVMQRRKNGVKPFMPTAAERDEILRAVGNMPYNPCLSESDASTRCLDENNYDRERCSTYFLRYKNCRRFWNSIVMQRRKNGVKPFMPTAAERDEILRAVGNMPYNPCLSESDASTRCLDENNYDRERCSTYFLRYKNCRRFWNSIVMQRRKNGVKPFMPTAAERDEILRAVGNMPY

Solvent-accessible surface area: 5420 Å² total; per-residue (Å²): 72,61,3,119,66,22,34,80,41,3,67,135,17,17,119,150,60,154,154,37,129,120,194,14,47,72,54,88,103,73,47,127,41,2,94,154,45,6,69,52,26,21,126,101,54,142,165,112,50,127,84,99,42,79,7,74,87,70,22,68,61,102,19,54,181,92,64,66,110,92,23,60

B-factor: mean 1.87, std 1.09, range [0.36, 7.07]

Radius of gyration: 14.63 Å; Cα contacts (8 Å, |Δi|>4): 54; chains: 1; bounding box: 45×23×18 Å